Protein 2H5G (pdb70)

GO terms:
  GO:0005739 mitochondrion (C, IDA)
  GO:0042802 identical protein binding (F, IDA)
  GO:0004349 glutamate 5-kinase activity (F, IDA)
  GO:0004350 glutamate-5-semialdehyde dehydrogenase activity (F, IDA)
  GO:0004349 glutamate 5-kinase activity (F, IMP)
  GO:0004350 glutamate-5-semialdehyde dehydrogenase activity (F, IMP)
  GO:0019240 citrulline biosynthetic process (P, IMP)
  GO:0055129 L-proline biosynthetic process (P, IMP)
  GO:0006536 glutamate metabolic process (P, IMP)
  GO:0006592 ornithine biosynthetic process (P, IMP)
  GO:0055129 L-proline biosynthetic process (P, TAS)
  GO:0005759 mitochondrial matrix (C, IDA)
  GO:0005739 mitochondrion (C, HTP)
  GO:0005743 mitochondrial inner membrane (C, TAS)
  GO:0005515 protein binding (F, IPI)
  GO:0003723 RNA binding (F, HDA)

Sequence (830 aa):
PTVEQQGEARSGGRLATLEPEQRAEIIHHLADLLTDQRDEILLANKKDLEEAEGRLAAPLLKRLSLSTSKLNSLAIGLRQIAASSQDSVGRVLRRTRIAKNLELEQVTVPIGVLLVIFESRPDCLPQVAALAIASGNGLLLKGGKEAAHSNRILHLLTQEALSIHGVKEAVQLVNTREEVKIDLIIPRGSSQLVRDIQKAAKGIPVGHSEGICHYVDSEASVDKVTRLVRDSKCEYPAACNALETLLIHRDLLRTPLFDQIIDLRVEQVKIHAGPKFASKSLRTEYGDLELCIEVVDNVQDAIDHIHKYGSSHTDVIVTEDENTAEFFLQHVDSACVFWNASTRFSDGYRFGLGAEVGISTSRIHHARGPVGLEGLLTTKWLLRGKDHVVSDFSEHGSLKYLHENLPIPQRNTVEQQGEARSGGRLATLEPEQRAEIIHHLADLLTDQRDEILLANKKDLEEAEGRLAAPLLKRLSLSTSKLNSLAIGLRQIAASSQDSVGRVLRRTRIAKNLELEQVTVPIGVLLVIFESRPDCLPQVAALAIASGNGLLLKGGKEAAHSNRILHLLTQEALSIHGVKEAVQLVNTREEVELDKIDLIIPRGSSQLVRDIQKAAKGIPVGHSEGICHYVDSEASVDKVTRLVRDSKCEYPAACNALETLLIHRDLLRTPLFDQIIDLRVEQVKIHAGPKFASYLTFVKSLRTEYGDLELCIEVVDNVQDAIDHIHKYGSSHTDVIVTEDENTAEFFLQHVDSACVFWNASTRFSDGYRFGLGAEVGISTSRIHARGPVGLEGLLTTKWLLRGKDHVVSDFSEHGSLKYLHENLPIPQRNT

Foldseek 3Di:
DDVVVLLCLQVLLCLLVDQLLLLLQLLLQLLVCLLVVVVQLQVLLVVLLVVPPPPPDPLLNVLAHDDPVLSNLLSVLSNLLSVALRCPAQAWDFWWQFFVQKIKTKGKHFLGEEEEAEERNLSCLSQVLSLSSSRSYAYEYEYAPSNVSNNVVSLVSSLVSSPVVDSSSNYHYDPNPDDQVRQEYEYHDALVSQVVNVVSDDPHYYFASAQAEEEEAPQFDLVQDQVQLCCLCPVFLQDRLRHAEYEYAPNPPPHVSVVSNVCLVVSVAAEDEDDQRVCPDSQDRPSDRYHYYYYAHHLVRVLVSCVVRGLLAEYEYGHPDPVSQVVNVVRRNHLYYYYSHHSPQQFCSSVSLSHASHADRDPPQDHTGHGSNSRIDMDMDIGHDPDDPVLPDPPHVTHTDGGIDDGDDGD/DVVVLLVLQVLLCLLVDALLLLLQLLLQLLVCLLVCVVQLQVLLVVLLVVCPPPPDVVLNVQAHDDNVLSNLLSVLSNLLSVALRCPAFNWDFWWQFFVQKIKTKGKHFLGEEEEAEERNLSCLSQVLSLSSSRSYAYEYHYAPSNVSNNVVSLVSSLVSSPVVPSSSNYHYDDNPDDLADQVRQEYEYHDALVRQVVNVVRDDNHYYFASAAAEEEEAPQFDLVQDQVQLCCLCQVFLQDRLRYAEYEYEPNPPPHPSVVSNVCLVVSVAAEAEDPQRVVPDPPHPDSQDRPSDRYHYYYYAHHLVRVLVSCVVRGLLAEYEYGHPDPVSRVVNVVRRNHLYYYYSHHSPQQFCSSVSLSHASHADRDPPQDHTGHGSNSSIDMDMDMGGDPDDPVLPDPPHVTHTDGGIDDGDDRDD

Structure (mmCIF, N/CA/C/O backbone):
data_2H5G
#
_entry.id   2H5G
#
_cell.length_a   122.022
_cell.length_b   137.402
_cell.length_c   72.057
_cell.angle_alpha   90.00
_cell.angle_beta   90.00
_cell.angle_gamma   90.00
#
_symmetry.space_group_name_H-M   'P 21 21 2'
#
loop_
_entity.id
_entity.type
_entity.pdbx_description
1 polymer 'Delta 1-pyrroline-5-carboxylate synthetase'
2 non-polymer 'SULFATE ION'
3 water water
#
loop_
_atom_site.group_PDB
_atom_site.id
_atom_site.type_symbol
_atom_site.label_atom_id
_atom_site.label_alt_id
_atom_site.label_comp_id
_atom_site.label_asym_id
_atom_site.label_entity_id
_atom_site.label_seq_id
_atom_site.pdbx_PDB_ins_code
_atom_site.Cartn_x
_atom_site.Cartn_y
_atom_site.Cartn_z
_atom_site.occupancy
_atom_site.B_iso_or_equiv
_atom_site.auth_seq_id
_atom_site.auth_comp_id
_atom_site.auth_asym_id
_atom_site.auth_atom_id
_atom_site.pdbx_PDB_model_num
ATOM 1 N N . PRO A 1 29 ? 78.953 25.665 73.046 1.00 80.14 361 PRO A N 1
ATOM 2 C CA . PRO A 1 29 ? 77.493 25.647 73.153 1.00 77.97 361 PRO A CA 1
ATOM 3 C C . PRO A 1 29 ? 76.999 24.549 74.081 1.00 75.83 361 PRO A C 1
ATOM 4 O O . PRO A 1 29 ? 77.691 23.554 74.310 1.00 74.84 361 PRO A O 1
ATOM 8 N N . THR A 1 30 ? 75.799 24.744 74.612 1.00 72.65 362 THR A N 1
ATOM 9 C CA . THR A 1 30 ? 75.153 23.750 75.452 1.00 73.98 362 THR A CA 1
ATOM 10 C C . THR A 1 30 ? 74.626 22.595 74.578 1.00 74.81 362 THR A C 1
ATOM 11 O O . THR A 1 30 ? 74.451 22.755 73.358 1.00 73.64 362 THR A O 1
ATOM 15 N N . VAL A 1 31 ? 74.388 21.439 75.193 1.00 73.76 363 VAL A N 1
ATOM 16 C CA . VAL A 1 31 ? 73.956 20.256 74.446 1.00 74.82 363 VAL A CA 1
ATOM 17 C C . VAL A 1 31 ? 72.544 20.456 73.850 1.00 73.04 363 VAL A C 1
ATOM 18 O O . VAL A 1 31 ? 72.222 19.910 72.791 1.00 68.01 363 VAL A O 1
ATOM 22 N N . GLU A 1 32 ? 71.735 21.275 74.526 1.00 72.74 364 GLU A N 1
ATOM 23 C CA . GLU A 1 32 ? 70.422 21.672 74.025 1.00 71.21 364 GLU A CA 1
ATOM 24 C C . GLU A 1 32 ? 70.541 22.550 72.778 1.00 69.15 364 GLU A C 1
ATOM 25 O O . GLU A 1 32 ? 69.744 22.419 71.844 1.00 68.97 364 GLU A O 1
ATOM 31 N N . GLN A 1 33 ? 71.524 23.450 72.780 1.00 65.77 365 GLN A N 1
ATOM 32 C CA . GLN A 1 33 ? 71.823 24.289 71.613 1.00 65.13 365 GLN A CA 1
ATOM 33 C C . GLN A 1 33 ? 72.392 23.468 70.451 1.00 64.80 365 GLN A C 1
ATOM 34 O O . GLN A 1 33 ? 72.099 23.739 69.288 1.00 64.68 365 GLN A O 1
ATOM 40 N N . GLN A 1 34 ? 73.197 22.460 70.772 1.00 62.66 366 GLN A N 1
ATOM 41 C CA . GLN A 1 34 ? 73.703 21.544 69.766 1.00 61.84 366 GLN A CA 1
ATOM 42 C C . GLN A 1 34 ? 72.556 20.775 69.120 1.00 59.90 366 GLN A C 1
ATOM 43 O O . GLN A 1 34 ? 72.520 20.617 67.897 1.00 58.11 366 GLN A O 1
ATOM 49 N N . GLY A 1 35 ? 71.608 20.332 69.943 1.00 59.23 367 GLY A N 1
ATOM 50 C CA . GLY A 1 35 ? 70.405 19.674 69.455 1.00 60.59 367 GLY A CA 1
ATOM 51 C C . GLY A 1 35 ? 69.667 20.540 68.454 1.00 61.71 367 GLY A C 1
ATOM 52 O O . GLY A 1 35 ? 69.314 20.076 67.359 1.00 61.36 367 GLY A O 1
ATOM 53 N N . GLU A 1 36 ? 69.456 21.807 68.819 1.00 59.52 368 GLU A N 1
ATOM 54 C CA . GLU A 1 36 ? 68.742 22.757 67.963 1.00 58.93 368 GLU A CA 1
ATOM 55 C C . GLU A 1 36 ? 69.488 23.069 66.650 1.00 56.19 368 GLU A C 1
ATOM 56 O O . GLU A 1 36 ? 68.865 23.244 65.608 1.00 55.10 368 GLU A O 1
ATOM 67 N N . ALA A 1 38 ? 71.757 20.984 65.191 1.00 54.34 370 ALA A N 1
ATOM 68 C CA . ALA A 1 38 ? 71.709 19.762 64.398 1.00 51.75 370 ALA A CA 1
ATOM 69 C C . ALA A 1 38 ? 70.368 19.657 63.712 1.00 51.85 370 ALA A C 1
ATOM 70 O O . ALA A 1 38 ? 70.282 19.196 62.565 1.00 51.97 370 ALA A O 1
ATOM 72 N N . ARG A 1 39 ? 69.313 20.084 64.384 1.00 52.70 371 ARG A N 1
ATOM 73 C CA . ARG A 1 39 ? 67.988 19.986 63.809 1.00 53.18 371 ARG A CA 1
ATOM 74 C C . ARG A 1 39 ? 67.805 20.946 62.674 1.00 52.85 371 ARG A C 1
ATOM 75 O O . ARG A 1 39 ? 67.313 20.588 61.634 1.00 54.22 371 ARG A O 1
ATOM 79 N N . SER A 1 40 ? 68.224 22.175 62.881 1.00 52.87 372 SER A N 1
ATOM 80 C CA . SER A 1 40 ? 68.109 23.176 61.828 1.00 55.01 372 SER A CA 1
ATOM 81 C C . SER A 1 40 ? 69.072 22.878 60.672 1.00 53.30 372 SER A C 1
ATOM 82 O O . SER A 1 40 ? 68.701 23.026 59.505 1.00 54.29 372 SER A O 1
ATOM 85 N N . GLY A 1 41 ? 70.282 22.425 60.987 1.00 53.10 373 GLY A N 1
ATOM 86 C CA . GLY A 1 41 ? 71.238 22.000 59.948 1.00 51.26 373 GLY A CA 1
ATOM 87 C C . GLY A 1 41 ? 70.748 20.793 59.166 1.00 55.37 373 GLY A C 1
ATOM 88 O O . GLY A 1 41 ? 70.968 20.679 57.935 1.00 56.47 373 GLY A O 1
ATOM 89 N N . GLY A 1 42 ? 70.081 19.879 59.872 1.00 53.16 374 GLY A N 1
ATOM 90 C CA . GLY A 1 42 ? 69.475 18.704 59.237 1.00 53.88 374 GLY A CA 1
ATOM 91 C C . GLY A 1 42 ? 68.427 19.133 58.229 1.00 51.45 374 GLY A C 1
ATOM 92 O O . GLY A 1 42 ? 68.424 18.692 57.090 1.00 50.96 374 GLY A O 1
ATOM 93 N N . ARG A 1 43 ? 67.541 20.017 58.656 1.00 51.37 375 ARG A N 1
ATOM 94 C CA . ARG A 1 43 ? 66.467 20.504 57.803 1.00 56.16 375 ARG A CA 1
ATOM 95 C C . ARG A 1 43 ? 66.985 21.240 56.551 1.00 57.31 375 ARG A C 1
ATOM 96 O O . ARG A 1 43 ? 66.458 21.046 55.473 1.00 58.98 375 ARG A O 1
ATOM 108 N N . LEU A 1 45 ? 70.003 20.617 55.188 1.00 59.80 377 LEU A N 1
ATOM 109 C CA . LEU A 1 45 ? 70.523 19.504 54.385 1.00 60.01 377 LEU A CA 1
ATOM 110 C C . LEU A 1 45 ? 69.474 18.857 53.530 1.00 59.11 377 LEU A C 1
ATOM 111 O O . LEU A 1 45 ? 69.691 18.610 52.373 1.00 58.00 377 LEU A O 1
ATOM 116 N N . ALA A 1 46 ? 68.332 18.571 54.133 1.00 59.35 378 ALA A N 1
ATOM 117 C CA . ALA A 1 46 ? 67.219 17.950 53.400 1.00 58.85 378 ALA A CA 1
ATOM 118 C C . ALA A 1 46 ? 66.663 18.842 52.291 1.00 60.61 378 ALA A C 1
ATOM 119 O O . ALA A 1 46 ? 66.092 18.329 51.341 1.00 62.49 378 ALA A O 1
ATOM 121 N N . THR A 1 47 ? 66.824 20.160 52.393 1.00 61.61 379 THR A N 1
ATOM 122 C CA . THR A 1 47 ? 66.290 21.047 51.343 1.00 64.69 379 THR A CA 1
ATOM 123 C C . THR A 1 47 ? 67.279 21.326 50.209 1.00 63.21 379 THR A C 1
ATOM 124 O O . THR A 1 47 ? 66.894 21.869 49.174 1.00 65.99 379 THR A O 1
ATOM 128 N N . LEU A 1 48 ? 68.543 20.973 50.412 1.00 61.25 380 LEU A N 1
ATOM 129 C CA . LEU A 1 48 ? 69.544 20.960 49.335 1.00 60.29 380 LEU A CA 1
ATOM 130 C C . LEU A 1 48 ? 69.133 20.013 48.174 1.00 60.81 380 LEU A C 1
ATOM 131 O O . LEU A 1 48 ? 68.334 19.099 48.349 1.00 59.64 380 LEU A O 1
ATOM 136 N N . GLU A 1 49 ? 69.678 20.247 46.986 1.00 60.55 381 GLU A N 1
ATOM 137 C CA . GLU A 1 49 ? 69.517 19.317 45.874 1.00 59.22 381 GLU A CA 1
ATOM 138 C C . GLU A 1 49 ? 70.311 18.049 46.189 1.00 58.43 381 GLU A C 1
ATOM 139 O O . GLU A 1 49 ? 71.366 18.139 46.817 1.00 57.00 381 GLU A O 1
ATOM 145 N N . PRO A 1 50 ? 69.838 16.867 45.733 1.00 56.98 382 PRO A N 1
ATOM 146 C CA . PRO A 1 50 ? 70.601 15.650 46.026 1.00 58.52 382 PRO A CA 1
ATOM 147 C C . PRO A 1 50 ? 72.076 15.743 45.648 1.00 59.95 382 PRO A C 1
ATOM 148 O O . PRO A 1 50 ? 72.943 15.275 46.403 1.00 60.42 382 PRO A O 1
ATOM 152 N N . GLU A 1 51 ? 72.356 16.368 44.515 1.00 59.92 383 GLU A N 1
ATOM 153 C CA . GLU A 1 51 ? 73.722 16.510 44.009 1.00 61.54 383 GLU A CA 1
ATOM 154 C C . GLU A 1 51 ? 74.628 17.306 44.937 1.00 58.41 383 GLU A C 1
ATOM 155 O O . GLU A 1 51 ? 75.853 17.105 44.933 1.00 56.45 383 GLU A O 1
ATOM 161 N N . GLN A 1 52 ? 74.033 18.216 45.713 1.00 56.89 384 GLN A N 1
ATOM 162 C CA . GLN A 1 52 ? 74.783 19.035 46.669 1.00 55.82 384 GLN A CA 1
ATOM 163 C C . GLN A 1 52 ? 75.140 18.224 47.906 1.00 58.60 384 GLN A C 1
ATOM 164 O O . GLN A 1 52 ? 76.250 18.367 48.437 1.00 59.64 384 GLN A O 1
ATOM 170 N N . ARG A 1 53 ? 74.216 17.366 48.363 1.00 54.48 385 ARG A N 1
ATOM 171 C CA . ARG A 1 53 ? 74.553 16.430 49.450 1.00 56.01 385 ARG A CA 1
ATOM 172 C C . ARG A 1 53 ? 75.640 15.464 49.001 1.00 55.17 385 ARG A C 1
ATOM 173 O O . ARG A 1 53 ? 76.587 15.190 49.745 1.00 57.38 385 ARG A O 1
ATOM 181 N N . ALA A 1 54 ? 75.541 14.978 47.766 1.00 55.15 386 ALA A N 1
ATOM 182 C CA . ALA A 1 54 ? 76.593 14.102 47.213 1.00 55.47 386 ALA A CA 1
ATOM 183 C C . ALA A 1 54 ? 77.939 14.835 47.182 1.00 55.90 386 ALA A C 1
ATOM 184 O O . ALA A 1 54 ? 78.984 14.267 47.517 1.00 54.77 386 ALA A O 1
ATOM 186 N N . GLU A 1 55 ? 77.894 16.123 46.821 1.00 54.18 387 GLU A N 1
ATOM 187 C CA . GLU A 1 55 ? 79.091 16.944 46.730 1.00 54.11 387 GLU A CA 1
ATOM 188 C C . GLU A 1 55 ? 79.795 17.058 48.089 1.00 54.89 387 GLU A C 1
ATOM 189 O O . GLU A 1 55 ? 81.016 16.984 48.192 1.00 58.73 387 GLU A O 1
ATOM 195 N N . ILE A 1 56 ? 79.027 17.258 49.143 1.00 56.29 388 ILE A N 1
ATOM 196 C CA . ILE A 1 56 ? 79.606 17.295 50.481 1.00 54.02 388 ILE A CA 1
ATOM 197 C C . ILE A 1 56 ? 80.315 15.973 50.791 1.00 53.36 388 ILE A C 1
ATOM 198 O O . ILE A 1 56 ? 81.433 15.958 51.328 1.00 53.57 388 ILE A O 1
ATOM 203 N N . ILE A 1 57 ? 79.682 14.866 50.424 1.00 53.78 389 ILE A N 1
ATOM 204 C CA . ILE A 1 57 ? 80.213 13.534 50.779 1.00 55.42 389 ILE A CA 1
ATOM 205 C C . ILE A 1 57 ? 81.473 13.227 49.957 1.00 55.11 389 ILE A C 1
ATOM 206 O O . ILE A 1 57 ? 82.437 12.681 50.496 1.00 59.39 389 ILE A O 1
ATOM 211 N N . HIS A 1 58 ? 81.472 13.594 48.668 1.00 56.25 390 HIS A N 1
ATOM 212 C CA . HIS A 1 58 ? 82.668 13.467 47.815 1.00 59.23 390 HIS A CA 1
ATOM 213 C C . HIS A 1 58 ? 83.828 14.287 48.403 1.00 57.51 390 HIS A C 1
ATOM 214 O O . HIS A 1 58 ? 84.971 13.831 48.465 1.00 59.14 390 HIS A O 1
ATOM 227 N N . HIS A 1 59 ? 83.535 15.504 48.845 1.00 56.19 391 HIS A N 1
ATOM 228 C CA . HIS A 1 59 ? 84.573 16.339 49.426 1.00 54.81 391 HIS A CA 1
ATOM 229 C C . HIS A 1 59 ? 85.137 15.686 50.678 1.00 56.50 391 HIS A C 1
ATOM 230 O O . HIS A 1 59 ? 86.363 15.656 50.872 1.00 59.61 391 HIS A O 1
ATOM 237 N N . LEU A 1 60 ? 84.255 15.149 51.536 1.00 52.74 392 LEU A N 1
ATOM 238 C CA . LEU A 1 60 ? 84.724 14.509 52.764 1.00 52.25 392 LEU A CA 1
ATOM 239 C C . LEU A 1 60 ? 85.637 13.354 52.391 1.00 53.34 392 LEU A C 1
ATOM 240 O O . LEU A 1 60 ? 86.711 13.203 52.973 1.00 55.54 392 LEU A O 1
ATOM 245 N N . ALA A 1 61 ? 85.208 12.531 51.434 1.00 52.15 393 ALA A N 1
ATOM 246 C CA . ALA A 1 61 ? 86.028 11.401 50.983 1.00 54.66 393 ALA A CA 1
ATOM 247 C C . ALA A 1 61 ? 87.419 11.863 50.520 1.00 56.46 393 ALA A C 1
ATOM 248 O O . ALA A 1 61 ? 88.420 11.233 50.862 1.00 56.59 393 ALA A O 1
ATOM 250 N N . ASP A 1 62 ? 87.486 12.966 49.761 1.00 54.47 394 ASP A N 1
ATOM 251 C CA . ASP A 1 62 ? 88.780 13.512 49.310 1.00 56.88 394 ASP A CA 1
ATOM 252 C C . ASP A 1 62 ? 89.644 13.958 50.474 1.00 58.57 394 ASP A C 1
ATOM 253 O O . ASP A 1 62 ? 90.876 13.761 50.468 1.00 59.32 394 ASP A O 1
ATOM 258 N N . LEU A 1 63 ? 88.999 14.566 51.470 1.00 56.79 395 LEU A N 1
ATOM 259 C CA . LEU A 1 63 ? 89.711 15.052 52.648 1.00 56.43 395 LEU A CA 1
ATOM 260 C C . LEU A 1 63 ? 90.306 13.931 53.460 1.00 59.23 395 LEU A C 1
ATOM 261 O O . LEU A 1 63 ? 91.381 14.102 54.017 1.00 61.60 395 LEU A O 1
ATOM 266 N N . LEU A 1 64 ? 89.609 12.791 53.540 1.00 57.61 396 LEU A N 1
ATOM 267 C CA . LEU A 1 64 ? 90.165 11.602 54.202 1.00 59.01 396 LEU A CA 1
ATOM 268 C C . LEU A 1 64 ? 91.486 11.149 53.600 1.00 61.70 396 LEU A C 1
ATOM 269 O O . LEU A 1 64 ? 92.385 10.715 54.318 1.00 62.55 396 LEU A O 1
ATOM 274 N N . THR A 1 65 ? 91.588 11.257 52.279 1.00 64.63 397 THR A N 1
ATOM 275 C CA . THR A 1 65 ? 92.792 10.894 51.545 1.00 65.80 397 THR A CA 1
ATOM 276 C C . THR A 1 65 ? 93.831 12.005 51.651 1.00 65.13 397 THR A C 1
ATOM 277 O O . THR A 1 65 ? 94.949 11.762 52.101 1.00 65.14 397 THR A O 1
ATOM 281 N N . ASP A 1 66 ? 93.447 13.224 51.277 1.00 65.52 398 ASP A N 1
ATOM 282 C CA . ASP A 1 66 ? 94.374 14.351 51.257 1.00 64.72 398 ASP A CA 1
ATOM 283 C C . ASP A 1 66 ? 94.993 14.601 52.628 1.00 65.20 398 ASP A C 1
ATOM 284 O O . ASP A 1 66 ? 96.190 14.896 52.726 1.00 65.25 398 ASP A O 1
ATOM 289 N N . GLN A 1 67 ? 94.189 14.463 53.680 1.00 62.95 399 GLN A N 1
ATOM 290 C CA . GLN A 1 67 ? 94.653 14.747 55.027 1.00 61.88 399 GLN A CA 1
ATOM 291 C C . GLN A 1 67 ? 95.067 13.499 55.774 1.00 61.46 399 GLN A C 1
ATOM 292 O O . GLN A 1 67 ? 95.096 13.526 57.003 1.00 62.97 399 GLN A O 1
ATOM 298 N N . ARG A 1 68 ? 95.400 12.412 55.069 1.00 64.04 400 ARG A N 1
ATOM 299 C CA . ARG A 1 68 ? 95.732 11.155 55.772 1.00 66.67 400 ARG A CA 1
ATOM 300 C C . ARG A 1 68 ? 96.809 11.313 56.830 1.00 68.30 400 ARG A C 1
ATOM 301 O O . ARG A 1 68 ? 96.658 10.800 57.926 1.00 70.40 400 ARG A O 1
ATOM 305 N N . ASP A 1 69 ? 97.865 12.059 56.526 1.00 68.22 401 ASP A N 1
ATOM 306 C CA . ASP A 1 69 ? 98.971 12.186 57.453 1.00 68.91 401 ASP A CA 1
ATOM 307 C C . ASP A 1 69 ? 98.573 12.830 58.775 1.00 68.66 401 ASP A C 1
ATOM 308 O O . ASP A 1 69 ? 99.002 12.383 59.841 1.00 69.39 401 ASP A O 1
ATOM 313 N N . GLU A 1 70 ? 97.753 13.855 58.722 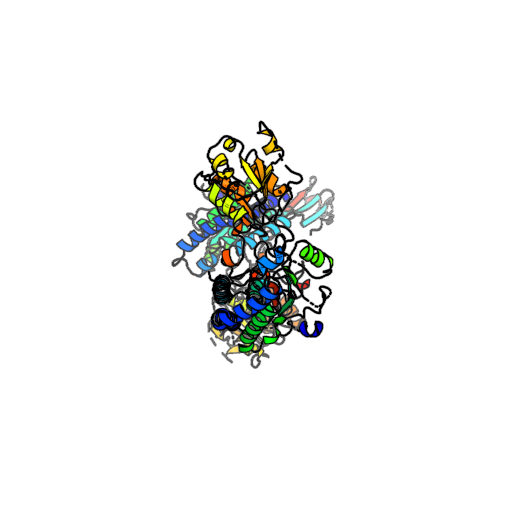1.00 66.23 402 GLU A N 1
ATOM 314 C CA . GLU A 1 70 ? 97.281 14.467 59.933 1.00 66.12 402 GLU A CA 1
ATOM 315 C C . GLU A 1 70 ? 96.309 13.581 60.695 1.00 63.12 402 GLU A C 1
ATOM 316 O O . GLU A 1 70 ? 96.349 13.498 61.899 1.00 61.62 402 GLU A O 1
ATOM 319 N N . ILE A 1 71 ? 95.438 12.908 59.971 1.00 61.57 403 ILE A N 1
ATOM 320 C CA . ILE A 1 71 ? 94.543 11.939 60.591 1.00 60.57 403 ILE A CA 1
ATOM 321 C C . ILE A 1 71 ? 95.354 10.913 61.379 1.00 60.53 403 ILE A C 1
ATOM 322 O O . ILE A 1 71 ? 95.042 10.642 62.549 1.00 62.83 403 ILE A O 1
ATOM 327 N N . LEU A 1 72 ? 96.410 10.379 60.759 1.00 58.21 404 LEU A N 1
ATOM 328 C CA . LEU A 1 72 ? 97.177 9.315 61.357 1.00 59.34 404 LEU A CA 1
ATOM 329 C C . LEU A 1 72 ? 97.990 9.810 62.550 1.00 59.03 404 LEU A C 1
ATOM 330 O O . LEU A 1 72 ? 98.209 9.059 63.508 1.00 58.43 404 LEU A O 1
ATOM 335 N N . LEU A 1 73 ? 98.406 11.077 62.490 1.00 57.91 405 LEU A N 1
ATOM 336 C CA . LEU A 1 73 ? 99.137 11.710 63.561 1.00 59.22 405 LEU A CA 1
ATOM 337 C C . LEU A 1 73 ? 98.260 11.864 64.792 1.00 60.31 405 LEU A C 1
ATOM 338 O O . LEU A 1 73 ? 98.717 11.600 65.903 1.00 63.23 405 LEU A O 1
ATOM 340 N N . ALA A 1 74 ? 97.009 12.276 64.591 1.00 59.98 406 ALA A N 1
ATOM 341 C CA . ALA A 1 74 ? 96.042 12.428 65.682 1.00 58.59 406 ALA A CA 1
ATOM 342 C C . ALA A 1 74 ? 95.659 11.065 66.243 1.00 58.05 406 ALA A C 1
ATOM 343 O O . ALA A 1 74 ? 95.515 10.905 67.449 1.00 58.59 406 ALA A O 1
ATOM 345 N N . ASN A 1 75 ? 95.501 10.077 65.365 1.00 57.65 407 ASN A N 1
ATOM 346 C CA . ASN A 1 75 ? 95.238 8.725 65.816 1.00 60.50 407 ASN A CA 1
ATOM 347 C C . ASN A 1 75 ? 96.434 8.147 66.590 1.00 62.90 407 ASN A C 1
ATOM 348 O O . ASN A 1 75 ? 96.259 7.489 67.615 1.00 64.18 407 ASN A O 1
ATOM 353 N N . LYS A 1 76 ? 97.647 8.452 66.142 1.00 64.30 408 LYS A N 1
ATOM 354 C CA . LYS A 1 76 ? 98.857 8.048 66.870 1.00 62.40 408 LYS A CA 1
ATOM 355 C C . LYS A 1 76 ? 98.857 8.593 68.293 1.00 62.04 408 LYS A C 1
ATOM 356 O O . LYS A 1 76 ? 99.236 7.895 69.225 1.00 62.24 408 LYS A O 1
ATOM 362 N N . LYS A 1 77 ? 98.432 9.838 68.462 1.00 61.04 409 LYS A N 1
ATOM 363 C CA . LYS A 1 77 ? 98.372 10.428 69.795 1.00 59.75 409 LYS A CA 1
ATOM 364 C C . LYS A 1 77 ? 97.412 9.640 70.687 1.00 59.48 409 LYS A C 1
ATOM 365 O O . LYS A 1 77 ? 97.731 9.360 71.842 1.00 56.29 409 LYS A O 1
ATOM 368 N N . ASP A 1 78 ? 96.238 9.295 70.139 1.00 59.72 410 ASP A N 1
ATOM 369 C CA . ASP A 1 78 ? 95.211 8.514 70.855 1.00 58.18 410 ASP A CA 1
ATOM 370 C C . ASP A 1 78 ? 95.763 7.173 71.306 1.00 58.75 410 ASP A C 1
ATOM 371 O O . ASP A 1 78 ? 95.579 6.774 72.458 1.00 59.82 410 ASP A O 1
ATOM 376 N N . LEU A 1 79 ? 96.426 6.486 70.375 1.00 60.27 411 LEU A N 1
ATOM 377 C CA . LEU A 1 79 ? 97.038 5.180 70.609 1.00 62.29 411 LEU A CA 1
ATOM 378 C C . LEU A 1 79 ? 98.123 5.221 71.671 1.00 64.21 411 LEU A C 1
ATOM 379 O O . LEU A 1 79 ? 98.195 4.326 72.512 1.00 64.80 411 LEU A O 1
ATOM 384 N N . GLU A 1 80 ? 98.942 6.269 71.649 1.00 64.19 412 GLU A N 1
ATOM 385 C CA . GLU A 1 80 ? 100.010 6.420 72.624 1.00 66.15 412 GLU A CA 1
ATOM 386 C C . GLU A 1 80 ? 99.455 6.717 74.016 1.00 67.29 412 GLU A C 1
ATOM 387 O O . GLU A 1 80 ? 99.938 6.166 75.009 1.00 65.95 412 GLU A O 1
ATOM 393 N N . GLU A 1 81 ? 98.410 7.538 74.083 1.00 65.74 413 GLU A N 1
ATOM 394 C CA . GLU A 1 81 ? 97.734 7.802 75.347 1.00 67.26 413 GLU A CA 1
ATOM 395 C C . GLU A 1 81 ? 96.952 6.585 75.857 1.00 63.66 413 GLU A C 1
ATOM 396 O O . GLU A 1 81 ? 96.702 6.466 77.051 1.00 60.33 413 GLU A O 1
ATOM 402 N N . ALA A 1 82 ? 96.588 5.681 74.948 1.00 61.43 414 ALA A N 1
ATOM 403 C CA . ALA A 1 82 ? 95.825 4.477 75.293 1.00 60.15 414 ALA A CA 1
ATOM 404 C C . ALA A 1 82 ? 96.711 3.315 75.692 1.00 61.65 414 ALA A C 1
ATOM 405 O O . ALA A 1 82 ? 96.301 2.456 76.470 1.00 58.42 414 ALA A O 1
ATOM 407 N N . GLU A 1 83 ? 97.919 3.291 75.133 1.00 64.85 415 GLU A N 1
ATOM 408 C CA . GLU A 1 83 ? 98.886 2.217 75.344 1.00 65.53 415 GLU A CA 1
ATOM 409 C C . GLU A 1 83 ? 99.104 1.947 76.835 1.00 65.30 415 GLU A C 1
ATOM 410 O O . GLU A 1 83 ? 99.475 2.854 77.604 1.00 60.28 415 GLU A O 1
ATOM 413 N N . GLY A 1 84 ? 98.831 0.692 77.204 1.00 65.31 416 GLY A N 1
ATOM 414 C CA . GLY A 1 84 ? 99.028 0.159 78.538 1.00 67.86 416 GLY A CA 1
ATOM 415 C C . GLY A 1 84 ? 97.839 0.359 79.456 1.00 68.36 416 GLY A C 1
ATOM 416 O O . GLY A 1 84 ? 97.837 -0.135 80.591 1.00 68.29 416 GLY A O 1
ATOM 417 N N . ARG A 1 85 ? 96.825 1.078 78.963 1.00 65.27 417 ARG A N 1
ATOM 418 C CA . ARG A 1 85 ? 95.762 1.591 79.819 1.00 64.86 417 ARG A CA 1
ATOM 419 C C . ARG A 1 85 ? 94.334 1.307 79.333 1.00 63.84 417 ARG A C 1
ATOM 420 O O . ARG A 1 85 ? 93.477 0.960 80.124 1.00 65.91 417 ARG A O 1
ATOM 428 N N . LEU A 1 86 ? 94.074 1.454 78.045 1.00 62.27 418 LEU A N 1
ATOM 429 C CA . LEU A 1 86 ? 92.729 1.238 77.522 1.00 62.66 418 LEU A CA 1
ATOM 430 C C . LEU A 1 86 ? 92.446 -0.274 77.396 1.00 63.01 418 LEU A C 1
ATOM 431 O O . LEU A 1 86 ? 93.335 -1.055 77.036 1.00 64.93 418 LEU A O 1
ATOM 436 N N . ALA A 1 87 ? 91.229 -0.686 77.734 1.00 59.96 419 ALA A N 1
ATOM 437 C CA . ALA A 1 87 ? 90.880 -2.101 77.688 1.00 62.54 419 ALA A CA 1
ATOM 438 C C . ALA A 1 87 ? 91.063 -2.632 76.263 1.00 63.34 419 ALA A C 1
ATOM 439 O O . ALA A 1 87 ? 90.730 -1.955 75.291 1.00 63.35 419 ALA A O 1
ATOM 441 N N . ALA A 1 88 ? 91.611 -3.838 76.154 1.00 66.16 420 ALA A N 1
ATOM 442 C CA . ALA A 1 88 ? 91.926 -4.465 74.862 1.00 67.60 420 ALA A CA 1
ATOM 443 C C . ALA A 1 88 ? 90.786 -4.429 73.819 1.00 67.74 420 ALA A C 1
ATOM 444 O O . ALA A 1 88 ? 91.042 -4.133 72.648 1.00 71.38 420 ALA A O 1
ATOM 446 N N . PRO A 1 89 ? 89.535 -4.767 74.214 1.00 67.26 421 PRO A N 1
ATOM 447 C CA . PRO A 1 89 ? 88.444 -4.580 73.240 1.00 65.90 421 PRO A CA 1
ATOM 448 C C . PRO A 1 89 ? 88.345 -3.171 72.635 1.00 67.89 421 PRO A C 1
ATOM 449 O O . PRO A 1 89 ? 88.154 -3.042 71.418 1.00 67.67 421 PRO A O 1
ATOM 453 N N . LEU A 1 90 ? 88.474 -2.133 73.473 1.00 66.31 422 LEU A N 1
ATOM 454 C CA . LEU A 1 90 ? 88.410 -0.762 72.992 1.00 60.69 422 LEU A CA 1
ATOM 455 C C . LEU A 1 90 ? 89.669 -0.403 72.232 1.00 59.95 422 LEU A C 1
ATOM 456 O O . LEU A 1 90 ? 89.604 0.259 71.202 1.00 59.93 422 LEU A O 1
ATOM 461 N N . LEU A 1 91 ? 90.814 -0.854 72.739 1.00 58.91 423 LEU A N 1
ATOM 462 C CA . LEU A 1 91 ? 92.091 -0.579 72.106 1.00 57.47 423 LEU A CA 1
ATOM 463 C C . LEU A 1 91 ? 92.172 -1.134 70.679 1.00 57.57 423 LEU A C 1
ATOM 464 O O . LEU A 1 91 ? 92.686 -0.478 69.777 1.00 60.01 423 LEU A O 1
ATOM 469 N N . LYS A 1 92 ? 91.701 -2.355 70.483 1.00 60.38 424 LYS A N 1
ATOM 470 C CA . LYS A 1 92 ? 91.771 -2.967 69.151 1.00 64.20 424 LYS A CA 1
ATOM 471 C C . LYS A 1 92 ? 90.988 -2.131 68.138 1.00 63.42 424 LYS A C 1
ATOM 472 O O . LYS A 1 92 ? 91.393 -2.007 66.982 1.00 65.17 424 LYS A O 1
ATOM 475 N N . ARG A 1 93 ? 89.885 -1.529 68.589 1.00 60.99 425 ARG A N 1
ATOM 476 C CA . ARG A 1 93 ? 89.022 -0.723 67.703 1.00 58.31 425 ARG A CA 1
ATOM 477 C C . ARG A 1 93 ? 89.501 0.727 67.562 1.00 57.18 425 ARG A C 1
ATOM 478 O O . ARG A 1 93 ? 88.855 1.518 66.894 1.00 58.01 425 ARG A O 1
ATOM 486 N N . LEU A 1 94 ? 90.634 1.060 68.174 1.00 56.07 426 LEU A N 1
ATOM 487 C CA . LEU A 1 94 ? 91.061 2.459 68.223 1.00 57.17 426 LEU A CA 1
ATOM 488 C C . LEU A 1 94 ? 91.913 2.896 67.041 1.00 58.38 426 LEU A C 1
ATOM 489 O O . LEU A 1 94 ? 91.943 4.085 66.687 1.00 59.51 426 LEU A O 1
ATOM 494 N N . SER A 1 95 ? 92.619 1.951 66.433 1.00 60.22 427 SER A N 1
ATOM 495 C CA . SER A 1 95 ? 93.604 2.324 65.411 1.00 63.66 427 SER A CA 1
ATOM 496 C C . SER A 1 95 ? 92.937 2.647 64.098 1.00 64.16 427 SER A C 1
ATOM 497 O O . SER A 1 95 ? 91.903 2.058 63.740 1.00 63.55 427 SER A O 1
ATOM 500 N N . LEU A 1 96 ? 93.509 3.629 63.417 1.00 66.35 428 LEU A N 1
ATOM 501 C CA . LEU A 1 96 ? 93.131 3.975 62.058 1.00 69.55 428 LEU A CA 1
ATOM 502 C C . LEU A 1 96 ? 94.342 3.723 61.178 1.00 72.48 428 LEU A C 1
ATOM 503 O O . LEU A 1 96 ? 95.439 4.216 61.457 1.00 76.21 428 LEU A O 1
ATOM 508 N N . SER A 1 97 ? 94.158 2.910 60.150 1.00 75.44 429 SER A N 1
ATOM 509 C CA . SER A 1 97 ? 95.243 2.577 59.225 1.00 76.43 429 SER A CA 1
ATOM 510 C C . SER A 1 97 ? 95.047 3.312 57.921 1.00 78.34 429 SER A C 1
ATOM 511 O O . SER A 1 97 ? 93.934 3.762 57.603 1.00 81.18 429 SER A O 1
ATOM 514 N N . THR A 1 98 ? 96.135 3.436 57.170 1.00 78.36 430 THR A N 1
ATOM 515 C CA . THR A 1 98 ? 96.105 4.016 55.836 1.00 78.56 430 THR A CA 1
ATOM 516 C C . THR A 1 98 ? 95.104 3.246 54.957 1.00 75.03 430 THR A C 1
ATOM 517 O O . THR A 1 98 ? 94.411 3.835 54.124 1.00 75.93 430 THR A O 1
ATOM 521 N N . SER A 1 99 ? 95.016 1.941 55.212 1.00 72.67 431 SER A N 1
ATOM 522 C CA . SER A 1 99 ? 94.135 1.005 54.533 1.00 70.54 431 SER A CA 1
ATOM 523 C C . SER A 1 99 ? 92.663 1.298 54.822 1.00 70.22 431 SER A C 1
ATOM 524 O O . SER A 1 99 ? 91.839 1.407 53.896 1.00 70.91 431 SER A O 1
ATOM 527 N N . LYS A 1 100 ? 92.350 1.417 56.113 1.00 69.32 432 LYS A N 1
ATOM 528 C CA . LYS A 1 100 ? 91.003 1.724 56.583 1.00 68.25 432 LYS A CA 1
ATOM 529 C C . LYS A 1 100 ? 90.521 3.050 56.009 1.00 61.49 432 LYS A C 1
ATOM 530 O O . LYS A 1 100 ? 89.399 3.146 55.501 1.00 66.58 432 LYS A O 1
ATOM 533 N N . LEU A 1 101 ? 91.374 4.063 56.078 1.00 59.43 433 LEU A N 1
ATOM 534 C CA . LEU A 1 101 ? 91.042 5.369 55.523 1.00 61.98 433 LEU A CA 1
ATOM 535 C C . LEU A 1 101 ? 90.750 5.241 54.038 1.00 60.61 433 LEU A C 1
ATOM 536 O O . LEU A 1 101 ? 89.906 5.960 53.534 1.00 61.32 433 LEU A O 1
ATOM 541 N N . ASN A 1 102 ? 91.447 4.325 53.351 1.00 60.84 434 ASN A N 1
ATOM 542 C CA . ASN A 1 102 ? 91.267 4.147 51.898 1.00 61.16 434 ASN A CA 1
ATOM 543 C C . ASN A 1 102 ? 89.910 3.535 51.579 1.00 57.07 434 ASN A C 1
ATOM 544 O O . ASN A 1 102 ? 89.236 3.951 50.637 1.00 60.01 434 ASN A O 1
ATOM 549 N N . SER A 1 103 ? 89.492 2.583 52.402 1.00 54.80 435 SER A N 1
ATOM 550 C CA . SER A 1 103 ? 88.163 1.965 52.267 1.00 55.94 435 SER A CA 1
ATOM 551 C C . SER A 1 103 ? 87.027 2.899 52.663 1.00 50.06 435 SER A C 1
ATOM 552 O O . SER A 1 103 ? 85.979 2.891 52.035 1.00 51.90 435 SER A O 1
ATOM 555 N N . LEU A 1 104 ? 87.236 3.707 53.708 1.00 49.80 436 LEU A N 1
ATOM 556 C CA . LEU A 1 104 ? 86.286 4.797 54.020 1.00 49.93 436 LEU A CA 1
ATOM 557 C C . LEU A 1 104 ? 86.054 5.715 52.853 1.00 51.38 436 LEU A C 1
ATOM 558 O O . LEU A 1 104 ? 84.907 5.974 52.463 1.00 55.88 436 LEU A O 1
ATOM 563 N N . ALA A 1 105 ? 87.141 6.194 52.263 1.00 52.22 437 ALA A N 1
ATOM 564 C CA . ALA A 1 105 ? 87.035 7.067 51.117 1.00 50.72 437 ALA A CA 1
ATOM 565 C C . ALA A 1 105 ? 86.297 6.348 49.988 1.00 50.33 437 ALA A C 1
ATOM 566 O O . ALA A 1 105 ? 85.409 6.935 49.370 1.00 51.00 437 ALA A O 1
ATOM 568 N N . ILE A 1 106 ? 86.648 5.093 49.701 1.00 49.71 438 ILE A N 1
ATOM 569 C CA . ILE A 1 106 ? 85.910 4.349 48.666 1.00 53.16 438 ILE A CA 1
ATOM 570 C C . ILE A 1 106 ? 84.422 4.232 49.040 1.00 51.36 438 ILE A C 1
ATOM 571 O O . ILE A 1 106 ? 83.557 4.427 48.177 1.00 52.93 438 ILE A O 1
ATOM 576 N N . GLY A 1 107 ? 84.136 3.913 50.316 1.00 51.27 439 GLY A N 1
ATOM 577 C CA . GLY A 1 107 ? 82.753 3.712 50.757 1.00 49.38 439 GLY A CA 1
ATOM 578 C C . GLY A 1 107 ? 81.969 5.015 50.692 1.00 51.68 439 GLY A C 1
ATOM 579 O O . GLY A 1 107 ? 80.824 5.041 50.219 1.00 57.33 439 GLY A O 1
ATOM 580 N N . LEU A 1 108 ? 82.572 6.113 51.140 1.00 51.27 440 LEU A N 1
ATOM 581 C CA . LEU A 1 108 ? 81.877 7.424 51.023 1.00 52.21 440 LEU A CA 1
ATOM 582 C C . LEU A 1 108 ? 81.578 7.802 49.588 1.00 50.43 440 LEU A C 1
ATOM 583 O O . LEU A 1 108 ? 80.525 8.382 49.307 1.00 57.10 440 LEU A O 1
ATOM 588 N N . ARG A 1 109 ? 82.478 7.494 48.654 1.00 51.18 441 ARG A N 1
ATOM 589 C CA . ARG A 1 109 ? 82.147 7.790 47.248 1.00 53.52 441 ARG A CA 1
ATOM 590 C C . ARG A 1 109 ? 80.982 6.923 46.734 1.00 51.45 441 ARG A C 1
ATOM 591 O O . ARG A 1 109 ? 80.163 7.379 45.950 1.00 54.46 441 ARG A O 1
ATOM 599 N N . GLN A 1 110 ? 80.901 5.673 47.183 1.00 52.89 442 GLN A N 1
ATOM 600 C CA . GLN A 1 110 ? 79.761 4.823 46.813 1.00 52.09 442 GLN A CA 1
ATOM 601 C C . GLN A 1 110 ? 78.438 5.425 47.323 1.00 53.94 442 GLN A C 1
ATOM 602 O O . GLN A 1 110 ? 77.444 5.435 46.612 1.00 57.02 442 GLN A O 1
ATOM 608 N N . ILE A 1 111 ? 78.430 5.925 48.553 1.00 55.03 443 ILE A N 1
ATOM 609 C CA . ILE A 1 111 ? 77.243 6.626 49.102 1.00 57.82 443 ILE A CA 1
ATOM 610 C C . ILE A 1 111 ? 76.925 7.850 48.236 1.00 60.41 443 ILE A C 1
ATOM 611 O O . ILE A 1 111 ? 75.803 8.001 47.739 1.00 61.72 443 ILE A O 1
ATOM 616 N N . ALA A 1 112 ? 77.917 8.710 48.013 1.00 60.18 444 ALA A N 1
ATOM 617 C CA . ALA A 1 112 ? 77.676 9.894 47.195 1.00 61.33 444 ALA A CA 1
ATOM 618 C C . ALA A 1 112 ? 77.058 9.514 45.840 1.00 64.36 444 ALA A C 1
ATOM 619 O O . ALA A 1 112 ? 76.102 10.142 45.387 1.00 70.32 444 ALA A O 1
ATOM 621 N N . ALA A 1 113 ? 77.584 8.471 45.204 1.00 64.88 445 ALA A N 1
ATOM 622 C CA . ALA A 1 113 ? 77.140 8.106 43.843 1.00 65.42 445 ALA A CA 1
ATOM 623 C C . ALA A 1 113 ? 75.776 7.406 43.784 1.00 64.02 445 ALA A C 1
ATOM 624 O O . ALA A 1 113 ? 75.141 7.373 42.736 1.00 66.32 445 ALA A O 1
ATOM 626 N N . SER A 1 114 ? 75.319 6.870 44.909 1.00 65.57 446 SER A N 1
ATOM 627 C CA . SER A 1 114 ? 74.139 6.016 44.925 1.00 68.13 446 SER A CA 1
ATOM 628 C C . SER A 1 114 ? 72.945 6.600 45.686 1.00 67.93 446 SER A C 1
ATOM 629 O O . SER A 1 114 ? 71.906 5.962 45.788 1.00 69.63 446 SER A O 1
ATOM 632 N N . SER A 1 115 ? 73.093 7.798 46.229 1.00 63.97 447 SER A N 1
ATOM 633 C CA . SER A 1 115 ? 72.130 8.301 47.196 1.00 62.81 447 SER A CA 1
ATOM 634 C C . SER A 1 115 ? 71.177 9.373 46.625 1.00 62.71 447 SER A C 1
ATOM 635 O O . SER A 1 115 ? 70.424 9.996 47.367 1.00 66.97 447 SER A O 1
ATOM 638 N N . GLN A 1 116 ? 71.172 9.572 45.319 1.00 63.75 448 GLN A N 1
ATOM 639 C CA . GLN A 1 116 ? 70.489 10.740 44.799 1.00 67.23 448 GLN A CA 1
ATOM 640 C C . GLN A 1 116 ? 68.964 10.716 44.812 1.00 67.36 448 GLN A C 1
ATOM 641 O O . GLN A 1 116 ? 68.331 11.780 44.867 1.00 68.93 448 GLN A O 1
ATOM 647 N N . ASP A 1 117 ? 68.386 9.537 44.775 1.00 64.81 449 ASP A N 1
ATOM 648 C CA . ASP A 1 117 ? 66.956 9.440 44.828 1.00 65.88 449 ASP A CA 1
ATOM 649 C C . ASP A 1 117 ? 66.405 9.089 46.197 1.00 63.85 449 ASP A C 1
ATOM 650 O O . ASP A 1 117 ? 65.265 8.706 46.315 1.00 64.39 449 ASP A O 1
ATOM 655 N N . SER A 1 118 ? 67.232 9.236 47.222 1.00 58.25 450 SER A N 1
ATOM 656 C CA . SER A 1 118 ? 66.959 8.689 48.528 1.00 59.69 450 SER A CA 1
ATOM 657 C C . SER A 1 118 ? 65.886 9.434 49.313 1.00 56.70 450 SER A C 1
ATOM 658 O O . SER A 1 118 ? 64.949 8.819 49.839 1.00 52.86 450 SER A O 1
ATOM 661 N N . VAL A 1 119 ? 66.057 10.746 49.388 1.00 52.16 451 VAL A N 1
ATOM 662 C CA . VAL A 1 119 ? 65.218 11.623 50.163 1.00 54.89 451 VAL A CA 1
ATOM 663 C C . VAL A 1 119 ? 64.126 12.187 49.262 1.00 53.28 451 VAL A C 1
ATOM 664 O O . VAL A 1 119 ? 64.431 12.755 48.216 1.00 55.27 451 VAL A O 1
ATOM 668 N N . GLY A 1 120 ? 62.867 12.085 49.685 1.00 54.94 452 GLY A N 1
ATOM 669 C CA . GLY A 1 120 ? 61.744 12.587 48.869 1.00 51.20 452 GLY A CA 1
ATOM 670 C C . GLY A 1 120 ? 61.364 11.578 47.803 1.00 50.68 452 GLY A C 1
ATOM 671 O O . GLY A 1 120 ? 60.634 11.897 46.891 1.00 49.76 452 GLY A O 1
ATOM 672 N N . ARG A 1 121 ? 61.842 10.343 47.921 1.00 50.07 453 ARG A N 1
ATOM 673 C CA . ARG A 1 121 ? 61.465 9.321 46.938 1.00 51.75 453 ARG A CA 1
ATOM 674 C C . ARG A 1 121 ? 59.975 8.972 47.076 1.00 52.53 453 ARG A C 1
ATOM 675 O O . ARG A 1 121 ? 59.497 8.720 48.189 1.00 52.68 453 ARG A O 1
ATOM 683 N N . VAL A 1 122 ? 59.260 8.891 45.947 1.00 52.42 454 VAL A N 1
ATOM 684 C CA . VAL A 1 122 ? 57.850 8.508 45.974 1.00 50.76 454 VAL A CA 1
ATOM 685 C C . VAL A 1 122 ? 57.663 6.981 46.071 1.00 54.99 454 VAL A C 1
ATOM 686 O O . VAL A 1 122 ? 58.068 6.209 45.173 1.00 54.21 454 VAL A O 1
ATOM 690 N N . LEU A 1 123 ? 57.017 6.551 47.152 1.00 53.64 455 LEU A N 1
ATOM 691 C CA . LEU A 1 123 ? 56.809 5.140 47.411 1.00 52.73 455 LEU A CA 1
ATOM 692 C C . LEU A 1 123 ? 55.478 4.663 46.888 1.00 55.32 455 LEU A C 1
ATOM 693 O O . LEU A 1 123 ? 55.360 3.531 46.399 1.00 56.02 455 LEU A O 1
ATOM 698 N N . ARG A 1 124 ? 54.460 5.505 47.052 1.00 53.88 456 ARG A N 1
ATOM 699 C CA . ARG A 1 124 ? 53.108 5.191 46.619 1.00 53.30 456 ARG A CA 1
ATOM 700 C C . ARG A 1 124 ? 52.521 6.462 46.052 1.00 55.07 456 ARG A C 1
ATOM 701 O O . ARG A 1 124 ? 52.791 7.573 46.537 1.00 54.17 456 ARG A O 1
ATOM 709 N N . ARG A 1 125 ? 51.690 6.291 45.046 1.00 54.08 457 ARG A N 1
ATOM 710 C CA . ARG A 1 125 ? 50.949 7.379 44.434 1.00 56.00 457 ARG A CA 1
ATOM 711 C C . ARG A 1 125 ? 49.587 6.820 44.070 1.00 54.09 457 ARG A C 1
ATOM 712 O O . ARG A 1 125 ? 49.485 5.915 43.237 1.00 54.20 457 ARG A O 1
ATOM 720 N N . THR A 1 126 ? 48.546 7.358 44.696 1.00 54.91 458 THR A N 1
ATOM 721 C CA . THR A 1 126 ? 47.183 6.869 44.481 1.00 53.52 458 THR A CA 1
ATOM 722 C C . THR A 1 126 ? 46.179 8.007 44.280 1.00 53.01 458 THR A C 1
ATOM 723 O O . THR A 1 126 ? 46.121 8.966 45.068 1.00 51.54 458 THR A O 1
ATOM 727 N N . ARG A 1 127 ? 45.387 7.892 43.224 1.00 47.01 459 ARG A N 1
ATOM 728 C CA . ARG A 1 127 ? 44.228 8.750 43.072 1.00 49.16 459 ARG A CA 1
ATOM 729 C C . ARG A 1 127 ? 43.091 8.152 43.915 1.00 48.14 459 ARG A C 1
ATOM 730 O O . ARG A 1 127 ? 42.427 7.193 43.522 1.00 51.54 459 ARG A O 1
ATOM 738 N N . ILE A 1 128 ? 42.898 8.725 45.088 1.00 49.58 460 ILE A N 1
ATOM 739 C CA . ILE A 1 128 ? 41.890 8.253 46.016 1.00 51.74 460 ILE A CA 1
ATOM 740 C C . ILE A 1 128 ? 40.497 8.424 45.402 1.00 51.33 460 ILE A C 1
ATOM 741 O O . ILE A 1 128 ? 39.661 7.547 45.476 1.00 51.83 460 ILE A O 1
ATOM 746 N N . ALA A 1 129 ? 40.268 9.595 44.823 1.00 49.45 461 ALA A N 1
ATOM 747 C CA . ALA A 1 129 ? 39.014 9.931 44.164 1.00 49.18 461 ALA A CA 1
ATOM 748 C C . ALA A 1 129 ? 39.337 11.051 43.177 1.00 47.61 461 ALA A C 1
ATOM 749 O O . ALA A 1 129 ? 40.431 11.606 43.199 1.00 51.18 461 ALA A O 1
ATOM 751 N N . LYS A 1 130 ? 38.415 11.359 42.283 1.00 50.50 462 LYS A N 1
ATOM 752 C CA . LYS A 1 130 ? 38.625 12.512 41.408 1.00 50.34 462 LYS A CA 1
ATOM 753 C C . LYS A 1 130 ? 39.004 13.716 42.257 1.00 50.87 462 LYS A C 1
ATOM 754 O O . LYS A 1 130 ? 38.287 14.050 43.226 1.00 49.68 462 LYS A O 1
ATOM 760 N N . ASN A 1 131 ? 40.120 14.353 41.891 1.00 50.77 463 ASN A N 1
ATOM 761 C CA . ASN A 1 131 ? 40.646 15.531 42.571 1.00 49.32 463 ASN A CA 1
ATOM 762 C C . ASN A 1 131 ? 41.062 15.277 44.008 1.00 51.68 463 ASN A C 1
ATOM 763 O O . ASN A 1 131 ? 41.116 16.230 44.811 1.00 50.64 463 ASN A O 1
ATOM 768 N N . LEU A 1 132 ? 41.349 14.019 44.346 1.00 47.52 464 LEU A N 1
ATOM 769 C CA . LEU A 1 132 ? 41.848 13.697 45.669 1.00 46.39 464 LEU A CA 1
ATOM 770 C C . LEU A 1 132 ? 43.035 12.715 45.550 1.00 50.16 464 LEU A C 1
ATOM 771 O O . LEU A 1 132 ? 42.852 11.503 45.379 1.00 48.76 464 LEU A O 1
ATOM 776 N N . GLU A 1 133 ? 44.243 13.275 45.659 1.00 48.64 465 GLU A N 1
ATOM 777 C CA . GLU A 1 133 ? 45.486 12.612 45.286 1.00 49.20 465 GLU A CA 1
ATOM 778 C C . GLU A 1 133 ? 46.359 12.339 46.485 1.00 49.72 465 GLU A C 1
ATOM 779 O O . GLU A 1 133 ? 46.652 13.245 47.264 1.00 52.81 465 GLU A O 1
ATOM 785 N N . LEU A 1 134 ? 46.833 11.103 46.604 1.00 47.59 466 LEU A N 1
ATOM 786 C CA . LEU A 1 134 ? 47.695 10.748 47.706 1.00 48.77 466 LEU A CA 1
ATOM 787 C C . LEU A 1 134 ? 49.077 10.345 47.204 1.00 48.94 466 LEU A C 1
ATOM 788 O O . LEU A 1 134 ? 49.188 9.670 46.186 1.00 48.93 466 LEU A O 1
ATOM 793 N N . GLU A 1 135 ? 50.118 10.702 47.960 1.00 47.00 467 GLU A N 1
ATOM 794 C CA . GLU A 1 135 ? 51.443 10.124 47.745 1.00 50.76 467 GLU A CA 1
ATOM 795 C C . GLU A 1 135 ? 52.063 9.806 49.094 1.00 50.13 467 GLU A C 1
ATOM 796 O O . GLU A 1 135 ? 51.741 10.454 50.093 1.00 52.23 467 GLU A O 1
ATOM 802 N N . GLN A 1 136 ? 52.899 8.777 49.131 1.00 50.55 468 GLN A N 1
ATOM 803 C CA . GLN A 1 136 ? 53.711 8.466 50.301 1.00 48.59 468 GLN A CA 1
ATOM 804 C C . GLN A 1 136 ? 55.165 8.691 49.900 1.00 51.88 468 GLN A C 1
ATOM 805 O O . GLN A 1 136 ? 55.606 8.179 48.854 1.00 51.49 468 GLN A O 1
ATOM 811 N N . VAL A 1 137 ? 55.899 9.487 50.678 1.00 48.81 469 VAL A N 1
ATOM 812 C CA . VAL A 1 137 ? 57.290 9.814 50.300 1.00 50.38 469 VAL A CA 1
ATOM 813 C C . VAL A 1 137 ? 58.259 9.535 51.441 1.00 51.05 469 VAL A C 1
ATOM 814 O O . VAL A 1 137 ? 57.815 9.434 52.619 1.00 48.63 469 VAL A O 1
ATOM 818 N N . THR A 1 138 ? 59.556 9.394 51.114 1.00 46.85 470 THR A N 1
ATOM 819 C CA . THR A 1 138 ? 60.589 9.269 52.182 1.00 47.86 470 THR A CA 1
ATOM 820 C C . THR A 1 138 ? 60.974 10.638 52.720 1.00 50.32 470 THR A C 1
ATOM 821 O O . THR A 1 138 ? 61.035 11.606 51.965 1.00 46.32 470 THR A O 1
ATOM 825 N N . VAL A 1 139 ? 61.253 10.713 54.020 1.00 50.78 471 VAL A N 1
ATOM 826 C CA . VAL A 1 139 ? 61.704 11.946 54.652 1.00 51.55 471 VAL A CA 1
ATOM 827 C C . VAL A 1 139 ? 62.759 11.520 55.679 1.00 49.23 471 VAL A C 1
ATOM 828 O O . VAL A 1 139 ? 62.804 10.367 56.035 1.00 50.18 471 VAL A O 1
ATOM 832 N N . PRO A 1 140 ? 63.629 12.448 56.130 1.00 46.59 472 PRO A N 1
ATOM 833 C CA . PRO A 1 140 ? 64.601 12.055 57.158 1.00 43.61 472 PRO A CA 1
ATOM 834 C C . PRO A 1 140 ? 63.920 11.722 58.478 1.00 44.82 472 PRO A C 1
ATOM 835 O O . PRO A 1 140 ? 62.829 12.213 58.769 1.00 47.28 472 PRO A O 1
ATOM 839 N N . ILE A 1 141 ? 64.580 10.901 59.292 1.00 47.08 473 ILE A N 1
ATOM 840 C CA . ILE A 1 141 ? 64.080 10.571 60.595 1.00 46.51 473 ILE A CA 1
ATOM 841 C C . ILE A 1 141 ? 64.126 11.830 61.458 1.00 46.08 473 ILE A C 1
ATOM 842 O O . ILE A 1 141 ? 63.227 12.065 62.261 1.00 47.06 473 ILE A O 1
ATOM 847 N N . GLY A 1 142 ? 65.131 12.677 61.258 1.00 47.23 474 GLY A N 1
ATOM 848 C CA . GLY A 1 142 ? 65.186 13.973 61.971 1.00 47.00 474 GLY A CA 1
ATOM 849 C C . GLY A 1 142 ? 66.588 14.212 62.466 1.00 48.03 474 GLY A C 1
ATOM 850 O O . GLY A 1 142 ? 67.486 14.605 61.692 1.00 48.40 474 GLY A O 1
ATOM 851 N N . VAL A 1 143 ? 66.788 13.984 63.766 1.00 47.92 475 VAL A N 1
ATOM 852 C CA . VAL A 1 143 ? 68.120 14.131 64.363 1.00 45.44 475 VAL A CA 1
ATOM 853 C C . VAL A 1 143 ? 68.553 12.831 65.003 1.00 44.62 475 VAL A C 1
ATOM 854 O O . VAL A 1 143 ? 67.819 12.275 65.813 1.00 43.14 475 VAL A O 1
ATOM 858 N N . LEU A 1 144 ? 69.758 12.381 64.646 1.00 47.30 476 LEU A N 1
ATOM 859 C CA . LEU A 1 144 ? 70.341 11.155 65.169 1.00 48.34 476 LEU A CA 1
ATOM 860 C C . LEU A 1 144 ? 71.361 11.456 66.254 1.00 50.71 476 LEU A C 1
ATOM 861 O O . LEU A 1 144 ? 72.088 12.439 66.153 1.00 52.41 476 LEU A O 1
ATOM 866 N N . LEU A 1 145 ? 71.424 10.611 67.279 1.00 47.97 477 LEU A N 1
ATOM 867 C CA . LEU A 1 145 ? 72.520 10.635 68.239 1.00 50.08 477 LEU A CA 1
ATOM 868 C C . LEU A 1 145 ? 73.282 9.325 68.121 1.00 51.73 477 LEU A C 1
ATOM 869 O O . LEU A 1 145 ? 72.713 8.232 68.319 1.00 50.69 477 LEU A O 1
ATOM 874 N N . VAL A 1 146 ? 74.553 9.424 67.755 1.00 51.96 478 VAL A N 1
ATOM 875 C CA . VAL A 1 146 ? 75.405 8.245 67.693 1.00 53.31 478 VAL A CA 1
ATOM 876 C C . VAL A 1 146 ? 76.351 8.310 68.895 1.00 53.01 478 VAL A C 1
ATOM 877 O O . VAL A 1 146 ? 77.074 9.294 69.064 1.00 54.28 478 VAL A O 1
ATOM 881 N N . ILE A 1 147 ? 76.292 7.278 69.742 1.00 52.83 479 ILE A N 1
ATOM 882 C CA . ILE A 1 147 ? 77.111 7.169 70.958 1.00 53.24 479 ILE A CA 1
ATOM 883 C C . ILE A 1 147 ? 78.058 5.997 70.729 1.00 55.55 479 ILE A C 1
ATOM 884 O O . ILE A 1 147 ? 77.637 4.833 70.708 1.00 53.79 479 ILE A O 1
ATOM 889 N N . PHE A 1 148 ? 79.326 6.308 70.491 1.00 54.35 480 PHE A N 1
ATOM 890 C CA . PHE A 1 148 ? 80.304 5.279 70.195 1.00 54.93 480 PHE A CA 1
ATOM 891 C C . PHE A 1 148 ? 81.499 5.339 71.121 1.00 54.44 480 PHE A C 1
ATOM 892 O O . PHE A 1 148 ? 82.008 6.421 71.429 1.00 57.89 480 PHE A O 1
ATOM 900 N N . GLU A 1 149 ? 81.955 4.177 71.549 1.00 53.06 481 GLU A N 1
ATOM 901 C CA . GLU A 1 149 ? 83.220 4.066 72.235 1.00 57.08 481 GLU A CA 1
ATOM 902 C C . GLU A 1 149 ? 84.310 3.617 71.316 1.00 56.99 481 GLU A C 1
ATOM 903 O O . GLU A 1 149 ? 84.087 2.787 70.466 1.00 56.97 481 GLU A O 1
ATOM 909 N N . SER A 1 150 ? 85.495 4.180 71.492 1.00 58.24 482 SER A N 1
ATOM 910 C CA . SER A 1 150 ? 86.591 3.904 70.577 1.00 57.31 482 SER A CA 1
ATOM 911 C C . SER A 1 150 ? 86.095 4.165 69.124 1.00 56.61 482 SER A C 1
ATOM 912 O O . SER A 1 150 ? 85.446 5.192 68.868 1.00 55.46 482 SER A O 1
ATOM 915 N N . ARG A 1 151 ? 86.410 3.280 68.181 1.00 57.04 483 ARG A N 1
ATOM 916 C CA . ARG A 1 151 ? 85.876 3.359 66.781 1.00 55.68 483 ARG A CA 1
ATOM 917 C C . ARG A 1 151 ? 85.920 4.727 66.072 1.00 55.85 483 ARG A C 1
ATOM 918 O O . ARG A 1 151 ? 84.926 5.164 65.515 1.00 56.88 483 ARG A O 1
ATOM 926 N N . PRO A 1 152 ? 87.070 5.400 66.049 1.00 56.57 484 PRO A N 1
ATOM 927 C CA . PRO A 1 152 ? 86.997 6.656 65.270 1.00 56.08 484 PRO A CA 1
ATOM 928 C C . PRO A 1 152 ? 86.584 6.451 63.804 1.00 57.98 484 PRO A C 1
ATOM 929 O O . PRO A 1 152 ? 86.038 7.385 63.153 1.00 58.51 484 PRO A O 1
ATOM 933 N N . ASP A 1 153 ? 86.824 5.252 63.269 1.00 58.73 485 ASP A N 1
ATOM 934 C CA . ASP A 1 153 ? 86.446 4.978 61.858 1.00 59.72 485 ASP A CA 1
ATOM 935 C C . ASP A 1 153 ? 84.926 5.022 61.605 1.00 62.50 485 ASP A C 1
ATOM 936 O O . ASP A 1 153 ? 84.488 5.111 60.454 1.00 63.89 485 ASP A O 1
ATOM 941 N N . CYS A 1 154 ? 84.105 4.958 62.653 1.00 59.21 486 CYS A N 1
ATOM 942 C CA . CYS A 1 154 ? 82.671 5.059 62.388 1.00 59.39 486 CYS A CA 1
ATOM 943 C C . CYS A 1 154 ? 82.218 6.515 62.211 1.00 59.77 486 CYS A C 1
ATOM 944 O O . CYS A 1 154 ? 81.175 6.763 61.603 1.00 60.99 486 CYS A O 1
ATOM 947 N N . LEU A 1 155 ? 83.001 7.481 62.689 1.00 55.81 487 LEU A N 1
ATOM 948 C CA . LEU A 1 155 ? 82.572 8.870 62.573 1.00 55.79 487 LEU A CA 1
ATOM 949 C C . LEU A 1 155 ? 82.276 9.244 61.110 1.00 58.82 487 LEU A C 1
ATOM 950 O O . LEU A 1 155 ? 81.176 9.698 60.819 1.00 60.55 487 LEU A O 1
ATOM 955 N N . PRO A 1 156 ? 83.258 9.084 60.198 1.00 57.59 488 PRO A N 1
ATOM 956 C CA . PRO A 1 156 ? 82.964 9.427 58.794 1.00 57.60 488 PRO A CA 1
ATOM 957 C C . PRO A 1 156 ? 81.838 8.621 58.167 1.00 55.74 488 PRO A C 1
ATOM 958 O O . PRO A 1 156 ? 81.119 9.159 57.330 1.00 58.03 488 PRO A O 1
ATOM 962 N N . GLN A 1 157 ? 81.677 7.359 58.571 1.00 52.70 489 GLN A N 1
ATOM 963 C CA . GLN A 1 157 ? 80.594 6.513 58.060 1.00 55.51 489 GLN A CA 1
ATOM 964 C C . GLN A 1 157 ? 79.227 7.058 58.480 1.00 52.77 489 GLN A C 1
ATOM 965 O O . GLN A 1 157 ? 78.322 7.156 57.678 1.00 53.25 489 GLN A O 1
ATOM 971 N N . VAL A 1 158 ? 79.058 7.379 59.755 1.00 52.28 490 VAL A N 1
ATOM 972 C CA . VAL A 1 158 ? 77.746 7.789 60.183 1.00 53.98 490 VAL A CA 1
ATOM 973 C C . VAL A 1 158 ? 77.465 9.205 59.709 1.00 53.46 490 VAL A C 1
ATOM 974 O O . VAL A 1 158 ? 76.341 9.533 59.398 1.00 56.50 490 VAL A O 1
ATOM 978 N N . ALA A 1 159 ? 78.497 10.037 59.617 1.00 52.76 491 ALA A N 1
ATOM 979 C CA . ALA A 1 159 ? 78.288 11.395 59.135 1.00 52.57 491 ALA A CA 1
ATOM 980 C C . ALA A 1 159 ? 77.870 11.379 57.658 1.00 53.52 491 ALA A C 1
ATOM 981 O O . ALA A 1 159 ? 76.890 12.013 57.296 1.00 53.80 491 ALA A O 1
ATOM 983 N N . ALA A 1 160 ? 78.569 10.620 56.813 1.00 51.74 492 ALA A N 1
ATOM 984 C CA . ALA A 1 160 ? 78.207 10.542 55.402 1.00 51.93 492 ALA A CA 1
ATOM 985 C C . ALA A 1 160 ? 76.817 9.959 55.217 1.00 53.36 492 ALA A C 1
ATOM 986 O O . ALA A 1 160 ? 76.068 10.401 54.339 1.00 52.58 492 ALA A O 1
ATOM 988 N N . LEU A 1 161 ? 76.451 8.977 56.056 1.00 53.78 493 LEU A N 1
ATOM 989 C CA . LEU A 1 161 ? 75.117 8.348 55.909 1.00 51.46 493 LEU A CA 1
ATOM 990 C C . LEU A 1 161 ? 74.016 9.333 56.339 1.00 52.97 493 LEU A C 1
ATOM 991 O O . LEU A 1 161 ? 72.928 9.399 55.716 1.00 50.84 493 LEU A O 1
ATOM 996 N N . ALA A 1 162 ? 74.292 10.108 57.383 1.00 50.24 494 ALA A N 1
ATOM 997 C CA . ALA A 1 162 ? 73.319 11.109 57.859 1.00 50.03 494 ALA A CA 1
ATOM 998 C C . ALA A 1 162 ? 73.151 12.188 56.786 1.00 50.59 494 ALA A C 1
ATOM 999 O O . ALA A 1 162 ? 72.051 12.559 56.427 1.00 52.54 494 ALA A O 1
ATOM 1001 N N . ILE A 1 163 ? 74.265 12.721 56.312 1.00 53.11 495 ILE A N 1
ATOM 1002 C CA . ILE A 1 163 ? 74.267 13.713 55.235 1.00 51.56 495 ILE A CA 1
ATOM 1003 C C . ILE A 1 163 ? 73.446 13.237 54.032 1.00 49.98 495 ILE A C 1
ATOM 1004 O O . ILE A 1 163 ? 72.559 13.946 53.569 1.00 52.67 495 ILE A O 1
ATOM 1009 N N . ALA A 1 164 ? 73.683 12.012 53.584 1.00 51.38 496 ALA A N 1
ATOM 1010 C CA . ALA A 1 164 ? 73.005 11.477 52.422 1.00 53.39 496 ALA A CA 1
ATOM 1011 C C . ALA A 1 164 ? 71.518 11.270 52.654 1.00 53.23 496 ALA A C 1
ATOM 1012 O O . ALA A 1 164 ? 70.740 11.218 51.700 1.00 51.90 496 ALA A O 1
ATOM 1014 N N . SER A 1 165 ? 71.113 11.137 53.911 1.00 51.65 497 SER A N 1
ATOM 1015 C CA . SER A 1 165 ? 69.691 10.892 54.192 1.00 49.38 497 SER A CA 1
ATOM 1016 C C . SER A 1 165 ? 68.978 12.169 54.710 1.00 51.93 497 SER A C 1
ATOM 1017 O O . SER A 1 165 ? 67.789 12.130 55.062 1.00 51.45 497 SER A O 1
ATOM 1020 N N . GLY A 1 166 ? 69.690 13.295 54.729 1.00 49.96 498 GLY A N 1
ATOM 1021 C CA . GLY A 1 166 ? 69.070 14.567 55.137 1.00 47.24 498 GLY A CA 1
ATOM 1022 C C . GLY A 1 166 ? 68.901 14.718 56.634 1.00 49.92 498 GLY A C 1
ATOM 1023 O O . GLY A 1 166 ? 68.049 15.508 57.095 1.00 49.21 498 GLY A O 1
ATOM 1024 N N . ASN A 1 167 ? 69.703 14.000 57.419 1.00 48.47 499 ASN A N 1
ATOM 1025 C CA . ASN A 1 167 ? 69.494 13.973 58.887 1.00 50.49 499 ASN A CA 1
ATOM 1026 C C . ASN A 1 167 ? 70.455 14.919 59.569 1.00 52.86 499 ASN A C 1
ATOM 1027 O O . ASN A 1 167 ? 71.541 15.191 59.033 1.00 53.88 499 ASN A O 1
ATOM 1032 N N . GLY A 1 168 ? 70.056 15.424 60.747 1.00 51.35 500 GLY A N 1
ATOM 1033 C CA . GLY A 1 168 ? 70.972 16.082 61.651 1.00 47.35 500 GLY A CA 1
ATOM 1034 C C . GLY A 1 168 ? 71.651 15.044 62.534 1.00 48.76 500 GLY A C 1
ATOM 1035 O O . GLY A 1 168 ? 71.102 13.950 62.778 1.00 48.13 500 GLY A O 1
ATOM 1036 N N . LEU A 1 169 ? 72.846 15.365 63.039 1.00 49.76 501 LEU A N 1
ATOM 1037 C CA . LEU A 1 169 ? 73.597 14.352 63.773 1.00 49.15 501 LEU A CA 1
ATOM 1038 C C . LEU A 1 169 ? 74.369 14.912 64.945 1.00 48.73 501 LEU A C 1
ATOM 1039 O O . LEU A 1 169 ? 75.038 15.953 64.830 1.00 49.16 501 LEU A O 1
ATOM 1044 N N . LEU A 1 170 ? 74.260 14.233 66.083 1.00 47.77 502 LEU A N 1
ATOM 1045 C CA . LEU A 1 170 ? 75.110 14.534 67.217 1.00 51.33 502 LEU A CA 1
ATOM 1046 C C . LEU A 1 170 ? 75.985 13.319 67.428 1.00 51.23 502 LEU A C 1
ATOM 1047 O O . LEU A 1 170 ? 75.501 12.201 67.383 1.00 51.79 502 LEU A O 1
ATOM 1052 N N . LEU A 1 171 ? 77.281 13.552 67.612 1.00 52.95 503 LEU A N 1
ATOM 1053 C CA . LEU A 1 171 ? 78.264 12.485 67.792 1.00 51.83 503 LEU A CA 1
ATOM 1054 C C . LEU A 1 171 ? 78.756 12.531 69.213 1.00 52.57 503 LEU A C 1
ATOM 1055 O O . LEU A 1 171 ? 79.238 13.564 69.667 1.00 53.29 503 LEU A O 1
ATOM 1060 N N . LYS A 1 172 ? 78.618 11.422 69.935 1.00 52.47 504 LYS A N 1
ATOM 1061 C CA . LYS A 1 172 ? 79.169 11.359 71.300 1.00 50.96 504 LYS A CA 1
ATOM 1062 C C . LYS A 1 172 ? 80.178 10.226 71.350 1.00 52.44 504 LYS A C 1
ATOM 1063 O O . LYS A 1 172 ? 79.793 9.048 71.391 1.00 51.01 504 LYS A O 1
ATOM 1069 N N . GLY A 1 173 ? 81.461 10.597 71.313 1.00 50.71 505 GLY A N 1
ATOM 1070 C CA . GLY A 1 173 ? 82.558 9.648 71.306 1.00 53.04 505 GLY A CA 1
ATOM 1071 C C . GLY A 1 173 ? 83.181 9.553 72.674 1.00 53.02 505 GLY A C 1
ATOM 1072 O O . GLY A 1 173 ? 82.758 10.259 73.586 1.00 55.63 505 GLY A O 1
ATOM 1073 N N . GLY A 1 174 ? 84.190 8.693 72.829 1.00 54.32 506 GLY A N 1
ATOM 1074 C CA . GLY A 1 174 ? 84.873 8.535 74.137 1.00 54.10 506 GLY A CA 1
ATOM 1075 C C . GLY A 1 174 ? 86.166 9.328 74.262 1.00 54.75 506 GLY A C 1
ATOM 1076 O O . GLY A 1 174 ? 86.716 9.795 73.263 1.00 55.52 506 GLY A O 1
ATOM 1077 N N . LYS A 1 175 ? 86.665 9.472 75.485 1.00 55.94 507 LYS A N 1
ATOM 1078 C CA . LYS A 1 175 ? 87.953 10.148 75.720 1.00 57.49 507 LYS A CA 1
ATOM 1079 C C . LYS A 1 175 ? 89.083 9.500 74.921 1.00 56.09 507 LYS A C 1
ATOM 1080 O O . LYS A 1 175 ? 89.971 10.200 74.377 1.00 56.25 507 LYS A O 1
ATOM 1083 N N . GLU A 1 176 ? 89.054 8.169 74.867 1.00 54.87 508 GLU A N 1
ATOM 1084 C CA . GLU A 1 176 ? 90.106 7.373 74.208 1.00 54.19 508 GLU A CA 1
ATOM 1085 C C . GLU A 1 176 ? 90.320 7.728 72.720 1.00 53.75 508 GLU A C 1
ATOM 1086 O O . GLU A 1 176 ? 91.409 7.505 72.181 1.00 52.50 508 GLU A O 1
ATOM 1092 N N . ALA A 1 177 ? 89.286 8.267 72.063 1.00 53.67 509 ALA A N 1
ATOM 1093 C CA . ALA A 1 177 ? 89.362 8.602 70.626 1.00 51.84 509 ALA A CA 1
ATOM 1094 C C . ALA A 1 177 ? 89.298 10.102 70.325 1.00 53.33 509 ALA A C 1
ATOM 1095 O O . ALA A 1 177 ? 89.068 10.496 69.176 1.00 53.36 509 ALA A O 1
ATOM 1097 N N . ALA A 1 178 ? 89.517 10.924 71.352 1.00 53.69 510 ALA A N 1
ATOM 1098 C CA . ALA A 1 178 ? 89.327 12.368 71.272 1.00 55.63 510 ALA A CA 1
ATOM 1099 C C . ALA A 1 178 ? 90.074 13.045 70.126 1.00 56.86 510 ALA A C 1
ATOM 1100 O O . ALA A 1 178 ? 89.508 13.915 69.480 1.00 56.96 510 ALA A O 1
ATOM 1102 N N . HIS A 1 179 ? 91.329 12.670 69.893 1.00 56.36 511 HIS A N 1
ATOM 1103 C CA . HIS A 1 179 ? 92.153 13.341 68.863 1.00 55.73 511 HIS A CA 1
ATOM 1104 C C . HIS A 1 179 ? 91.697 12.951 67.469 1.00 57.44 511 HIS A C 1
ATOM 1105 O O . HIS A 1 179 ? 91.579 13.796 66.577 1.00 58.23 511 HIS A O 1
ATOM 1112 N N . SER A 1 180 ? 91.417 11.658 67.295 1.00 56.86 512 SER A N 1
ATOM 1113 C CA . SER A 1 180 ? 90.920 11.144 66.039 1.00 55.56 512 SER A CA 1
ATOM 1114 C C . SER A 1 180 ? 89.548 11.737 65.716 1.00 55.54 512 SER A C 1
ATOM 1115 O O . SER A 1 180 ? 89.352 12.284 64.635 1.00 55.64 512 SER A O 1
ATOM 1118 N N . ASN A 1 181 ? 88.607 11.618 66.644 1.00 53.62 513 ASN A N 1
ATOM 1119 C CA . ASN A 1 181 ? 87.260 12.163 66.462 1.00 55.03 513 ASN A CA 1
ATOM 1120 C C . ASN A 1 181 ? 87.303 13.662 66.187 1.00 54.75 513 ASN A C 1
ATOM 1121 O O . ASN A 1 181 ? 86.591 14.145 65.304 1.00 55.53 513 ASN A O 1
ATOM 1126 N N . ARG A 1 182 ? 88.150 14.386 66.920 1.00 53.32 514 ARG A N 1
ATOM 1127 C CA . ARG A 1 182 ? 88.278 15.824 66.723 1.00 56.26 514 ARG A CA 1
ATOM 1128 C C . ARG A 1 182 ? 88.630 16.178 65.269 1.00 57.21 514 ARG A C 1
ATOM 1129 O O . ARG A 1 182 ? 87.957 17.023 64.650 1.00 55.95 514 ARG A O 1
ATOM 1132 N N . ILE A 1 183 ? 89.657 15.522 64.719 1.00 56.03 515 ILE A N 1
ATOM 1133 C CA . ILE A 1 183 ? 90.076 15.833 63.351 1.00 59.43 515 ILE A CA 1
ATOM 1134 C C . ILE A 1 183 ? 89.042 15.371 62.322 1.00 57.19 515 ILE A C 1
ATOM 1135 O O . ILE A 1 183 ? 88.772 16.085 61.352 1.00 57.92 515 ILE A O 1
ATOM 1140 N N . LEU A 1 184 ? 88.449 14.195 62.553 1.00 55.68 516 LEU A N 1
ATOM 1141 C CA . LEU A 1 184 ? 87.452 13.650 61.635 1.00 55.18 516 LEU A CA 1
ATOM 1142 C C . LEU A 1 184 ? 86.195 14.535 61.589 1.00 56.01 516 LEU A C 1
ATOM 1143 O O . LEU A 1 184 ? 85.569 14.726 60.520 1.00 57.50 516 LEU A O 1
ATOM 1148 N N . HIS A 1 185 ? 85.829 15.076 62.749 1.00 53.71 517 HIS A N 1
ATOM 1149 C CA . HIS A 1 185 ? 84.712 16.003 62.831 1.00 54.14 517 HIS A CA 1
ATOM 1150 C C . HIS A 1 185 ? 85.042 17.320 62.105 1.00 54.97 517 HIS A C 1
ATOM 1151 O O . HIS A 1 185 ? 84.215 17.851 61.342 1.00 54.21 517 HIS A O 1
ATOM 1158 N N . LEU A 1 186 ? 86.243 17.840 62.356 1.00 55.21 518 LEU A N 1
ATOM 1159 C CA . LEU A 1 186 ? 86.731 19.051 61.686 1.00 55.58 518 LEU A CA 1
ATOM 1160 C C . LEU A 1 186 ? 86.587 18.912 60.175 1.00 56.07 518 LEU A C 1
ATOM 1161 O O . LEU A 1 186 ? 86.044 19.798 59.502 1.00 57.84 518 LEU A O 1
ATOM 1164 N N . LEU A 1 187 ? 87.086 17.803 59.641 1.00 55.14 519 LEU A N 1
ATOM 1165 C CA . LEU A 1 187 ? 87.036 17.578 58.212 1.00 56.13 519 LEU A CA 1
ATOM 1166 C C . LEU A 1 187 ? 85.596 17.476 57.701 1.00 56.26 519 LEU A C 1
ATOM 1167 O O . LEU A 1 187 ? 85.281 17.943 56.589 1.00 56.72 519 LEU A O 1
ATOM 1172 N N . THR A 1 188 ? 84.725 16.859 58.497 1.00 53.50 520 THR A N 1
ATOM 1173 C CA . THR A 1 188 ? 83.316 16.716 58.120 1.00 54.32 520 THR A CA 1
ATOM 1174 C C . THR A 1 188 ? 82.688 18.101 57.985 1.00 53.26 520 THR A C 1
ATOM 1175 O O . THR A 1 188 ? 81.919 18.363 57.056 1.00 54.19 520 THR A O 1
ATOM 1179 N N . GLN A 1 189 ? 83.039 18.978 58.918 1.00 53.47 521 GLN A N 1
ATOM 1180 C CA . GLN A 1 189 ? 82.517 20.334 58.968 1.00 57.64 521 GLN A CA 1
ATOM 1181 C C . GLN A 1 189 ? 83.056 21.190 57.827 1.00 58.51 521 GLN A C 1
ATOM 1182 O O . GLN A 1 189 ? 82.328 22.011 57.260 1.00 59.15 521 GLN A O 1
ATOM 1188 N N . GLU A 1 190 ? 84.322 20.972 57.474 1.00 57.15 522 GLU A N 1
ATOM 1189 C CA . GLU A 1 190 ? 84.913 21.566 56.272 1.00 56.91 522 GLU A CA 1
ATOM 1190 C C . GLU A 1 190 ? 84.144 21.154 55.007 1.00 57.61 522 GLU A C 1
ATOM 1191 O O . GLU A 1 190 ? 83.874 21.990 54.149 1.00 57.22 522 GLU A O 1
ATOM 1197 N N . ALA A 1 191 ? 83.760 19.872 54.914 1.00 55.86 523 ALA A N 1
ATOM 1198 C CA . ALA A 1 191 ? 82.985 19.359 53.776 1.00 53.75 523 ALA A CA 1
ATOM 1199 C C . ALA A 1 191 ? 81.575 19.989 53.729 1.00 55.74 523 ALA A C 1
ATOM 1200 O O . ALA A 1 191 ? 81.092 20.402 52.675 1.00 55.70 523 ALA A O 1
ATOM 1202 N N . LEU A 1 192 ? 80.931 20.064 54.891 1.00 57.79 524 LEU A N 1
ATOM 1203 C CA . LEU A 1 192 ? 79.597 20.663 55.031 1.00 55.95 524 LEU A CA 1
ATOM 1204 C C . LEU A 1 192 ? 79.596 22.163 54.705 1.00 57.39 524 LEU A C 1
ATOM 1205 O O . LEU A 1 192 ? 78.617 22.689 54.149 1.00 56.31 524 LEU A O 1
ATOM 1210 N N . SER A 1 193 ? 80.697 22.836 55.006 1.00 55.01 525 SER A N 1
ATOM 1211 C CA . SER A 1 193 ? 80.761 24.277 54.813 1.00 57.25 525 SER A CA 1
ATOM 1212 C C . SER A 1 193 ? 80.514 24.708 53.362 1.00 57.86 525 SER A C 1
ATOM 1213 O O . SER A 1 193 ? 79.997 25.803 53.131 1.00 54.00 525 SER A O 1
ATOM 1216 N N . ILE A 1 194 ? 80.816 23.832 52.397 1.00 57.54 526 ILE A N 1
ATOM 1217 C CA . ILE A 1 194 ? 80.648 24.197 50.984 1.00 59.90 526 ILE A CA 1
ATOM 1218 C C . ILE A 1 194 ? 79.198 24.539 50.649 1.00 59.19 526 ILE A C 1
ATOM 1219 O O . ILE A 1 194 ? 78.947 25.284 49.716 1.00 58.81 526 ILE A O 1
ATOM 1224 N N . HIS A 1 195 ? 78.251 23.990 51.412 1.00 57.66 527 HIS A N 1
ATOM 1225 C CA . HIS A 1 195 ? 76.845 24.381 51.277 1.00 56.76 527 HIS A CA 1
ATOM 1226 C C . HIS A 1 195 ? 76.263 24.980 52.557 1.00 54.52 527 HIS A C 1
ATOM 1227 O O . HIS A 1 195 ? 75.047 25.043 52.724 1.00 54.07 527 HIS A O 1
ATOM 1234 N N . GLY A 1 196 ? 77.148 25.438 53.438 1.00 53.93 528 GLY A N 1
ATOM 1235 C CA . GLY A 1 196 ? 76.741 26.253 54.590 1.00 56.92 528 GLY A CA 1
ATOM 1236 C C . GLY A 1 196 ? 75.967 25.487 55.639 1.00 57.95 528 GLY A C 1
ATOM 1237 O O . GLY A 1 196 ? 75.131 26.054 56.345 1.00 59.68 528 GLY A O 1
ATOM 1238 N N . VAL A 1 197 ? 76.262 24.195 55.758 1.00 54.61 529 VAL A N 1
ATOM 1239 C CA . VAL A 1 197 ? 75.519 23.332 56.663 1.00 53.93 529 VAL A CA 1
ATOM 1240 C C . VAL A 1 197 ? 76.417 22.673 57.702 1.00 53.37 529 VAL A C 1
ATOM 1241 O O . VAL A 1 197 ? 76.184 21.550 58.124 1.00 55.41 529 VAL A O 1
ATOM 1245 N N . LYS A 1 198 ? 77.442 23.381 58.129 1.00 53.90 530 LYS A N 1
ATOM 1246 C CA . LYS A 1 198 ? 78.303 22.877 59.198 1.00 57.04 530 LYS A CA 1
ATOM 1247 C C . LYS A 1 198 ? 77.511 22.429 60.417 1.00 55.52 530 LYS A C 1
ATOM 1248 O O . LYS A 1 198 ? 77.848 21.419 61.016 1.00 54.64 530 LYS A O 1
ATOM 1254 N N . GLU A 1 199 ? 76.457 23.181 60.764 1.00 55.19 531 GLU A N 1
ATOM 1255 C CA . GLU A 1 199 ? 75.663 22.924 61.981 1.00 55.76 531 GLU A CA 1
ATOM 1256 C C . GLU A 1 199 ? 75.004 21.556 62.047 1.00 54.08 531 GLU A C 1
ATOM 1257 O O . GLU A 1 199 ? 74.622 21.113 63.136 1.00 55.14 531 GLU A O 1
ATOM 1263 N N . ALA A 1 200 ? 74.897 20.890 60.895 1.00 49.99 532 ALA A N 1
ATOM 1264 C CA . ALA A 1 200 ? 74.201 19.613 60.771 1.00 50.41 532 ALA A CA 1
ATOM 1265 C C . ALA A 1 200 ? 74.895 18.499 61.538 1.00 52.01 532 ALA A C 1
ATOM 1266 O O . ALA A 1 200 ? 74.253 17.535 61.914 1.00 51.59 532 ALA A O 1
ATOM 1268 N N . VAL A 1 201 ? 76.206 18.616 61.757 1.00 52.23 533 VAL A N 1
ATOM 1269 C CA . VAL A 1 201 ? 76.919 17.545 62.456 1.00 49.70 533 VAL A CA 1
ATOM 1270 C C . VAL A 1 201 ? 77.594 18.132 63.673 1.00 51.03 533 VAL A C 1
ATOM 1271 O O . VAL A 1 201 ? 78.552 18.887 63.564 1.00 51.36 533 VAL A O 1
ATOM 1275 N N . GLN A 1 202 ? 77.077 17.787 64.839 1.00 52.71 534 GLN A N 1
ATOM 1276 C CA . GLN A 1 202 ? 77.601 18.334 66.079 1.00 52.65 534 GLN A CA 1
ATOM 1277 C C . GLN A 1 202 ? 78.441 17.287 66.807 1.00 55.67 534 GLN A C 1
ATOM 1278 O O . GLN A 1 202 ? 78.114 16.090 66.781 1.00 56.40 534 GLN A O 1
ATOM 1284 N N . LEU A 1 203 ? 79.533 17.728 67.423 1.00 56.83 535 LEU A N 1
ATOM 1285 C CA . LEU A 1 203 ? 80.347 16.864 68.277 1.00 55.42 535 LEU A CA 1
ATOM 1286 C C . LEU A 1 203 ? 80.028 17.202 69.718 1.00 57.50 535 LEU A C 1
ATOM 1287 O O . LEU A 1 203 ? 80.179 18.353 70.147 1.00 59.44 535 LEU A O 1
ATOM 1292 N N . VAL A 1 204 ? 79.563 16.210 70.464 1.00 55.68 536 VAL A N 1
ATOM 1293 C CA . VAL A 1 204 ? 79.131 16.443 71.835 1.00 57.01 536 VAL A CA 1
ATOM 1294 C C . VAL A 1 204 ? 80.370 16.293 72.727 1.00 57.94 536 VAL A C 1
ATOM 1295 O O . VAL A 1 204 ? 81.173 15.362 72.560 1.00 55.90 536 VAL A O 1
ATOM 1299 N N . ASN A 1 205 ? 80.544 17.244 73.634 1.00 63.24 537 ASN A N 1
ATOM 1300 C CA . ASN A 1 205 ? 81.685 17.247 74.553 1.00 68.00 537 ASN A CA 1
ATOM 1301 C C . ASN A 1 205 ? 81.656 16.008 75.430 1.00 69.66 537 ASN A C 1
ATOM 1302 O O . ASN A 1 205 ? 80.601 15.627 75.944 1.00 69.92 537 ASN A O 1
ATOM 1307 N N . THR A 1 206 ? 82.806 15.365 75.595 1.00 74.58 538 THR A N 1
ATOM 1308 C CA . THR A 1 206 ? 82.868 14.150 76.404 1.00 79.11 538 THR A CA 1
ATOM 1309 C C . THR A 1 206 ? 82.464 14.446 77.861 1.00 81.09 538 THR A C 1
ATOM 1310 O O . THR A 1 206 ? 82.311 13.538 78.681 1.00 81.50 538 THR A O 1
ATOM 1314 N N . ARG A 1 207 ? 82.239 15.730 78.144 1.00 82.56 539 ARG A N 1
ATOM 1315 C CA . ARG A 1 207 ? 81.709 16.182 79.422 1.00 83.53 539 ARG A CA 1
ATOM 1316 C C . ARG A 1 207 ? 80.326 15.594 79.692 1.00 83.94 539 ARG A C 1
ATOM 1317 O O . ARG A 1 207 ? 80.023 15.206 80.826 1.00 82.87 539 ARG A O 1
ATOM 1319 N N . GLU A 1 208 ? 79.503 15.480 78.666 1.00 83.83 540 GLU A N 1
ATOM 1320 C CA . GLU A 1 208 ? 78.122 15.140 78.914 1.00 84.16 540 GLU A CA 1
ATOM 1321 C C . GLU A 1 208 ? 77.900 13.671 79.194 1.00 83.64 540 GLU A C 1
ATOM 1322 O O . GLU A 1 208 ? 78.633 12.828 78.734 1.00 84.64 540 GLU A O 1
ATOM 1328 N N . GLU A 1 209 ? 76.907 13.387 80.007 1.00 84.81 541 GLU A N 1
ATOM 1329 C CA . GLU A 1 209 ? 76.608 12.026 80.438 1.00 86.35 541 GLU A CA 1
ATOM 1330 C C . GLU A 1 209 ? 75.452 11.422 79.632 1.00 86.91 541 GLU A C 1
ATOM 1331 O O . GLU A 1 209 ? 74.689 12.140 78.973 1.00 84.19 541 GLU A O 1
ATOM 1333 N N . VAL A 1 210 ? 75.332 10.097 79.703 1.00 88.27 542 VAL A N 1
ATOM 1334 C CA . VAL A 1 210 ? 74.242 9.367 79.061 1.00 89.60 542 VAL A CA 1
ATOM 1335 C C . VAL A 1 210 ? 73.137 9.048 80.085 1.00 89.76 542 VAL A C 1
ATOM 1336 O O . VAL A 1 210 ? 72.069 10.079 80.222 1.00 87.13 542 VAL A O 1
ATOM 1340 N N . LYS A 1 218 ? 62.698 14.838 72.861 1.00 61.07 550 LYS A N 1
ATOM 1341 C CA . LYS A 1 218 ? 62.149 16.042 72.218 1.00 66.81 550 LYS A CA 1
ATOM 1342 C C . LYS A 1 218 ? 63.127 16.621 71.198 1.00 68.03 550 LYS A C 1
ATOM 1343 O O . LYS A 1 218 ? 62.754 17.369 70.282 1.00 66.70 550 LYS A O 1
ATOM 1353 N N . ILE A 1 220 ? 66.122 14.450 70.090 1.00 60.54 552 ILE A N 1
ATOM 1354 C CA . ILE A 1 220 ? 66.693 13.346 69.341 1.00 56.42 552 ILE A CA 1
ATOM 1355 C C . ILE A 1 220 ? 65.597 12.378 68.913 1.00 56.27 552 ILE A C 1
ATOM 1356 O O . ILE A 1 220 ? 64.724 12.005 69.716 1.00 56.03 552 ILE A O 1
ATOM 1361 N N . ASP A 1 221 ? 65.644 11.967 67.652 1.00 55.08 553 ASP A N 1
ATOM 1362 C CA . ASP A 1 221 ? 64.654 11.020 67.150 1.00 53.08 553 ASP A CA 1
ATOM 1363 C C . ASP A 1 221 ? 65.139 9.570 67.188 1.00 51.59 553 ASP A C 1
ATOM 1364 O O . ASP A 1 221 ? 64.327 8.661 67.121 1.00 52.57 553 ASP A O 1
ATOM 1369 N N . LEU A 1 222 ? 66.456 9.357 67.272 1.00 51.05 554 LEU A N 1
ATOM 1370 C CA . LEU A 1 222 ? 67.015 8.004 67.232 1.00 50.95 554 LEU A CA 1
ATOM 1371 C C . LEU A 1 222 ? 68.379 7.969 67.875 1.00 50.17 554 LEU A C 1
ATOM 1372 O O . LEU A 1 222 ? 69.234 8.807 67.567 1.00 51.85 554 LEU A O 1
ATOM 1377 N N . ILE A 1 223 ? 68.599 6.972 68.727 1.00 50.06 555 ILE A N 1
ATOM 1378 C CA . ILE A 1 223 ? 69.927 6.721 69.303 1.00 50.98 555 ILE A CA 1
ATOM 1379 C C . ILE A 1 223 ? 70.550 5.480 68.675 1.00 52.45 555 ILE A C 1
ATOM 1380 O O . ILE A 1 223 ? 69.884 4.447 68.493 1.00 53.95 555 ILE A O 1
ATOM 1385 N N . ILE A 1 224 ? 71.803 5.617 68.265 1.00 49.52 556 ILE A N 1
ATOM 1386 C CA . ILE A 1 224 ? 72.532 4.502 67.682 1.00 51.82 556 ILE A CA 1
ATOM 1387 C C . ILE A 1 224 ? 73.790 4.282 68.530 1.00 51.56 556 ILE A C 1
ATOM 1388 O O . ILE A 1 224 ? 74.746 5.025 68.401 1.00 49.20 556 ILE A O 1
ATOM 1393 N N . PRO A 1 225 ? 73.774 3.259 69.409 1.00 50.64 557 PRO A N 1
ATOM 1394 C CA . PRO A 1 225 ? 74.913 2.942 70.273 1.00 50.87 557 PRO A CA 1
ATOM 1395 C C . PRO A 1 225 ? 75.902 2.066 69.537 1.00 55.17 557 PRO A C 1
ATOM 1396 O O . PRO A 1 225 ? 75.493 1.175 68.785 1.00 57.45 557 PRO A O 1
ATOM 1400 N N . ARG A 1 226 ? 77.189 2.327 69.715 1.00 55.52 558 ARG A N 1
ATOM 1401 C CA . ARG A 1 226 ? 78.205 1.499 69.106 1.00 55.74 558 ARG A CA 1
ATOM 1402 C C . ARG A 1 226 ? 79.227 1.228 70.184 1.00 59.40 558 ARG A C 1
ATOM 1403 O O . ARG A 1 226 ? 80.036 2.099 70.508 1.00 60.27 558 ARG A O 1
ATOM 1411 N N . GLY A 1 227 ? 79.151 0.030 70.762 1.00 60.75 559 GLY A N 1
ATOM 1412 C CA . GLY A 1 227 ? 80.038 -0.388 71.827 1.00 61.90 559 GLY A CA 1
ATOM 1413 C C . GLY A 1 227 ? 79.634 -1.712 72.460 1.00 66.15 559 GLY A C 1
ATOM 1414 O O . GLY A 1 227 ? 79.009 -2.558 71.816 1.00 66.69 559 GLY A O 1
ATOM 1415 N N . SER A 1 228 ? 79.996 -1.879 73.731 1.00 63.73 560 SER A N 1
ATOM 1416 C CA . SER A 1 228 ? 79.821 -3.124 74.454 1.00 64.66 560 SER A CA 1
ATOM 1417 C C . SER A 1 228 ? 78.351 -3.439 74.705 1.00 67.48 560 SER A C 1
ATOM 1418 O O . SER A 1 228 ? 77.502 -2.542 74.697 1.00 67.40 560 SER A O 1
ATOM 1421 N N . SER A 1 229 ? 78.069 -4.714 74.965 1.00 69.39 561 SER A N 1
ATOM 1422 C CA . SER A 1 229 ? 76.736 -5.153 75.364 1.00 71.48 561 SER A CA 1
ATOM 1423 C C . SER A 1 229 ? 76.233 -4.373 76.578 1.00 70.63 561 SER A C 1
ATOM 1424 O O . SER A 1 229 ? 75.050 -4.042 76.649 1.00 69.68 561 SER A O 1
ATOM 1427 N N . GLN A 1 230 ? 77.132 -4.092 77.529 1.00 69.47 562 GLN A N 1
ATOM 1428 C CA . GLN A 1 230 ? 76.792 -3.269 78.694 1.00 67.54 562 GLN A CA 1
ATOM 1429 C C . GLN A 1 230 ? 76.403 -1.842 78.320 1.00 66.12 562 GLN A C 1
ATOM 1430 O O . GLN A 1 230 ? 75.351 -1.380 78.744 1.00 66.48 562 GLN A O 1
ATOM 1432 N N . LEU A 1 231 ? 77.231 -1.148 77.530 1.00 63.30 563 LEU A N 1
ATOM 1433 C CA . LEU A 1 231 ? 76.851 0.182 77.031 1.00 62.10 563 LEU A CA 1
ATOM 1434 C C . LEU A 1 231 ? 75.517 0.107 76.259 1.00 60.24 563 LEU A C 1
ATOM 1435 O O . LEU A 1 231 ? 74.592 0.885 76.518 1.00 61.43 563 LEU A O 1
ATOM 1440 N N . VAL A 1 232 ? 75.399 -0.868 75.358 1.00 59.52 564 VAL A N 1
ATOM 1441 C CA . VAL A 1 232 ? 74.218 -0.975 74.494 1.00 57.84 564 VAL A CA 1
ATOM 1442 C C . VAL A 1 232 ? 72.953 -1.230 75.314 1.00 58.50 564 VAL A C 1
ATOM 1443 O O . VAL A 1 232 ? 71.874 -0.743 74.961 1.00 60.03 564 VAL A O 1
ATOM 1447 N N . ARG A 1 233 ? 73.082 -1.997 76.397 1.00 60.44 565 ARG A N 1
ATOM 1448 C CA . ARG A 1 233 ? 71.945 -2.284 77.259 1.00 58.45 565 ARG A CA 1
ATOM 1449 C C . ARG A 1 233 ? 71.707 -1.160 78.272 1.00 60.14 565 ARG A C 1
ATOM 1450 O O . ARG A 1 233 ? 70.570 -0.961 78.725 1.00 62.51 565 ARG A O 1
ATOM 1452 N N . ASP A 1 234 ? 72.775 -0.447 78.653 1.00 59.02 566 ASP A N 1
ATOM 1453 C CA . ASP A 1 234 ? 72.649 0.732 79.530 1.00 59.85 566 ASP A CA 1
ATOM 1454 C C . ASP A 1 234 ? 71.878 1.803 78.788 1.00 61.87 566 ASP A C 1
ATOM 1455 O O . ASP A 1 234 ? 71.036 2.492 79.372 1.00 63.98 566 ASP A O 1
ATOM 1457 N N . ILE A 1 235 ? 72.161 1.922 77.490 1.00 58.90 567 ILE A N 1
ATOM 1458 C CA . ILE A 1 235 ? 71.543 2.952 76.682 1.00 61.32 567 ILE A CA 1
ATOM 1459 C C . ILE A 1 235 ? 70.083 2.565 76.470 1.00 62.32 567 ILE A C 1
ATOM 1460 O O . ILE A 1 235 ? 69.179 3.387 76.704 1.00 62.62 567 ILE A O 1
ATOM 1465 N N . GLN A 1 236 ? 69.859 1.308 76.077 1.00 63.52 568 GLN A N 1
ATOM 1466 C CA . GLN A 1 236 ? 68.501 0.768 75.924 1.00 64.97 568 GLN A CA 1
ATOM 1467 C C . GLN A 1 236 ? 67.660 1.129 77.139 1.00 63.66 568 GLN A C 1
ATOM 1468 O O . GLN A 1 236 ? 66.487 1.465 77.003 1.00 66.00 568 GLN A O 1
ATOM 1474 N N . LYS A 1 237 ? 68.275 1.074 78.320 1.00 64.60 569 LYS A N 1
ATOM 1475 C CA . LYS A 1 237 ? 67.581 1.296 79.582 1.00 67.77 569 LYS A CA 1
ATOM 1476 C C . LYS A 1 237 ? 67.285 2.770 79.853 1.00 67.81 569 LYS A C 1
ATOM 1477 O O . LYS A 1 237 ? 66.161 3.116 80.232 1.00 68.46 569 LYS A O 1
ATOM 1480 N N . ALA A 1 238 ? 68.294 3.621 79.678 1.00 68.08 570 ALA A N 1
ATOM 1481 C CA . ALA A 1 238 ? 68.169 5.047 79.973 1.00 71.03 570 ALA A CA 1
ATOM 1482 C C . ALA A 1 238 ? 67.330 5.781 78.923 1.00 73.49 570 ALA A C 1
ATOM 1483 O O . ALA A 1 238 ? 66.863 6.899 79.161 1.00 76.02 570 ALA A O 1
ATOM 1485 N N . ALA A 1 239 ? 67.147 5.158 77.760 1.00 73.43 571 ALA A N 1
ATOM 1486 C CA . ALA A 1 239 ? 66.353 5.762 76.694 1.00 72.45 571 ALA A CA 1
ATOM 1487 C C . ALA A 1 239 ? 64.891 5.354 76.822 1.00 74.57 571 ALA A C 1
ATOM 1488 O O . ALA A 1 239 ? 64.439 4.409 76.162 1.00 76.72 571 ALA A O 1
ATOM 1490 N N . LYS A 1 240 ? 64.159 6.051 77.683 1.00 75.51 572 LYS A N 1
ATOM 1491 C CA . LYS A 1 240 ? 62.703 5.976 77.652 1.00 79.56 572 LYS A CA 1
ATOM 1492 C C . LYS A 1 240 ? 62.200 7.030 76.652 1.00 81.49 572 LYS A C 1
ATOM 1493 O O . LYS A 1 240 ? 62.586 8.206 76.723 1.00 83.05 572 LYS A O 1
ATOM 1496 N N . GLY A 1 241 ? 61.374 6.593 75.703 1.00 81.54 573 GLY A N 1
ATOM 1497 C CA . GLY A 1 241 ? 60.873 7.477 74.651 1.00 81.19 573 GLY A CA 1
ATOM 1498 C C . GLY A 1 241 ? 61.554 7.213 73.323 1.00 79.51 573 GLY A C 1
ATOM 1499 O O . GLY A 1 241 ? 60.927 6.695 72.386 1.00 80.58 573 GLY A O 1
ATOM 1500 N N . ILE A 1 242 ? 62.846 7.541 73.265 1.00 75.62 574 ILE A N 1
ATOM 1501 C CA . ILE A 1 242 ? 63.648 7.464 72.046 1.00 69.48 574 ILE A CA 1
ATOM 1502 C C . ILE A 1 242 ? 63.961 6.031 71.636 1.00 66.86 574 ILE A C 1
ATOM 1503 O O . ILE A 1 242 ? 64.465 5.251 72.431 1.00 67.61 574 ILE A O 1
ATOM 1508 N N . PRO A 1 243 ? 63.671 5.676 70.380 1.00 63.66 575 PRO A N 1
ATOM 1509 C CA . PRO A 1 243 ? 64.133 4.382 69.879 1.00 63.42 575 PRO A CA 1
ATOM 1510 C C . PRO A 1 243 ? 65.673 4.263 69.833 1.00 63.87 575 PRO A C 1
ATOM 1511 O O . PRO A 1 243 ? 66.377 5.260 69.601 1.00 61.42 575 PRO A O 1
ATOM 1515 N N . VAL A 1 244 ? 66.160 3.042 70.075 1.00 63.64 576 VAL A N 1
ATOM 1516 C CA . VAL A 1 244 ? 67.574 2.699 70.056 1.00 62.62 576 VAL A CA 1
ATOM 1517 C C . VAL A 1 244 ? 67.808 1.624 68.983 1.00 65.62 576 VAL A C 1
ATOM 1518 O O . VAL A 1 244 ? 67.104 0.613 68.961 1.00 65.07 576 VAL A O 1
ATOM 1530 N N . GLY A 1 246 ? 70.362 -1.115 66.999 1.00 69.80 578 GLY A N 1
ATOM 1531 C CA . GLY A 1 246 ? 71.621 -1.883 67.039 1.00 69.18 578 GLY A CA 1
ATOM 1532 C C . GLY A 1 246 ? 71.447 -3.328 67.469 1.00 69.08 578 GLY A C 1
ATOM 1533 O O . GLY A 1 246 ? 70.399 -3.949 67.232 1.00 69.28 578 GLY A O 1
ATOM 1534 N N . HIS A 1 247 ? 72.484 -3.866 68.099 1.00 68.18 579 HIS A N 1
ATOM 1535 C CA . HIS A 1 247 ? 72.477 -5.240 68.588 1.00 69.38 579 HIS A CA 1
ATOM 1536 C C . HIS A 1 247 ? 73.266 -5.247 69.884 1.00 70.16 579 HIS A C 1
ATOM 1537 O O . HIS A 1 247 ? 74.265 -4.523 70.012 1.00 70.97 579 HIS A O 1
ATOM 1544 N N . SER A 1 248 ? 72.818 -6.058 70.831 1.00 69.59 580 SER A N 1
ATOM 1545 C CA . SER A 1 248 ? 73.541 -6.257 72.088 1.00 72.37 580 SER A CA 1
ATOM 1546 C C . SER A 1 248 ? 74.372 -7.548 72.074 1.00 70.89 580 SER A C 1
ATOM 1547 O O . SER A 1 248 ? 75.140 -7.804 73.018 1.00 71.34 580 SER A O 1
ATOM 1550 N N . GLU A 1 249 ? 74.213 -8.365 71.026 1.00 67.33 581 GLU A N 1
ATOM 1551 C CA . GLU A 1 249 ? 74.897 -9.666 70.998 1.00 66.67 581 GLU A CA 1
ATOM 1552 C C . GLU A 1 249 ? 75.100 -10.285 69.622 1.00 63.04 581 GLU A C 1
ATOM 1553 O O . GLU A 1 249 ? 74.295 -10.078 68.702 1.00 62.88 581 GLU A O 1
ATOM 1559 N N . GLY A 1 250 ? 76.178 -11.062 69.515 1.00 59.50 582 GLY A N 1
ATOM 1560 C CA . GLY A 1 250 ? 76.553 -11.723 68.275 1.00 58.86 582 GLY A CA 1
ATOM 1561 C C . GLY A 1 250 ? 76.930 -13.179 68.482 1.00 59.45 582 GLY A C 1
ATOM 1562 O O . GLY A 1 250 ? 78.096 -13.559 68.326 1.00 59.53 582 GLY A O 1
ATOM 1563 N N . ILE A 1 251 ? 75.939 -13.985 68.848 1.00 54.59 583 ILE A N 1
ATOM 1564 C CA . ILE A 1 251 ? 76.106 -15.424 68.918 1.00 54.34 583 ILE A CA 1
ATOM 1565 C C . ILE A 1 251 ? 75.813 -15.951 67.517 1.00 53.75 583 ILE A C 1
ATOM 1566 O O . ILE A 1 251 ? 74.660 -16.144 67.137 1.00 51.44 583 ILE A O 1
ATOM 1571 N N . CYS A 1 252 ? 76.886 -16.159 66.760 1.00 52.04 584 CYS A N 1
ATOM 1572 C CA . CYS A 1 252 ? 76.829 -16.518 65.358 1.00 54.17 584 CYS A CA 1
ATOM 1573 C C . CYS A 1 252 ? 77.251 -17.968 65.143 1.00 55.01 584 CYS A C 1
ATOM 1574 O O . CYS A 1 252 ? 78.216 -18.452 65.765 1.00 55.45 584 CYS A O 1
ATOM 1577 N N . HIS A 1 253 ? 76.537 -18.656 64.256 1.00 53.77 585 HIS A N 1
ATOM 1578 C CA . HIS A 1 253 ? 76.780 -20.075 64.007 1.00 54.24 585 HIS A CA 1
ATOM 1579 C C . HIS A 1 253 ? 77.272 -20.333 62.595 1.00 57.39 585 HIS A C 1
ATOM 1580 O O . HIS A 1 253 ? 76.960 -19.592 61.670 1.00 56.97 585 HIS A O 1
ATOM 1595 N N . TYR A 1 255 ? 77.216 -23.886 60.242 1.00 59.40 587 TYR A N 1
ATOM 1596 C CA . TYR A 1 255 ? 76.820 -25.285 60.177 1.00 58.11 587 TYR A CA 1
ATOM 1597 C C . TYR A 1 255 ? 77.598 -25.942 59.052 1.00 58.74 587 TYR A C 1
ATOM 1598 O O . TYR A 1 255 ? 77.486 -25.550 57.890 1.00 60.93 587 TYR A O 1
ATOM 1607 N N . VAL A 1 256 ? 78.403 -26.931 59.418 1.00 60.51 588 VAL A N 1
ATOM 1608 C CA . VAL A 1 256 ? 79.159 -27.708 58.455 1.00 61.06 588 VAL A CA 1
ATOM 1609 C C . VAL A 1 256 ? 78.286 -28.898 58.052 1.00 61.41 588 VAL A C 1
ATOM 1610 O O . VAL A 1 256 ? 78.091 -29.829 58.836 1.00 57.95 588 VAL A O 1
ATOM 1614 N N . ASP A 1 257 ? 77.721 -28.828 56.848 1.00 58.78 589 ASP A N 1
ATOM 1615 C CA . ASP A 1 257 ? 76.837 -29.889 56.383 1.00 60.68 589 ASP A CA 1
ATOM 1616 C C . ASP A 1 257 ? 77.609 -31.163 56.001 1.00 60.85 589 ASP A C 1
ATOM 1617 O O . ASP A 1 257 ? 78.813 -31.112 55.731 1.00 57.67 589 ASP A O 1
ATOM 1622 N N . SER A 1 258 ? 76.908 -32.305 55.984 1.00 64.62 590 SER A N 1
ATOM 1623 C CA . SER A 1 258 ? 77.487 -33.585 55.551 1.00 65.56 590 SER A CA 1
ATOM 1624 C C . SER A 1 258 ? 78.079 -33.508 54.145 1.00 66.80 590 SER A C 1
ATOM 1625 O O . SER A 1 258 ? 79.025 -34.235 53.825 1.00 67.81 590 SER A O 1
ATOM 1628 N N . GLU A 1 259 ? 77.513 -32.637 53.311 1.00 66.36 591 GLU A N 1
ATOM 1629 C CA . GLU A 1 259 ? 77.981 -32.455 51.941 1.00 67.52 591 GLU A CA 1
ATOM 1630 C C . GLU A 1 259 ? 78.961 -31.293 51.775 1.00 67.50 591 GLU A C 1
ATOM 1631 O O . GLU A 1 259 ? 79.129 -30.761 50.669 1.00 65.62 591 GLU A O 1
ATOM 1637 N N . ALA A 1 260 ? 79.617 -30.918 52.875 1.00 65.78 592 ALA A N 1
ATOM 1638 C CA . ALA A 1 260 ? 80.594 -29.824 52.875 1.00 65.25 592 ALA A CA 1
ATOM 1639 C C . ALA A 1 260 ? 81.851 -30.194 52.104 1.00 66.50 592 ALA A C 1
ATOM 1640 O O . ALA A 1 260 ? 82.347 -31.308 52.216 1.00 63.30 592 ALA A O 1
ATOM 1642 N N . SER A 1 261 ? 82.371 -29.248 51.325 1.00 67.26 593 SER A N 1
ATOM 1643 C CA . SER A 1 261 ? 83.620 -29.464 50.610 1.00 66.12 593 SER A CA 1
ATOM 1644 C C . SER A 1 261 ? 84.784 -29.457 51.573 1.00 66.82 593 SER A C 1
ATOM 1645 O O . SER A 1 261 ? 85.019 -28.472 52.272 1.00 63.43 593 SER A O 1
ATOM 1648 N N . VAL A 1 262 ? 85.527 -30.557 51.576 1.00 67.78 594 VAL A N 1
ATOM 1649 C CA . VAL A 1 262 ? 86.766 -30.676 52.340 1.00 67.08 594 VAL A CA 1
ATOM 1650 C C . VAL A 1 262 ? 87.779 -29.572 51.967 1.00 67.79 594 VAL A C 1
ATOM 1651 O O . VAL A 1 262 ? 88.607 -29.168 52.783 1.00 68.55 594 VAL A O 1
ATOM 1655 N N . ASP A 1 263 ? 87.697 -29.067 50.744 1.00 66.61 595 ASP A N 1
ATOM 1656 C CA . ASP A 1 263 ? 88.610 -28.023 50.323 1.00 68.17 595 ASP A CA 1
ATOM 1657 C C . ASP A 1 263 ? 88.233 -26.622 50.856 1.00 68.17 595 ASP A C 1
ATOM 1658 O O . ASP A 1 263 ? 89.059 -25.704 50.821 1.00 66.73 595 ASP A O 1
ATOM 1663 N N . LYS A 1 264 ? 87.012 -26.484 51.382 1.00 63.59 596 LYS A N 1
ATOM 1664 C CA . LYS A 1 264 ? 86.465 -25.185 51.777 1.00 62.80 596 LYS A CA 1
ATOM 1665 C C . LYS A 1 264 ? 86.325 -24.970 53.294 1.00 62.93 596 LYS A C 1
ATOM 1666 O O . LYS A 1 264 ? 86.391 -23.840 53.771 1.00 63.23 596 LYS A O 1
ATOM 1672 N N . VAL A 1 265 ? 86.108 -26.044 54.048 1.00 61.55 597 VAL A N 1
ATOM 1673 C CA . VAL A 1 265 ? 85.660 -25.900 55.431 1.00 62.39 597 VAL A CA 1
ATOM 1674 C C . VAL A 1 265 ? 86.655 -25.169 56.310 1.00 59.24 597 VAL A C 1
ATOM 1675 O O . VAL A 1 265 ? 86.309 -24.226 57.012 1.00 60.62 597 VAL A O 1
ATOM 1679 N N . THR A 1 266 ? 87.898 -25.611 56.261 1.00 58.07 598 THR A N 1
ATOM 1680 C CA . THR A 1 266 ? 88.921 -25.147 57.185 1.00 57.89 598 THR A CA 1
ATOM 1681 C C . THR A 1 266 ? 89.140 -23.636 57.093 1.00 57.54 598 THR A C 1
ATOM 1682 O O . THR A 1 266 ? 89.169 -22.950 58.116 1.00 56.67 598 THR A O 1
ATOM 1686 N N . ARG A 1 267 ? 89.271 -23.107 55.882 1.00 55.63 599 ARG A N 1
ATOM 1687 C CA . ARG A 1 267 ? 89.539 -21.702 55.736 1.00 54.79 599 ARG A CA 1
ATOM 1688 C C . ARG A 1 267 ? 88.298 -20.888 56.146 1.00 56.85 599 ARG A C 1
ATOM 1689 O O . ARG A 1 267 ? 88.427 -19.770 56.653 1.00 60.33 599 ARG A O 1
ATOM 1697 N N . LEU A 1 268 ? 87.110 -21.457 55.964 1.00 57.17 600 LEU A N 1
ATOM 1698 C CA . LEU A 1 268 ? 85.878 -20.765 56.360 1.00 57.89 600 LEU A CA 1
ATOM 1699 C C . LEU A 1 268 ? 85.773 -20.645 57.879 1.00 56.69 600 LEU A C 1
ATOM 1700 O O . LEU A 1 268 ? 85.461 -19.584 58.414 1.00 56.75 600 LEU A O 1
ATOM 1705 N N . VAL A 1 269 ? 86.036 -21.742 58.559 1.00 54.97 601 VAL A N 1
ATOM 1706 C CA . VAL A 1 269 ? 86.024 -21.768 60.013 1.00 56.75 601 VAL A CA 1
ATOM 1707 C C . VAL A 1 269 ? 87.159 -20.904 60.553 1.00 57.94 601 VAL A C 1
ATOM 1708 O O . VAL A 1 269 ? 86.942 -20.074 61.438 1.00 58.52 601 VAL A O 1
ATOM 1712 N N . ARG A 1 270 ? 88.369 -21.080 60.025 1.00 57.45 602 ARG A N 1
ATOM 1713 C CA . ARG A 1 270 ? 89.468 -20.244 60.464 1.00 56.95 602 ARG A CA 1
ATOM 1714 C C . ARG A 1 270 ? 89.100 -18.732 60.338 1.00 57.77 602 ARG A C 1
ATOM 1715 O O . ARG A 1 270 ? 89.278 -17.969 61.292 1.00 59.00 602 ARG A O 1
ATOM 1723 N N . ASP A 1 271 ? 88.582 -18.283 59.193 1.00 56.57 603 ASP A N 1
ATOM 1724 C CA . ASP A 1 271 ? 88.314 -16.834 59.022 1.00 55.04 603 ASP A CA 1
ATOM 1725 C C . ASP A 1 271 ? 87.206 -16.323 59.967 1.00 55.88 603 ASP A C 1
ATOM 1726 O O . ASP A 1 271 ? 87.333 -15.259 60.584 1.00 56.59 603 ASP A O 1
ATOM 1731 N N . SER A 1 272 ? 86.114 -17.075 60.041 1.00 55.28 604 SER A N 1
ATOM 1732 C CA . SER A 1 272 ? 84.962 -16.743 60.869 1.00 55.90 604 SER A CA 1
ATOM 1733 C C . SER A 1 272 ? 85.324 -16.610 62.339 1.00 57.02 604 SER A C 1
ATOM 1734 O O . SER A 1 272 ? 84.797 -15.732 63.030 1.00 56.50 604 SER A O 1
ATOM 1737 N N . LYS A 1 273 ? 86.263 -17.420 62.805 1.00 54.55 605 LYS A N 1
ATOM 1738 C CA . LYS A 1 273 ? 86.658 -17.433 64.202 1.00 53.75 605 LYS A CA 1
ATOM 1739 C C . LYS A 1 273 ? 87.855 -16.572 64.477 1.00 55.52 605 LYS A C 1
ATOM 1740 O O . LYS A 1 273 ? 87.868 -15.807 65.411 1.00 55.66 605 LYS A O 1
ATOM 1746 N N . CYS A 1 274 ? 88.874 -16.713 63.653 1.00 56.26 606 CYS A N 1
ATOM 1747 C CA . CYS A 1 274 ? 90.186 -16.143 63.994 1.00 57.63 606 CYS A CA 1
ATOM 1748 C C . CYS A 1 274 ? 90.524 -14.819 63.346 1.00 57.09 606 CYS A C 1
ATOM 1749 O O . CYS A 1 274 ? 91.403 -14.123 63.858 1.00 53.80 606 CYS A O 1
ATOM 1752 N N . GLU A 1 275 ? 89.872 -14.457 62.242 1.00 58.12 607 GLU A N 1
ATOM 1753 C CA . GLU A 1 275 ? 90.293 -13.241 61.550 1.00 58.29 607 GLU A CA 1
ATOM 1754 C C . GLU A 1 275 ? 90.177 -12.057 62.503 1.00 59.67 607 GLU A C 1
ATOM 1755 O O . GLU A 1 275 ? 91.060 -11.192 62.537 1.00 59.69 607 GLU A O 1
ATOM 1761 N N . TYR A 1 276 ? 89.087 -12.040 63.276 1.00 61.07 608 TYR A N 1
ATOM 1762 C CA . TYR A 1 276 ? 88.813 -10.987 64.257 1.00 58.75 608 TYR A CA 1
ATOM 1763 C C . TYR A 1 276 ? 87.877 -11.502 65.366 1.00 56.62 608 TYR A C 1
ATOM 1764 O O . TYR A 1 276 ? 86.670 -11.253 65.318 1.00 55.49 608 TYR A O 1
ATOM 1773 N N . PRO A 1 277 ? 88.433 -12.222 66.368 1.00 55.55 609 PRO A N 1
ATOM 1774 C CA . PRO A 1 277 ? 87.595 -12.880 67.394 1.00 54.44 609 PRO A CA 1
ATOM 1775 C C . PRO A 1 277 ? 86.639 -11.944 68.142 1.00 55.52 609 PRO A C 1
ATOM 1776 O O . PRO A 1 277 ? 85.564 -12.380 68.570 1.00 54.57 609 PRO A O 1
ATOM 1780 N N . ALA A 1 278 ? 87.032 -10.687 68.317 1.00 53.35 610 ALA A N 1
ATOM 1781 C CA . ALA A 1 278 ? 86.227 -9.754 69.098 1.00 55.23 610 ALA A CA 1
ATOM 1782 C C . ALA A 1 278 ? 85.001 -9.229 68.344 1.00 54.78 610 ALA A C 1
ATOM 1783 O O . ALA A 1 278 ? 84.127 -8.612 68.946 1.00 58.10 610 ALA A O 1
ATOM 1785 N N . ALA A 1 279 ? 84.957 -9.457 67.032 1.00 53.98 611 ALA A N 1
ATOM 1786 C CA . ALA A 1 279 ? 83.883 -8.954 66.177 1.00 52.46 611 ALA A CA 1
ATOM 1787 C C . ALA A 1 279 ? 82.517 -9.484 66.605 1.00 55.17 611 ALA A C 1
ATOM 1788 O O . ALA A 1 279 ? 82.398 -10.648 67.000 1.00 53.31 611 ALA A O 1
ATOM 1790 N N . CYS A 1 280 ? 81.485 -8.651 66.469 1.00 55.38 612 CYS A N 1
ATOM 1791 C CA . CYS A 1 280 ? 80.086 -9.082 66.700 1.00 54.92 612 CYS A CA 1
ATOM 1792 C C . CYS A 1 280 ? 79.683 -10.258 65.803 1.00 54.61 612 CYS A C 1
ATOM 1793 O O . CYS A 1 280 ? 78.831 -11.060 66.171 1.00 52.88 612 CYS A O 1
ATOM 1796 N N . ASN A 1 281 ? 80.314 -10.361 64.632 1.00 54.35 613 ASN A N 1
ATOM 1797 C CA . ASN A 1 281 ? 80.006 -11.425 63.686 1.00 52.40 613 ASN A CA 1
ATOM 1798 C C . ASN A 1 281 ? 81.027 -12.567 63.673 1.00 54.64 613 ASN A C 1
ATOM 1799 O O . ASN A 1 281 ? 81.012 -13.405 62.761 1.00 53.92 613 ASN A O 1
ATOM 1804 N N . ALA A 1 282 ? 81.914 -12.594 64.672 1.00 54.65 614 ALA A N 1
ATOM 1805 C CA . ALA A 1 282 ? 82.786 -13.737 64.850 1.00 55.13 614 ALA A CA 1
ATOM 1806 C C . ALA A 1 282 ? 81.954 -14.991 65.159 1.00 55.34 614 ALA A C 1
ATOM 1807 O O . ALA A 1 282 ? 80.897 -14.931 65.835 1.00 50.81 614 ALA A O 1
ATOM 1809 N N . LEU A 1 283 ? 82.443 -16.113 64.639 1.00 55.64 615 LEU A N 1
ATOM 1810 C CA . LEU A 1 283 ? 81.922 -17.438 64.945 1.00 55.41 615 LEU A CA 1
ATOM 1811 C C . LEU A 1 283 ? 82.008 -17.742 66.427 1.00 56.78 615 LEU A C 1
ATOM 1812 O O . LEU A 1 283 ? 83.068 -17.613 67.032 1.00 57.91 615 LEU A O 1
ATOM 1817 N N . GLU A 1 284 ? 80.881 -18.147 67.003 1.00 56.70 616 GLU A N 1
ATOM 1818 C CA . GLU A 1 284 ? 80.841 -18.585 68.399 1.00 55.56 616 GLU A CA 1
ATOM 1819 C C . GLU A 1 284 ? 80.516 -20.068 68.557 1.00 58.19 616 GLU A C 1
ATOM 1820 O O . GLU A 1 284 ? 81.049 -20.716 69.445 1.00 57.08 616 GLU A O 1
ATOM 1826 N N . THR A 1 285 ? 79.649 -20.605 67.699 1.00 57.28 617 THR A N 1
ATOM 1827 C CA . THR A 1 285 ? 79.287 -22.024 67.775 1.00 58.63 617 THR A CA 1
ATOM 1828 C C . THR A 1 285 ? 79.417 -22.684 66.402 1.00 58.30 617 THR A C 1
ATOM 1829 O O . THR A 1 285 ? 78.794 -22.254 65.416 1.00 57.82 617 THR A O 1
ATOM 1833 N N . LEU A 1 286 ? 80.269 -23.703 66.350 1.00 57.49 618 LEU A N 1
ATOM 1834 C CA . LEU A 1 286 ? 80.452 -24.512 65.155 1.00 59.44 618 LEU A CA 1
ATOM 1835 C C . LEU A 1 286 ? 79.552 -25.734 65.261 1.00 59.06 618 LEU A C 1
ATOM 1836 O O . LEU A 1 286 ? 79.690 -26.547 66.182 1.00 58.86 618 LEU A O 1
ATOM 1841 N N . LEU A 1 287 ? 78.606 -25.845 64.337 1.00 60.01 619 LEU A N 1
ATOM 1842 C CA . LEU A 1 287 ? 77.709 -26.997 64.317 1.00 61.25 619 LEU A CA 1
ATOM 1843 C C . LEU A 1 287 ? 78.149 -27.971 63.242 1.00 62.76 619 LEU A C 1
ATOM 1844 O O . LEU A 1 287 ? 78.255 -27.629 62.048 1.00 63.81 619 LEU A O 1
ATOM 1849 N N . ILE A 1 288 ? 78.434 -29.189 63.673 1.00 62.27 620 ILE A N 1
ATOM 1850 C CA . ILE A 1 288 ? 78.964 -30.172 62.754 1.00 63.85 620 ILE A CA 1
ATOM 1851 C C . ILE A 1 288 ? 77.970 -31.294 62.499 1.00 64.79 620 ILE A C 1
ATOM 1852 O O . ILE A 1 288 ? 77.527 -31.968 63.492 1.00 61.59 620 ILE A O 1
ATOM 1857 N N . HIS A 1 289 ? 77.606 -31.577 61.159 1.00 65.69 621 HIS A N 1
ATOM 1858 C CA . HIS A 1 289 ? 76.821 -32.725 60.787 1.00 69.73 621 HIS A CA 1
ATOM 1859 C C . HIS A 1 289 ? 77.498 -34.015 61.309 1.00 65.65 621 HIS A C 1
ATOM 1860 O O . HIS A 1 289 ? 78.722 -34.144 61.241 1.00 63.91 621 HIS A O 1
ATOM 1867 N N . ARG A 1 290 ? 76.688 -34.892 61.825 1.00 69.17 622 ARG A N 1
ATOM 1868 C CA . ARG A 1 290 ? 77.149 -36.183 62.438 1.00 68.16 622 ARG A CA 1
ATOM 1869 C C . ARG A 1 290 ? 77.929 -37.045 61.484 1.00 69.68 622 ARG A C 1
ATOM 1870 O O . ARG A 1 290 ? 78.848 -37.705 61.922 1.00 72.86 622 ARG A O 1
ATOM 1872 N N . ASP A 1 291 ? 77.550 -37.107 60.203 1.00 71.23 623 ASP A N 1
ATOM 1873 C CA . ASP A 1 291 ? 78.167 -37.946 59.183 1.00 76.60 623 ASP A CA 1
ATOM 1874 C C . ASP A 1 291 ? 79.690 -37.571 59.057 1.00 76.89 623 ASP A C 1
ATOM 1875 O O . ASP A 1 291 ? 80.389 -38.264 58.300 1.00 77.16 623 ASP A O 1
ATOM 1880 N N . LEU A 1 292 ? 80.225 -36.590 59.837 1.00 77.25 624 LEU A N 1
ATOM 1881 C CA . LEU A 1 292 ? 81.604 -36.129 59.651 1.00 79.05 624 LEU A CA 1
ATOM 1882 C C . LEU A 1 292 ? 82.551 -36.427 60.823 1.00 79.79 624 LEU A C 1
ATOM 1883 O O . LEU A 1 292 ? 83.778 -36.207 60.732 1.00 77.56 624 LEU A O 1
ATOM 1888 N N . LEU A 1 293 ? 81.995 -36.944 61.917 1.00 82.59 625 LEU A N 1
ATOM 1889 C CA . LEU A 1 293 ? 82.800 -37.223 63.115 1.00 86.53 625 LEU A CA 1
ATOM 1890 C C . LEU A 1 293 ? 84.043 -38.135 62.898 1.00 87.87 625 LEU A C 1
ATOM 1891 O O . LEU A 1 293 ? 85.146 -37.888 63.559 1.00 86.30 625 LEU A O 1
ATOM 1896 N N . ARG A 1 294 ? 83.878 -39.140 61.989 1.00 89.81 626 ARG A N 1
ATOM 1897 C CA . ARG A 1 294 ? 85.002 -40.034 61.699 1.00 93.66 626 ARG A CA 1
ATOM 1898 C C . ARG A 1 294 ? 85.594 -39.772 60.312 1.00 93.54 626 ARG A C 1
ATOM 1899 O O . ARG A 1 294 ? 85.783 -40.698 59.514 1.00 93.70 626 ARG A O 1
ATOM 1901 N N . THR A 1 295 ? 85.899 -38.504 60.042 1.00 92.66 627 THR A N 1
ATOM 1902 C CA . THR A 1 295 ? 86.313 -38.077 58.703 1.00 91.24 627 THR A CA 1
ATOM 1903 C C . THR A 1 295 ? 87.598 -37.224 58.720 1.00 90.25 627 THR A C 1
ATOM 1904 O O . THR A 1 295 ? 87.870 -36.528 59.706 1.00 89.32 627 THR A O 1
ATOM 1908 N N . PRO A 1 296 ? 88.415 -37.307 57.644 1.00 89.85 628 PRO A N 1
ATOM 1909 C CA . PRO A 1 296 ? 89.569 -36.411 57.520 1.00 89.15 628 PRO A CA 1
ATOM 1910 C C . PRO A 1 296 ? 89.193 -34.925 57.476 1.00 87.78 628 PRO A C 1
ATOM 1911 O O . PRO A 1 296 ? 89.966 -34.091 57.948 1.00 85.95 628 PRO A O 1
ATOM 1915 N N . LEU A 1 297 ? 88.019 -34.604 56.930 1.00 86.11 629 LEU A N 1
ATOM 1916 C CA . LEU A 1 297 ? 87.515 -33.229 56.949 1.00 86.17 629 LEU A CA 1
ATOM 1917 C C . LEU A 1 297 ? 87.435 -32.691 58.386 1.00 86.81 629 LEU A C 1
ATOM 1918 O O . LEU A 1 297 ? 87.867 -31.565 58.656 1.00 86.71 629 LEU A O 1
ATOM 1923 N N . PHE A 1 298 ? 86.899 -33.503 59.298 1.00 87.49 630 PHE A N 1
ATOM 1924 C CA . PHE A 1 298 ? 86.802 -33.132 60.712 1.00 87.89 630 PHE A CA 1
ATOM 1925 C C . PHE A 1 298 ? 88.171 -32.977 61.355 1.00 87.99 630 PHE A C 1
ATOM 1926 O O . PHE A 1 298 ? 88.377 -32.079 62.169 1.00 87.41 630 PHE A O 1
ATOM 1934 N N . ASP A 1 299 ? 89.088 -33.879 61.007 1.00 87.67 631 ASP A N 1
ATOM 1935 C CA . ASP A 1 299 ? 90.459 -33.824 61.504 1.00 87.35 631 ASP A CA 1
ATOM 1936 C C . ASP A 1 299 ? 91.152 -32.521 61.126 1.00 85.26 631 ASP A C 1
ATOM 1937 O O . ASP A 1 299 ? 91.790 -31.880 61.961 1.00 84.18 631 ASP A O 1
ATOM 1942 N N . GLN A 1 300 ? 91.030 -32.129 59.863 1.00 83.59 632 GLN A N 1
ATOM 1943 C CA . GLN A 1 300 ? 91.666 -30.901 59.401 1.00 82.80 632 GLN A CA 1
ATOM 1944 C C . GLN A 1 300 ? 91.120 -29.658 60.139 1.00 81.15 632 GLN A C 1
ATOM 1945 O O . GLN A 1 300 ? 91.861 -28.663 60.324 1.00 79.15 632 GLN A O 1
ATOM 1951 N N . ILE A 1 301 ? 89.844 -29.721 60.572 1.00 78.51 633 ILE A N 1
ATOM 1952 C CA . ILE A 1 301 ? 89.266 -28.630 61.369 1.00 75.99 633 ILE A CA 1
ATOM 1953 C C . ILE A 1 301 ? 89.973 -28.539 62.714 1.00 74.25 633 ILE A C 1
ATOM 1954 O O . ILE A 1 301 ? 90.587 -27.513 63.011 1.00 71.65 633 ILE A O 1
ATOM 1959 N N . ILE A 1 302 ? 89.887 -29.603 63.522 1.00 73.49 634 ILE A N 1
ATOM 1960 C CA . ILE A 1 302 ? 90.585 -29.609 64.823 1.00 72.86 634 ILE A CA 1
ATOM 1961 C C . ILE A 1 302 ? 92.067 -29.217 64.648 1.00 69.16 634 ILE A C 1
ATOM 1962 O O . ILE A 1 302 ? 92.569 -28.451 65.486 1.00 68.96 634 ILE A O 1
ATOM 1967 N N . ASP A 1 303 ? 92.741 -29.670 63.527 1.00 66.95 635 ASP A N 1
ATOM 1968 C CA . ASP A 1 303 ? 94.130 -29.349 63.272 1.00 68.99 635 ASP A CA 1
ATOM 1969 C C . ASP A 1 303 ? 94.252 -27.816 63.166 1.00 68.09 635 ASP A C 1
ATOM 1970 O O . ASP A 1 303 ? 95.064 -27.218 63.843 1.00 69.24 635 ASP A O 1
ATOM 1980 N N . LEU A 1 305 ? 92.124 -25.395 64.114 1.00 69.07 637 LEU A N 1
ATOM 1981 C CA . LEU A 1 305 ? 91.788 -24.833 65.488 1.00 70.41 637 LEU A CA 1
ATOM 1982 C C . LEU A 1 305 ? 92.961 -24.946 66.508 1.00 72.28 637 LEU A C 1
ATOM 1983 O O . LEU A 1 305 ? 93.120 -23.985 67.384 1.00 70.65 637 LEU A O 1
ATOM 1988 N N . ARG A 1 306 ? 93.780 -26.086 66.399 1.00 72.84 638 ARG A N 1
ATOM 1989 C CA . ARG A 1 306 ? 94.877 -26.136 67.399 1.00 76.85 638 ARG A CA 1
ATOM 1990 C C . ARG A 1 306 ? 96.034 -25.251 66.941 1.00 75.83 638 ARG A C 1
ATOM 1991 O O . ARG A 1 306 ? 96.800 -24.654 67.842 1.00 75.43 638 ARG A O 1
ATOM 1993 N N . VAL A 1 307 ? 96.141 -25.132 65.541 1.00 75.68 639 VAL A N 1
ATOM 1994 C CA . VAL A 1 307 ? 97.275 -24.298 65.078 1.00 77.08 639 VAL A CA 1
ATOM 1995 C C . VAL A 1 307 ? 96.986 -22.852 65.442 1.00 77.47 639 VAL A C 1
ATOM 1996 O O . VAL A 1 307 ? 97.899 -22.074 65.745 1.00 77.13 639 VAL A O 1
ATOM 2000 N N . GLU A 1 308 ? 95.692 -22.513 65.436 1.00 77.70 640 GLU A N 1
ATOM 2001 C CA . GLU A 1 308 ? 95.243 -21.167 65.744 1.00 77.41 640 GLU A CA 1
ATOM 2002 C C . GLU A 1 308 ? 95.083 -20.954 67.287 1.00 76.51 640 GLU A C 1
ATOM 2003 O O . GLU A 1 308 ? 94.641 -19.886 67.656 1.00 74.80 640 GLU A O 1
ATOM 2009 N N . GLN A 1 309 ? 95.486 -21.980 68.069 1.00 78.78 641 GLN A N 1
ATOM 2010 C CA . GLN A 1 309 ? 95.490 -21.962 69.578 1.00 78.76 641 GLN A CA 1
ATOM 2011 C C . GLN A 1 309 ? 94.117 -21.563 70.238 1.00 77.81 641 GLN A C 1
ATOM 2012 O O . GLN A 1 309 ? 94.019 -20.680 71.078 1.00 78.49 641 GLN A O 1
ATOM 2018 N N . VAL A 1 310 ? 93.043 -22.223 69.581 1.00 76.14 642 VAL A N 1
ATOM 2019 C CA . VAL A 1 310 ? 91.645 -21.942 69.947 1.00 75.35 642 VAL A CA 1
ATOM 2020 C C . VAL A 1 310 ? 91.070 -23.013 70.881 1.00 75.78 642 VAL A C 1
ATOM 2021 O O . VAL A 1 310 ? 91.090 -24.209 70.576 1.00 74.22 642 VAL A O 1
ATOM 2025 N N . LYS A 1 311 ? 90.552 -22.549 72.017 1.00 77.29 643 LYS A N 1
ATOM 2026 C CA . LYS A 1 311 ? 89.903 -23.411 73.011 1.00 79.05 643 LYS A CA 1
ATOM 2027 C C . LYS A 1 311 ? 88.510 -23.871 72.553 1.00 78.85 643 LYS A C 1
ATOM 2028 O O . LYS A 1 311 ? 87.565 -23.051 72.547 1.00 79.24 643 LYS A O 1
ATOM 2031 N N . ILE A 1 312 ? 88.387 -25.190 72.180 1.00 78.84 644 ILE A N 1
ATOM 2032 C CA . ILE A 1 312 ? 87.082 -25.806 71.820 1.00 77.87 644 ILE A CA 1
ATOM 2033 C C . ILE A 1 312 ? 86.374 -26.212 73.183 1.00 78.29 644 ILE A C 1
ATOM 2034 O O . ILE A 1 312 ? 87.038 -26.827 74.102 1.00 77.90 644 ILE A O 1
ATOM 2039 N N . HIS A 1 313 ? 85.042 -25.882 73.334 1.00 77.80 645 HIS A N 1
ATOM 2040 C CA . HIS A 1 313 ? 84.205 -26.497 74.471 1.00 77.46 645 HIS A CA 1
ATOM 2041 C C . HIS A 1 313 ? 83.161 -27.386 73.803 1.00 79.53 645 HIS A C 1
ATOM 2042 O O . HIS A 1 313 ? 82.419 -26.933 72.920 1.00 79.31 645 HIS A O 1
ATOM 2049 N N . ALA A 1 314 ? 83.114 -28.645 74.220 1.00 79.18 646 ALA A N 1
ATOM 2050 C CA . ALA A 1 314 ? 82.216 -29.632 73.637 1.00 81.27 646 ALA A CA 1
ATOM 2051 C C . ALA A 1 314 ? 80.767 -29.406 74.069 1.00 82.89 646 ALA A C 1
ATOM 2052 O O . ALA A 1 314 ? 80.494 -29.242 75.353 1.00 82.43 646 ALA A O 1
ATOM 2054 N N . GLY A 1 315 ? 79.839 -29.230 72.969 1.00 83.93 647 GLY A N 1
ATOM 2055 C CA . GLY A 1 315 ? 78.408 -29.384 73.276 1.00 85.34 647 GLY A CA 1
ATOM 2056 C C . GLY A 1 315 ? 78.090 -30.813 73.741 1.00 85.70 647 GLY A C 1
ATOM 2057 O O . GLY A 1 315 ? 78.886 -31.740 73.507 1.00 83.54 647 GLY A O 1
ATOM 2058 N N . PRO A 1 316 ? 76.918 -30.998 74.395 1.00 86.47 648 PRO A N 1
ATOM 2059 C CA . PRO A 1 316 ? 76.424 -32.259 74.962 1.00 86.74 648 PRO A CA 1
ATOM 2060 C C . PRO A 1 316 ? 76.534 -33.474 74.014 1.00 86.55 648 PRO A C 1
ATOM 2061 O O . PRO A 1 316 ? 77.288 -34.414 74.321 1.00 88.17 648 PRO A O 1
ATOM 2065 N N . LYS A 1 317 ? 75.693 -33.436 72.856 1.00 86.14 649 LYS A N 1
ATOM 2066 C CA . LYS A 1 317 ? 75.717 -34.493 71.855 1.00 85.07 649 LYS A CA 1
ATOM 2067 C C . LYS A 1 317 ? 77.149 -34.910 71.454 1.00 85.45 649 LYS A C 1
ATOM 2068 O O . LYS A 1 317 ? 77.487 -36.109 71.395 1.00 83.80 649 LYS A O 1
ATOM 2074 N N . PHE A 1 318 ? 77.976 -33.877 71.361 1.00 84.85 650 PHE A N 1
ATOM 2075 C CA . PHE A 1 318 ? 79.336 -33.962 70.890 1.00 81.83 650 PHE A CA 1
ATOM 2076 C C . PHE A 1 318 ? 80.143 -34.829 71.825 1.00 84.25 650 PHE A C 1
ATOM 2077 O O . PHE A 1 318 ? 80.851 -35.729 71.407 1.00 82.40 650 PHE A O 1
ATOM 2085 N N . ALA A 1 319 ? 80.012 -34.531 73.104 1.00 85.43 651 ALA A N 1
ATOM 2086 C CA . ALA A 1 319 ? 80.683 -35.233 74.187 1.00 87.52 651 ALA A CA 1
ATOM 2087 C C . ALA A 1 319 ? 80.377 -36.754 74.162 1.00 87.59 651 ALA A C 1
ATOM 2088 O O . ALA A 1 319 ? 81.266 -37.588 74.395 1.00 86.38 651 ALA A O 1
ATOM 2090 N N . SER A 1 320 ? 79.125 -37.078 73.832 1.00 86.12 652 SER A N 1
ATOM 2091 C CA . SER A 1 320 ? 78.625 -38.442 73.695 1.00 84.93 652 SER A CA 1
ATOM 2092 C C . SER A 1 320 ? 79.389 -39.237 72.633 1.00 83.92 652 SER A C 1
ATOM 2093 O O . SER A 1 320 ? 79.243 -40.490 72.567 1.00 85.22 652 SER A O 1
ATOM 2096 N N . LYS A 1 330 ? 79.051 -25.406 79.463 1.00 91.99 662 LYS A N 1
ATOM 2097 C CA . LYS A 1 330 ? 78.692 -24.240 80.260 1.00 91.41 662 LYS A CA 1
ATOM 2098 C C . LYS A 1 330 ? 77.362 -23.652 79.798 1.00 90.29 662 LYS A C 1
ATOM 2099 O O . LYS A 1 330 ? 76.365 -23.680 80.526 1.00 90.22 662 LYS A O 1
ATOM 2101 N N . SER A 1 331 ? 77.363 -23.120 78.578 1.00 88.32 663 SER A N 1
ATOM 2102 C CA . SER A 1 331 ? 76.173 -22.521 77.976 1.00 85.82 663 SER A CA 1
ATOM 2103 C C . SER A 1 331 ? 76.318 -22.486 76.461 1.00 83.78 663 SER A C 1
ATOM 2104 O O . SER A 1 331 ? 77.397 -22.211 75.941 1.00 82.38 663 SER A O 1
ATOM 2107 N N . LEU A 1 332 ? 75.225 -22.772 75.762 1.00 81.58 664 LEU A N 1
ATOM 2108 C CA . LEU A 1 332 ? 75.204 -22.720 74.300 1.00 77.69 664 LEU A CA 1
ATOM 2109 C C . LEU A 1 332 ? 74.836 -21.311 73.779 1.00 76.37 664 LEU A C 1
ATOM 2110 O O . LEU A 1 332 ? 74.747 -21.090 72.567 1.00 73.81 664 LEU A O 1
ATOM 2115 N N . ARG A 1 333 ? 74.630 -20.373 74.706 1.00 74.14 665 ARG A N 1
ATOM 2116 C CA . ARG A 1 333 ? 74.318 -18.979 74.376 1.00 72.39 665 ARG A CA 1
ATOM 2117 C C . ARG A 1 333 ? 75.446 -18.058 74.826 1.00 71.21 665 ARG A C 1
ATOM 2118 O O . ARG A 1 333 ? 75.212 -17.038 75.473 1.00 71.98 665 ARG A O 1
ATOM 2126 N N . THR A 1 334 ? 76.655 -18.362 74.418 1.00 70.05 666 THR A N 1
ATOM 2127 C CA . THR A 1 334 ? 77.805 -17.608 74.861 1.00 68.94 666 THR A CA 1
ATOM 2128 C C . THR A 1 334 ? 78.492 -16.885 73.720 1.00 68.07 666 THR A C 1
ATOM 2129 O O . THR A 1 334 ? 78.724 -17.448 72.683 1.00 69.09 666 THR A O 1
ATOM 2133 N N . GLU A 1 335 ? 78.838 -15.632 73.925 1.00 66.53 667 GLU A N 1
ATOM 2134 C CA . GLU A 1 335 ? 79.734 -14.971 73.010 1.00 64.78 667 GLU A CA 1
ATOM 2135 C C . GLU A 1 335 ? 81.124 -14.877 73.595 1.00 65.32 667 GLU A C 1
ATOM 2136 O O . GLU A 1 335 ? 81.340 -14.158 74.535 1.00 62.65 667 GLU A O 1
ATOM 2142 N N . TYR A 1 336 ? 82.074 -15.601 73.029 1.00 66.81 668 TYR A N 1
ATOM 2143 C CA . TYR A 1 336 ? 83.419 -15.634 73.592 1.00 66.70 668 TYR A CA 1
ATOM 2144 C C . TYR A 1 336 ? 84.202 -14.369 73.342 1.00 67.88 668 TYR A C 1
ATOM 2145 O O . TYR A 1 336 ? 84.873 -13.875 74.237 1.00 66.46 668 TYR A O 1
ATOM 2154 N N . GLY A 1 337 ? 84.100 -13.839 72.124 1.00 68.81 669 GLY A N 1
ATOM 2155 C CA . GLY A 1 337 ? 84.831 -12.634 71.751 1.00 67.61 669 GLY A CA 1
ATOM 2156 C C . GLY A 1 337 ? 86.331 -12.822 71.903 1.00 67.42 669 GLY A C 1
ATOM 2157 O O . GLY A 1 337 ? 87.059 -11.858 72.141 1.00 65.19 669 GLY A O 1
ATOM 2158 N N . ASP A 1 338 ? 86.778 -14.075 71.776 1.00 66.53 670 ASP A N 1
ATOM 2159 C CA . ASP A 1 338 ? 88.188 -14.447 71.897 1.00 66.84 670 ASP A CA 1
ATOM 2160 C C . ASP A 1 338 ? 88.433 -15.812 71.251 1.00 65.17 670 ASP A C 1
ATOM 2161 O O . ASP A 1 338 ? 87.540 -16.356 70.619 1.00 64.16 670 ASP A O 1
ATOM 2166 N N . LEU A 1 339 ? 89.640 -16.348 71.405 1.00 65.95 671 LEU A N 1
ATOM 2167 C CA . LEU A 1 339 ? 90.027 -17.610 70.781 1.00 67.89 671 LEU A CA 1
ATOM 2168 C C . LEU A 1 339 ? 89.435 -18.838 71.497 1.00 70.02 671 LEU A C 1
ATOM 2169 O O . LEU A 1 339 ? 90.162 -19.731 71.964 1.00 69.47 671 LEU A O 1
ATOM 2174 N N . GLU A 1 340 ? 88.105 -18.851 71.581 1.00 70.34 672 GLU A N 1
ATOM 2175 C CA . GLU A 1 340 ? 87.332 -19.922 72.186 1.00 70.71 672 GLU A CA 1
ATOM 2176 C C . GLU A 1 340 ? 86.155 -20.213 71.267 1.00 70.25 672 GLU A C 1
ATOM 2177 O O . GLU A 1 340 ? 85.652 -19.303 70.597 1.00 69.58 672 GLU A O 1
ATOM 2183 N N . LEU A 1 341 ? 85.706 -21.467 71.242 1.00 68.02 673 LEU A N 1
ATOM 2184 C CA . LEU A 1 341 ? 84.669 -21.885 70.299 1.00 64.94 673 LEU A CA 1
ATOM 2185 C C . LEU A 1 341 ? 83.883 -23.088 70.792 1.00 65.61 673 LEU A C 1
ATOM 2186 O O . LEU A 1 341 ? 84.464 -24.075 71.252 1.00 63.63 673 LEU A O 1
ATOM 2191 N N . CYS A 1 342 ? 82.562 -23.004 70.682 1.00 62.19 674 CYS A N 1
ATOM 2192 C CA . CYS A 1 342 ? 81.726 -24.152 70.956 1.00 62.27 674 CYS A CA 1
ATOM 2193 C C . CYS A 1 342 ? 81.599 -25.007 69.712 1.00 62.85 674 CYS A C 1
ATOM 2194 O O . CYS A 1 342 ? 81.281 -24.494 68.635 1.00 60.28 674 CYS A O 1
ATOM 2197 N N . ILE A 1 343 ? 81.834 -26.319 69.892 1.00 62.35 675 ILE A N 1
ATOM 2198 C CA . ILE A 1 343 ? 81.567 -27.322 68.862 1.00 63.03 675 ILE A CA 1
ATOM 2199 C C . ILE A 1 343 ? 80.503 -28.286 69.390 1.00 63.03 675 ILE A C 1
ATOM 2200 O O . ILE A 1 343 ? 80.714 -28.943 70.420 1.00 61.85 675 ILE A O 1
ATOM 2205 N N . GLU A 1 344 ? 79.399 -28.381 68.655 1.00 63.70 676 GLU A N 1
ATOM 2206 C CA . GLU A 1 344 ? 78.307 -29.284 68.954 1.00 63.32 676 GLU A CA 1
ATOM 2207 C C . GLU A 1 344 ? 77.971 -30.167 67.762 1.00 65.20 676 GLU A C 1
ATOM 2208 O O . GLU A 1 344 ? 78.086 -29.698 66.644 1.00 65.05 676 GLU A O 1
ATOM 2214 N N . VAL A 1 345 ? 77.559 -31.424 68.000 1.00 64.88 677 VAL A N 1
ATOM 2215 C CA . VAL A 1 345 ? 77.193 -32.348 66.936 1.00 64.19 677 VAL A CA 1
ATOM 2216 C C . VAL A 1 345 ? 75.698 -32.224 66.714 1.00 66.07 677 VAL A C 1
ATOM 2217 O O . VAL A 1 345 ? 74.913 -32.155 67.670 1.00 66.28 677 VAL A O 1
ATOM 2221 N N . VAL A 1 346 ? 75.314 -32.222 65.439 1.00 68.70 678 VAL A N 1
ATOM 2222 C CA . VAL A 1 346 ? 73.893 -32.213 65.068 1.00 70.30 678 VAL A CA 1
ATOM 2223 C C . VAL A 1 346 ? 73.555 -33.384 64.157 1.00 69.99 678 VAL A C 1
ATOM 2224 O O . VAL A 1 346 ? 74.475 -33.958 63.655 1.00 69.27 678 VAL A O 1
ATOM 2228 N N . ASP A 1 347 ? 72.217 -33.667 63.965 1.00 70.93 679 ASP A N 1
ATOM 2229 C CA . ASP A 1 347 ? 71.787 -34.813 63.185 1.00 73.41 679 ASP A CA 1
ATOM 2230 C C . ASP A 1 347 ? 71.559 -34.487 61.704 1.00 73.88 679 ASP A C 1
ATOM 2231 O O . ASP A 1 347 ? 71.815 -35.326 60.833 1.00 74.36 679 ASP A O 1
ATOM 2236 N N . ASN A 1 348 ? 71.104 -33.266 61.425 1.00 72.82 680 ASN A N 1
ATOM 2237 C CA . ASN A 1 348 ? 70.725 -32.862 60.071 1.00 71.87 680 ASN A CA 1
ATOM 2238 C C . ASN A 1 348 ? 70.538 -31.348 60.004 1.00 70.20 680 ASN A C 1
ATOM 2239 O O . ASN A 1 348 ? 70.686 -30.664 61.020 1.00 66.93 680 ASN A O 1
ATOM 2244 N N . VAL A 1 349 ? 70.209 -30.832 58.817 1.00 69.16 681 VAL A N 1
ATOM 2245 C CA . VAL A 1 349 ? 69.997 -29.399 58.618 1.00 68.75 681 VAL A CA 1
ATOM 2246 C C . VAL A 1 349 ? 68.957 -28.850 59.579 1.00 69.07 681 VAL A C 1
ATOM 2247 O O . VAL A 1 349 ? 69.136 -27.775 60.142 1.00 67.74 681 VAL A O 1
ATOM 2251 N N . GLN A 1 350 ? 67.872 -29.602 59.750 1.00 69.69 682 GLN A N 1
ATOM 2252 C CA . GLN A 1 350 ? 66.749 -29.211 60.596 1.00 68.90 682 GLN A CA 1
ATOM 2253 C C . GLN A 1 350 ? 67.217 -28.987 62.027 1.00 67.16 682 GLN A C 1
ATOM 2254 O O . GLN A 1 350 ? 66.831 -28.011 62.675 1.00 67.76 682 GLN A O 1
ATOM 2260 N N . ASP A 1 351 ? 68.125 -29.841 62.447 1.00 66.70 683 ASP A N 1
ATOM 2261 C CA . ASP A 1 351 ? 68.712 -29.804 63.766 1.00 68.21 683 ASP A CA 1
ATOM 2262 C C . ASP A 1 351 ? 69.541 -28.553 63.935 1.00 66.63 683 ASP A C 1
ATOM 2263 O O . ASP A 1 351 ? 69.455 -27.863 64.927 1.00 64.92 683 ASP A O 1
ATOM 2268 N N . ALA A 1 352 ? 70.377 -28.300 62.949 1.00 63.56 684 ALA A N 1
ATOM 2269 C CA . ALA A 1 352 ? 71.180 -27.085 62.887 1.00 62.62 684 ALA A CA 1
ATOM 2270 C C . ALA A 1 352 ? 70.299 -25.834 62.955 1.00 61.92 684 ALA A C 1
ATOM 2271 O O . ALA A 1 352 ? 70.566 -24.931 63.747 1.00 61.92 684 ALA A O 1
ATOM 2273 N N . ILE A 1 353 ? 69.242 -25.800 62.140 1.00 60.88 685 ILE A N 1
ATOM 2274 C CA . ILE A 1 353 ? 68.310 -24.673 62.104 1.00 61.43 685 ILE A CA 1
ATOM 2275 C C . ILE A 1 353 ? 67.640 -24.473 63.466 1.00 61.84 685 ILE A C 1
ATOM 2276 O O . ILE A 1 353 ? 67.564 -23.350 63.965 1.00 63.06 685 ILE A O 1
ATOM 2281 N N . ASP A 1 354 ? 67.178 -25.573 64.057 1.00 61.75 686 ASP A N 1
ATOM 2282 C CA . ASP A 1 354 ? 66.561 -25.551 65.382 1.00 61.53 686 ASP A CA 1
ATOM 2283 C C . ASP A 1 354 ? 67.494 -24.990 66.446 1.00 58.86 686 ASP A C 1
ATOM 2284 O O . ASP A 1 354 ? 67.079 -24.178 67.275 1.00 62.53 686 ASP A O 1
ATOM 2289 N N . HIS A 1 355 ? 68.750 -25.416 66.397 1.00 55.54 687 HIS A N 1
ATOM 2290 C CA . HIS A 1 355 ? 69.780 -24.971 67.325 1.00 54.63 687 HIS A CA 1
ATOM 2291 C C . HIS A 1 355 ? 70.025 -23.464 67.180 1.00 55.78 687 HIS A C 1
ATOM 2292 O O . HIS A 1 355 ? 70.091 -22.742 68.177 1.00 57.54 687 HIS A O 1
ATOM 2299 N N . ILE A 1 356 ? 70.148 -23.004 65.936 1.00 52.66 688 ILE A N 1
ATOM 2300 C CA . ILE A 1 356 ? 70.411 -21.599 65.627 1.00 53.09 688 ILE A CA 1
ATOM 2301 C C . ILE A 1 356 ? 69.269 -20.709 66.156 1.00 53.38 688 ILE A C 1
ATOM 2302 O O . ILE A 1 356 ? 69.507 -19.676 66.775 1.00 53.71 688 ILE A O 1
ATOM 2307 N N . HIS A 1 357 ? 68.040 -21.171 65.976 1.00 51.19 689 HIS A N 1
ATOM 2308 C CA . HIS A 1 357 ? 66.862 -20.473 66.441 1.00 55.14 689 HIS A CA 1
ATOM 2309 C C . HIS A 1 357 ? 66.806 -20.410 67.978 1.00 55.84 689 HIS A C 1
ATOM 2310 O O . HIS A 1 357 ? 66.465 -19.379 68.570 1.00 55.07 689 HIS A O 1
ATOM 2323 N N . LYS A 1 358 ? 67.170 -21.516 68.608 1.00 58.01 690 LYS A N 1
ATOM 2324 C CA . LYS A 1 358 ? 67.099 -21.651 70.051 1.00 59.62 690 LYS A CA 1
ATOM 2325 C C . LYS A 1 358 ? 68.180 -20.824 70.733 1.00 59.73 690 LYS A C 1
ATOM 2326 O O . LYS A 1 358 ? 67.899 -20.070 71.660 1.00 60.17 690 LYS A O 1
ATOM 2332 N N . TYR A 1 359 ? 69.410 -20.941 70.260 1.00 58.79 691 TYR A N 1
ATOM 2333 C CA . TYR A 1 359 ? 70.535 -20.385 71.003 1.00 58.87 691 TYR A CA 1
ATOM 2334 C C . TYR A 1 359 ? 71.120 -19.085 70.430 1.00 59.32 691 TYR A C 1
ATOM 2335 O O . TYR A 1 359 ? 71.742 -18.305 71.165 1.00 58.64 691 TYR A O 1
ATOM 2344 N N . GLY A 1 360 ? 70.884 -18.835 69.142 1.00 56.76 692 GLY A N 1
ATOM 2345 C CA . GLY A 1 360 ? 71.507 -17.708 68.436 1.00 56.06 692 GLY A CA 1
ATOM 2346 C C . GLY A 1 360 ? 70.926 -16.332 68.689 1.00 55.04 692 GLY A C 1
ATOM 2347 O O . GLY A 1 360 ? 69.841 -16.190 69.234 1.00 54.07 692 GLY A O 1
ATOM 2348 N N . SER A 1 361 ? 71.654 -15.304 68.269 1.00 56.42 693 SER A N 1
ATOM 2349 C CA . SER A 1 361 ? 71.195 -13.922 68.421 1.00 54.32 693 SER A CA 1
ATOM 2350 C C . SER A 1 361 ? 70.561 -13.345 67.145 1.00 53.92 693 SER A C 1
ATOM 2351 O O . SER A 1 361 ? 70.284 -12.143 67.072 1.00 54.31 693 SER A O 1
ATOM 2354 N N . SER A 1 362 ? 70.327 -14.200 66.147 1.00 52.58 694 SER A N 1
ATOM 2355 C CA . SER A 1 362 ? 69.669 -13.799 64.900 1.00 55.06 694 SER A CA 1
ATOM 2356 C C . SER A 1 362 ? 70.488 -12.721 64.121 1.00 53.61 694 SER A C 1
ATOM 2357 O O . SER A 1 362 ? 69.946 -11.833 63.452 1.00 50.75 694 SER A O 1
ATOM 2360 N N . HIS A 1 363 ? 71.802 -12.806 64.264 1.00 51.03 695 HIS A N 1
ATOM 2361 C CA . HIS A 1 363 ? 72.705 -11.844 63.705 1.00 52.61 695 HIS A CA 1
ATOM 2362 C C . HIS A 1 363 ? 73.218 -12.381 62.366 1.00 53.05 695 HIS A C 1
ATOM 2363 O O . HIS A 1 363 ? 72.709 -12.003 61.320 1.00 52.09 695 HIS A O 1
ATOM 2370 N N . THR A 1 364 ? 74.199 -13.273 62.414 1.00 53.38 696 THR A N 1
ATOM 2371 C CA . THR A 1 364 ? 74.797 -13.863 61.219 1.00 52.13 696 THR A CA 1
ATOM 2372 C C . THR A 1 364 ? 74.973 -15.364 61.406 1.00 53.36 696 THR A C 1
ATOM 2373 O O . THR A 1 364 ? 75.599 -15.815 62.378 1.00 54.62 696 THR A O 1
ATOM 2377 N N . ASP A 1 365 ? 74.404 -16.153 60.498 1.00 51.55 697 ASP A N 1
ATOM 2378 C CA . ASP A 1 365 ? 74.558 -17.602 60.588 1.00 52.03 697 ASP A CA 1
ATOM 2379 C C . ASP A 1 365 ? 74.804 -18.200 59.216 1.00 53.51 697 ASP A C 1
ATOM 2380 O O . ASP A 1 365 ? 74.242 -17.739 58.219 1.00 54.14 697 ASP A O 1
ATOM 2385 N N . VAL A 1 366 ? 75.641 -19.226 59.171 1.00 54.92 698 VAL A N 1
ATOM 2386 C CA . VAL A 1 366 ? 76.205 -19.684 57.911 1.00 55.76 698 VAL A CA 1
ATOM 2387 C C . VAL A 1 366 ? 76.100 -21.189 57.718 1.00 58.60 698 VAL A C 1
ATOM 2388 O O . VAL A 1 366 ? 76.273 -21.966 58.679 1.00 56.67 698 VAL A O 1
ATOM 2392 N N . ILE A 1 367 ? 75.800 -21.612 56.481 1.00 58.00 699 ILE A N 1
ATOM 2393 C CA . ILE A 1 367 ? 75.919 -23.064 56.147 1.00 57.08 699 ILE A CA 1
ATOM 2394 C C . ILE A 1 367 ? 77.103 -23.312 55.209 1.00 58.54 699 ILE A C 1
ATOM 2395 O O . ILE A 1 367 ? 77.321 -22.555 54.271 1.00 60.98 699 ILE A O 1
ATOM 2400 N N . VAL A 1 368 ? 77.881 -24.359 55.488 1.00 57.48 700 VAL A N 1
ATOM 2401 C CA . VAL A 1 368 ? 78.915 -24.820 54.549 1.00 58.55 700 VAL A CA 1
ATOM 2402 C C . VAL A 1 368 ? 78.480 -26.173 53.952 1.00 58.90 700 VAL A C 1
ATOM 2403 O O . VAL A 1 368 ? 78.356 -27.158 54.667 1.00 57.75 700 VAL A O 1
ATOM 2407 N N . THR A 1 369 ? 78.221 -26.193 52.644 1.00 59.67 701 THR A N 1
ATOM 2408 C CA . THR A 1 369 ? 77.773 -27.397 51.944 1.00 60.42 701 THR A CA 1
ATOM 2409 C C . THR A 1 369 ? 77.942 -27.228 50.446 1.00 61.74 701 THR A C 1
ATOM 2410 O O . THR A 1 369 ? 78.004 -26.091 49.940 1.00 62.27 701 THR A O 1
ATOM 2414 N N . GLU A 1 370 ? 77.991 -28.363 49.747 1.00 61.08 702 GLU A N 1
ATOM 2415 C CA . GLU A 1 370 ? 78.015 -28.388 48.287 1.00 60.01 702 GLU A CA 1
ATOM 2416 C C . GLU A 1 370 ? 76.641 -28.693 47.713 1.00 60.29 702 GLU A C 1
ATOM 2417 O O . GLU A 1 370 ? 76.398 -28.433 46.544 1.00 61.56 702 GLU A O 1
ATOM 2423 N N . ASP A 1 371 ? 75.761 -29.226 48.535 1.00 61.80 703 ASP A N 1
ATOM 2424 C CA . ASP A 1 371 ? 74.404 -29.479 48.121 1.00 62.56 703 ASP A CA 1
ATOM 2425 C C . ASP A 1 371 ? 73.535 -28.222 48.091 1.00 63.66 703 ASP A C 1
ATOM 2426 O O . ASP A 1 371 ? 73.205 -27.700 49.121 1.00 63.73 703 ASP A O 1
ATOM 2431 N N . GLU A 1 372 ? 73.165 -27.776 46.895 1.00 65.34 704 GLU A N 1
ATOM 2432 C CA . GLU A 1 372 ? 72.363 -26.575 46.653 1.00 66.88 704 GLU A CA 1
ATOM 2433 C C . GLU A 1 372 ? 70.993 -26.614 47.328 1.00 66.12 704 GLU A C 1
ATOM 2434 O O . GLU A 1 372 ? 70.584 -25.620 47.923 1.00 65.47 704 GLU A O 1
ATOM 2440 N N . ASN A 1 373 ? 70.298 -27.750 47.233 1.00 62.92 705 ASN A N 1
ATOM 2441 C CA . ASN A 1 373 ? 68.993 -27.937 47.876 1.00 62.67 705 ASN A CA 1
ATOM 2442 C C . ASN A 1 373 ? 69.044 -27.673 49.380 1.00 60.98 705 ASN A C 1
ATOM 2443 O O . ASN A 1 373 ? 68.187 -26.999 49.929 1.00 61.33 705 ASN A O 1
ATOM 2448 N N . THR A 1 374 ? 70.037 -28.272 50.033 1.00 59.47 706 THR A N 1
ATOM 2449 C CA . THR A 1 374 ? 70.233 -28.175 51.468 1.00 60.01 706 THR A CA 1
ATOM 2450 C C . THR A 1 374 ? 70.530 -26.706 51.842 1.00 60.36 706 THR A C 1
ATOM 2451 O O . THR A 1 374 ? 69.872 -26.146 52.724 1.00 60.96 706 THR A O 1
ATOM 2455 N N . ALA A 1 375 ? 71.492 -26.104 51.134 1.00 58.63 707 ALA A N 1
ATOM 2456 C CA . ALA A 1 375 ? 71.858 -24.686 51.287 1.00 58.77 707 ALA A CA 1
ATOM 2457 C C . ALA A 1 375 ? 70.662 -23.745 51.182 1.00 59.38 707 ALA A C 1
ATOM 2458 O O . ALA A 1 375 ? 70.502 -22.863 52.029 1.00 62.55 707 ALA A O 1
ATOM 2460 N N . GLU A 1 376 ? 69.820 -23.947 50.166 1.00 59.16 708 GLU A N 1
ATOM 2461 C CA . GLU A 1 376 ? 68.675 -23.075 49.928 1.00 60.36 708 GLU A CA 1
ATOM 2462 C C . GLU A 1 376 ? 67.609 -23.256 51.007 1.00 61.74 708 GLU A C 1
ATOM 2463 O O . GLU A 1 376 ? 66.934 -22.303 51.400 1.00 63.04 708 GLU A O 1
ATOM 2469 N N . PHE A 1 377 ? 67.494 -24.486 51.490 1.00 58.42 709 PHE A N 1
ATOM 2470 C CA . PHE A 1 377 ? 66.619 -24.824 52.604 1.00 60.15 709 PHE A CA 1
ATOM 2471 C C . PHE A 1 377 ? 67.001 -24.041 53.894 1.00 59.89 709 PHE A C 1
ATOM 2472 O O . PHE A 1 377 ? 66.149 -23.397 54.511 1.00 61.57 709 PHE A O 1
ATOM 2480 N N . PHE A 1 378 ? 68.279 -24.126 54.263 1.00 57.88 710 PHE A N 1
ATOM 2481 C CA . PHE A 1 378 ? 68.916 -23.374 55.345 1.00 58.49 710 PHE A CA 1
ATOM 2482 C C . PHE A 1 378 ? 68.740 -21.862 55.198 1.00 58.63 710 PHE A C 1
ATOM 2483 O O . PHE A 1 378 ? 68.383 -21.184 56.154 1.00 59.59 710 PHE A O 1
ATOM 2491 N N . LEU A 1 379 ? 68.978 -21.343 53.996 1.00 58.49 711 LEU A N 1
ATOM 2492 C CA . LEU A 1 379 ? 68.897 -19.907 53.737 1.00 58.38 711 LEU A CA 1
ATOM 2493 C C . LEU A 1 379 ? 67.465 -19.418 53.925 1.00 59.74 711 LEU A C 1
ATOM 2494 O O . LEU A 1 379 ? 67.235 -18.301 54.433 1.00 60.63 711 LEU A O 1
ATOM 2499 N N . GLN A 1 380 ? 66.511 -20.265 53.525 1.00 57.04 712 GLN A N 1
ATOM 2500 C CA . GLN A 1 380 ? 65.088 -19.964 53.606 1.00 59.09 712 GLN A CA 1
ATOM 2501 C C . GLN A 1 380 ? 64.575 -20.004 55.056 1.00 57.41 712 GLN A C 1
ATOM 2502 O O . GLN A 1 380 ? 63.768 -19.160 55.458 1.00 55.29 712 GLN A O 1
ATOM 2505 N N . HIS A 1 381 ? 65.068 -20.961 55.833 1.00 57.74 713 HIS A N 1
ATOM 2506 C CA . HIS A 1 381 ? 64.465 -21.273 57.138 1.00 58.98 713 HIS A CA 1
ATOM 2507 C C . HIS A 1 381 ? 65.160 -20.671 58.354 1.00 58.66 713 HIS A C 1
ATOM 2508 O O . HIS A 1 381 ? 64.558 -20.592 59.427 1.00 58.80 713 HIS A O 1
ATOM 2515 N N . VAL A 1 382 ? 66.429 -20.279 58.192 1.00 57.73 714 VAL A N 1
ATOM 2516 C CA . VAL A 1 382 ? 67.145 -19.531 59.228 1.00 56.76 714 VAL A CA 1
ATOM 2517 C C . VAL A 1 382 ? 66.651 -18.077 59.242 1.00 58.13 714 VAL A C 1
ATOM 2518 O O . VAL A 1 382 ? 66.692 -17.382 58.213 1.00 56.66 714 VAL A O 1
ATOM 2522 N N . ASP A 1 383 ? 66.157 -17.636 60.399 1.00 55.56 715 ASP A N 1
ATOM 2523 C CA . ASP A 1 383 ? 65.485 -16.337 60.523 1.00 55.31 715 ASP A CA 1
ATOM 2524 C C . ASP A 1 383 ? 66.446 -15.203 60.929 1.00 55.58 715 ASP A C 1
ATOM 2525 O O . ASP A 1 383 ? 65.998 -14.166 61.389 1.00 54.37 715 ASP A O 1
ATOM 2530 N N . SER A 1 384 ? 67.751 -15.389 60.750 1.00 52.48 716 SER A N 1
ATOM 2531 C CA . SER A 1 384 ? 68.727 -14.365 61.136 1.00 52.17 716 SER A CA 1
ATOM 2532 C C . SER A 1 384 ? 68.692 -13.169 60.179 1.00 51.93 716 SER A C 1
ATOM 2533 O O . SER A 1 384 ? 68.212 -13.292 59.036 1.00 49.88 716 SER A O 1
ATOM 2536 N N . ALA A 1 385 ? 69.200 -12.018 60.621 1.00 49.82 717 ALA A N 1
ATOM 2537 C CA . ALA A 1 385 ? 69.255 -10.865 59.736 1.00 49.15 717 ALA A CA 1
ATOM 2538 C C . ALA A 1 385 ? 70.110 -11.197 58.501 1.00 48.67 717 ALA A C 1
ATOM 2539 O O . ALA A 1 385 ? 69.798 -10.777 57.385 1.00 50.45 717 ALA A O 1
ATOM 2541 N N . CYS A 1 386 ? 71.168 -11.968 58.697 1.00 49.09 718 CYS A N 1
ATOM 2542 C CA . CYS A 1 386 ? 72.096 -12.300 57.638 1.00 47.47 718 CYS A CA 1
ATOM 2543 C C . CYS A 1 386 ? 72.337 -13.791 57.621 1.00 52.78 718 CYS A C 1
ATOM 2544 O O . CYS A 1 386 ? 72.841 -14.350 58.593 1.00 52.88 718 CYS A O 1
ATOM 2547 N N . VAL A 1 387 ? 72.015 -14.439 56.499 1.00 56.27 719 VAL A N 1
ATOM 2548 C CA . VAL A 1 387 ? 72.268 -15.887 56.346 1.00 54.16 719 VAL A CA 1
ATOM 2549 C C . VAL A 1 387 ? 73.147 -16.138 55.113 1.00 56.81 719 VAL A C 1
ATOM 2550 O O . VAL A 1 387 ? 72.814 -15.682 54.015 1.00 51.54 719 VAL A O 1
ATOM 2554 N N . PHE A 1 388 ? 74.277 -16.836 55.312 1.00 53.91 720 PHE A N 1
ATOM 2555 C CA . PHE A 1 388 ? 75.288 -17.006 54.257 1.00 55.55 720 PHE A CA 1
ATOM 2556 C C . PHE A 1 388 ? 75.437 -18.479 53.841 1.00 57.44 720 PHE A C 1
ATOM 2557 O O . PHE A 1 388 ? 75.169 -19.400 54.619 1.00 54.08 720 PHE A O 1
ATOM 2565 N N . TRP A 1 389 ? 75.868 -18.677 52.596 1.00 55.35 721 TRP A N 1
ATOM 2566 C CA . TRP A 1 389 ? 76.220 -20.013 52.126 1.00 57.27 721 TRP A CA 1
ATOM 2567 C C . TRP A 1 389 ? 77.673 -19.994 51.613 1.00 56.85 721 TRP A C 1
ATOM 2568 O O . TRP A 1 389 ? 78.007 -19.270 50.679 1.00 56.13 721 TRP A O 1
ATOM 2579 N N . ASN A 1 390 ? 78.552 -20.768 52.240 1.00 54.30 722 ASN A N 1
ATOM 2580 C CA . ASN A 1 390 ? 79.947 -20.856 51.746 1.00 55.08 722 ASN A CA 1
ATOM 2581 C C . ASN A 1 390 ? 80.648 -19.500 51.697 1.00 55.21 722 ASN A C 1
ATOM 2582 O O . ASN A 1 390 ? 81.409 -19.205 50.772 1.00 55.68 722 ASN A O 1
ATOM 2587 N N . ALA A 1 391 ? 80.386 -18.669 52.698 1.00 54.64 723 ALA A N 1
ATOM 2588 C CA . ALA A 1 391 ? 81.136 -17.434 52.900 1.00 51.72 723 ALA A CA 1
ATOM 2589 C C . ALA A 1 391 ? 81.252 -17.221 54.408 1.00 53.98 723 ALA A C 1
ATOM 2590 O O . ALA A 1 391 ? 80.350 -17.577 55.182 1.00 53.13 723 ALA A O 1
ATOM 2592 N N . SER A 1 392 ? 82.375 -16.659 54.827 1.00 54.30 724 SER A N 1
ATOM 2593 C CA . SER A 1 392 ? 82.650 -16.402 56.249 1.00 54.87 724 SER A CA 1
ATOM 2594 C C . SER A 1 392 ? 81.585 -15.523 56.942 1.00 54.85 724 SER A C 1
ATOM 2595 O O . SER A 1 392 ? 81.015 -14.618 56.309 1.00 54.01 724 SER A O 1
ATOM 2598 N N . THR A 1 393 ? 81.375 -15.765 58.242 1.00 52.90 725 THR A N 1
ATOM 2599 C CA . THR A 1 393 ? 80.472 -14.944 59.068 1.00 53.14 725 THR A CA 1
ATOM 2600 C C . THR A 1 393 ? 80.866 -13.482 59.053 1.00 53.80 725 THR A C 1
ATOM 2601 O O . THR A 1 393 ? 80.023 -12.597 59.251 1.00 52.82 725 THR A O 1
ATOM 2605 N N . ARG A 1 394 ? 82.151 -13.229 58.808 1.00 54.60 726 ARG A N 1
ATOM 2606 C CA . ARG A 1 394 ? 82.711 -11.875 58.901 1.00 53.71 726 ARG A CA 1
ATOM 2607 C C . ARG A 1 394 ? 82.259 -10.914 57.811 1.00 54.02 726 ARG A C 1
ATOM 2608 O O . ARG A 1 394 ? 82.555 -9.705 57.879 1.00 52.57 726 ARG A O 1
ATOM 2616 N N . PHE A 1 395 ? 81.557 -11.428 56.805 1.00 51.27 727 PHE A N 1
ATOM 2617 C CA . PHE A 1 395 ? 81.088 -10.547 55.732 1.00 50.26 727 PHE A CA 1
ATOM 2618 C C . PHE A 1 395 ? 79.984 -9.564 56.081 1.00 52.16 727 PHE A C 1
ATOM 2619 O O . PHE A 1 395 ? 79.788 -8.614 55.321 1.00 51.04 727 PHE A O 1
ATOM 2627 N N . SER A 1 396 ? 79.260 -9.774 57.191 1.00 48.16 728 SER A N 1
ATOM 2628 C CA . SER A 1 396 ? 78.168 -8.853 57.587 1.00 49.62 728 SER A CA 1
ATOM 2629 C C . SER A 1 396 ? 78.733 -7.525 58.051 1.00 51.05 728 SER A C 1
ATOM 2630 O O . SER A 1 396 ? 79.284 -7.408 59.155 1.00 54.21 728 SER A O 1
ATOM 2633 N N . ASP A 1 397 ? 78.647 -6.540 57.155 1.00 48.31 729 ASP A N 1
ATOM 2634 C CA . ASP A 1 397 ? 79.288 -5.232 57.348 1.00 50.19 729 ASP A CA 1
ATOM 2635 C C . ASP A 1 397 ? 78.741 -4.432 56.206 1.00 52.01 729 ASP A C 1
ATOM 2636 O O . ASP A 1 397 ? 78.493 -4.987 55.126 1.00 51.39 729 ASP A O 1
ATOM 2641 N N . GLY A 1 398 ? 78.482 -3.160 56.460 1.00 46.39 730 GLY A N 1
ATOM 2642 C CA . GLY A 1 398 ? 77.861 -2.295 55.474 1.00 49.84 730 GLY A CA 1
ATOM 2643 C C . GLY A 1 398 ? 78.758 -2.111 54.250 1.00 51.72 730 GLY A C 1
ATOM 2644 O O . GLY A 1 398 ? 78.318 -2.329 53.119 1.00 50.73 730 GLY A O 1
ATOM 2645 N N . TYR A 1 399 ? 80.011 -1.727 54.479 1.00 51.58 731 TYR A N 1
ATOM 2646 C CA . TYR A 1 399 ? 80.971 -1.604 53.387 1.00 53.16 731 TYR A CA 1
ATOM 2647 C C . TYR A 1 399 ? 81.079 -2.927 52.579 1.00 47.12 731 TYR A C 1
ATOM 2648 O O . TYR A 1 399 ? 80.923 -2.894 51.356 1.00 50.22 731 TYR A O 1
ATOM 2657 N N . ARG A 1 400 ? 81.267 -4.059 53.238 1.00 32.69 732 ARG A N 1
ATOM 2658 C CA . ARG A 1 400 ? 81.387 -5.326 52.512 1.00 31.85 732 ARG A CA 1
ATOM 2659 C C . ARG A 1 400 ? 80.176 -5.650 51.642 1.00 33.90 732 ARG A C 1
ATOM 2660 O O . ARG A 1 400 ? 80.333 -6.240 50.566 1.00 29.87 732 ARG A O 1
ATOM 2668 N N . PHE A 1 401 ? 78.987 -5.258 52.113 1.00 30.45 733 PHE A N 1
ATOM 2669 C CA . PHE A 1 401 ? 77.732 -5.553 51.465 1.00 29.00 733 PHE A CA 1
ATOM 2670 C C . PHE A 1 401 ? 77.432 -4.600 50.306 1.00 30.48 733 PHE A C 1
ATOM 2671 O O . PHE A 1 401 ? 76.361 -4.658 49.746 1.00 32.82 733 PHE A O 1
ATOM 2679 N N . GLY A 1 402 ? 78.327 -3.658 50.011 1.00 30.78 734 GLY A N 1
ATOM 2680 C CA . GLY A 1 402 ? 78.084 -2.681 48.962 1.00 32.20 734 GLY A CA 1
ATOM 2681 C C . GLY A 1 402 ? 77.217 -1.505 49.360 1.00 36.57 734 GLY A C 1
ATOM 2682 O O . GLY A 1 402 ? 76.673 -0.818 48.480 1.00 36.15 734 GLY A O 1
ATOM 2683 N N . LEU A 1 403 ? 77.064 -1.272 50.674 1.00 34.59 735 LEU A N 1
ATOM 2684 C CA . LEU A 1 403 ? 76.291 -0.124 51.178 1.00 36.25 735 LEU A CA 1
ATOM 2685 C C . LEU A 1 403 ? 77.145 1.145 51.326 1.00 35.88 735 LEU A C 1
ATOM 2686 O O . LEU A 1 403 ? 76.625 2.214 51.648 1.00 36.75 735 LEU A O 1
ATOM 2691 N N . GLY A 1 404 ? 78.452 1.015 51.122 1.00 36.12 736 GLY A N 1
ATOM 2692 C CA . GLY A 1 404 ? 79.374 2.117 51.320 1.00 35.21 736 GLY A CA 1
ATOM 2693 C C . GLY A 1 404 ? 79.805 2.228 52.764 1.00 36.74 736 GLY A C 1
ATOM 2694 O O . GLY A 1 404 ? 80.970 2.432 53.036 1.00 39.30 736 GLY A O 1
ATOM 2695 N N . ALA A 1 405 ? 78.867 2.050 53.690 1.00 35.45 737 ALA A N 1
ATOM 2696 C CA . ALA A 1 405 ? 79.117 2.172 55.124 1.00 37.80 737 ALA A CA 1
ATOM 2697 C C . ALA A 1 405 ? 77.888 1.660 55.864 1.00 40.22 737 ALA A C 1
ATOM 2698 O O . ALA A 1 405 ? 76.884 1.347 55.244 1.00 40.85 737 ALA A O 1
ATOM 2700 N N . GLU A 1 406 ? 77.963 1.608 57.189 1.00 36.76 738 GLU A N 1
ATOM 2701 C CA . GLU A 1 406 ? 76.815 1.278 58.034 1.00 37.15 738 GLU A CA 1
ATOM 2702 C C . GLU A 1 406 ? 76.799 2.265 59.204 1.00 38.91 738 GLU A C 1
ATOM 2703 O O . GLU A 1 406 ? 77.842 2.857 59.553 1.00 36.23 738 GLU A O 1
ATOM 2709 N N . VAL A 1 407 ? 75.630 2.434 59.825 1.00 39.45 739 VAL A N 1
ATOM 2710 C CA . VAL A 1 407 ? 75.566 3.146 61.123 1.00 41.23 739 VAL A CA 1
ATOM 2711 C C . VAL A 1 407 ? 75.708 2.114 62.246 1.00 44.25 739 VAL A C 1
ATOM 2712 O O . VAL A 1 407 ? 75.926 2.470 63.399 1.00 43.90 739 VAL A O 1
ATOM 2716 N N . GLY A 1 408 ? 75.596 0.838 61.870 1.00 44.85 740 GLY A N 1
ATOM 2717 C CA . GLY A 1 408 ? 75.646 -0.297 62.791 1.00 42.23 740 GLY A CA 1
ATOM 2718 C C . GLY A 1 408 ? 74.957 -1.500 62.183 1.00 44.06 740 GLY A C 1
ATOM 2719 O O . GLY A 1 408 ? 74.491 -1.457 61.033 1.00 41.71 740 GLY A O 1
ATOM 2720 N N . ILE A 1 409 ? 74.885 -2.587 62.947 1.00 43.01 741 ILE A N 1
ATOM 2721 C CA . ILE A 1 409 ? 74.149 -3.774 62.540 1.00 43.09 741 ILE A CA 1
ATOM 2722 C C . ILE A 1 409 ? 72.983 -3.997 63.500 1.00 45.63 741 ILE A C 1
ATOM 2723 O O . ILE A 1 409 ? 73.163 -4.039 64.732 1.00 44.90 741 ILE A O 1
ATOM 2728 N N . SER A 1 410 ? 71.790 -4.124 62.922 1.00 39.13 742 SER A N 1
ATOM 2729 C CA . SER A 1 410 ? 70.584 -4.290 63.696 1.00 40.09 742 SER A CA 1
ATOM 2730 C C . SER A 1 410 ? 70.060 -5.731 63.668 1.00 40.84 742 SER A C 1
ATOM 2731 O O . SER A 1 410 ? 69.964 -6.355 62.598 1.00 40.92 742 SER A O 1
ATOM 2734 N N . THR A 1 411 ? 69.706 -6.250 64.835 1.00 42.43 743 THR A N 1
ATOM 2735 C CA . THR A 1 411 ? 69.072 -7.581 64.910 1.00 48.35 743 THR A CA 1
ATOM 2736 C C . THR A 1 411 ? 67.585 -7.488 65.208 1.00 51.69 743 THR A C 1
ATOM 2737 O O . THR A 1 411 ? 66.929 -8.509 65.404 1.00 55.63 743 THR A O 1
ATOM 2741 N N . SER A 1 412 ? 67.062 -6.262 65.232 1.00 49.74 744 SER A N 1
ATOM 2742 C CA . SER A 1 412 ? 65.625 -6.017 65.318 1.00 48.38 744 SER A CA 1
ATOM 2743 C C . SER A 1 412 ? 64.907 -6.607 64.111 1.00 47.87 744 SER A C 1
ATOM 2744 O O . SER A 1 412 ? 65.503 -6.741 63.048 1.00 44.63 744 SER A O 1
ATOM 2747 N N . ARG A 1 413 ? 63.635 -6.967 64.290 1.00 45.68 745 ARG A N 1
ATOM 2748 C CA . ARG A 1 413 ? 62.754 -7.334 63.189 1.00 47.41 745 ARG A CA 1
ATOM 2749 C C . ARG A 1 413 ? 61.817 -6.182 62.818 1.00 52.65 745 ARG A C 1
ATOM 2750 O O . ARG A 1 413 ? 60.967 -6.316 61.940 1.00 56.10 745 ARG A O 1
ATOM 2758 N N . ILE A 1 414 ? 61.931 -5.062 63.517 1.00 55.29 746 ILE A N 1
ATOM 2759 C CA . ILE A 1 414 ? 61.220 -3.864 63.093 1.00 58.60 746 ILE A CA 1
ATOM 2760 C C . ILE A 1 414 ? 62.223 -2.819 62.572 1.00 62.22 746 ILE A C 1
ATOM 2761 O O . ILE A 1 414 ? 63.397 -2.781 62.958 1.00 62.28 746 ILE A O 1
ATOM 2766 N N A HIS A 1 415 ? 61.747 -2.013 61.641 0.50 63.60 747 HIS A N 1
ATOM 2767 N N B HIS A 1 415 ? 61.780 -1.965 61.686 0.50 63.60 747 HIS A N 1
ATOM 2768 C CA A HIS A 1 415 ? 62.532 -0.929 61.023 0.50 64.85 747 HIS A CA 1
ATOM 2769 C CA B HIS A 1 415 ? 62.651 -0.896 61.211 0.50 64.85 747 HIS A CA 1
ATOM 2770 C C A HIS A 1 415 ? 63.675 -1.275 60.064 0.50 62.82 747 HIS A C 1
ATOM 2771 C C B HIS A 1 415 ? 63.712 -1.185 60.163 0.50 62.82 747 HIS A C 1
ATOM 2772 O O A HIS A 1 415 ? 63.602 -0.925 58.878 0.50 65.10 747 HIS A O 1
ATOM 2773 O O B HIS A 1 415 ? 63.601 -0.772 59.015 0.50 65.10 747 HIS A O 1
ATOM 2786 N N . ALA A 1 416 ? 64.743 -1.877 60.583 1.00 56.31 748 ALA A N 1
ATOM 2787 C CA . ALA A 1 416 ? 65.947 -2.091 59.780 1.00 52.89 748 ALA A CA 1
ATOM 2788 C C . ALA A 1 416 ? 66.718 -3.244 60.344 1.00 49.74 748 ALA A C 1
ATOM 2789 O O . ALA A 1 416 ? 66.959 -3.322 61.551 1.00 48.62 748 ALA A O 1
ATOM 2791 N N . ARG A 1 417 ? 67.073 -4.156 59.455 1.00 45.00 749 ARG A N 1
ATOM 2792 C CA . ARG A 1 417 ? 67.612 -5.438 59.852 1.00 43.93 749 ARG A CA 1
ATOM 2793 C C . ARG A 1 417 ? 68.957 -5.657 59.162 1.00 43.28 749 ARG A C 1
ATOM 2794 O O . ARG A 1 417 ? 69.093 -5.348 57.983 1.00 40.88 749 ARG A O 1
ATOM 2802 N N . GLY A 1 418 ? 69.953 -6.161 59.892 1.00 40.10 750 GLY A N 1
ATOM 2803 C CA . GLY A 1 418 ? 71.298 -6.320 59.353 1.00 38.27 750 GLY A CA 1
ATOM 2804 C C . GLY A 1 418 ? 72.076 -5.001 59.369 1.00 39.28 750 GLY A C 1
ATOM 2805 O O . GLY A 1 418 ? 71.715 -4.096 60.114 1.00 36.50 750 GLY A O 1
ATOM 2806 N N . PRO A 1 419 ? 73.134 -4.874 58.524 1.00 36.42 751 PRO A N 1
ATOM 2807 C CA . PRO A 1 419 ? 73.837 -3.597 58.431 1.00 36.17 751 PRO A CA 1
ATOM 2808 C C . PRO A 1 419 ? 72.856 -2.539 57.944 1.00 36.49 751 PRO A C 1
ATOM 2809 O O . PRO A 1 419 ? 72.059 -2.796 57.032 1.00 35.06 751 PRO A O 1
ATOM 2813 N N . VAL A 1 420 ? 72.853 -1.397 58.607 1.00 36.61 752 VAL A N 1
ATOM 2814 C CA . VAL A 1 420 ? 71.887 -0.355 58.323 1.00 38.77 752 VAL A CA 1
ATOM 2815 C C . VAL A 1 420 ? 72.633 0.739 57.536 1.00 39.03 752 VAL A C 1
ATOM 2816 O O . VAL A 1 420 ? 73.584 1.334 58.028 1.00 39.87 752 VAL A O 1
ATOM 2820 N N . GLY A 1 421 ? 72.211 0.958 56.303 1.00 33.92 753 GLY A N 1
ATOM 2821 C CA . GLY A 1 421 ? 72.781 2.004 55.453 1.00 37.43 753 GLY A CA 1
ATOM 2822 C C . GLY A 1 421 ? 71.842 3.193 55.500 1.00 36.48 753 GLY A C 1
ATOM 2823 O O . GLY A 1 421 ? 71.026 3.305 56.418 1.00 32.76 753 GLY A O 1
ATOM 2824 N N . LEU A 1 422 ? 71.912 4.040 54.486 1.00 37.92 754 LEU A N 1
ATOM 2825 C CA . LEU A 1 422 ? 71.210 5.316 54.516 1.00 44.60 754 LEU A CA 1
ATOM 2826 C C . LEU A 1 422 ? 69.727 5.101 54.557 1.00 44.29 754 LEU A C 1
ATOM 2827 O O . LEU A 1 422 ? 69.023 5.826 55.253 1.00 40.17 754 LEU A O 1
ATOM 2832 N N . GLU A 1 423 ? 69.251 4.059 53.910 1.00 47.16 755 GLU A N 1
ATOM 2833 C CA . GLU A 1 423 ? 67.833 3.774 53.895 1.00 50.07 755 GLU A CA 1
ATOM 2834 C C . GLU A 1 423 ? 67.220 3.498 55.255 1.00 48.55 755 GLU A C 1
ATOM 2835 O O . GLU A 1 423 ? 66.076 3.794 55.473 1.00 50.28 755 GLU A O 1
ATOM 2841 N N . GLY A 1 424 ? 67.982 2.946 56.177 1.00 44.16 756 GLY A N 1
ATOM 2842 C CA . GLY A 1 424 ? 67.473 2.807 57.560 1.00 38.72 756 GLY A CA 1
ATOM 2843 C C . GLY A 1 424 ? 67.438 4.118 58.355 1.00 39.68 756 GLY A C 1
ATOM 2844 O O . GLY A 1 424 ? 67.077 4.149 59.531 1.00 44.32 756 GLY A O 1
ATOM 2845 N N . LEU A 1 425 ? 67.840 5.212 57.723 1.00 37.40 757 LEU A N 1
ATOM 2846 C CA . LEU A 1 425 ? 67.814 6.530 58.364 1.00 36.07 757 LEU A CA 1
ATOM 2847 C C . LEU A 1 425 ? 66.683 7.397 57.825 1.00 36.48 757 LEU A C 1
ATOM 2848 O O . LEU A 1 425 ? 66.625 8.602 58.084 1.00 33.90 757 LEU A O 1
ATOM 2853 N N . LEU A 1 426 ? 65.781 6.759 57.082 1.00 37.44 758 LEU A N 1
ATOM 2854 C CA . LEU A 1 426 ? 64.620 7.430 56.522 1.00 40.11 758 LEU A CA 1
ATOM 2855 C C . LEU A 1 426 ? 63.344 6.897 57.100 1.00 42.81 758 LEU A C 1
ATOM 2856 O O . LEU A 1 426 ? 63.244 5.728 57.487 1.00 36.17 758 LEU A O 1
ATOM 2861 N N . THR A 1 427 ? 62.344 7.761 57.155 1.00 51.72 759 THR A N 1
ATOM 2862 C CA . THR A 1 427 ? 61.000 7.263 57.463 1.00 51.76 759 THR A CA 1
ATOM 2863 C C . THR A 1 427 ? 60.115 7.755 56.325 1.00 53.94 759 THR A C 1
ATOM 2864 O O . THR A 1 427 ? 60.649 8.047 55.248 1.00 53.56 759 THR A O 1
ATOM 2868 N N . THR A 1 428 ? 58.796 7.848 56.533 1.00 53.11 760 THR A N 1
ATOM 2869 C CA . THR A 1 428 ? 57.904 8.285 55.468 1.00 52.94 760 THR A CA 1
ATOM 2870 C C . THR A 1 428 ? 56.853 9.305 55.936 1.00 53.46 760 THR A C 1
ATOM 2871 O O . THR A 1 428 ? 56.647 9.521 57.146 1.00 50.01 760 THR A O 1
ATOM 2875 N N . LYS A 1 429 ? 56.192 9.914 54.952 1.00 53.87 761 LYS A N 1
ATOM 2876 C CA . LYS A 1 429 ? 55.099 10.859 55.191 1.00 52.78 761 LYS A CA 1
ATOM 2877 C C . LYS A 1 429 ? 54.050 10.680 54.101 1.00 52.10 761 LYS A C 1
ATOM 2878 O O . LYS A 1 429 ? 54.388 10.543 52.929 1.00 51.84 761 LYS A O 1
ATOM 2884 N N . TRP A 1 430 ? 52.779 10.691 54.506 1.00 50.97 762 TRP A N 1
ATOM 2885 C CA . TRP A 1 430 ? 51.666 10.582 53.595 1.00 53.36 762 TRP A CA 1
ATOM 2886 C C . TRP A 1 430 ? 51.138 11.982 53.308 1.00 52.71 762 TRP A C 1
ATOM 2887 O O . TRP A 1 430 ? 50.740 12.698 54.222 1.00 50.33 762 TRP A O 1
ATOM 2898 N N . LEU A 1 431 ? 51.108 12.347 52.041 1.00 49.06 763 LEU A N 1
ATOM 2899 C CA . LEU A 1 431 ? 50.574 13.650 51.645 1.00 51.48 763 LEU A CA 1
ATOM 2900 C C . LEU A 1 431 ? 49.285 13.460 50.867 1.00 52.43 763 LEU A C 1
ATOM 2901 O O . LEU A 1 431 ? 49.226 12.638 49.954 1.00 53.03 763 LEU A O 1
ATOM 2906 N N . LEU A 1 432 ? 48.253 14.197 51.270 1.00 49.95 764 LEU A N 1
ATOM 2907 C CA . LEU A 1 432 ? 46.956 14.142 50.630 1.00 47.34 764 LEU A CA 1
ATOM 2908 C C . LEU A 1 432 ? 46.536 15.535 50.178 1.00 50.12 764 LEU A C 1
ATOM 2909 O O . LEU A 1 432 ? 46.422 16.458 50.992 1.00 51.22 764 LEU A O 1
ATOM 2914 N N . ARG A 1 433 ? 46.302 15.683 48.879 1.00 49.39 765 ARG A N 1
ATOM 2915 C CA . ARG A 1 433 ? 45.917 16.973 48.319 1.00 49.43 765 ARG A CA 1
ATOM 2916 C C . ARG A 1 433 ? 44.525 16.833 47.759 1.00 50.57 765 ARG A C 1
ATOM 2917 O O . ARG A 1 433 ? 44.290 16.063 46.823 1.00 52.59 765 ARG A O 1
ATOM 2925 N N . GLY A 1 434 ? 43.591 17.564 48.361 1.00 50.62 766 GLY A N 1
ATOM 2926 C CA . GLY A 1 434 ? 42.199 17.500 47.944 1.00 50.80 766 GLY A CA 1
ATOM 2927 C C . GLY A 1 434 ? 41.655 18.828 47.440 1.00 53.06 766 GLY A C 1
ATOM 2928 O O . GLY A 1 434 ? 42.387 19.810 47.283 1.00 53.11 766 GLY A O 1
ATOM 2929 N N . LYS A 1 435 ? 40.357 18.850 47.208 1.00 52.13 767 LYS A N 1
ATOM 2930 C CA . LYS A 1 435 ? 39.676 20.059 46.774 1.00 54.45 767 LYS A CA 1
ATOM 2931 C C . LYS A 1 435 ? 39.014 20.670 48.012 1.00 51.15 767 LYS A C 1
ATOM 2932 O O . LYS A 1 435 ? 39.400 21.736 48.489 1.00 51.88 767 LYS A O 1
ATOM 2938 N N . ASP A 1 436 ? 38.026 19.970 48.541 1.00 50.67 768 ASP A N 1
ATOM 2939 C CA . ASP A 1 436 ? 37.312 20.411 49.732 1.00 52.29 768 ASP A CA 1
ATOM 2940 C C . ASP A 1 436 ? 36.795 19.150 50.439 1.00 54.37 768 ASP A C 1
ATOM 2941 O O . ASP A 1 436 ? 35.706 19.153 51.025 1.00 55.61 768 ASP A O 1
ATOM 2946 N N . HIS A 1 437 ? 37.572 18.074 50.383 1.00 51.92 769 HIS A N 1
ATOM 2947 C CA . HIS A 1 437 ? 37.024 16.738 50.606 1.00 51.70 769 HIS A CA 1
ATOM 2948 C C . HIS A 1 437 ? 36.709 16.385 52.049 1.00 50.03 769 HIS A C 1
ATOM 2949 O O . HIS A 1 437 ? 37.489 16.659 52.949 1.00 51.32 769 HIS A O 1
ATOM 2956 N N . VAL A 1 438 ? 35.525 15.803 52.243 1.00 48.93 770 VAL A N 1
ATOM 2957 C CA . VAL A 1 438 ? 35.049 15.296 53.541 1.00 49.78 770 VAL A CA 1
ATOM 2958 C C . VAL A 1 438 ? 34.619 13.836 53.453 1.00 51.62 770 VAL A C 1
ATOM 2959 O O . VAL A 1 438 ? 34.101 13.374 52.426 1.00 52.86 770 VAL A O 1
ATOM 2963 N N . VAL A 1 439 ? 34.880 13.103 54.528 1.00 50.11 771 VAL A N 1
ATOM 2964 C CA . VAL A 1 439 ? 34.583 11.668 54.599 1.00 49.73 771 VAL A CA 1
ATOM 2965 C C . VAL A 1 439 ? 33.064 11.354 54.545 1.00 51.70 771 VAL A C 1
ATOM 2966 O O . VAL A 1 439 ? 32.655 10.323 53.969 1.00 50.74 771 VAL A O 1
ATOM 2970 N N . SER A 1 440 ? 32.230 12.219 55.135 1.00 50.16 772 SER A N 1
ATOM 2971 C CA . SER A 1 440 ? 30.772 12.051 55.004 1.00 52.36 772 SER A CA 1
ATOM 2972 C C . SER A 1 440 ? 30.285 11.909 53.545 1.00 54.53 772 SER A C 1
ATOM 2973 O O . SER A 1 440 ? 29.355 11.149 53.295 1.00 59.58 772 SER A O 1
ATOM 2976 N N . ASP A 1 441 ? 30.917 12.611 52.600 1.00 54.72 773 ASP A N 1
ATOM 2977 C CA . ASP A 1 441 ? 30.511 12.577 51.190 1.00 52.48 773 ASP A CA 1
ATOM 2978 C C . ASP A 1 441 ? 30.656 11.176 50.584 1.00 55.12 773 ASP A C 1
ATOM 2979 O O . ASP A 1 441 ? 29.998 10.848 49.591 1.00 54.72 773 ASP A O 1
ATOM 2984 N N . PHE A 1 442 ? 31.506 10.353 51.207 1.00 51.77 774 PHE A N 1
ATOM 2985 C CA . PHE A 1 442 ? 31.845 9.011 50.716 1.00 49.71 774 PHE A CA 1
ATOM 2986 C C . PHE A 1 442 ? 31.062 7.929 51.459 1.00 50.49 774 PHE A C 1
ATOM 2987 O O . PHE A 1 442 ? 31.229 6.738 51.194 1.00 49.88 774 PHE A O 1
ATOM 2995 N N . SER A 1 443 ? 30.193 8.346 52.371 1.00 50.19 775 SER A N 1
ATOM 2996 C CA . SER A 1 443 ? 29.421 7.394 53.159 1.00 53.32 775 SER A CA 1
ATOM 2997 C C . SER A 1 443 ? 28.376 6.716 52.274 1.00 52.95 775 SER A C 1
ATOM 2998 O O . SER A 1 443 ? 28.218 7.068 51.092 1.00 51.66 775 SER A O 1
ATOM 3001 N N . GLU A 1 444 ? 27.650 5.761 52.855 1.00 52.19 776 GLU A N 1
ATOM 3002 C CA . GLU A 1 444 ? 26.689 4.958 52.091 1.00 54.32 776 GLU A CA 1
ATOM 30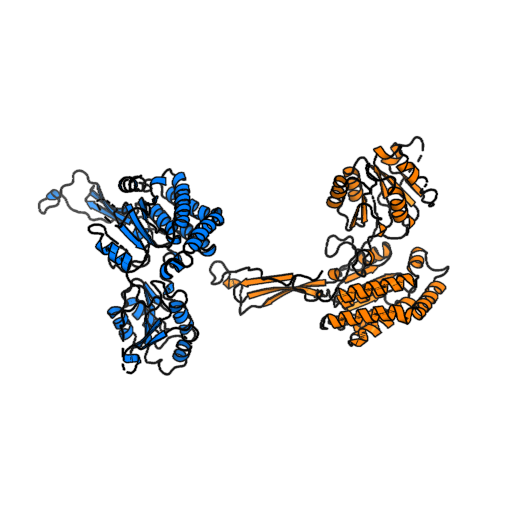03 C C . GLU A 1 444 ? 25.709 5.754 51.219 1.00 51.72 776 GLU A C 1
ATOM 3004 O O . GLU A 1 444 ? 25.388 5.371 50.073 1.00 56.00 776 GLU A O 1
ATOM 3010 N N . HIS A 1 445 ? 25.192 6.828 51.798 1.00 51.83 777 HIS A N 1
ATOM 3011 C CA . HIS A 1 445 ? 24.185 7.653 51.143 1.00 52.55 777 HIS A CA 1
ATOM 3012 C C . HIS A 1 445 ? 24.803 8.944 50.618 1.00 52.55 777 HIS A C 1
ATOM 3013 O O . HIS A 1 445 ? 24.082 9.896 50.306 1.00 54.25 777 HIS A O 1
ATOM 3020 N N . GLY A 1 446 ? 26.134 8.979 50.525 1.00 51.41 778 GLY A N 1
ATOM 3021 C CA . GLY A 1 446 ? 26.835 10.196 50.074 1.00 48.62 778 GLY A CA 1
ATOM 3022 C C . GLY A 1 446 ? 26.861 10.356 48.579 1.00 48.12 778 GLY A C 1
ATOM 3023 O O . GLY A 1 446 ? 26.323 9.523 47.854 1.00 49.60 778 GLY A O 1
ATOM 3024 N N . SER A 1 447 ? 27.512 11.417 48.101 1.00 46.61 779 SER A N 1
ATOM 3025 C CA . SER A 1 447 ? 27.514 11.740 46.676 1.00 47.52 779 SER A CA 1
ATOM 3026 C C . SER A 1 447 ? 28.718 11.135 45.961 1.00 48.00 779 SER A C 1
ATOM 3027 O O . SER A 1 447 ? 28.700 10.976 44.741 1.00 48.73 779 SER A O 1
ATOM 3030 N N . LEU A 1 448 ? 29.747 10.752 46.718 1.00 45.87 780 LEU A N 1
ATOM 3031 C CA . LEU A 1 448 ? 31.052 10.519 46.099 1.00 50.38 780 LEU A CA 1
ATOM 3032 C C . LEU A 1 448 ? 31.498 9.087 46.168 1.00 47.96 780 LEU A C 1
ATOM 3033 O O . LEU A 1 448 ? 31.206 8.387 47.134 1.00 51.17 780 LEU A O 1
ATOM 3038 N N . LYS A 1 449 ? 32.234 8.657 45.148 1.00 47.38 781 LYS A N 1
ATOM 3039 C CA . LYS A 1 449 ? 32.864 7.337 45.172 1.00 46.99 781 LYS A CA 1
ATOM 3040 C C . LYS A 1 449 ? 34.378 7.440 45.162 1.00 49.01 781 LYS A C 1
ATOM 3041 O O . LYS A 1 449 ? 34.958 8.373 44.562 1.00 50.42 781 LYS A O 1
ATOM 3047 N N . TYR A 1 450 ? 35.005 6.465 45.813 1.00 50.33 782 TYR A N 1
ATOM 3048 C CA . TYR A 1 450 ? 36.445 6.284 45.740 1.00 51.36 782 TYR A CA 1
ATOM 3049 C C . TYR A 1 450 ? 36.794 5.728 44.378 1.00 50.36 782 TYR A C 1
ATOM 3050 O O . TYR A 1 450 ? 35.991 5.012 43.765 1.00 49.42 782 TYR A O 1
ATOM 3059 N N . LEU A 1 451 ? 37.989 6.057 43.913 1.00 48.15 783 LEU A N 1
ATOM 3060 C CA . LEU A 1 451 ? 38.526 5.443 42.717 1.00 49.06 783 LEU A CA 1
ATOM 3061 C C . LEU A 1 451 ? 39.609 4.447 43.093 1.00 49.91 783 LEU A C 1
ATOM 3062 O O . LEU A 1 451 ? 39.705 3.401 42.465 1.00 51.72 783 LEU A O 1
ATOM 3067 N N . HIS A 1 452 ? 40.444 4.814 44.072 1.00 46.95 784 HIS A N 1
ATOM 3068 C CA . HIS A 1 452 ? 41.666 4.044 44.439 1.00 50.02 784 HIS A CA 1
ATOM 3069 C C . HIS A 1 452 ? 42.457 3.536 43.249 1.00 52.54 784 HIS A C 1
ATOM 3070 O O . HIS A 1 452 ? 42.640 2.316 43.062 1.00 53.37 784 HIS A O 1
ATOM 3077 N N . GLU A 1 453 ? 42.898 4.479 42.416 1.00 52.17 785 GLU A N 1
ATOM 3078 C CA . GLU A 1 453 ? 43.708 4.159 41.223 1.00 50.78 785 GLU A CA 1
ATOM 3079 C C . GLU A 1 453 ? 45.176 4.458 41.503 1.00 51.36 785 GLU A C 1
ATOM 3080 O O . GLU A 1 453 ? 45.555 5.623 41.666 1.00 51.21 785 GLU A O 1
ATOM 3086 N N . ASN A 1 454 ? 45.995 3.411 41.569 1.00 54.37 786 ASN A N 1
ATOM 3087 C CA . ASN A 1 454 ? 47.434 3.573 41.735 1.00 55.83 786 ASN A CA 1
ATOM 3088 C C . ASN A 1 454 ? 47.994 4.152 40.467 1.00 57.46 786 ASN A C 1
ATOM 3089 O O . ASN A 1 454 ? 47.601 3.748 39.387 1.00 56.51 786 ASN A O 1
ATOM 3094 N N . LEU A 1 455 ? 48.850 5.157 40.609 1.00 57.37 787 LEU A N 1
ATOM 3095 C CA . LEU A 1 455 ? 49.408 5.853 39.446 1.00 55.21 787 LEU A CA 1
ATOM 3096 C C . LEU A 1 455 ? 50.872 5.443 39.303 1.00 58.05 787 LEU A C 1
ATOM 3097 O O . LEU A 1 455 ? 51.493 5.034 40.284 1.00 54.78 787 LEU A O 1
ATOM 3102 N N . PRO A 1 456 ? 51.407 5.487 38.068 1.00 62.21 788 PRO A N 1
ATOM 3103 C CA . PRO A 1 456 ? 52.812 5.097 37.848 1.00 63.41 788 PRO A CA 1
ATOM 3104 C C . PRO A 1 456 ? 53.834 5.956 38.600 1.00 63.67 788 PRO A C 1
ATOM 3105 O O . PRO A 1 456 ? 53.674 7.166 38.736 1.00 60.85 788 PRO A O 1
ATOM 3109 N N . ILE A 1 457 ? 54.862 5.284 39.098 1.00 67.65 789 ILE A N 1
ATOM 3110 C CA . ILE A 1 457 ? 55.981 5.896 39.802 1.00 70.30 789 ILE A CA 1
ATOM 3111 C C . ILE A 1 457 ? 57.268 5.518 39.060 1.00 73.57 789 ILE A C 1
ATOM 3112 O O . ILE A 1 457 ? 57.461 4.342 38.709 1.00 69.19 789 ILE A O 1
ATOM 3117 N N . PRO A 1 458 ? 58.140 6.515 38.810 1.00 78.25 790 PRO A N 1
ATOM 3118 C CA . PRO A 1 458 ? 59.529 6.365 38.367 1.00 79.64 790 PRO A CA 1
ATOM 3119 C C . PRO A 1 458 ? 60.216 5.141 38.964 1.00 79.32 790 PRO A C 1
ATOM 3120 O O . PRO A 1 458 ? 60.156 4.927 40.190 1.00 76.83 790 PRO A O 1
ATOM 3124 N N . GLN A 1 459 ? 60.861 4.349 38.111 1.00 84.27 791 GLN A N 1
ATOM 3125 C CA . GLN A 1 459 ? 61.675 3.232 38.586 1.00 88.21 791 GLN A CA 1
ATOM 3126 C C . GLN A 1 459 ? 62.993 3.764 39.164 1.00 88.98 791 GLN A C 1
ATOM 3127 O O . GLN A 1 459 ? 63.405 4.896 38.878 1.00 86.81 791 GLN A O 1
ATOM 3129 N N . ARG A 1 460 ? 63.627 2.950 40.000 1.00 91.85 792 ARG A N 1
ATOM 3130 C CA . ARG A 1 460 ? 64.939 3.271 40.559 1.00 94.95 792 ARG A CA 1
ATOM 3131 C C . ARG A 1 460 ? 66.015 2.559 39.741 1.00 96.81 792 ARG A C 1
ATOM 3132 O O . ARG A 1 460 ? 65.694 1.749 38.862 1.00 96.34 792 ARG A O 1
ATOM 3140 N N . ASN A 1 461 ? 67.285 2.848 40.030 1.00 99.44 793 ASN A N 1
ATOM 3141 C CA . ASN A 1 461 ? 68.384 2.044 39.490 1.00 100.11 793 ASN A CA 1
ATOM 3142 C C . ASN A 1 461 ? 69.544 1.891 40.465 1.00 99.85 793 ASN A C 1
ATOM 3143 O O . ASN A 1 461 ? 70.319 0.930 40.371 1.00 100.77 793 ASN A O 1
ATOM 3145 N N . THR B 1 30 ? 136.993 -24.322 12.682 1.00 72.07 362 THR B N 1
ATOM 3146 C CA . THR B 1 30 ? 136.310 -23.268 11.877 1.00 73.53 362 THR B CA 1
ATOM 3147 C C . THR B 1 30 ? 135.759 -22.145 12.768 1.00 74.53 362 THR B C 1
ATOM 3148 O O . THR B 1 30 ? 135.609 -22.318 13.982 1.00 73.34 362 THR B O 1
ATOM 3152 N N . VAL B 1 31 ? 135.463 -20.998 12.159 1.00 73.59 363 VAL B N 1
ATOM 3153 C CA . VAL B 1 31 ? 134.993 -19.823 12.905 1.00 74.87 363 VAL B CA 1
ATOM 3154 C C . VAL B 1 31 ? 133.590 -20.035 13.521 1.00 72.97 363 VAL B C 1
ATOM 3155 O O . VAL B 1 31 ? 133.302 -19.527 14.600 1.00 68.07 363 VAL B O 1
ATOM 3159 N N . GLU B 1 32 ? 132.744 -20.790 12.843 1.00 72.75 364 GLU B N 1
ATOM 3160 C CA . GLU B 1 32 ? 131.468 -21.174 13.393 1.00 71.17 364 GLU B CA 1
ATOM 3161 C C . GLU B 1 32 ? 131.584 -22.147 14.546 1.00 69.07 364 GLU B C 1
ATOM 3162 O O . GLU B 1 32 ? 130.808 -22.080 15.464 1.00 69.06 364 GLU B O 1
ATOM 3168 N N . GLN B 1 33 ? 132.553 -23.045 14.498 1.00 65.85 365 GLN B N 1
ATOM 3169 C CA . GLN B 1 33 ? 132.883 -23.924 15.623 1.00 65.28 365 GLN B CA 1
ATOM 3170 C C . GLN B 1 33 ? 133.471 -23.146 16.802 1.00 64.33 365 GLN B C 1
ATOM 3171 O O . GLN B 1 33 ? 133.220 -23.476 17.961 1.00 64.14 365 GLN B O 1
ATOM 3177 N N . GLN B 1 34 ? 134.251 -22.114 16.491 1.00 62.52 366 GLN B N 1
ATOM 3178 C CA . GLN B 1 34 ? 134.783 -21.213 17.505 1.00 61.75 366 GLN B CA 1
ATOM 3179 C C . GLN B 1 34 ? 133.648 -20.444 18.188 1.00 59.47 366 GLN B C 1
ATOM 3180 O O . GLN B 1 34 ? 133.627 -20.328 19.404 1.00 57.83 366 GLN B O 1
ATOM 3186 N N . GLY B 1 35 ? 132.699 -19.960 17.395 1.00 58.97 367 GLY B N 1
ATOM 3187 C CA . GLY B 1 35 ? 131.500 -19.321 17.919 1.00 60.74 367 GLY B CA 1
ATOM 3188 C C . GLY B 1 35 ? 130.730 -20.182 18.902 1.00 61.57 367 GLY B C 1
ATOM 3189 O O . GLY B 1 35 ? 130.357 -19.708 19.974 1.00 60.82 367 GLY B O 1
ATOM 3190 N N . GLU B 1 36 ? 130.501 -21.448 18.538 1.00 59.83 368 GLU B N 1
ATOM 3191 C CA . GLU B 1 36 ? 129.781 -22.394 19.394 1.00 58.70 368 GLU B CA 1
ATOM 3192 C C . GLU B 1 36 ? 130.553 -22.736 20.672 1.00 55.70 368 GLU B C 1
ATOM 3193 O O . GLU B 1 36 ? 129.952 -22.909 21.728 1.00 54.51 368 GLU B O 1
ATOM 3203 N N . ALA B 1 38 ? 132.831 -20.692 22.167 1.00 53.73 370 ALA B N 1
ATOM 3204 C CA . ALA B 1 38 ? 132.759 -19.465 22.962 1.00 51.68 370 ALA B CA 1
ATOM 3205 C C . ALA B 1 38 ? 131.404 -19.366 23.644 1.00 51.22 370 ALA B C 1
ATOM 3206 O O . ALA B 1 38 ? 131.328 -19.009 24.819 1.00 51.55 370 ALA B O 1
ATOM 3208 N N . ARG B 1 39 ? 130.339 -19.700 22.918 1.00 51.40 371 ARG B N 1
ATOM 3209 C CA . ARG B 1 39 ? 129.007 -19.706 23.510 1.00 52.49 371 ARG B CA 1
ATOM 3210 C C . ARG B 1 39 ? 128.881 -20.703 24.669 1.00 52.41 371 ARG B C 1
ATOM 3211 O O . ARG B 1 39 ? 128.400 -20.338 25.739 1.00 53.39 371 ARG B O 1
ATOM 3215 N N . SER B 1 40 ? 129.324 -21.940 24.460 1.00 52.29 372 SER B N 1
ATOM 3216 C CA . SER B 1 40 ? 129.219 -22.965 25.498 1.00 54.43 372 SER B CA 1
ATOM 3217 C C . SER B 1 40 ? 130.160 -22.681 26.663 1.00 52.91 372 SER B C 1
ATOM 3218 O O . SER B 1 40 ? 129.779 -22.842 27.818 1.00 53.25 372 SER B O 1
ATOM 3221 N N . GLY B 1 41 ? 131.371 -22.218 26.355 1.00 52.68 373 GLY B N 1
ATOM 3222 C CA . GLY B 1 41 ? 132.314 -21.778 27.379 1.00 51.03 373 GLY B CA 1
ATOM 3223 C C . GLY B 1 41 ? 131.790 -20.590 28.176 1.00 54.36 373 GLY B C 1
ATOM 3224 O O . GLY B 1 41 ? 132.012 -20.491 29.380 1.00 55.46 373 GLY B O 1
ATOM 3225 N N . GLY B 1 42 ? 131.091 -19.685 27.499 1.00 52.34 374 GLY B N 1
ATOM 3226 C CA . GLY B 1 42 ? 130.506 -18.519 28.152 1.00 53.79 374 GLY B CA 1
ATOM 3227 C C . GLY B 1 42 ? 129.449 -18.931 29.154 1.00 50.94 374 GLY B C 1
ATOM 3228 O O . GLY B 1 42 ? 129.473 -18.509 30.293 1.00 49.24 374 GLY B O 1
ATOM 3229 N N . ARG B 1 43 ? 128.542 -19.790 28.710 1.00 50.87 375 ARG B N 1
ATOM 3230 C CA . ARG B 1 43 ? 127.492 -20.332 29.559 1.00 55.54 375 ARG B CA 1
ATOM 3231 C C . ARG B 1 43 ? 128.015 -21.115 30.785 1.00 57.08 375 ARG B C 1
ATOM 3232 O O . ARG B 1 43 ? 127.487 -20.970 31.876 1.00 58.21 375 ARG B O 1
ATOM 3244 N N . LEU B 1 45 ? 131.037 -20.536 32.106 1.00 59.10 377 LEU B N 1
ATOM 3245 C CA . LEU B 1 45 ? 131.613 -19.434 32.896 1.00 59.49 377 LEU B CA 1
ATOM 3246 C C . LEU B 1 45 ? 130.568 -18.774 33.798 1.00 58.61 377 LEU B C 1
ATOM 3247 O O . LEU B 1 45 ? 130.796 -18.556 34.983 1.00 57.99 377 LEU B O 1
ATOM 3252 N N . ALA B 1 46 ? 129.406 -18.483 33.226 1.00 59.16 378 ALA B N 1
ATOM 3253 C CA . ALA B 1 46 ? 128.313 -17.866 33.958 1.00 59.01 378 ALA B CA 1
ATOM 3254 C C . ALA B 1 46 ? 127.737 -18.761 35.061 1.00 60.29 378 ALA B C 1
ATOM 3255 O O . ALA B 1 46 ? 127.194 -18.254 36.032 1.00 62.31 378 ALA B O 1
ATOM 3257 N N . THR B 1 47 ? 127.874 -20.078 34.936 1.00 61.65 379 THR B N 1
ATOM 3258 C CA . THR B 1 47 ? 127.341 -20.976 35.962 1.00 64.50 379 THR B CA 1
ATOM 3259 C C . THR B 1 47 ? 128.317 -21.260 37.117 1.00 63.16 379 THR B C 1
ATOM 3260 O O . THR B 1 47 ? 127.907 -21.781 38.154 1.00 65.59 379 THR B O 1
ATOM 3264 N N . LEU B 1 48 ? 129.588 -20.915 36.932 1.00 61.29 380 LEU B N 1
ATOM 3265 C CA . LEU B 1 48 ? 130.575 -20.939 38.018 1.00 60.73 380 LEU B CA 1
ATOM 3266 C C . LEU B 1 48 ? 130.162 -19.998 39.171 1.00 60.61 380 LEU B C 1
ATOM 3267 O O . LEU B 1 48 ? 129.405 -19.060 38.971 1.00 59.30 380 LEU B O 1
ATOM 3272 N N . GLU B 1 49 ? 130.669 -20.226 40.362 1.00 60.17 381 GLU B N 1
ATOM 3273 C CA . GLU B 1 49 ? 130.523 -19.269 41.429 1.00 59.20 381 GLU B CA 1
ATOM 3274 C C . GLU B 1 49 ? 131.335 -18.026 41.132 1.00 58.80 381 GLU B C 1
ATOM 3275 O O . GLU B 1 49 ? 132.316 -18.089 40.440 1.00 57.27 381 GLU B O 1
ATOM 3281 N N . PRO B 1 50 ? 130.924 -16.888 41.653 1.00 57.53 382 PRO B N 1
ATOM 3282 C CA . PRO B 1 50 ? 131.678 -15.677 41.357 1.00 58.98 382 PRO B CA 1
ATOM 3283 C C . PRO B 1 50 ? 133.161 -15.768 41.747 1.00 60.29 382 PRO B C 1
ATOM 3284 O O . PRO B 1 50 ? 134.019 -15.296 41.005 1.00 59.99 382 PRO B O 1
ATOM 3288 N N . GLU B 1 51 ? 133.448 -16.408 42.878 1.00 60.18 383 GLU B N 1
ATOM 3289 C CA . GLU B 1 51 ? 134.811 -16.523 43.416 1.00 61.60 383 GLU B CA 1
ATOM 3290 C C . GLU B 1 51 ? 135.738 -17.293 42.480 1.00 58.59 383 GLU B C 1
ATOM 3291 O O . GLU B 1 51 ? 136.969 -17.090 42.498 1.00 56.17 383 GLU B O 1
ATOM 3297 N N . GLN B 1 52 ? 135.134 -18.198 41.704 1.00 56.75 384 GLN B N 1
ATOM 3298 C CA . GLN B 1 52 ? 135.831 -19.025 40.715 1.00 55.42 384 GLN B CA 1
ATOM 3299 C C . GLN B 1 52 ? 136.202 -18.188 39.488 1.00 58.08 384 GLN B C 1
ATOM 3300 O O . GLN B 1 52 ? 137.313 -18.319 38.946 1.00 59.87 384 GLN B O 1
ATOM 3306 N N . ARG B 1 53 ? 135.279 -17.321 39.053 1.00 54.54 385 ARG B N 1
ATOM 3307 C CA . ARG B 1 53 ? 135.597 -16.358 37.989 1.00 55.78 385 ARG B CA 1
ATOM 3308 C C . ARG B 1 53 ? 136.704 -15.397 38.430 1.00 55.53 385 ARG B C 1
ATOM 3309 O O . ARG B 1 53 ? 137.624 -15.116 37.665 1.00 58.05 385 ARG B O 1
ATOM 3317 N N . ALA B 1 54 ? 136.616 -14.894 39.657 1.00 56.10 386 ALA B N 1
ATOM 3318 C CA . ALA B 1 54 ? 137.640 -13.999 40.212 1.00 56.01 386 ALA B CA 1
ATOM 3319 C C . ALA B 1 54 ? 138.996 -14.721 40.217 1.00 56.16 386 ALA B C 1
ATOM 3320 O O . ALA B 1 54 ? 140.051 -14.184 39.839 1.00 55.81 386 ALA B O 1
ATOM 3322 N N . GLU B 1 55 ? 138.942 -15.980 40.591 1.00 54.03 387 GLU B N 1
ATOM 3323 C CA . GLU B 1 55 ? 140.123 -16.811 40.642 1.00 55.80 387 GLU B CA 1
ATOM 3324 C C . GLU B 1 55 ? 140.828 -16.917 39.289 1.00 55.57 387 GLU B C 1
ATOM 3325 O O . GLU B 1 55 ? 142.052 -16.814 39.196 1.00 59.50 387 GLU B O 1
ATOM 3331 N N . ILE B 1 56 ? 140.054 -17.101 38.229 1.00 55.87 388 ILE B N 1
ATOM 3332 C CA . ILE B 1 56 ? 140.611 -17.148 36.874 1.00 53.86 388 ILE B CA 1
ATOM 3333 C C . ILE B 1 56 ? 141.342 -15.835 36.581 1.00 53.90 388 ILE B C 1
ATOM 3334 O O . ILE B 1 56 ? 142.479 -15.814 36.075 1.00 53.87 388 ILE B O 1
ATOM 3339 N N . ILE B 1 57 ? 140.698 -14.737 36.940 1.00 53.75 389 ILE B N 1
ATOM 3340 C CA . ILE B 1 57 ? 141.235 -13.421 36.612 1.00 55.86 389 ILE B CA 1
ATOM 3341 C C . ILE B 1 57 ? 142.494 -13.139 37.430 1.00 55.48 389 ILE B C 1
ATOM 3342 O O . ILE B 1 57 ? 143.449 -12.565 36.920 1.00 59.90 389 ILE B O 1
ATOM 3347 N N . HIS B 1 58 ? 142.493 -13.556 38.694 1.00 56.06 390 HIS B N 1
ATOM 3348 C CA . HIS B 1 58 ? 143.654 -13.392 39.567 1.00 59.65 390 HIS B CA 1
ATOM 3349 C C . HIS B 1 58 ? 144.872 -14.184 39.024 1.00 57.61 390 HIS B C 1
ATOM 3350 O O . HIS B 1 58 ? 146.010 -13.714 39.044 1.00 59.73 390 HIS B O 1
ATOM 3357 N N . HIS B 1 59 ? 144.622 -15.396 38.541 1.00 56.21 391 HIS B N 1
ATOM 3358 C CA . HIS B 1 59 ? 145.677 -16.224 37.998 1.00 54.49 391 HIS B CA 1
ATOM 3359 C C . HIS B 1 59 ? 146.236 -15.606 36.725 1.00 56.55 391 HIS B C 1
ATOM 3360 O O . HIS B 1 59 ? 147.459 -15.598 36.514 1.00 59.59 391 HIS B O 1
ATOM 3367 N N . LEU B 1 60 ? 145.348 -15.066 35.886 1.00 52.60 392 LEU B N 1
ATOM 3368 C CA . LEU B 1 60 ? 145.783 -14.396 34.684 1.00 52.04 392 LEU B CA 1
ATOM 3369 C C . LEU B 1 60 ? 146.688 -13.203 35.044 1.00 53.39 392 LEU B C 1
ATOM 3370 O O . LEU B 1 60 ? 147.747 -12.995 34.432 1.00 54.57 392 LEU B O 1
ATOM 3375 N N . ALA B 1 61 ? 146.246 -12.415 36.030 1.00 53.00 393 ALA B N 1
ATOM 3376 C CA . ALA B 1 61 ? 147.034 -11.258 36.512 1.00 54.96 393 ALA B CA 1
ATOM 3377 C C . ALA B 1 61 ? 148.443 -11.688 36.973 1.00 56.57 393 ALA B C 1
ATOM 3378 O O . ALA B 1 61 ? 149.433 -11.034 36.628 1.00 56.85 393 ALA B O 1
ATOM 3380 N N . ASP B 1 62 ? 148.523 -12.795 37.727 1.00 54.64 394 ASP B N 1
ATOM 3381 C CA . ASP B 1 62 ? 149.808 -13.372 38.160 1.00 56.95 394 ASP B CA 1
ATOM 3382 C C . ASP B 1 62 ? 150.699 -13.805 37.005 1.00 59.05 394 ASP B C 1
ATOM 3383 O O . ASP B 1 62 ? 151.914 -13.521 36.997 1.00 59.80 394 ASP B O 1
ATOM 3388 N N . LEU B 1 63 ? 150.097 -14.497 36.035 1.00 57.34 395 LEU B N 1
ATOM 3389 C CA . LEU B 1 63 ? 150.815 -14.936 34.842 1.00 56.72 395 LEU B CA 1
ATOM 3390 C C . LEU B 1 63 ? 151.347 -13.768 34.024 1.00 59.27 395 LEU B C 1
ATOM 3391 O O . LEU B 1 63 ? 152.382 -13.917 33.365 1.00 61.61 395 LEU B O 1
ATOM 3396 N N . LEU B 1 64 ? 150.647 -12.622 34.031 1.00 57.84 396 LEU B N 1
ATOM 3397 C CA . LEU B 1 64 ? 151.174 -11.442 33.319 1.00 59.43 396 LEU B CA 1
ATOM 3398 C C . LEU B 1 64 ? 152.510 -10.984 33.912 1.00 62.02 396 LEU B C 1
ATOM 3399 O O . LEU B 1 64 ? 153.411 -10.579 33.173 1.00 63.09 396 LEU B O 1
ATOM 3404 N N . THR B 1 65 ? 152.618 -11.064 35.240 1.00 64.29 397 THR B N 1
ATOM 3405 C CA . THR B 1 65 ? 153.830 -10.723 35.971 1.00 65.43 397 THR B CA 1
ATOM 3406 C C . THR B 1 65 ? 154.868 -11.820 35.784 1.00 64.82 397 THR B C 1
ATOM 3407 O O . THR B 1 65 ? 155.966 -11.563 35.293 1.00 65.00 397 THR B O 1
ATOM 3411 N N . ASP B 1 66 ? 154.507 -13.046 36.168 1.00 65.50 398 ASP B N 1
ATOM 3412 C CA . ASP B 1 66 ? 155.415 -14.193 36.121 1.00 64.59 398 ASP B CA 1
ATOM 3413 C C . ASP B 1 66 ? 156.049 -14.391 34.759 1.00 64.83 398 ASP B C 1
ATOM 3414 O O . ASP B 1 66 ? 157.253 -14.537 34.667 1.00 65.16 398 ASP B O 1
ATOM 3419 N N . GLN B 1 67 ? 155.236 -14.361 33.708 1.00 62.75 399 GLN B N 1
ATOM 3420 C CA . GLN B 1 67 ? 155.708 -14.563 32.340 1.00 61.83 399 GLN B CA 1
ATOM 3421 C C .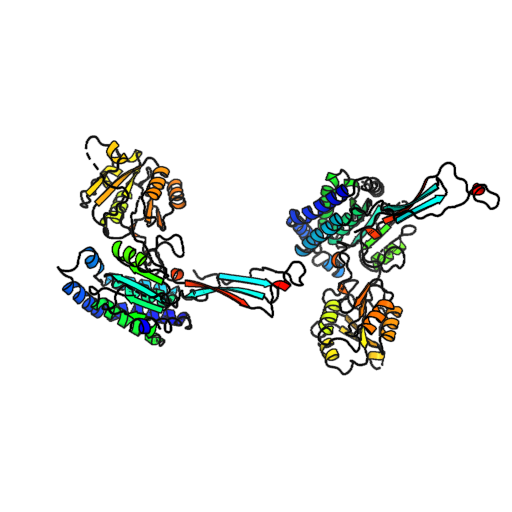 GLN B 1 67 ? 156.079 -13.286 31.605 1.00 61.04 399 GLN B C 1
ATOM 3422 O O . GLN B 1 67 ? 156.140 -13.276 30.386 1.00 62.42 399 GLN B O 1
ATOM 3428 N N . ARG B 1 68 ? 156.349 -12.218 32.346 1.00 64.04 400 ARG B N 1
ATOM 3429 C CA . ARG B 1 68 ? 156.746 -10.937 31.764 1.00 66.43 400 ARG B CA 1
ATOM 3430 C C . ARG B 1 68 ? 157.796 -11.078 30.660 1.00 68.44 400 ARG B C 1
ATOM 3431 O O . ARG B 1 68 ? 157.610 -10.544 29.572 1.00 70.62 400 ARG B O 1
ATOM 3435 N N . ASP B 1 69 ? 158.882 -11.809 30.941 1.00 68.40 401 ASP B N 1
ATOM 3436 C CA . ASP B 1 69 ? 160.018 -11.921 30.024 1.00 68.83 401 ASP B CA 1
ATOM 3437 C C . ASP B 1 69 ? 159.637 -12.531 28.675 1.00 68.75 401 ASP B C 1
ATOM 3438 O O . ASP B 1 69 ? 160.064 -12.051 27.618 1.00 68.89 401 ASP B O 1
ATOM 3443 N N . GLU B 1 70 ? 158.840 -13.595 28.722 1.00 66.50 402 GLU B N 1
ATOM 3444 C CA . GLU B 1 70 ? 158.378 -14.248 27.505 1.00 66.22 402 GLU B CA 1
ATOM 3445 C C . GLU B 1 70 ? 157.349 -13.384 26.741 1.00 63.22 402 GLU B C 1
ATOM 3446 O O . GLU B 1 70 ? 157.368 -13.337 25.510 1.00 62.15 402 GLU B O 1
ATOM 3452 N N . ILE B 1 71 ? 156.507 -12.661 27.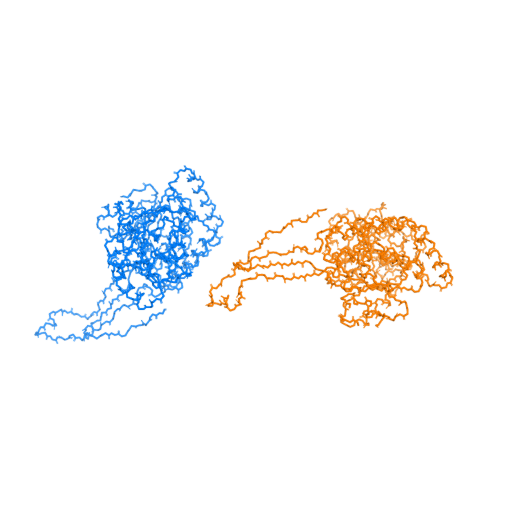474 1.00 61.29 403 ILE B N 1
ATOM 3453 C CA . ILE B 1 71 ? 155.588 -11.679 26.872 1.00 60.74 403 ILE B CA 1
ATOM 3454 C C . ILE B 1 71 ? 156.382 -10.606 26.106 1.00 60.17 403 ILE B C 1
ATOM 3455 O O . ILE B 1 71 ? 156.114 -10.335 24.923 1.00 62.40 403 ILE B O 1
ATOM 3460 N N . LEU B 1 72 ? 157.394 -10.048 26.772 1.00 58.20 404 LEU B N 1
ATOM 3461 C CA . LEU B 1 72 ? 158.256 -9.005 26.186 1.00 59.39 404 LEU B CA 1
ATOM 3462 C C . LEU B 1 72 ? 159.023 -9.465 24.966 1.00 58.55 404 LEU B C 1
ATOM 3463 O O . LEU B 1 72 ? 159.204 -8.701 24.008 1.00 58.28 404 LEU B O 1
ATOM 3468 N N . LEU B 1 73 ? 159.437 -10.726 25.007 1.00 57.54 405 LEU B N 1
ATOM 3469 C CA . LEU B 1 73 ? 160.170 -11.383 23.921 1.00 59.43 405 LEU B CA 1
ATOM 3470 C C . LEU B 1 73 ? 159.295 -11.543 22.681 1.00 60.32 405 LEU B C 1
ATOM 3471 O O . LEU B 1 73 ? 159.738 -11.280 21.560 1.00 63.13 405 LEU B O 1
ATOM 3476 N N . ALA B 1 74 ? 158.058 -11.995 22.904 1.00 60.44 406 ALA B N 1
ATOM 3477 C CA . ALA B 1 74 ? 157.052 -12.154 21.864 1.00 58.89 406 ALA B CA 1
ATOM 3478 C C . ALA B 1 74 ? 156.695 -10.810 21.244 1.00 58.15 406 ALA B C 1
ATOM 3479 O O . ALA B 1 74 ? 156.564 -10.712 20.025 1.00 59.05 406 ALA B O 1
ATOM 3481 N N . ASN B 1 75 ? 156.541 -9.790 22.093 1.00 58.12 407 ASN B N 1
ATOM 3482 C CA . ASN B 1 75 ? 156.274 -8.420 21.651 1.00 60.77 407 ASN B CA 1
ATOM 3483 C C . ASN B 1 75 ? 157.458 -7.834 20.864 1.00 62.60 407 ASN B C 1
ATOM 3484 O O . ASN B 1 75 ? 157.284 -7.176 19.831 1.00 64.01 407 ASN B O 1
ATOM 3489 N N . LYS B 1 76 ? 158.667 -8.128 21.338 1.00 63.74 408 LYS B N 1
ATOM 3490 C CA . LYS B 1 76 ? 159.899 -7.712 20.670 1.00 62.29 408 LYS B CA 1
ATOM 3491 C C . LYS B 1 76 ? 159.955 -8.228 19.221 1.00 62.26 408 LYS B C 1
ATOM 3492 O O . LYS B 1 76 ? 160.384 -7.496 18.316 1.00 62.69 408 LYS B O 1
ATOM 3495 N N . LYS B 1 77 ? 159.532 -9.480 19.006 1.00 61.05 409 LYS B N 1
ATOM 3496 C CA . LYS B 1 77 ? 159.439 -10.049 17.655 1.00 59.46 409 LYS B CA 1
ATOM 3497 C C . LYS B 1 77 ? 158.464 -9.279 16.749 1.00 59.36 409 LYS B C 1
ATOM 3498 O O . LYS B 1 77 ? 158.780 -9.027 15.583 1.00 56.11 409 LYS B O 1
ATOM 3504 N N . ASP B 1 78 ? 157.284 -8.934 17.290 1.00 59.45 410 ASP B N 1
ATOM 3505 C CA . ASP B 1 78 ? 156.282 -8.138 16.567 1.00 58.46 410 ASP B CA 1
ATOM 3506 C C . ASP B 1 78 ? 156.829 -6.776 16.188 1.00 59.10 410 ASP B C 1
ATOM 3507 O O . ASP B 1 78 ? 156.624 -6.335 15.059 1.00 60.51 410 ASP B O 1
ATOM 3512 N N . LEU B 1 79 ? 157.483 -6.107 17.147 1.00 60.31 411 LEU B N 1
ATOM 3513 C CA . LEU B 1 79 ? 158.077 -4.775 16.940 1.00 62.45 411 LEU B CA 1
ATOM 3514 C C . LEU B 1 79 ? 159.166 -4.814 15.870 1.00 63.76 411 LEU B C 1
ATOM 3515 O O . LEU B 1 79 ? 159.250 -3.935 15.009 1.00 64.29 411 LEU B O 1
ATOM 3520 N N . GLU B 1 80 ? 159.977 -5.863 15.910 1.00 63.82 412 GLU B N 1
ATOM 3521 C CA . GLU B 1 80 ? 161.048 -6.035 14.945 1.00 66.50 412 GLU B CA 1
ATOM 3522 C C . GLU B 1 80 ? 160.505 -6.247 13.530 1.00 67.16 412 GLU B C 1
ATOM 3523 O O . GLU B 1 80 ? 161.035 -5.700 12.561 1.00 65.78 412 GLU B O 1
ATOM 3529 N N . GLU B 1 81 ? 159.444 -7.043 13.416 1.00 66.60 413 GLU B N 1
ATOM 3530 C CA . GLU B 1 81 ? 158.861 -7.332 12.113 1.00 68.14 413 GLU B CA 1
ATOM 3531 C C . GLU B 1 81 ? 158.052 -6.148 11.575 1.00 64.17 413 GLU B C 1
ATOM 3532 O O . GLU B 1 81 ? 157.883 -6.016 10.352 1.00 61.12 413 GLU B O 1
ATOM 3538 N N . ALA B 1 82 ? 157.612 -5.279 12.494 1.00 61.71 414 ALA B N 1
ATOM 3539 C CA . ALA B 1 82 ? 156.846 -4.066 12.170 1.00 59.82 414 ALA B CA 1
ATOM 3540 C C . ALA B 1 82 ? 157.732 -2.877 11.750 1.00 61.68 414 ALA B C 1
ATOM 3541 O O . ALA B 1 82 ? 157.323 -2.035 10.931 1.00 57.86 414 ALA B O 1
ATOM 3543 N N . GLU B 1 83 ? 158.929 -2.831 12.336 1.00 64.21 415 GLU B N 1
ATOM 3544 C CA . GLU B 1 83 ? 159.933 -1.793 12.136 1.00 65.41 415 GLU B CA 1
ATOM 3545 C C . GLU B 1 83 ? 160.117 -1.438 10.661 1.00 65.25 415 GLU B C 1
ATOM 3546 O O . GLU B 1 83 ? 160.492 -2.292 9.863 1.00 60.28 415 GLU B O 1
ATOM 3552 N N . GLY B 1 84 ? 159.831 -0.181 10.322 1.00 65.72 416 GLY B N 1
ATOM 3553 C CA . GLY B 1 84 ? 160.095 0.360 8.986 1.00 67.81 416 GLY B CA 1
ATOM 3554 C C . GLY B 1 84 ? 158.992 0.068 7.987 1.00 68.06 416 GLY B C 1
ATOM 3555 O O . GLY B 1 84 ? 159.007 0.588 6.865 1.00 67.22 416 GLY B O 1
ATOM 3556 N N . ARG B 1 85 ? 158.018 -0.737 8.420 1.00 66.19 417 ARG B N 1
ATOM 3557 C CA . ARG B 1 85 ? 157.083 -1.390 7.510 1.00 65.00 417 ARG B CA 1
ATOM 3558 C C . ARG B 1 85 ? 155.635 -1.033 7.819 1.00 64.01 417 ARG B C 1
ATOM 3559 O O . ARG B 1 85 ? 154.866 -0.722 6.948 1.00 64.31 417 ARG B O 1
ATOM 3567 N N . LEU B 1 86 ? 155.288 -1.075 9.116 1.00 62.31 418 LEU B N 1
ATOM 3568 C CA . LEU B 1 86 ? 153.953 -0.746 9.628 1.00 61.48 418 LEU B CA 1
ATOM 3569 C C . LEU B 1 86 ? 153.766 0.762 9.728 1.00 64.41 418 LEU B C 1
ATOM 3570 O O . LEU B 1 86 ? 154.736 1.507 10.099 1.00 64.84 418 LEU B O 1
ATOM 3575 N N . ALA B 1 87 ? 152.514 1.216 9.495 1.00 66.65 419 ALA B N 1
ATOM 3576 C CA . ALA B 1 87 ? 152.201 2.644 9.599 1.00 64.44 419 ALA B CA 1
ATOM 3577 C C . ALA B 1 87 ? 152.253 3.072 11.103 1.00 64.46 419 ALA B C 1
ATOM 3578 O O . ALA B 1 87 ? 151.804 2.345 11.990 1.00 64.01 419 ALA B O 1
ATOM 3580 N N . ALA B 1 88 ? 152.821 4.263 11.344 1.00 67.14 420 ALA B N 1
ATOM 3581 C CA . ALA B 1 88 ? 153.006 4.835 12.701 1.00 68.41 420 ALA B CA 1
ATOM 3582 C C . ALA B 1 88 ? 151.829 4.787 13.682 1.00 67.55 420 ALA B C 1
ATOM 3583 O O . ALA B 1 88 ? 152.039 4.453 14.850 1.00 71.68 420 ALA B O 1
ATOM 3585 N N . PRO B 1 89 ? 150.594 5.123 13.241 1.00 68.10 421 PRO B N 1
ATOM 3586 C CA . PRO B 1 89 ? 149.468 4.993 14.209 1.00 65.20 421 PRO B CA 1
ATOM 3587 C C . PRO B 1 89 ? 149.378 3.582 14.831 1.00 66.96 421 PRO B C 1
ATOM 3588 O O . PRO B 1 89 ? 149.200 3.446 16.045 1.00 67.82 421 PRO B O 1
ATOM 3592 N N . LEU B 1 90 ? 149.525 2.550 14.003 1.00 65.63 422 LEU B N 1
ATOM 3593 C CA . LEU B 1 90 ? 149.477 1.154 14.463 1.00 62.45 422 LEU B CA 1
ATOM 3594 C C . LEU B 1 90 ? 150.713 0.790 15.272 1.00 61.25 422 LEU B C 1
ATOM 3595 O O . LEU B 1 90 ? 150.621 0.115 16.303 1.00 58.88 422 LEU B O 1
ATOM 3600 N N . LEU B 1 91 ? 151.873 1.235 14.799 1.00 57.33 423 LEU B N 1
ATOM 3601 C CA . LEU B 1 91 ? 153.115 0.936 15.502 1.00 57.51 423 LEU B CA 1
ATOM 3602 C C . LEU B 1 91 ? 153.203 1.514 16.913 1.00 57.47 423 LEU B C 1
ATOM 3603 O O . LEU B 1 91 ? 153.722 0.852 17.796 1.00 59.62 423 LEU B O 1
ATOM 3608 N N . LYS B 1 92 ? 152.733 2.743 17.132 1.00 60.29 424 LYS B N 1
ATOM 3609 C CA . LYS B 1 92 ? 152.815 3.322 18.475 1.00 63.92 424 LYS B CA 1
ATOM 3610 C C . LYS B 1 92 ? 152.030 2.491 19.469 1.00 63.45 424 LYS B C 1
ATOM 3611 O O . LYS B 1 92 ? 152.419 2.395 20.621 1.00 65.78 424 LYS B O 1
ATOM 3617 N N . ARG B 1 93 ? 150.952 1.862 19.009 1.00 60.96 425 ARG B N 1
ATOM 3618 C CA . ARG B 1 93 ? 150.081 1.051 19.870 1.00 58.05 425 ARG B CA 1
ATOM 3619 C C . ARG B 1 93 ? 150.531 -0.396 20.002 1.00 57.27 425 ARG B C 1
ATOM 3620 O O . ARG B 1 93 ? 149.861 -1.196 20.627 1.00 57.85 425 ARG B O 1
ATOM 3628 N N . LEU B 1 94 ? 151.658 -0.753 19.390 1.00 56.68 426 LEU B N 1
ATOM 3629 C CA . LEU B 1 94 ? 152.054 -2.154 19.339 1.00 56.88 426 LEU B CA 1
ATOM 3630 C C . LEU B 1 94 ? 152.936 -2.615 20.494 1.00 58.39 426 LEU B C 1
ATOM 3631 O O . LEU B 1 94 ? 152.958 -3.808 20.844 1.00 58.64 426 LEU B O 1
ATOM 3636 N N . SER B 1 95 ? 153.679 -1.692 21.086 1.00 59.99 427 SER B N 1
ATOM 3637 C CA . SER B 1 95 ? 154.638 -2.096 22.099 1.00 63.12 427 SER B CA 1
ATOM 3638 C C . SER B 1 95 ? 153.963 -2.367 23.436 1.00 63.78 427 SER B C 1
ATOM 3639 O O . SER B 1 95 ? 152.949 -1.751 23.787 1.00 63.87 427 SER B O 1
ATOM 3642 N N . LEU B 1 96 ? 154.509 -3.346 24.136 1.00 65.94 428 LEU B N 1
ATOM 3643 C CA . LEU B 1 96 ? 154.126 -3.656 25.500 1.00 69.23 428 LEU B CA 1
ATOM 3644 C C . LEU B 1 96 ? 155.331 -3.383 26.378 1.00 72.14 428 LEU B C 1
ATOM 3645 O O . LEU B 1 96 ? 156.413 -3.907 26.129 1.00 75.95 428 LEU B O 1
ATOM 3650 N N . SER B 1 97 ? 155.153 -2.565 27.405 1.00 75.16 429 SER B N 1
ATOM 3651 C CA . SER B 1 97 ? 156.255 -2.270 28.315 1.00 76.45 429 SER B CA 1
ATOM 3652 C C . SER B 1 97 ? 156.040 -3.005 29.622 1.00 78.22 429 SER B C 1
ATOM 3653 O O . SER B 1 97 ? 154.926 -3.460 29.915 1.00 81.07 429 SER B O 1
ATOM 3656 N N . THR B 1 98 ? 157.110 -3.124 30.402 1.00 78.28 430 THR B N 1
ATOM 3657 C CA . THR B 1 98 ? 157.064 -3.752 31.720 1.00 78.31 430 THR B CA 1
ATOM 3658 C C . THR B 1 98 ? 156.068 -2.996 32.610 1.00 75.21 430 THR B C 1
ATOM 3659 O O . THR B 1 98 ? 155.374 -3.590 33.433 1.00 75.80 430 THR B O 1
ATOM 3663 N N . SER B 1 99 ? 155.998 -1.685 32.386 1.00 73.12 431 SER B N 1
ATOM 3664 C CA . SER B 1 99 ? 155.091 -0.769 33.063 1.00 70.61 431 SER B CA 1
ATOM 3665 C C . SER B 1 99 ? 153.624 -1.059 32.753 1.00 69.79 431 SER B C 1
ATOM 3666 O O . SER B 1 99 ? 152.808 -1.152 33.659 1.00 71.30 431 SER B O 1
ATOM 3669 N N . LYS B 1 100 ? 153.294 -1.171 31.468 1.00 69.39 432 LYS B N 1
ATOM 3670 C CA . LYS B 1 100 ? 151.930 -1.453 31.022 1.00 68.12 432 LYS B CA 1
ATOM 3671 C C . LYS B 1 100 ? 151.468 -2.805 31.570 1.00 61.67 432 LYS B C 1
ATOM 3672 O O . LYS B 1 100 ? 150.385 -2.911 32.128 1.00 66.01 432 LYS B O 1
ATOM 3675 N N . LEU B 1 101 ? 152.313 -3.821 31.444 1.00 59.69 433 LEU B N 1
ATOM 3676 C CA . LEU B 1 101 ? 152.037 -5.143 32.029 1.00 61.71 433 LEU B CA 1
ATOM 3677 C C . LEU B 1 101 ? 151.754 -5.069 33.524 1.00 60.81 433 LEU B C 1
ATOM 3678 O O . LEU B 1 101 ? 150.922 -5.829 34.034 1.00 61.26 433 LEU B O 1
ATOM 3683 N N . ASN B 1 102 ? 152.453 -4.166 34.226 1.00 61.21 434 ASN B N 1
ATOM 3684 C CA . ASN B 1 102 ? 152.246 -3.968 35.674 1.00 60.60 434 ASN B CA 1
ATOM 3685 C C . ASN B 1 102 ? 150.883 -3.384 35.927 1.00 56.84 434 ASN B C 1
ATOM 3686 O O . ASN B 1 102 ? 150.179 -3.828 36.830 1.00 59.59 434 ASN B O 1
ATOM 3695 N N . SER B 1 103 ? 150.496 -2.405 35.108 1.00 54.60 435 SER B N 1
ATOM 3696 C CA . SER B 1 103 ? 149.165 -1.783 35.226 1.00 55.69 435 SER B CA 1
ATOM 3697 C C . SER B 1 103 ? 148.027 -2.745 34.909 1.00 49.45 435 SER B C 1
ATOM 3698 O O . SER B 1 103 ? 146.987 -2.728 35.583 1.00 52.21 435 SER B O 1
ATOM 3701 N N . LEU B 1 104 ? 148.235 -3.585 33.894 1.00 49.18 436 LEU B N 1
ATOM 3702 C CA . LEU B 1 104 ? 147.275 -4.638 33.522 1.00 50.12 436 LEU B CA 1
ATOM 3703 C C . LEU B 1 104 ? 147.021 -5.590 34.697 1.00 51.68 436 LEU B C 1
ATOM 3704 O O . LEU B 1 104 ? 145.876 -5.845 35.074 1.00 55.34 436 LEU B O 1
ATOM 3709 N N . ALA B 1 105 ? 148.103 -6.084 35.287 1.00 51.97 437 ALA B N 1
ATOM 3710 C CA . ALA B 1 105 ? 148.007 -6.964 36.429 1.00 50.52 437 ALA B CA 1
ATOM 3711 C C . ALA B 1 105 ? 147.326 -6.252 37.563 1.00 50.13 437 ALA B C 1
ATOM 3712 O O . ALA B 1 105 ? 146.498 -6.833 38.187 1.00 50.57 437 ALA B O 1
ATOM 3714 N N . ILE B 1 106 ? 147.641 -4.980 37.828 1.00 50.70 438 ILE B N 1
ATOM 3715 C CA . ILE B 1 106 ? 146.929 -4.276 38.919 1.00 53.00 438 ILE B CA 1
ATOM 3716 C C . ILE B 1 106 ? 145.453 -4.144 38.535 1.00 50.25 438 ILE B C 1
ATOM 3717 O O . ILE B 1 106 ? 144.592 -4.323 39.375 1.00 52.32 438 ILE B O 1
ATOM 3722 N N . GLY B 1 107 ? 145.183 -3.826 37.261 1.00 50.97 439 GLY B N 1
ATOM 3723 C CA . GLY B 1 107 ? 143.810 -3.636 36.776 1.00 49.46 439 GLY B CA 1
ATOM 3724 C C . GLY B 1 107 ? 142.994 -4.911 36.830 1.00 52.01 439 GLY B C 1
ATOM 3725 O O . GLY B 1 107 ? 141.875 -4.915 37.343 1.00 57.65 439 GLY B O 1
ATOM 3726 N N . LEU B 1 108 ? 143.576 -6.015 36.359 1.00 51.93 440 LEU B N 1
ATOM 3727 C CA . LEU B 1 108 ? 142.928 -7.344 36.508 1.00 52.68 440 LEU B CA 1
ATOM 3728 C C . LEU B 1 108 ? 142.625 -7.715 37.944 1.00 50.57 440 LEU B C 1
ATOM 3729 O O . LEU B 1 108 ? 141.556 -8.273 38.236 1.00 56.71 440 LEU B O 1
ATOM 3734 N N . ARG B 1 109 ? 143.530 -7.421 38.873 1.00 51.55 441 ARG B N 1
ATOM 3735 C CA . ARG B 1 109 ? 143.182 -7.714 40.284 1.00 53.04 441 ARG B CA 1
ATOM 3736 C C . ARG B 1 109 ? 142.030 -6.871 40.797 1.00 50.87 441 ARG B C 1
ATOM 3737 O O . ARG B 1 109 ? 141.247 -7.322 41.618 1.00 54.19 441 ARG B O 1
ATOM 3745 N N . GLN B 1 110 ? 141.916 -5.633 40.326 1.00 52.72 442 GLN B N 1
ATOM 3746 C CA . GLN B 1 110 ? 140.777 -4.787 40.713 1.00 51.55 442 GLN B CA 1
ATOM 3747 C C . GLN B 1 110 ? 139.468 -5.385 40.198 1.00 53.47 442 GLN B C 1
ATOM 3748 O O . GLN B 1 110 ? 138.468 -5.385 40.902 1.00 57.36 442 GLN B O 1
ATOM 3754 N N . ILE B 1 111 ? 139.474 -5.880 38.963 1.00 54.69 443 ILE B N 1
ATOM 3755 C CA . ILE B 1 111 ? 138.303 -6.570 38.392 1.00 57.46 443 ILE B CA 1
ATOM 3756 C C . ILE B 1 111 ? 137.972 -7.798 39.213 1.00 60.06 443 ILE B C 1
ATOM 3757 O O . ILE B 1 111 ? 136.834 -7.973 39.638 1.00 62.17 443 ILE B O 1
ATOM 3762 N N . ALA B 1 112 ? 138.970 -8.645 39.458 1.00 59.91 444 ALA B N 1
ATOM 3763 C CA . ALA B 1 112 ? 138.748 -9.841 40.256 1.00 61.16 444 ALA B CA 1
ATOM 3764 C C . ALA B 1 112 ? 138.123 -9.481 41.614 1.00 64.14 444 ALA B C 1
ATOM 3765 O O . ALA B 1 112 ? 137.175 -10.131 42.055 1.00 70.43 444 ALA B O 1
ATOM 3767 N N . ALA B 1 113 ? 138.634 -8.444 42.268 1.00 64.80 445 ALA B N 1
ATOM 3768 C CA . ALA B 1 113 ? 138.193 -8.123 43.640 1.00 65.78 445 ALA B CA 1
ATOM 3769 C C . ALA B 1 113 ? 136.824 -7.419 43.726 1.00 64.36 445 ALA B C 1
ATOM 3770 O O . ALA B 1 113 ? 136.210 -7.392 44.778 1.00 66.28 445 ALA B O 1
ATOM 3772 N N . SER B 1 114 ? 136.349 -6.848 42.625 1.00 65.52 446 SER B N 1
ATOM 3773 C CA . SER B 1 114 ? 135.141 -6.035 42.683 1.00 67.76 446 SER B CA 1
ATOM 3774 C C . SER B 1 114 ? 133.958 -6.615 41.905 1.00 68.23 446 SER B C 1
ATOM 3775 O O . SER B 1 114 ? 132.910 -5.961 41.806 1.00 69.62 446 SER B O 1
ATOM 3778 N N . SER B 1 115 ? 134.112 -7.832 41.377 1.00 63.79 447 SER B N 1
ATOM 3779 C CA . SER B 1 115 ? 133.187 -8.357 40.378 1.00 62.62 447 SER B CA 1
ATOM 3780 C C . SER B 1 115 ? 132.247 -9.421 40.901 1.00 63.11 447 SER B C 1
ATOM 3781 O O . SER B 1 115 ? 131.512 -10.024 40.129 1.00 67.39 447 SER B O 1
ATOM 3784 N N . GLN B 1 116 ? 132.229 -9.658 42.202 1.00 63.89 448 GLN B N 1
ATOM 3785 C CA . GLN B 1 116 ? 131.525 -10.835 42.688 1.00 67.28 448 GLN B CA 1
ATOM 3786 C C . GLN B 1 116 ? 130.000 -10.786 42.670 1.00 67.27 448 GLN B C 1
ATOM 3787 O O . GLN B 1 116 ? 129.355 -11.834 42.553 1.00 68.83 448 GLN B O 1
ATOM 3793 N N . ASP B 1 117 ? 129.425 -9.596 42.761 1.00 65.32 449 ASP B N 1
ATOM 3794 C CA . ASP B 1 117 ? 127.969 -9.469 42.694 1.00 65.86 449 ASP B CA 1
ATOM 3795 C C . ASP B 1 117 ? 127.450 -9.096 41.284 1.00 63.67 449 ASP B C 1
ATOM 3796 O O . ASP B 1 117 ? 126.275 -8.767 41.111 1.00 64.53 449 ASP B O 1
ATOM 3801 N N . SER B 1 118 ? 128.329 -9.163 40.290 1.00 57.62 450 SER B N 1
ATOM 3802 C CA . SER B 1 118 ? 128.034 -8.615 38.967 1.00 59.38 450 SER B CA 1
ATOM 3803 C C . SER B 1 118 ? 126.960 -9.362 38.173 1.00 56.09 450 SER B C 1
ATOM 3804 O O . SER B 1 118 ? 126.019 -8.760 37.673 1.00 52.48 450 SER B O 1
ATOM 3807 N N . VAL B 1 119 ? 127.106 -10.680 38.126 1.00 52.99 451 VAL B N 1
ATOM 3808 C CA . VAL B 1 119 ? 126.269 -11.580 37.353 1.00 54.57 451 VAL B CA 1
ATOM 3809 C C . VAL B 1 119 ? 125.188 -12.143 38.237 1.00 53.04 451 VAL B C 1
ATOM 3810 O O . VAL B 1 119 ? 125.468 -12.727 39.284 1.00 54.69 451 VAL B O 1
ATOM 3814 N N . GLY B 1 120 ? 123.937 -11.991 37.821 1.00 55.02 452 GLY B N 1
ATOM 3815 C CA . GLY B 1 120 ? 122.836 -12.528 38.615 1.00 51.25 452 GLY B CA 1
ATOM 3816 C C . GLY B 1 120 ? 122.380 -11.545 39.689 1.00 50.91 452 GLY B C 1
ATOM 3817 O O . GLY B 1 120 ? 121.605 -11.906 40.554 1.00 49.44 452 GLY B O 1
ATOM 3818 N N . ARG B 1 121 ? 122.867 -10.310 39.633 1.00 49.35 453 ARG B N 1
ATOM 3819 C CA . ARG B 1 121 ? 122.504 -9.294 40.618 1.00 51.35 453 ARG B CA 1
ATOM 3820 C C . ARG B 1 121 ? 121.029 -8.929 40.483 1.00 51.86 453 ARG B C 1
ATOM 3821 O O . ARG B 1 121 ? 120.564 -8.680 39.367 1.00 52.62 453 ARG B O 1
ATOM 3829 N N . VAL B 1 122 ? 120.317 -8.842 41.606 1.00 51.93 454 VAL B N 1
ATOM 3830 C CA . VAL B 1 122 ? 118.909 -8.469 41.604 1.00 51.06 454 VAL B CA 1
ATOM 3831 C C . VAL B 1 122 ? 118.745 -6.953 41.494 1.00 54.81 454 VAL B C 1
ATOM 3832 O O . VAL B 1 122 ? 119.184 -6.184 42.383 1.00 54.19 454 VAL B O 1
ATOM 3836 N N . LEU B 1 123 ? 118.096 -6.521 40.418 1.00 54.01 455 LEU B N 1
ATOM 3837 C CA . LEU B 1 123 ? 117.897 -5.106 40.148 1.00 52.72 455 LEU B CA 1
ATOM 3838 C C . LEU B 1 123 ? 116.568 -4.605 40.634 1.00 55.22 455 LEU B C 1
ATOM 3839 O O . LEU B 1 123 ? 116.467 -3.455 41.092 1.00 55.84 455 LEU B O 1
ATOM 3844 N N . ARG B 1 124 ? 115.539 -5.443 40.492 1.00 54.07 456 ARG B N 1
ATOM 3845 C CA . ARG B 1 124 ? 114.200 -5.137 41.009 1.00 52.70 456 ARG B CA 1
ATOM 3846 C C . ARG B 1 124 ? 113.623 -6.418 41.560 1.00 54.73 456 ARG B C 1
ATOM 3847 O O . ARG B 1 124 ? 113.910 -7.516 41.066 1.00 53.97 456 ARG B O 1
ATOM 3855 N N . ARG B 1 125 ? 112.781 -6.256 42.560 1.00 53.64 457 ARG B N 1
ATOM 3856 C CA . ARG B 1 125 ? 112.084 -7.353 43.173 1.00 55.98 457 ARG B CA 1
ATOM 3857 C C . ARG B 1 125 ? 110.721 -6.813 43.515 1.00 53.55 457 ARG B C 1
ATOM 3858 O O . ARG B 1 125 ? 110.623 -5.896 44.328 1.00 53.66 457 ARG B O 1
ATOM 3866 N N . THR B 1 126 ? 109.680 -7.360 42.894 1.00 55.02 458 THR B N 1
ATOM 3867 C CA . THR B 1 126 ? 108.315 -6.884 43.134 1.00 53.67 458 THR B CA 1
ATOM 3868 C C . THR B 1 126 ? 107.296 -7.990 43.357 1.00 53.32 458 THR B C 1
ATOM 3869 O O . THR B 1 126 ? 107.189 -8.941 42.549 1.00 52.06 458 THR B O 1
ATOM 3873 N N . ARG B 1 127 ? 106.500 -7.821 44.419 1.00 46.81 459 ARG B N 1
ATOM 3874 C CA . ARG B 1 127 ? 105.377 -8.704 44.655 1.00 49.14 459 ARG B CA 1
ATOM 3875 C C . ARG B 1 127 ? 104.234 -8.166 43.783 1.00 48.43 459 ARG B C 1
ATOM 3876 O O . ARG B 1 127 ? 103.605 -7.174 44.121 1.00 51.79 459 ARG B O 1
ATOM 3884 N N . ILE B 1 128 ? 104.024 -8.785 42.631 1.00 50.03 460 ILE B N 1
ATOM 3885 C CA . ILE B 1 128 ? 103.034 -8.309 41.672 1.00 51.26 460 ILE B CA 1
ATOM 3886 C C . ILE B 1 128 ? 101.644 -8.477 42.279 1.00 51.31 460 ILE B C 1
ATOM 3887 O O . ILE B 1 128 ? 100.809 -7.563 42.231 1.00 52.41 460 ILE B O 1
ATOM 3892 N N . ALA B 1 129 ? 101.407 -9.652 42.856 1.00 49.49 461 ALA B N 1
ATOM 3893 C CA . ALA B 1 129 ? 100.141 -9.964 43.505 1.00 49.06 461 ALA B CA 1
ATOM 3894 C C . ALA B 1 129 ? 100.488 -11.067 44.464 1.00 48.00 461 ALA B C 1
ATOM 3895 O O . ALA B 1 129 ? 101.624 -11.570 44.439 1.00 51.34 461 ALA B O 1
ATOM 3897 N N . LYS B 1 130 ? 99.555 -11.446 45.331 1.00 50.89 462 LYS B N 1
ATOM 3898 C CA . LYS B 1 130 ? 99.840 -12.569 46.222 1.00 50.02 462 LYS B CA 1
ATOM 3899 C C . LYS B 1 130 ? 100.203 -13.781 45.371 1.00 50.65 462 LYS B C 1
ATOM 3900 O O . LYS B 1 130 ? 99.483 -14.113 44.428 1.00 49.19 462 LYS B O 1
ATOM 3906 N N . ASN B 1 131 ? 101.316 -14.420 45.720 1.00 50.60 463 ASN B N 1
ATOM 3907 C CA . ASN B 1 131 ? 101.812 -15.621 45.054 1.00 50.16 463 ASN B CA 1
ATOM 3908 C C . ASN B 1 131 ? 102.298 -15.383 43.625 1.00 51.51 463 ASN B C 1
ATOM 3909 O O . ASN B 1 131 ? 102.407 -16.329 42.857 1.00 50.25 463 ASN B O 1
ATOM 3914 N N . LEU B 1 132 ? 102.591 -14.116 43.293 1.00 47.56 464 LEU B N 1
ATOM 3915 C CA . LEU B 1 132 ? 103.054 -13.753 41.965 1.00 46.65 464 LEU B CA 1
ATOM 3916 C C . LEU B 1 132 ? 104.190 -12.770 42.150 1.00 50.28 464 LEU B C 1
ATOM 3917 O O . LEU B 1 132 ? 103.970 -11.581 42.428 1.00 48.76 464 LEU B O 1
ATOM 3922 N N . GLU B 1 133 ? 105.409 -13.282 42.010 1.00 48.96 465 GLU B N 1
ATOM 3923 C CA . GLU B 1 133 ? 106.610 -12.551 42.372 1.00 49.44 465 GLU B CA 1
ATOM 3924 C C . GLU B 1 133 ? 107.511 -12.313 41.185 1.00 50.02 465 GLU B C 1
ATOM 3925 O O . GLU B 1 133 ? 107.855 -13.251 40.457 1.00 52.95 465 GLU B O 1
ATOM 3931 N N . LEU B 1 134 ? 107.951 -11.070 41.024 1.00 46.86 466 LEU B N 1
ATOM 3932 C CA . LEU B 1 134 ? 108.809 -10.722 39.890 1.00 48.98 466 LEU B CA 1
ATOM 3933 C C . LEU B 1 134 ? 110.184 -10.305 40.384 1.00 49.42 466 LEU B C 1
ATOM 3934 O O . LEU B 1 134 ? 110.309 -9.658 41.443 1.00 49.05 466 LEU B O 1
ATOM 3939 N N . GLU B 1 135 ? 111.212 -10.642 39.611 1.00 46.41 467 GLU B N 1
ATOM 3940 C CA . GLU B 1 135 ? 112.518 -10.064 39.832 1.00 50.23 467 GLU B CA 1
ATOM 3941 C C . GLU B 1 135 ? 113.154 -9.758 38.482 1.00 50.18 467 GLU B C 1
ATOM 3942 O O . GLU B 1 135 ? 112.855 -10.418 37.486 1.00 51.61 467 GLU B O 1
ATOM 3948 N N . GLN B 1 136 ? 113.968 -8.704 38.443 1.00 50.34 468 GLN B N 1
ATOM 3949 C CA . GLN B 1 136 ? 114.785 -8.407 37.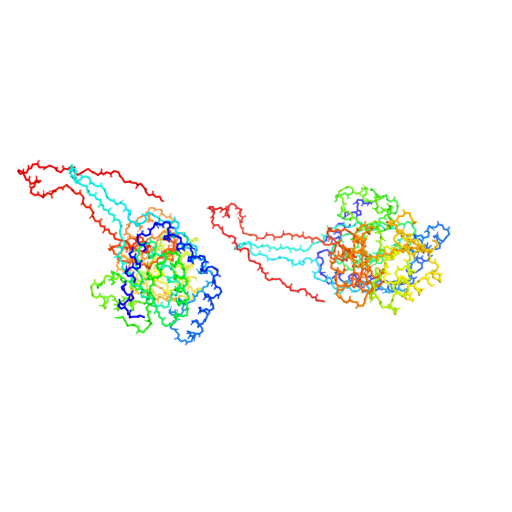275 1.00 48.29 468 GLN B CA 1
ATOM 3950 C C . GLN B 1 136 ? 116.254 -8.627 37.651 1.00 51.85 468 GLN B C 1
ATOM 3951 O O . GLN B 1 136 ? 116.739 -8.095 38.672 1.00 50.93 468 GLN B O 1
ATOM 3957 N N . VAL B 1 137 ? 116.954 -9.447 36.872 1.00 48.66 469 VAL B N 1
ATOM 3958 C CA . VAL B 1 137 ? 118.356 -9.739 37.211 1.00 50.33 469 VAL B CA 1
ATOM 3959 C C . VAL B 1 137 ? 119.313 -9.472 36.047 1.00 50.36 469 VAL B C 1
ATOM 3960 O O . VAL B 1 137 ? 118.867 -9.415 34.890 1.00 47.77 469 VAL B O 1
ATOM 3964 N N . THR B 1 138 ? 120.614 -9.330 36.353 1.00 46.79 470 THR B N 1
ATOM 3965 C CA . THR B 1 138 ? 121.638 -9.176 35.294 1.00 47.55 470 THR B CA 1
ATOM 3966 C C . THR B 1 138 ? 122.045 -10.543 34.763 1.00 50.64 470 THR B C 1
ATOM 3967 O O . THR B 1 138 ? 122.073 -11.521 35.513 1.00 46.62 470 THR B O 1
ATOM 3971 N N . VAL B 1 139 ? 122.322 -10.613 33.457 1.00 50.84 471 VAL B N 1
ATOM 3972 C CA . VAL B 1 139 ? 122.783 -11.850 32.816 1.00 51.08 471 VAL B CA 1
ATOM 3973 C C . VAL B 1 139 ? 123.850 -11.432 31.796 1.00 48.97 471 VAL B C 1
ATOM 3974 O O . VAL B 1 139 ? 123.900 -10.265 31.432 1.00 49.39 471 VAL B O 1
ATOM 3978 N N . PRO B 1 140 ? 124.721 -12.367 31.350 1.00 45.49 472 PRO B N 1
ATOM 3979 C CA . PRO B 1 140 ? 125.647 -11.934 30.305 1.00 42.99 472 PRO B CA 1
ATOM 3980 C C . PRO B 1 140 ? 124.942 -11.574 28.996 1.00 44.20 472 PRO B C 1
ATOM 3981 O O . PRO B 1 140 ? 123.877 -12.089 28.687 1.00 46.14 472 PRO B O 1
ATOM 3985 N N . ILE B 1 141 ? 125.559 -10.693 28.232 1.00 45.61 473 ILE B N 1
ATOM 3986 C CA . ILE B 1 141 ? 125.111 -10.389 26.888 1.00 46.06 473 ILE B CA 1
ATOM 3987 C C . ILE B 1 141 ? 125.131 -11.655 26.014 1.00 45.84 473 ILE B C 1
ATOM 3988 O O . ILE B 1 141 ? 124.243 -11.845 25.187 1.00 44.85 473 ILE B O 1
ATOM 3993 N N . GLY B 1 142 ? 126.125 -12.515 26.239 1.00 45.92 474 GLY B N 1
ATOM 3994 C CA . GLY B 1 142 ? 126.261 -13.797 25.534 1.00 46.72 474 GLY B CA 1
ATOM 3995 C C . GLY B 1 142 ? 127.673 -14.027 25.017 1.00 47.03 474 GLY B C 1
ATOM 3996 O O . GLY B 1 142 ? 128.545 -14.514 25.744 1.00 46.42 474 GLY B O 1
ATOM 3997 N N . VAL B 1 143 ? 127.888 -13.674 23.751 1.00 47.08 475 VAL B N 1
ATOM 3998 C CA . VAL B 1 143 ? 129.193 -13.814 23.102 1.00 44.16 475 VAL B CA 1
ATOM 3999 C C . VAL B 1 143 ? 129.606 -12.512 22.442 1.00 43.36 475 VAL B C 1
ATOM 4000 O O . VAL B 1 143 ? 128.877 -11.937 21.643 1.00 41.48 475 VAL B O 1
ATOM 4004 N N . LEU B 1 144 ? 130.808 -12.084 22.763 1.00 45.94 476 LEU B N 1
ATOM 4005 C CA . LEU B 1 144 ? 131.376 -10.862 22.252 1.00 47.90 476 LEU B CA 1
ATOM 4006 C C . LEU B 1 144 ? 132.407 -11.139 21.168 1.00 50.38 476 LEU B C 1
ATOM 4007 O O . LEU B 1 144 ? 133.171 -12.102 21.248 1.00 50.88 476 LEU B O 1
ATOM 4012 N N . LEU B 1 145 ? 132.443 -10.267 20.173 1.00 47.44 477 LEU B N 1
ATOM 4013 C CA . LEU B 1 145 ? 133.541 -10.263 19.222 1.00 49.29 477 LEU B CA 1
ATOM 4014 C C . LEU B 1 145 ? 134.320 -8.958 19.348 1.00 51.76 477 LEU B C 1
ATOM 4015 O O . LEU B 1 145 ? 133.779 -7.858 19.080 1.00 50.10 477 LEU B O 1
ATOM 4020 N N . VAL B 1 146 ? 135.575 -9.083 19.779 1.00 51.11 478 VAL B N 1
ATOM 4021 C CA . VAL B 1 146 ? 136.471 -7.935 19.819 1.00 52.78 478 VAL B CA 1
ATOM 4022 C C . VAL B 1 146 ? 137.400 -7.955 18.580 1.00 52.82 478 VAL B C 1
ATOM 4023 O O . VAL B 1 146 ? 138.192 -8.878 18.410 1.00 53.65 478 VAL B O 1
ATOM 4027 N N . ILE B 1 147 ? 137.258 -6.955 17.704 1.00 51.91 479 ILE B N 1
ATOM 4028 C CA . ILE B 1 147 ? 138.112 -6.813 16.521 1.00 52.84 479 ILE B CA 1
ATOM 4029 C C . ILE B 1 147 ? 139.050 -5.631 16.794 1.00 55.48 479 ILE B C 1
ATOM 4030 O O . ILE B 1 147 ? 138.621 -4.467 16.886 1.00 53.32 479 ILE B O 1
ATOM 4035 N N . PHE B 1 148 ? 140.326 -5.947 16.970 1.00 54.36 480 PHE B N 1
ATOM 4036 C CA . PHE B 1 148 ? 141.313 -4.936 17.340 1.00 54.75 480 PHE B CA 1
ATOM 4037 C C . PHE B 1 148 ? 142.522 -4.961 16.406 1.00 54.56 480 PHE B C 1
ATOM 4038 O O . PHE B 1 148 ? 143.022 -6.027 16.065 1.00 57.03 480 PHE B O 1
ATOM 4046 N N . GLU B 1 149 ? 142.945 -3.786 15.940 1.00 53.51 481 GLU B N 1
ATOM 4047 C CA . GLU B 1 149 ? 144.245 -3.675 15.257 1.00 56.78 481 GLU B CA 1
ATOM 4048 C C . GLU B 1 149 ? 145.305 -3.272 16.258 1.00 56.69 481 GLU B C 1
ATOM 4049 O O . GLU B 1 149 ? 145.040 -2.536 17.222 1.00 57.13 481 GLU B O 1
ATOM 4055 N N . SER B 1 150 ? 146.503 -3.787 16.050 1.00 57.90 482 SER B N 1
ATOM 4056 C CA . SER B 1 150 ? 147.600 -3.545 16.969 1.00 57.05 482 SER B CA 1
ATOM 4057 C C . SER B 1 150 ? 147.118 -3.856 18.400 1.00 56.52 482 SER B C 1
ATOM 4058 O O . SER B 1 150 ? 146.474 -4.889 18.620 1.00 55.36 482 SER B O 1
ATOM 4061 N N . ARG B 1 151 ? 147.418 -2.975 19.359 1.00 56.63 483 ARG B N 1
ATOM 4062 C CA . ARG B 1 151 ? 146.886 -3.077 20.734 1.00 55.15 483 ARG B CA 1
ATOM 4063 C C . ARG B 1 151 ? 146.947 -4.444 21.451 1.00 55.36 483 ARG B C 1
ATOM 4064 O O . ARG B 1 151 ? 145.952 -4.883 22.025 1.00 57.21 483 ARG B O 1
ATOM 4072 N N . PRO B 1 152 ? 148.112 -5.105 21.498 1.00 56.36 484 PRO B N 1
ATOM 4073 C CA . PRO B 1 152 ? 148.025 -6.361 22.276 1.00 55.83 484 PRO B CA 1
ATOM 4074 C C . PRO B 1 152 ? 147.618 -6.146 23.725 1.00 57.97 484 PRO B C 1
ATOM 4075 O O . PRO B 1 152 ? 147.068 -7.058 24.365 1.00 58.62 484 PRO B O 1
ATOM 4079 N N . ASP B 1 153 ? 147.851 -4.943 24.246 1.00 58.67 485 ASP B N 1
ATOM 4080 C CA . ASP B 1 153 ? 147.511 -4.669 25.646 1.00 59.66 485 ASP B CA 1
ATOM 4081 C C . ASP B 1 153 ? 146.002 -4.749 25.935 1.00 62.28 485 ASP B C 1
ATOM 4082 O O . ASP B 1 153 ? 145.600 -4.912 27.093 1.00 63.85 485 ASP B O 1
ATOM 4087 N N . CYS B 1 154 ? 145.160 -4.675 24.903 1.00 59.01 486 CYS B N 1
ATOM 4088 C CA . CYS B 1 154 ? 143.725 -4.787 25.160 1.00 59.07 486 CYS B CA 1
ATOM 4089 C C . CYS B 1 154 ? 143.275 -6.244 25.332 1.00 59.56 486 CYS B C 1
ATOM 4090 O O . CYS B 1 154 ? 142.240 -6.501 25.919 1.00 60.47 486 CYS B O 1
ATOM 4093 N N . LEU B 1 155 ? 144.051 -7.198 24.831 1.00 56.01 487 LEU B N 1
ATOM 4094 C CA . LEU B 1 155 ? 143.610 -8.575 24.890 1.00 55.94 487 LEU B CA 1
ATOM 4095 C C . LEU B 1 155 ? 143.312 -9.039 26.341 1.00 58.91 487 LEU B C 1
ATOM 4096 O O . LEU B 1 155 ? 142.198 -9.499 26.600 1.00 59.95 487 LEU B O 1
ATOM 4101 N N . PRO B 1 156 ? 144.285 -8.885 27.285 1.00 57.99 488 PRO B N 1
ATOM 4102 C CA . PRO B 1 156 ? 143.963 -9.246 28.684 1.00 57.23 488 PRO B CA 1
ATOM 4103 C C . PRO B 1 156 ? 142.869 -8.395 29.309 1.00 55.80 488 PRO B C 1
ATOM 4104 O O . PRO B 1 156 ? 142.141 -8.887 30.175 1.00 57.64 488 PRO B O 1
ATOM 4108 N N . GLN B 1 157 ? 142.754 -7.127 28.909 1.00 52.87 489 GLN B N 1
ATOM 4109 C CA . GLN B 1 157 ? 141.671 -6.296 29.424 1.00 55.24 489 GLN B CA 1
ATOM 4110 C C . GLN B 1 157 ? 140.280 -6.863 29.034 1.00 52.56 489 GLN B C 1
ATOM 4111 O O . GLN B 1 157 ? 139.412 -7.036 29.868 1.00 52.61 489 GLN B O 1
ATOM 4117 N N . VAL B 1 158 ? 140.084 -7.172 27.754 1.00 52.69 490 VAL B N 1
ATOM 4118 C CA . VAL B 1 158 ? 138.762 -7.602 27.301 1.00 53.78 490 VAL B CA 1
ATOM 4119 C C . VAL B 1 158 ? 138.488 -9.023 27.736 1.00 53.27 490 VAL B C 1
ATOM 4120 O O . VAL B 1 158 ? 137.364 -9.371 28.005 1.00 56.69 490 VAL B O 1
ATOM 4124 N N . ALA B 1 159 ? 139.530 -9.834 27.854 1.00 52.50 491 ALA B N 1
ATOM 4125 C CA . ALA B 1 159 ? 139.345 -11.188 28.301 1.00 53.22 491 ALA B CA 1
ATOM 4126 C C . ALA B 1 159 ? 138.888 -11.203 29.777 1.00 53.64 491 ALA B C 1
ATOM 4127 O O . ALA B 1 159 ? 137.908 -11.886 30.132 1.00 52.81 491 ALA B O 1
ATOM 4129 N N . ALA B 1 160 ? 139.565 -10.414 30.614 1.00 52.06 492 ALA B N 1
ATOM 4130 C CA . ALA B 1 160 ? 139.234 -10.369 32.050 1.00 52.19 492 ALA B CA 1
ATOM 4131 C C . ALA B 1 160 ? 137.835 -9.809 32.265 1.00 52.79 492 ALA B C 1
ATOM 4132 O O . ALA B 1 160 ? 137.088 -10.302 33.099 1.00 52.98 492 ALA B O 1
ATOM 4134 N N . LEU B 1 161 ? 137.466 -8.789 31.498 1.00 53.30 493 LEU B N 1
ATOM 4135 C CA . LEU B 1 161 ? 136.138 -8.204 31.634 1.00 50.72 493 LEU B CA 1
ATOM 4136 C C . LEU B 1 161 ? 135.051 -9.173 31.147 1.00 52.63 493 LEU B C 1
ATOM 4137 O O . LEU B 1 161 ? 133.966 -9.231 31.732 1.00 50.05 493 LEU B O 1
ATOM 4142 N N . ALA B 1 162 ? 135.346 -9.934 30.081 1.00 50.30 494 ALA B N 1
ATOM 4143 C CA . ALA B 1 162 ? 134.407 -10.952 29.586 1.00 49.85 494 ALA B CA 1
ATOM 4144 C C . ALA B 1 162 ? 134.201 -12.042 30.635 1.00 50.54 494 ALA B C 1
ATOM 4145 O O . ALA B 1 162 ? 133.083 -12.434 30.922 1.00 52.26 494 ALA B O 1
ATOM 4147 N N . ILE B 1 163 ? 135.305 -12.528 31.185 1.00 53.22 495 ILE B N 1
ATOM 4148 C CA . ILE B 1 163 ? 135.322 -13.571 32.210 1.00 50.94 495 ILE B CA 1
ATOM 4149 C C . ILE B 1 163 ? 134.517 -13.119 33.422 1.00 49.63 495 ILE B C 1
ATOM 4150 O O . ILE B 1 163 ? 133.651 -13.852 33.898 1.00 51.97 495 ILE B O 1
ATOM 4155 N N . ALA B 1 164 ? 134.765 -11.892 33.883 1.00 51.53 496 ALA B N 1
ATOM 4156 C CA . ALA B 1 164 ? 134.051 -11.329 35.044 1.00 52.91 496 ALA B CA 1
ATOM 4157 C C . ALA B 1 164 ? 132.556 -11.158 34.809 1.00 52.61 496 ALA B C 1
ATOM 4158 O O . ALA B 1 164 ? 131.770 -11.165 35.743 1.00 52.26 496 ALA B O 1
ATOM 4160 N N . SER B 1 165 ? 132.165 -10.955 33.558 1.00 52.36 497 SER B N 1
ATOM 4161 C CA . SER B 1 165 ? 130.757 -10.741 33.231 1.00 48.97 497 SER B CA 1
ATOM 4162 C C . SER B 1 165 ? 130.062 -12.026 32.703 1.00 51.71 497 SER B C 1
ATOM 4163 O O . SER B 1 165 ? 128.870 -11.994 32.358 1.00 50.54 497 SER B O 1
ATOM 4166 N N . GLY B 1 166 ? 130.784 -13.160 32.700 1.00 49.19 498 GLY B N 1
ATOM 4167 C CA . GLY B 1 166 ? 130.196 -14.427 32.273 1.00 46.98 498 GLY B CA 1
ATOM 4168 C C . GLY B 1 166 ? 129.958 -14.557 30.769 1.00 49.44 498 GLY B C 1
ATOM 4169 O O . GLY B 1 166 ? 129.096 -15.336 30.327 1.00 47.46 498 GLY B O 1
ATOM 4170 N N . ASN B 1 167 ? 130.720 -13.800 29.979 1.00 48.01 499 ASN B N 1
ATOM 4171 C CA . ASN B 1 167 ? 130.551 -13.792 28.521 1.00 50.01 499 ASN B CA 1
ATOM 4172 C C . ASN B 1 167 ? 131.508 -14.749 27.822 1.00 52.04 499 ASN B C 1
ATOM 4173 O O . ASN B 1 167 ? 132.614 -14.978 28.294 1.00 52.97 499 ASN B O 1
ATOM 4178 N N . GLY B 1 168 ? 131.070 -15.301 26.690 1.00 50.36 500 GLY B N 1
ATOM 4179 C CA . GLY B 1 168 ? 132.001 -15.892 25.734 1.00 46.97 500 GLY B CA 1
ATOM 4180 C C . GLY B 1 168 ? 132.678 -14.804 24.901 1.00 47.84 500 GLY B C 1
ATOM 4181 O O . GLY B 1 168 ? 132.129 -13.699 24.703 1.00 46.53 500 GLY B O 1
ATOM 4182 N N . LEU B 1 169 ? 133.868 -15.110 24.395 1.00 48.65 501 LEU B N 1
ATOM 4183 C CA . LEU B 1 169 ? 134.649 -14.114 23.661 1.00 49.29 501 LEU B CA 1
ATOM 4184 C C . LEU B 1 169 ? 135.406 -14.667 22.458 1.00 48.24 501 LEU B C 1
ATOM 4185 O O . LEU B 1 169 ? 136.100 -15.686 22.539 1.00 48.02 501 LEU B O 1
ATOM 4190 N N . LEU B 1 170 ? 135.266 -13.964 21.344 1.00 47.45 502 LEU B N 1
ATOM 4191 C CA . LEU B 1 170 ? 136.115 -14.179 20.174 1.00 51.11 502 LEU B CA 1
ATOM 4192 C C . LEU B 1 170 ? 137.003 -12.962 19.987 1.00 51.03 502 LEU B C 1
ATOM 4193 O O . LEU B 1 170 ? 136.531 -11.836 20.007 1.00 51.15 502 LEU B O 1
ATOM 4198 N N . LEU B 1 171 ? 138.289 -13.206 19.802 1.00 52.77 503 LEU B N 1
ATOM 4199 C CA . LEU B 1 171 ? 139.290 -12.159 19.609 1.00 51.21 503 LEU B CA 1
ATOM 4200 C C . LEU B 1 171 ? 139.787 -12.174 18.175 1.00 52.27 503 LEU B C 1
ATOM 4201 O O . LEU B 1 171 ? 140.316 -13.185 17.703 1.00 52.98 503 LEU B O 1
ATOM 4206 N N . LYS B 1 172 ? 139.625 -11.056 17.479 1.00 51.79 504 LYS B N 1
ATOM 4207 C CA . LYS B 1 172 ? 140.180 -10.923 16.134 1.00 50.84 504 LYS B CA 1
ATOM 4208 C C . LYS B 1 172 ? 141.206 -9.800 16.084 1.00 52.01 504 LYS B C 1
ATOM 4209 O O . LYS B 1 172 ? 140.849 -8.622 16.027 1.00 50.58 504 LYS B O 1
ATOM 4215 N N . GLY B 1 173 ? 142.478 -10.193 16.107 1.00 50.21 505 GLY B N 1
ATOM 4216 C CA . GLY B 1 173 ? 143.590 -9.269 16.157 1.00 52.78 505 GLY B CA 1
ATOM 4217 C C . GLY B 1 173 ? 144.228 -9.162 14.790 1.00 53.15 505 GLY B C 1
ATOM 4218 O O . GLY B 1 173 ? 143.861 -9.904 13.874 1.00 55.31 505 GLY B O 1
ATOM 4219 N N . GLY B 1 174 ? 145.194 -8.255 14.649 1.00 54.47 506 GLY B N 1
ATOM 4220 C CA . GLY B 1 174 ? 145.902 -8.070 13.371 1.00 53.81 506 GLY B CA 1
ATOM 4221 C C . GLY B 1 174 ? 147.181 -8.882 13.254 1.00 54.86 506 GLY B C 1
ATOM 4222 O O . GLY B 1 174 ? 147.731 -9.343 14.256 1.00 55.11 506 GLY B O 1
ATOM 4223 N N . LYS B 1 175 ? 147.665 -9.045 12.027 1.00 55.73 507 LYS B N 1
ATOM 4224 C CA . LYS B 1 175 ? 148.935 -9.743 11.788 1.00 57.27 507 LYS B CA 1
ATOM 4225 C C . LYS B 1 175 ? 150.086 -9.089 12.545 1.00 55.43 507 LYS B C 1
ATOM 4226 O O . LYS B 1 175 ? 150.951 -9.770 13.062 1.00 55.49 507 LYS B O 1
ATOM 4229 N N . GLU B 1 176 ? 150.066 -7.762 12.614 1.00 55.01 508 GLU B N 1
ATOM 4230 C CA . GLU B 1 176 ? 151.111 -6.994 13.287 1.00 54.80 508 GLU B CA 1
ATOM 4231 C C . GLU B 1 176 ? 151.352 -7.418 14.749 1.00 54.17 508 GLU B C 1
ATOM 4232 O O . GLU B 1 176 ? 152.472 -7.292 15.240 1.00 53.06 508 GLU B O 1
ATOM 4238 N N . ALA B 1 177 ? 150.307 -7.899 15.436 1.00 53.48 509 ALA B N 1
ATOM 4239 C CA . ALA B 1 177 ? 150.402 -8.262 16.856 1.00 51.64 509 ALA B CA 1
ATOM 4240 C C . ALA B 1 177 ? 150.364 -9.775 17.136 1.00 53.11 509 ALA B C 1
ATOM 4241 O O . ALA B 1 177 ? 150.175 -10.191 18.289 1.00 52.89 509 ALA B O 1
ATOM 4243 N N . ALA B 1 178 ? 150.565 -10.579 16.088 1.00 53.41 510 ALA B N 1
ATOM 4244 C CA . ALA B 1 178 ? 150.379 -12.029 16.137 1.00 54.99 510 ALA B CA 1
ATOM 4245 C C . ALA B 1 178 ? 151.100 -12.740 17.279 1.00 56.75 510 ALA B C 1
ATOM 4246 O O . ALA B 1 178 ? 150.482 -13.573 17.951 1.00 56.46 510 ALA B O 1
ATOM 4248 N N . HIS B 1 179 ? 152.393 -12.436 17.480 1.00 56.28 511 HIS B N 1
ATOM 4249 C CA . HIS B 1 179 ? 153.184 -13.067 18.556 1.00 55.21 511 HIS B CA 1
ATOM 4250 C C . HIS B 1 179 ? 152.709 -12.646 19.933 1.00 57.42 511 HIS B C 1
ATOM 4251 O O . HIS B 1 179 ? 152.593 -13.475 20.836 1.00 58.09 511 HIS B O 1
ATOM 4258 N N . SER B 1 180 ? 152.439 -11.355 20.093 1.00 56.42 512 SER B N 1
ATOM 4259 C CA . SER B 1 180 ? 151.976 -10.840 21.350 1.00 55.27 512 SER B CA 1
ATOM 4260 C C . SER B 1 180 ? 150.608 -11.440 21.694 1.00 55.54 512 SER B C 1
ATOM 4261 O O . SER B 1 180 ? 150.404 -11.920 22.809 1.00 55.24 512 SER B O 1
ATOM 4264 N N . ASN B 1 181 ? 149.670 -11.390 20.747 1.00 53.75 513 ASN B N 1
ATOM 4265 C CA . ASN B 1 181 ? 148.315 -11.902 20.992 1.00 54.62 513 ASN B CA 1
ATOM 4266 C C . ASN B 1 181 ? 148.339 -13.399 21.261 1.00 54.52 513 ASN B C 1
ATOM 4267 O O . ASN B 1 181 ? 147.610 -13.885 22.106 1.00 54.56 513 ASN B O 1
ATOM 4272 N N . ARG B 1 182 ? 149.208 -14.115 20.554 1.00 53.23 514 ARG B N 1
ATOM 4273 C CA . ARG B 1 182 ? 149.307 -15.553 20.711 1.00 55.99 514 ARG B CA 1
ATOM 4274 C C . ARG B 1 182 ? 149.661 -15.925 22.152 1.00 57.02 514 ARG B C 1
ATOM 4275 O O . ARG B 1 182 ? 148.985 -16.769 22.772 1.00 54.81 514 ARG B O 1
ATOM 4278 N N . ILE B 1 183 ? 150.694 -15.284 22.694 1.00 56.21 515 ILE B N 1
ATOM 4279 C CA . ILE B 1 183 ? 151.099 -15.595 24.066 1.00 59.07 515 ILE B CA 1
ATOM 4280 C C . ILE B 1 183 ? 150.055 -15.123 25.080 1.00 57.18 515 ILE B C 1
ATOM 4281 O O . ILE B 1 183 ? 149.745 -15.843 26.025 1.00 58.04 515 ILE B O 1
ATOM 4286 N N . LEU B 1 184 ? 149.495 -13.932 24.878 1.00 55.76 516 LEU B N 1
ATOM 4287 C CA . LEU B 1 184 ? 148.504 -13.420 25.812 1.00 55.08 516 LEU B CA 1
ATOM 4288 C C . LEU B 1 184 ? 147.220 -14.278 25.808 1.00 56.20 516 LEU B C 1
ATOM 4289 O O . LEU B 1 184 ? 146.583 -14.473 26.852 1.00 57.66 516 LEU B O 1
ATOM 4294 N N . HIS B 1 185 ? 146.848 -14.797 24.636 1.00 54.07 517 HIS B N 1
ATOM 4295 C CA . HIS B 1 185 ? 145.748 -15.751 24.550 1.00 54.13 517 HIS B CA 1
ATOM 4296 C C . HIS B 1 185 ? 146.088 -17.078 25.243 1.00 54.81 517 HIS B C 1
ATOM 4297 O O . HIS B 1 185 ? 145.255 -17.649 25.945 1.00 53.92 517 HIS B O 1
ATOM 4304 N N . LEU B 1 186 ? 147.313 -17.560 25.040 1.00 55.49 518 LEU B N 1
ATOM 4305 C CA . LEU B 1 186 ? 147.783 -18.783 25.687 1.00 55.20 518 LEU B CA 1
ATOM 4306 C C . LEU B 1 186 ? 147.653 -18.666 27.198 1.00 55.72 518 LEU B C 1
ATOM 4307 O O . LEU B 1 186 ? 147.115 -19.556 27.842 1.00 57.27 518 LEU B O 1
ATOM 4312 N N . LEU B 1 187 ? 148.138 -17.561 27.758 1.00 55.43 519 LEU B N 1
ATOM 4313 C CA . LEU B 1 187 ? 148.060 -17.335 29.200 1.00 56.12 519 LEU B CA 1
ATOM 4314 C C . LEU B 1 187 ? 146.615 -17.201 29.683 1.00 55.80 519 LEU B C 1
ATOM 4315 O O . LEU B 1 187 ? 146.271 -17.668 30.776 1.00 56.43 519 LEU B O 1
ATOM 4320 N N . THR B 1 188 ? 145.767 -16.583 28.869 1.00 53.77 520 THR B N 1
ATOM 4321 C CA . THR B 1 188 ? 144.352 -16.457 29.221 1.00 54.15 520 THR B CA 1
ATOM 4322 C C . THR B 1 188 ? 143.742 -17.847 29.341 1.00 53.22 520 THR B C 1
ATOM 4323 O O . THR B 1 188 ? 143.020 -18.144 30.290 1.00 53.46 520 THR B O 1
ATOM 4327 N N . GLN B 1 189 ? 144.051 -18.689 28.363 1.00 53.50 521 GLN B N 1
ATOM 4328 C CA . GLN B 1 189 ? 143.556 -20.054 28.324 1.00 57.38 521 GLN B CA 1
ATOM 4329 C C . GLN B 1 189 ? 144.079 -20.922 29.453 1.00 57.32 521 GLN B C 1
ATOM 4330 O O . GLN B 1 189 ? 143.334 -21.751 29.984 1.00 58.00 521 GLN B O 1
ATOM 4336 N N . GLU B 1 190 ? 145.322 -20.708 29.863 1.00 56.27 522 GLU B N 1
ATOM 4337 C CA . GLU B 1 190 ? 145.803 -21.447 31.016 1.00 56.68 522 GLU B CA 1
ATOM 4338 C C . GLU B 1 190 ? 145.174 -21.016 32.354 1.00 58.08 522 GLU B C 1
ATOM 4339 O O . GLU B 1 190 ? 145.009 -21.859 33.247 1.00 58.32 522 GLU B O 1
ATOM 4345 N N . ALA B 1 191 ? 144.760 -19.741 32.464 1.00 55.43 523 ALA B N 1
ATOM 4346 C CA . ALA B 1 191 ? 144.011 -19.269 33.631 1.00 53.74 523 ALA B CA 1
ATOM 4347 C C . ALA B 1 191 ? 142.615 -19.900 33.630 1.00 56.90 523 ALA B C 1
ATOM 4348 O O . ALA B 1 191 ? 142.129 -20.404 34.662 1.00 56.96 523 ALA B O 1
ATOM 4350 N N . LEU B 1 192 ? 141.968 -19.859 32.462 1.00 58.30 524 LEU B N 1
ATOM 4351 C CA . LEU B 1 192 ? 140.631 -20.432 32.283 1.00 56.82 524 LEU B CA 1
ATOM 4352 C C . LEU B 1 192 ? 140.608 -21.933 32.579 1.00 56.64 524 LEU B C 1
ATOM 4353 O O . LEU B 1 192 ? 139.613 -22.455 33.065 1.00 56.94 524 LEU B O 1
ATOM 4358 N N . SER B 1 193 ? 141.714 -22.611 32.310 1.00 55.38 525 SER B N 1
ATOM 4359 C CA . SER B 1 193 ? 141.779 -24.052 32.493 1.00 56.88 525 SER B CA 1
ATOM 4360 C C . SER B 1 193 ? 141.567 -24.507 33.939 1.00 57.07 525 SER B C 1
ATOM 4361 O O . SER B 1 193 ? 141.108 -25.639 34.162 1.00 55.45 525 SER B O 1
ATOM 4366 N N . ILE B 1 194 ? 141.869 -23.641 34.911 1.00 56.46 526 ILE B N 1
ATOM 4367 C CA . ILE B 1 194 ? 141.710 -24.017 36.319 1.00 59.67 526 ILE B CA 1
ATOM 4368 C C . ILE B 1 194 ? 140.264 -24.372 36.623 1.00 59.21 526 ILE B C 1
ATOM 4369 O O . ILE B 1 194 ? 139.996 -25.183 37.511 1.00 59.83 526 ILE B O 1
ATOM 4374 N N . HIS B 1 195 ? 139.331 -23.822 35.850 1.00 58.35 527 HIS B N 1
ATOM 4375 C CA . HIS B 1 195 ? 137.929 -24.253 35.976 1.00 58.97 527 HIS B CA 1
ATOM 4376 C C . HIS B 1 195 ? 137.337 -24.972 34.745 1.00 57.44 527 HIS B C 1
ATOM 4377 O O . HIS B 1 195 ? 136.117 -25.116 34.609 1.00 56.75 527 HIS B O 1
ATOM 4384 N N . GLY B 1 196 ? 138.214 -25.453 33.872 1.00 56.51 528 GLY B N 1
ATOM 4385 C CA . GLY B 1 196 ? 137.782 -26.199 32.693 1.00 57.64 528 GLY B CA 1
ATOM 4386 C C . GLY B 1 196 ? 137.014 -25.368 31.670 1.00 58.20 528 GLY B C 1
ATOM 4387 O O . GLY B 1 196 ? 136.158 -25.904 30.960 1.00 59.37 528 GLY B O 1
ATOM 4388 N N . VAL B 1 197 ? 137.320 -24.075 31.573 1.00 53.95 529 VAL B N 1
ATOM 4389 C CA . VAL B 1 197 ? 136.600 -23.197 30.635 1.00 54.11 529 VAL B CA 1
ATOM 4390 C C . VAL B 1 197 ? 137.498 -22.503 29.598 1.00 53.75 529 VAL B C 1
ATOM 4391 O O . VAL B 1 197 ? 137.247 -21.364 29.211 1.00 54.50 529 VAL B O 1
ATOM 4395 N N . LYS B 1 198 ? 138.530 -23.209 29.141 1.00 53.90 530 LYS B N 1
ATOM 4396 C CA . LYS B 1 198 ? 139.412 -22.737 28.061 1.00 57.06 530 LYS B CA 1
ATOM 4397 C C . LYS B 1 198 ? 138.630 -22.184 26.880 1.00 54.79 530 LYS B C 1
ATOM 4398 O O . LYS B 1 198 ? 138.977 -21.143 26.340 1.00 54.48 530 LYS B O 1
ATOM 4404 N N . GLU B 1 199 ? 137.573 -22.899 26.499 1.00 54.34 531 GLU B N 1
ATOM 4405 C CA . GLU B 1 199 ? 136.797 -22.628 25.294 1.00 55.44 531 GLU B CA 1
ATOM 4406 C C . GLU B 1 199 ? 136.104 -21.269 25.268 1.00 53.68 531 GLU B C 1
ATOM 4407 O O . GLU B 1 199 ? 135.724 -20.799 24.186 1.00 54.20 531 GLU B O 1
ATOM 4413 N N . ALA B 1 200 ? 135.929 -20.661 26.447 1.00 49.43 532 ALA B N 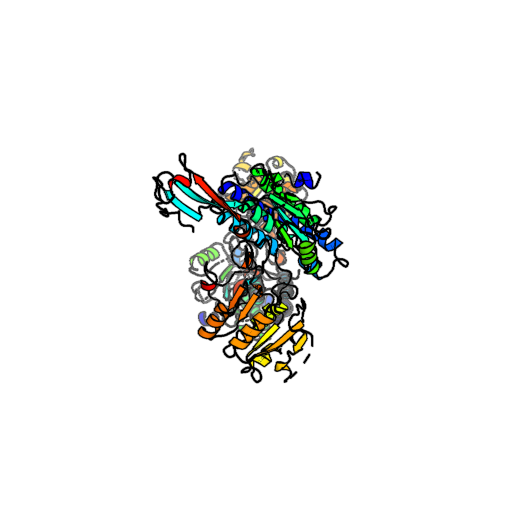1
ATOM 4414 C CA . ALA B 1 200 ? 135.222 -19.390 26.575 1.00 50.49 532 ALA B CA 1
ATOM 4415 C C . ALA B 1 200 ? 135.925 -18.269 25.789 1.00 51.92 532 ALA B C 1
ATOM 4416 O O . ALA B 1 200 ? 135.284 -17.320 25.347 1.00 50.38 532 ALA B O 1
ATOM 4418 N N . VAL B 1 201 ? 137.235 -18.409 25.583 1.00 51.85 533 VAL B N 1
ATOM 4419 C CA . VAL B 1 201 ? 137.989 -17.367 24.901 1.00 49.42 533 VAL B CA 1
ATOM 4420 C C . VAL B 1 201 ? 138.682 -17.922 23.660 1.00 50.72 533 VAL B C 1
ATOM 4421 O O . VAL B 1 201 ? 139.661 -18.642 23.748 1.00 50.03 533 VAL B O 1
ATOM 4425 N N . GLN B 1 202 ? 138.149 -17.539 22.505 1.00 48.85 534 GLN B N 1
ATOM 4426 C CA . GLN B 1 202 ? 138.631 -17.989 21.213 1.00 48.41 534 GLN B CA 1
ATOM 4427 C C . GLN B 1 202 ? 139.493 -16.937 20.518 1.00 53.70 534 GLN B C 1
ATOM 4428 O O . GLN B 1 202 ? 139.208 -15.731 20.576 1.00 52.45 534 GLN B O 1
ATOM 4434 N N . LEU B 1 203 ? 140.559 -17.393 19.862 1.00 54.79 535 LEU B N 1
ATOM 4435 C CA . LEU B 1 203 ? 141.393 -16.504 19.069 1.00 53.28 535 LEU B CA 1
ATOM 4436 C C . LEU B 1 203 ? 141.142 -16.789 17.597 1.00 53.62 535 LEU B C 1
ATOM 4437 O O . LEU B 1 203 ? 141.391 -17.885 17.115 1.00 51.89 535 LEU B O 1
ATOM 4442 N N . VAL B 1 204 ? 140.600 -15.798 16.898 1.00 53.90 536 VAL B N 1
ATOM 4443 C CA . VAL B 1 204 ? 140.174 -15.974 15.523 1.00 53.73 536 VAL B CA 1
ATOM 4444 C C . VAL B 1 204 ? 141.410 -15.799 14.621 1.00 56.94 536 VAL B C 1
ATOM 4445 O O . VAL B 1 204 ? 142.188 -14.859 14.799 1.00 55.25 536 VAL B O 1
ATOM 4449 N N . ASN B 1 205 ? 141.603 -16.738 13.701 1.00 59.43 537 ASN B N 1
ATOM 4450 C CA . ASN B 1 205 ? 142.753 -16.718 12.795 1.00 66.94 537 ASN B CA 1
ATOM 4451 C C . ASN B 1 205 ? 142.704 -15.478 11.914 1.00 68.72 537 ASN B C 1
ATOM 4452 O O . ASN B 1 205 ? 141.638 -15.117 11.418 1.00 67.98 537 ASN B O 1
ATOM 4457 N N . THR B 1 206 ? 143.845 -14.814 11.734 1.00 73.78 538 THR B N 1
ATOM 4458 C CA . THR B 1 206 ? 143.905 -13.616 10.886 1.00 78.34 538 THR B CA 1
ATOM 4459 C C . THR B 1 206 ? 143.576 -13.936 9.412 1.00 79.41 538 THR B C 1
ATOM 4460 O O . THR B 1 206 ? 143.340 -13.036 8.604 1.00 79.27 538 THR B O 1
ATOM 4464 N N . ARG B 1 207 ? 143.527 -15.226 9.090 1.00 80.75 539 ARG B N 1
ATOM 4465 C CA . ARG B 1 207 ? 142.964 -15.700 7.833 1.00 82.54 539 ARG B CA 1
ATOM 4466 C C . ARG B 1 207 ? 141.520 -15.228 7.633 1.00 82.63 539 ARG B C 1
ATOM 4467 O O . ARG B 1 207 ? 141.157 -14.782 6.542 1.00 81.45 539 ARG B O 1
ATOM 4469 N N . GLU B 1 208 ? 140.704 -15.322 8.684 1.00 83.01 540 GLU B N 1
ATOM 4470 C CA . GLU B 1 208 ? 139.284 -14.985 8.569 1.00 82.74 540 GLU B CA 1
ATOM 4471 C C . GLU B 1 208 ? 139.074 -13.492 8.307 1.00 82.75 540 GLU B C 1
ATOM 4472 O O . GLU B 1 208 ? 139.825 -12.652 8.808 1.00 82.94 540 GLU B O 1
ATOM 4478 N N . GLU B 1 209 ? 138.064 -13.188 7.490 1.00 83.14 541 GLU B N 1
ATOM 4479 C CA . GLU B 1 209 ? 137.761 -11.819 7.068 1.00 83.43 541 GLU B CA 1
ATOM 4480 C C . GLU B 1 209 ? 136.730 -11.169 7.984 1.00 83.46 541 GLU B C 1
ATOM 4481 O O . GLU B 1 209 ? 135.888 -11.853 8.568 1.00 83.55 541 GLU B O 1
ATOM 4484 N N . VAL B 1 210 ? 136.785 -9.843 8.087 1.00 84.46 542 VAL B N 1
ATOM 4485 C CA . VAL B 1 210 ? 135.888 -9.073 8.976 1.00 85.51 542 VAL B CA 1
ATOM 4486 C C . VAL B 1 210 ? 134.460 -9.015 8.396 1.00 87.55 542 VAL B C 1
ATOM 4487 O O . VAL B 1 210 ? 133.935 -7.936 8.091 1.00 88.88 542 VAL B O 1
ATOM 4491 N N . GLU B 1 211 ? 133.866 -10.197 8.269 1.00 88.73 543 GLU B N 1
ATOM 4492 C CA . GLU B 1 211 ? 132.625 -10.385 7.537 1.00 86.60 543 GLU B CA 1
ATOM 4493 C C . GLU B 1 211 ? 131.984 -11.683 7.949 1.00 86.45 543 GLU B C 1
ATOM 4494 O O . GLU B 1 211 ? 132.305 -12.718 7.403 1.00 86.06 543 GLU B O 1
ATOM 4500 N N . LEU B 1 216 ? 126.996 -12.683 10.714 1.00 66.45 548 LEU B N 1
ATOM 4501 C CA . LEU B 1 216 ? 127.264 -13.615 11.814 1.00 68.62 548 LEU B CA 1
ATOM 4502 C C . LEU B 1 216 ? 126.338 -13.413 13.038 1.00 67.56 548 LEU B C 1
ATOM 4503 O O . LEU B 1 216 ? 126.749 -13.590 14.193 1.00 64.81 548 LEU B O 1
ATOM 4508 N N . ASP B 1 217 ? 125.078 -13.079 12.763 1.00 68.07 549 ASP B N 1
ATOM 4509 C CA . ASP B 1 217 ? 124.128 -12.609 13.785 1.00 67.94 549 ASP B CA 1
ATOM 4510 C C . ASP B 1 217 ? 123.592 -13.646 14.777 1.00 66.44 549 ASP B C 1
ATOM 4511 O O . ASP B 1 217 ? 123.176 -13.291 15.878 1.00 67.60 549 ASP B O 1
ATOM 4516 N N . LYS B 1 218 ? 123.601 -14.915 14.386 1.00 64.40 550 LYS B N 1
ATOM 4517 C CA . LYS B 1 218 ? 123.116 -16.008 15.233 1.00 65.19 550 LYS B CA 1
ATOM 4518 C C . LYS B 1 218 ? 124.139 -16.424 16.294 1.00 64.89 550 LYS B C 1
ATOM 4519 O O . LYS B 1 218 ? 123.820 -17.161 17.232 1.00 62.06 550 LYS B O 1
ATOM 4530 N N . ILE B 1 220 ? 127.148 -14.123 17.382 1.00 60.22 552 ILE B N 1
ATOM 4531 C CA . ILE B 1 220 ? 127.722 -13.020 18.138 1.00 55.98 552 ILE B CA 1
ATOM 4532 C C . ILE B 1 220 ? 126.641 -12.030 18.570 1.00 56.00 552 ILE B C 1
ATOM 4533 O O . ILE B 1 220 ? 125.795 -11.610 17.766 1.00 55.60 552 ILE B O 1
ATOM 4538 N N . ASP B 1 221 ? 126.671 -11.668 19.849 1.00 55.03 553 ASP B N 1
ATOM 4539 C CA . ASP B 1 221 ? 125.690 -10.717 20.389 1.00 52.40 553 ASP B CA 1
ATOM 4540 C C . ASP B 1 221 ? 126.167 -9.268 20.380 1.00 51.24 553 ASP B C 1
ATOM 4541 O O . ASP B 1 221 ? 125.358 -8.352 20.380 1.00 51.92 553 ASP B O 1
ATOM 4546 N N . LEU B 1 222 ? 127.475 -9.061 20.349 1.00 50.69 554 LEU B N 1
ATOM 4547 C CA . LEU B 1 222 ? 128.025 -7.709 20.373 1.00 50.75 554 LEU B CA 1
ATOM 4548 C C . LEU B 1 222 ? 129.384 -7.660 19.703 1.00 49.56 554 LEU B C 1
ATOM 4549 O O . LEU B 1 222 ? 130.235 -8.484 19.996 1.00 51.04 554 LEU B O 1
ATOM 4554 N N . ILE B 1 223 ? 129.580 -6.660 18.850 1.00 49.26 555 ILE B N 1
ATOM 4555 C CA . ILE B 1 223 ? 130.873 -6.372 18.256 1.00 50.29 555 ILE B CA 1
ATOM 4556 C C . ILE B 1 223 ? 131.537 -5.139 18.886 1.00 52.08 555 ILE B C 1
ATOM 4557 O O . ILE B 1 223 ? 130.922 -4.075 19.013 1.00 53.16 555 ILE B O 1
ATOM 4562 N N . ILE B 1 224 ? 132.791 -5.306 19.291 1.00 49.01 556 ILE B N 1
ATOM 4563 C CA . ILE B 1 224 ? 133.562 -4.216 19.864 1.00 51.15 556 ILE B CA 1
ATOM 4564 C C . ILE B 1 224 ? 134.816 -3.976 19.011 1.00 51.08 556 ILE B C 1
ATOM 4565 O O . ILE B 1 224 ? 135.773 -4.739 19.093 1.00 48.56 556 ILE B O 1
ATOM 4570 N N . PRO B 1 225 ? 134.800 -2.913 18.184 1.00 49.95 557 PRO B N 1
ATOM 4571 C CA . PRO B 1 225 ? 135.935 -2.590 17.338 1.00 50.74 557 PRO B CA 1
ATOM 4572 C C . PRO B 1 225 ? 136.923 -1.702 18.078 1.00 54.84 557 PRO B C 1
ATOM 4573 O O . PRO B 1 225 ? 136.517 -0.829 18.843 1.00 56.53 557 PRO B O 1
ATOM 4577 N N . ARG B 1 226 ? 138.210 -1.930 17.852 1.00 55.32 558 ARG B N 1
ATOM 4578 C CA . ARG B 1 226 ? 139.251 -1.113 18.456 1.00 55.23 558 ARG B CA 1
ATOM 4579 C C . ARG B 1 226 ? 140.266 -0.819 17.379 1.00 58.92 558 ARG B C 1
ATOM 4580 O O . ARG B 1 226 ? 141.055 -1.674 17.004 1.00 59.42 558 ARG B O 1
ATOM 4588 N N . GLY B 1 227 ? 140.200 0.401 16.856 1.00 60.68 559 GLY B N 1
ATOM 4589 C CA . GLY B 1 227 ? 141.048 0.811 15.776 1.00 61.67 559 GLY B CA 1
ATOM 4590 C C . GLY B 1 227 ? 140.613 2.134 15.162 1.00 65.99 559 GLY B C 1
ATOM 4591 O O . GLY B 1 227 ? 139.971 2.971 15.831 1.00 66.38 559 GLY B O 1
ATOM 4592 N N . SER B 1 228 ? 140.951 2.314 13.882 1.00 63.25 560 SER B N 1
ATOM 4593 C CA . SER B 1 228 ? 140.816 3.600 13.228 1.00 64.44 560 SER B CA 1
ATOM 4594 C C . SER B 1 228 ? 139.366 3.896 12.922 1.00 67.35 560 SER B C 1
ATOM 4595 O O . SER B 1 228 ? 138.534 2.984 12.941 1.00 67.43 560 SER B O 1
ATOM 4598 N N . SER B 1 229 ? 139.068 5.174 12.656 1.00 69.62 561 SER B N 1
ATOM 4599 C CA . SER B 1 229 ? 137.718 5.618 12.320 1.00 71.74 561 SER B CA 1
ATOM 4600 C C . SER B 1 229 ? 137.170 4.804 11.159 1.00 70.84 561 SER B C 1
ATOM 4601 O O . SER B 1 229 ? 135.987 4.464 11.132 1.00 69.38 561 SER B O 1
ATOM 4604 N N . GLN B 1 230 ? 138.063 4.508 10.208 1.00 69.69 562 GLN B N 1
ATOM 4605 C CA . GLN B 1 230 ? 137.774 3.711 9.016 1.00 67.55 562 GLN B CA 1
ATOM 4606 C C . GLN B 1 230 ? 137.346 2.294 9.392 1.00 65.93 562 GLN B C 1
ATOM 4607 O O . GLN B 1 230 ? 136.273 1.842 8.999 1.00 66.51 562 GLN B O 1
ATOM 4613 N N . LEU B 1 231 ? 138.181 1.602 10.162 1.00 63.07 563 LEU B N 1
ATOM 4614 C CA . LEU B 1 231 ? 137.829 0.275 10.667 1.00 61.62 563 LEU B CA 1
ATOM 4615 C C . LEU B 1 231 ? 136.484 0.302 11.404 1.00 59.48 563 LEU B C 1
ATOM 4616 O O . LEU B 1 231 ? 135.605 -0.518 11.143 1.00 60.48 563 LEU B O 1
ATOM 4621 N N . VAL B 1 232 ? 136.327 1.274 12.299 1.00 58.50 564 VAL B N 1
ATOM 4622 C CA . VAL B 1 232 ? 135.137 1.396 13.135 1.00 56.82 564 VAL B CA 1
ATOM 4623 C C . VAL B 1 232 ? 133.892 1.628 12.273 1.00 58.31 564 VAL B C 1
ATOM 4624 O O . VAL B 1 232 ? 132.823 1.073 12.539 1.00 59.46 564 VAL B O 1
ATOM 4628 N N . ARG B 1 233 ? 134.033 2.462 11.244 1.00 59.73 565 ARG B N 1
ATOM 4629 C CA . ARG B 1 233 ? 132.929 2.758 10.331 1.00 58.78 565 ARG B CA 1
ATOM 4630 C C . ARG B 1 233 ? 132.691 1.613 9.338 1.00 60.01 565 ARG B C 1
ATOM 4631 O O . ARG B 1 233 ? 131.548 1.344 8.976 1.00 62.11 565 ARG B O 1
ATOM 4633 N N . ASP B 1 234 ? 133.754 0.942 8.899 1.00 58.88 566 ASP B N 1
ATOM 4634 C CA . ASP B 1 234 ? 133.600 -0.231 8.026 1.00 60.11 566 ASP B CA 1
ATOM 4635 C C . ASP B 1 234 ? 132.884 -1.361 8.758 1.00 61.84 566 ASP B C 1
ATOM 4636 O O . ASP B 1 234 ? 132.070 -2.086 8.165 1.00 63.52 566 ASP B O 1
ATOM 4638 N N . ILE B 1 235 ? 133.175 -1.489 10.050 1.00 58.36 567 ILE B N 1
ATOM 4639 C CA . ILE B 1 235 ? 132.535 -2.500 10.866 1.00 60.61 567 ILE B CA 1
ATOM 4640 C C . ILE B 1 235 ? 131.060 -2.149 11.060 1.00 61.46 567 ILE B C 1
ATOM 4641 O O . ILE B 1 235 ? 130.183 -2.982 10.816 1.00 61.50 567 ILE B O 1
ATOM 4646 N N . GLN B 1 236 ? 130.801 -0.901 11.451 1.00 63.05 568 GLN B N 1
ATOM 4647 C CA . GLN B 1 236 ? 129.436 -0.384 11.615 1.00 64.50 568 GLN B CA 1
ATOM 4648 C C . GLN B 1 236 ? 128.570 -0.664 10.391 1.00 63.76 568 GLN B C 1
ATOM 4649 O O . GLN B 1 236 ? 127.369 -0.924 10.511 1.00 65.81 568 GLN B O 1
ATOM 4655 N N . LYS B 1 237 ? 129.201 -0.622 9.221 1.00 64.62 569 LYS B N 1
ATOM 4656 C CA . LYS B 1 237 ? 128.534 -0.845 7.936 1.00 67.80 569 LYS B CA 1
ATOM 4657 C C . LYS B 1 237 ? 128.266 -2.320 7.648 1.00 68.00 569 LYS B C 1
ATOM 4658 O O . LYS B 1 237 ? 127.183 -2.675 7.170 1.00 68.36 569 LYS B O 1
ATOM 4661 N N . ALA B 1 238 ? 129.265 -3.160 7.930 1.00 68.21 570 ALA B N 1
ATOM 4662 C CA . ALA B 1 238 ? 129.198 -4.595 7.656 1.00 70.98 570 ALA B CA 1
ATOM 4663 C C . ALA B 1 238 ? 128.342 -5.357 8.668 1.00 73.20 570 ALA B C 1
ATOM 4664 O O . ALA B 1 238 ? 127.933 -6.491 8.411 1.00 75.77 570 ALA B O 1
ATOM 4666 N N . ALA B 1 239 ? 128.089 -4.741 9.819 1.00 73.38 571 ALA B N 1
ATOM 4667 C CA . ALA B 1 239 ? 127.297 -5.374 10.862 1.00 72.52 571 ALA B CA 1
ATOM 4668 C C . ALA B 1 239 ? 125.835 -4.966 10.750 1.00 74.68 571 ALA B C 1
ATOM 4669 O O . ALA B 1 239 ? 125.384 -4.027 11.415 1.00 76.80 571 ALA B O 1
ATOM 4671 N N . LYS B 1 240 ? 125.102 -5.660 9.887 1.00 75.59 572 LYS B N 1
ATOM 4672 C CA . LYS B 1 240 ? 123.651 -5.583 9.903 1.00 79.46 572 LYS B CA 1
ATOM 4673 C C . LYS B 1 240 ? 123.160 -6.661 10.869 1.00 81.35 572 LYS B C 1
ATOM 4674 O O . LYS B 1 240 ? 123.536 -7.833 10.752 1.00 82.86 572 LYS B O 1
ATOM 4677 N N . GLY B 1 241 ? 122.342 -6.250 11.835 1.00 81.49 573 GLY B N 1
ATOM 4678 C CA . GLY B 1 241 ? 121.870 -7.149 12.883 1.00 81.16 573 GLY B CA 1
ATOM 4679 C C . GLY B 1 241 ? 122.559 -6.865 14.203 1.00 79.44 573 GLY B C 1
ATOM 4680 O O . GLY B 1 241 ? 121.931 -6.348 15.134 1.00 80.74 573 GLY B O 1
ATOM 4681 N N . ILE B 1 242 ? 123.871 -7.071 14.239 1.00 75.47 574 ILE B N 1
ATOM 4682 C CA . ILE B 1 242 ? 124.651 -7.044 15.459 1.00 69.46 574 ILE B CA 1
ATOM 4683 C C . ILE B 1 242 ? 125.018 -5.655 15.923 1.00 66.80 574 ILE B C 1
ATOM 4684 O O . ILE B 1 242 ? 125.594 -4.894 15.186 1.00 67.25 574 ILE B O 1
ATOM 4689 N N . PRO B 1 243 ? 124.703 -5.332 17.164 1.00 63.55 575 PRO B N 1
ATOM 4690 C CA . PRO B 1 243 ? 125.158 -4.069 17.745 1.00 63.65 575 PRO B CA 1
ATOM 4691 C C . PRO B 1 243 ? 126.682 -3.932 17.754 1.00 63.90 575 PRO B C 1
ATOM 4692 O O . PRO B 1 243 ? 127.394 -4.911 18.023 1.00 60.95 575 PRO B O 1
ATOM 4696 N N . VAL B 1 244 ? 127.151 -2.715 17.472 1.00 63.55 576 VAL B N 1
ATOM 4697 C CA . VAL B 1 244 ? 128.572 -2.347 17.488 1.00 62.43 576 VAL B CA 1
ATOM 4698 C C . VAL B 1 244 ? 128.835 -1.297 18.578 1.00 65.51 576 VAL B C 1
ATOM 4699 O O . VAL B 1 244 ? 128.158 -0.283 18.623 1.00 64.69 576 VAL B O 1
ATOM 4711 N N . GLY B 1 246 ? 131.348 1.385 20.553 1.00 69.88 578 GLY B N 1
ATOM 4712 C CA . GLY B 1 246 ? 132.570 2.190 20.528 1.00 69.08 578 GLY B CA 1
ATOM 4713 C C . GLY B 1 246 ? 132.397 3.653 20.170 1.00 68.93 578 GLY B C 1
ATOM 4714 O O . GLY B 1 246 ? 131.364 4.276 20.477 1.00 68.83 578 GLY B O 1
ATOM 4715 N N . HIS B 1 247 ? 133.442 4.198 19.552 1.00 68.01 579 HIS B N 1
ATOM 4716 C CA . HIS B 1 247 ? 133.476 5.586 19.076 1.00 68.72 579 HIS B CA 1
ATOM 4717 C C . HIS B 1 247 ? 134.208 5.593 17.745 1.00 70.07 579 HIS B C 1
ATOM 4718 O O . HIS B 1 247 ? 135.200 4.858 17.562 1.00 70.43 579 HIS B O 1
ATOM 4725 N N . SER B 1 248 ? 133.735 6.406 16.817 1.00 69.13 580 SER B N 1
ATOM 4726 C CA . SER B 1 248 ? 134.500 6.616 15.591 1.00 71.96 580 SER B CA 1
ATOM 4727 C C . SER B 1 248 ? 135.313 7.909 15.634 1.00 70.88 580 SER B C 1
ATOM 4728 O O . SER B 1 248 ? 136.079 8.165 14.709 1.00 72.18 580 SER B O 1
ATOM 4731 N N . GLU B 1 249 ? 135.173 8.704 16.689 1.00 67.60 581 GLU B N 1
ATOM 4732 C CA . GLU B 1 249 ? 135.849 9.992 16.722 1.00 67.22 581 GLU B CA 1
ATOM 4733 C C . GLU B 1 249 ? 136.078 10.671 18.074 1.00 63.35 581 GLU B C 1
ATOM 4734 O O . GLU B 1 249 ? 135.302 10.512 18.986 1.00 63.64 581 GLU B O 1
ATOM 4740 N N . GLY B 1 250 ? 137.150 11.442 18.187 1.00 59.66 582 GLY B N 1
ATOM 4741 C CA . GLY B 1 250 ? 137.508 12.086 19.449 1.00 58.79 582 GLY B CA 1
ATOM 4742 C C . GLY B 1 250 ? 137.877 13.551 19.252 1.00 59.60 582 GLY B C 1
ATOM 4743 O O . GLY B 1 250 ? 139.040 13.946 19.392 1.00 59.85 582 GLY B O 1
ATOM 4744 N N . ILE B 1 251 ? 136.888 14.357 18.908 1.00 54.80 583 ILE B N 1
ATOM 4745 C CA . ILE B 1 251 ? 137.074 15.780 18.870 1.00 54.68 583 ILE B CA 1
ATOM 4746 C C . ILE B 1 251 ? 136.734 16.304 20.257 1.00 54.21 583 ILE B C 1
ATOM 4747 O O . ILE B 1 251 ? 135.560 16.468 20.592 1.00 52.06 583 ILE B O 1
ATOM 4752 N N . CYS B 1 252 ? 137.791 16.583 21.016 1.00 51.32 584 CYS B N 1
ATOM 4753 C CA . CYS B 1 252 ? 137.733 16.911 22.427 1.00 54.25 584 CYS B CA 1
ATOM 4754 C C . CYS B 1 252 ? 138.168 18.352 22.673 1.00 55.08 584 CYS B C 1
ATOM 4755 O O . CYS B 1 252 ? 139.103 18.862 22.025 1.00 54.68 584 CYS B O 1
ATOM 4758 N N . HIS B 1 253 ? 137.482 19.000 23.608 1.00 53.53 585 HIS B N 1
ATOM 4759 C CA . HIS B 1 253 ? 137.690 20.410 23.876 1.00 54.01 585 HIS B CA 1
ATOM 4760 C C . HIS B 1 253 ? 138.152 20.631 25.295 1.00 56.82 585 HIS B C 1
ATOM 4761 O O . HIS B 1 253 ? 137.824 19.878 26.200 1.00 57.23 585 HIS B O 1
ATOM 4776 N N . TYR B 1 255 ? 138.027 24.104 27.716 1.00 58.88 587 TYR B N 1
ATOM 4777 C CA . TYR B 1 255 ? 137.598 25.491 27.822 1.00 58.09 587 TYR B CA 1
ATOM 4778 C C . TYR B 1 255 ? 138.337 26.184 28.941 1.00 58.69 587 TYR B C 1
ATOM 4779 O O . TYR B 1 255 ? 138.234 25.794 30.100 1.00 60.55 587 TYR B O 1
ATOM 4788 N N . VAL B 1 256 ? 139.122 27.189 28.578 1.00 60.50 588 VAL B N 1
ATOM 4789 C CA . VAL B 1 256 ? 139.861 27.966 29.553 1.00 60.42 588 VAL B CA 1
ATOM 4790 C C . VAL B 1 256 ? 138.987 29.160 29.941 1.00 60.50 588 VAL B C 1
ATOM 4791 O O . VAL B 1 256 ? 138.811 30.128 29.166 1.00 58.35 588 VAL B O 1
ATOM 4795 N N . ASP B 1 257 ? 138.398 29.054 31.126 1.00 56.92 589 ASP B N 1
ATOM 4796 C CA . ASP B 1 257 ? 137.495 30.073 31.640 1.00 60.03 589 ASP B CA 1
ATOM 4797 C C . ASP B 1 257 ? 138.260 31.326 32.074 1.00 60.60 589 ASP B C 1
ATOM 4798 O O . ASP B 1 257 ? 139.448 31.253 32.367 1.00 58.22 589 ASP B O 1
ATOM 4803 N N . SER B 1 258 ? 137.569 32.468 32.085 1.00 63.78 590 SER B N 1
ATOM 4804 C CA . SER B 1 258 ? 138.120 33.751 32.556 1.00 65.81 590 SER B CA 1
ATOM 4805 C C . SER B 1 258 ? 138.715 33.686 33.968 1.00 66.56 590 SER B C 1
ATOM 4806 O O . SER B 1 258 ? 139.645 34.435 34.288 1.00 67.57 590 SER B O 1
ATOM 4809 N N . GLU B 1 259 ? 138.168 32.786 34.791 1.00 65.96 591 GLU B N 1
ATOM 4810 C CA . GLU B 1 259 ? 138.637 32.535 36.162 1.00 67.27 591 GLU B CA 1
ATOM 4811 C C . GLU B 1 259 ? 139.636 31.370 36.291 1.00 67.47 591 GLU B C 1
ATOM 4812 O O . GLU B 1 259 ? 139.833 30.845 37.392 1.00 65.28 591 GLU B O 1
ATOM 4818 N N . ALA B 1 260 ? 140.268 30.994 35.179 1.00 65.24 592 ALA B N 1
ATOM 4819 C CA . ALA B 1 260 ? 141.285 29.957 35.175 1.00 64.82 592 ALA B CA 1
ATOM 4820 C C . ALA B 1 260 ? 142.517 30.389 35.948 1.00 66.68 592 ALA B C 1
ATOM 4821 O O . ALA B 1 260 ? 142.922 31.546 35.882 1.00 63.41 592 ALA B O 1
ATOM 4823 N N . SER B 1 261 ? 143.114 29.443 36.676 1.00 67.36 593 SER B N 1
ATOM 4824 C CA . SER B 1 261 ? 144.343 29.706 37.404 1.00 65.99 593 SER B CA 1
ATOM 4825 C C . SER B 1 261 ? 145.542 29.712 36.462 1.00 66.22 593 SER B C 1
ATOM 4826 O O . SER B 1 261 ? 145.763 28.741 35.741 1.00 63.11 593 SER B O 1
ATOM 4829 N N . VAL B 1 262 ? 146.309 30.808 36.484 1.00 67.92 594 VAL B N 1
ATOM 4830 C CA . VAL B 1 262 ? 147.547 30.944 35.706 1.00 66.78 594 VAL B CA 1
ATOM 4831 C C . VAL B 1 262 ? 148.550 29.832 36.062 1.00 67.76 594 VAL B C 1
ATOM 4832 O O . VAL B 1 262 ? 149.379 29.439 35.244 1.00 68.27 594 VAL B O 1
ATOM 4836 N N . ASP B 1 263 ? 148.429 29.292 37.268 1.00 67.26 595 ASP B N 1
ATOM 4837 C CA . ASP B 1 263 ? 149.322 28.219 37.723 1.00 68.66 595 ASP B CA 1
ATOM 4838 C C . ASP B 1 263 ? 148.991 26.833 37.126 1.00 68.12 595 ASP B C 1
ATOM 4839 O O . ASP B 1 263 ? 149.842 25.950 37.095 1.00 66.81 595 ASP B O 1
ATOM 4844 N N . LYS B 1 264 ? 147.773 26.680 36.613 1.00 63.45 596 LYS B N 1
ATOM 4845 C CA . LYS B 1 264 ? 147.257 25.381 36.189 1.00 62.46 596 LYS B CA 1
ATOM 4846 C C . LYS B 1 264 ? 147.099 25.190 34.682 1.00 62.59 596 LYS B C 1
ATOM 4847 O O . LYS B 1 264 ? 147.143 24.063 34.183 1.00 63.11 596 LYS B O 1
ATOM 4853 N N . VAL B 1 265 ? 146.868 26.276 33.962 1.00 61.00 597 VAL B N 1
ATOM 4854 C CA . VAL B 1 265 ? 146.416 26.172 32.581 1.00 62.24 597 VAL B CA 1
ATOM 4855 C C . VAL B 1 265 ? 147.413 25.478 31.679 1.00 59.21 597 VAL B C 1
ATOM 4856 O O . VAL B 1 265 ? 147.044 24.559 30.956 1.00 60.30 597 VAL B O 1
ATOM 4860 N N . THR B 1 266 ? 148.667 25.913 31.752 1.00 57.43 598 THR B N 1
ATOM 4861 C CA . THR B 1 266 ? 149.708 25.437 30.853 1.00 57.23 598 THR B CA 1
ATOM 4862 C C . THR B 1 266 ? 149.909 23.913 30.951 1.00 56.40 598 THR B C 1
ATOM 4863 O O . THR B 1 266 ? 149.898 23.218 29.944 1.00 55.18 598 THR B O 1
ATOM 4867 N N . ARG B 1 267 ? 150.058 23.399 32.167 1.00 56.06 599 ARG B N 1
ATOM 4868 C CA . ARG B 1 267 ? 150.291 21.949 32.357 1.00 55.09 599 ARG B CA 1
ATOM 4869 C C . ARG B 1 267 ? 149.102 21.144 31.858 1.00 56.17 599 ARG B C 1
ATOM 4870 O O . ARG B 1 267 ? 149.256 20.095 31.236 1.00 59.54 599 ARG B O 1
ATOM 4878 N N . LEU B 1 268 ? 147.908 21.683 32.059 1.00 56.78 600 LEU B N 1
ATOM 4879 C CA . LEU B 1 268 ? 146.697 21.016 31.609 1.00 56.93 600 LEU B CA 1
ATOM 4880 C C . LEU B 1 268 ? 146.575 20.936 30.070 1.00 56.74 600 LEU B C 1
ATOM 4881 O O . LEU B 1 268 ? 146.165 19.904 29.514 1.00 55.74 600 LEU B O 1
ATOM 4886 N N . VAL B 1 269 ? 146.930 22.023 29.392 1.00 54.24 601 VAL B N 1
ATOM 4887 C CA . VAL B 1 269 ? 146.845 22.076 27.951 1.00 55.47 601 VAL B CA 1
ATOM 4888 C C . VAL B 1 269 ? 147.965 21.221 27.402 1.00 56.27 601 VAL B C 1
ATOM 4889 O O . VAL B 1 269 ? 147.755 20.450 26.474 1.00 56.00 601 VAL B O 1
ATOM 4893 N N . ARG B 1 270 ? 149.152 21.349 27.995 1.00 56.63 602 ARG B N 1
ATOM 4894 C CA . ARG B 1 270 ? 150.311 20.559 27.577 1.00 57.77 602 ARG B CA 1
ATOM 4895 C C . ARG B 1 270 ? 149.963 19.060 27.591 1.00 58.51 602 ARG B C 1
ATOM 4896 O O . ARG B 1 270 ? 150.172 18.355 26.598 1.00 59.24 602 ARG B O 1
ATOM 4909 N N . ASP B 1 271 ? 149.390 18.590 28.702 1.00 56.36 603 ASP B N 1
ATOM 4910 C CA . ASP B 1 271 ? 149.141 17.142 28.877 1.00 55.49 603 ASP B CA 1
ATOM 4911 C C . ASP B 1 271 ? 148.060 16.663 27.926 1.00 55.47 603 ASP B C 1
ATOM 4912 O O . ASP B 1 271 ? 148.233 15.666 27.233 1.00 55.55 603 ASP B O 1
ATOM 4917 N N . SER B 1 272 ? 146.968 17.423 27.864 1.00 55.20 604 SER B N 1
ATOM 4918 C CA . SER B 1 272 ? 145.832 17.103 26.994 1.00 55.36 604 SER B CA 1
ATOM 4919 C C . SER B 1 272 ? 146.223 16.974 25.506 1.00 56.68 604 SER B C 1
ATOM 4920 O O . SER B 1 272 ? 145.703 16.108 24.786 1.00 56.76 604 SER B O 1
ATOM 4923 N N . LYS B 1 273 ? 147.132 17.836 25.047 1.00 55.27 605 LYS B N 1
ATOM 4924 C CA . LYS B 1 273 ? 147.508 17.872 23.631 1.00 54.03 605 LYS B CA 1
ATOM 4925 C C . LYS B 1 273 ? 148.731 17.008 23.341 1.00 55.28 605 LYS B C 1
ATOM 4926 O O . LYS B 1 273 ? 148.739 16.236 22.380 1.00 55.32 605 LYS B O 1
ATOM 4932 N N . CYS B 1 274 ? 149.748 17.137 24.185 1.00 55.18 606 CYS B N 1
ATOM 4933 C CA . CYS B 1 274 ? 151.084 16.612 23.897 1.00 57.31 606 CYS B CA 1
ATOM 4934 C C . CYS B 1 274 ? 151.434 15.256 24.533 1.00 57.23 606 CYS B C 1
ATOM 4935 O O . CYS B 1 274 ? 152.329 14.580 24.051 1.00 53.47 606 CYS B O 1
ATOM 4938 N N . GLU B 1 275 ? 150.761 14.877 25.623 1.00 58.85 607 GLU B N 1
ATOM 4939 C CA . GLU B 1 275 ? 151.131 13.634 26.316 1.00 58.82 607 GLU B CA 1
ATOM 4940 C C . GLU B 1 275 ? 151.011 12.442 25.340 1.00 58.95 607 GLU B C 1
ATOM 4941 O O . GLU B 1 275 ? 151.883 11.582 25.304 1.00 59.30 607 GLU B O 1
ATOM 4947 N N . TYR B 1 276 ? 149.935 12.422 24.555 1.00 60.71 608 TYR B N 1
ATOM 4948 C CA . TYR B 1 276 ? 149.714 11.397 23.527 1.00 59.07 608 TYR B CA 1
ATOM 4949 C C . TYR B 1 276 ? 148.778 11.905 22.437 1.00 56.50 608 TYR B C 1
ATOM 4950 O O . TYR B 1 276 ? 147.588 11.617 22.433 1.00 55.93 608 TYR B O 1
ATOM 4959 N N . PRO B 1 277 ? 149.335 12.646 21.470 1.00 55.72 609 PRO B N 1
ATOM 4960 C CA . PRO B 1 277 ? 148.544 13.318 20.435 1.00 53.96 609 PRO B CA 1
ATOM 4961 C C . PRO B 1 277 ? 147.617 12.404 19.623 1.00 55.83 609 PRO B C 1
ATOM 4962 O O . PRO B 1 277 ? 146.561 12.850 19.163 1.00 55.51 609 PRO B O 1
ATOM 4966 N N . ALA B 1 278 ? 148.002 11.141 19.434 1.00 54.44 610 ALA B N 1
ATOM 4967 C CA . ALA B 1 278 ? 147.191 10.252 18.637 1.00 55.49 610 ALA B CA 1
ATOM 4968 C C . ALA B 1 278 ? 145.992 9.680 19.396 1.00 55.13 610 ALA B C 1
ATOM 4969 O O . ALA B 1 278 ? 145.073 9.149 18.771 1.00 59.32 610 ALA B O 1
ATOM 4971 N N . ALA B 1 279 ? 145.979 9.823 20.723 1.00 54.09 611 ALA B N 1
ATOM 4972 C CA . ALA B 1 279 ? 144.887 9.316 21.572 1.00 51.86 611 ALA B CA 1
ATOM 4973 C C . ALA B 1 279 ? 143.535 9.871 21.144 1.00 55.34 611 ALA B C 1
ATOM 4974 O O . ALA B 1 279 ? 143.458 11.029 20.696 1.00 54.52 611 ALA B O 1
ATOM 4976 N N . CYS B 1 280 ? 142.473 9.067 21.293 1.00 56.43 612 CYS B N 1
ATOM 4977 C CA . CYS B 1 280 ? 141.112 9.526 21.003 1.00 54.96 612 CYS B CA 1
ATOM 4978 C C . CYS B 1 280 ? 140.676 10.679 21.923 1.00 55.35 612 CYS B C 1
ATOM 4979 O O . CYS B 1 280 ? 139.810 11.488 21.561 1.00 53.62 612 CYS B O 1
ATOM 4984 N N . ASN B 1 281 ? 141.290 10.766 23.105 1.00 54.78 613 ASN B N 1
ATOM 4985 C CA . ASN B 1 281 ? 140.947 11.827 24.055 1.00 53.12 613 ASN B CA 1
ATOM 4986 C C . ASN B 1 281 ? 142.005 12.944 24.121 1.00 55.24 613 ASN B C 1
ATOM 4987 O O . ASN B 1 281 ? 141.984 13.768 25.029 1.00 53.90 613 ASN B O 1
ATOM 4992 N N . ALA B 1 282 ? 142.934 12.964 23.165 1.00 55.49 614 ALA B N 1
ATOM 4993 C CA . ALA B 1 282 ? 143.789 14.140 23.000 1.00 55.59 614 ALA B CA 1
ATOM 4994 C C . ALA B 1 282 ? 142.920 15.357 22.678 1.00 55.01 614 ALA B C 1
ATOM 4995 O O . ALA B 1 282 ? 141.878 15.257 21.989 1.00 51.72 614 ALA B O 1
ATOM 4997 N N . LEU B 1 283 ? 143.357 16.485 23.226 1.00 54.87 615 LEU B N 1
ATOM 4998 C CA . LEU B 1 283 ? 142.799 17.811 22.967 1.00 55.25 615 LEU B CA 1
ATOM 4999 C C . LEU B 1 283 ? 142.901 18.178 21.493 1.00 56.57 615 LEU B C 1
ATOM 5000 O O . LEU B 1 283 ? 143.988 18.090 20.896 1.00 58.02 615 LEU B O 1
ATOM 5005 N N . GLU B 1 284 ? 141.785 18.639 20.927 1.00 56.60 616 GLU B N 1
ATOM 5006 C CA . GLU B 1 284 ? 141.748 19.035 19.530 1.00 54.37 616 GLU B CA 1
ATOM 5007 C C . GLU B 1 284 ? 141.402 20.510 19.361 1.00 57.80 616 GLU B C 1
ATOM 5008 O O . GLU B 1 284 ? 141.970 21.190 18.489 1.00 57.02 616 GLU B O 1
ATOM 5014 N N . THR B 1 285 ? 140.488 21.015 20.188 1.00 56.30 617 THR B N 1
ATOM 5015 C CA . THR B 1 285 ? 140.155 22.437 20.147 1.00 59.14 617 THR B CA 1
ATOM 5016 C C . THR B 1 285 ? 140.269 23.058 21.543 1.00 58.25 617 THR B C 1
ATOM 5017 O O . THR B 1 285 ? 139.625 22.613 22.491 1.00 57.76 617 THR B O 1
ATOM 5021 N N . LEU B 1 286 ? 141.141 24.051 21.654 1.00 57.65 618 LEU B N 1
ATOM 5022 C CA . LEU B 1 286 ? 141.255 24.883 22.851 1.00 59.45 618 LEU B CA 1
ATOM 5023 C C . LEU B 1 286 ? 140.348 26.110 22.726 1.00 59.10 618 LEU B C 1
ATOM 5024 O O . LEU B 1 286 ? 140.512 26.935 21.821 1.00 58.43 618 LEU B O 1
ATOM 5029 N N . LEU B 1 287 ? 139.384 26.206 23.634 1.00 59.79 619 LEU B N 1
ATOM 5030 C CA . LEU B 1 287 ? 138.473 27.339 23.693 1.00 60.87 619 LEU B CA 1
ATOM 5031 C C . LEU B 1 287 ? 138.903 28.322 24.783 1.00 62.72 619 LEU B C 1
ATOM 5032 O O . LEU B 1 287 ? 139.104 27.939 25.943 1.00 64.03 619 LEU B O 1
ATOM 5037 N N . ILE B 1 288 ? 139.053 29.586 24.397 1.00 62.66 620 ILE B N 1
ATOM 5038 C CA . ILE B 1 288 ? 139.592 30.598 25.297 1.00 64.00 620 ILE B CA 1
ATOM 5039 C C . ILE B 1 288 ? 138.663 31.805 25.474 1.00 64.15 620 ILE B C 1
ATOM 5040 O O . ILE B 1 288 ? 138.139 32.344 24.483 1.00 59.01 620 ILE B O 1
ATOM 5045 N N . HIS B 1 289 ? 138.467 32.211 26.749 1.00 64.60 621 HIS B N 1
ATOM 5046 C CA . HIS B 1 289 ? 137.656 33.377 27.087 1.00 64.83 621 HIS B CA 1
ATOM 5047 C C . HIS B 1 289 ? 138.273 34.729 26.625 1.00 67.56 621 HIS B C 1
ATOM 5048 O O . HIS B 1 289 ? 139.482 34.947 26.739 1.00 64.71 621 HIS B O 1
ATOM 5055 N N . ARG B 1 290 ? 137.415 35.602 26.085 1.00 66.49 622 ARG B N 1
ATOM 5056 C CA . ARG B 1 290 ? 137.762 36.958 25.602 1.00 70.51 622 ARG B CA 1
ATOM 5057 C C . ARG B 1 290 ? 138.689 37.782 26.499 1.00 70.47 622 ARG B C 1
ATOM 5058 O O . ARG B 1 290 ? 139.676 38.355 26.034 1.00 66.65 622 ARG B O 1
ATOM 5066 N N . ASP B 1 291 ? 138.326 37.841 27.781 1.00 74.16 623 ASP B N 1
ATOM 5067 C CA . ASP B 1 291 ? 139.035 38.620 28.810 1.00 75.32 623 ASP B CA 1
ATOM 5068 C C . ASP B 1 291 ? 140.483 38.125 29.033 1.00 77.02 623 ASP B C 1
ATOM 5069 O O . ASP B 1 291 ? 141.253 38.779 29.753 1.00 75.74 623 ASP B O 1
ATOM 5074 N N . LEU B 1 292 ? 140.840 36.964 28.423 1.00 78.00 624 LEU B N 1
ATOM 5075 C CA . LEU B 1 292 ? 142.161 36.345 28.609 1.00 78.81 624 LEU B CA 1
ATOM 5076 C C . LEU B 1 292 ? 143.108 36.534 27.424 1.00 79.48 624 LEU B C 1
ATOM 5077 O O . LEU B 1 292 ? 144.265 36.090 27.475 1.00 77.56 624 LEU B O 1
ATOM 5082 N N . LEU B 1 293 ? 142.623 37.179 26.366 1.00 82.50 625 LEU B N 1
ATOM 5083 C CA . LEU B 1 293 ? 143.427 37.419 25.172 1.00 86.44 625 LEU B CA 1
ATOM 5084 C C . LEU B 1 293 ? 144.739 38.188 25.419 1.00 87.45 625 LEU B C 1
ATOM 5085 O O . LEU B 1 293 ? 145.866 37.733 25.002 1.00 85.92 625 LEU B O 1
ATOM 5090 N N . ARG B 1 294 ? 144.595 39.341 26.120 1.00 90.19 626 ARG B N 1
ATOM 5091 C CA . ARG B 1 294 ? 145.733 40.238 26.351 1.00 93.96 626 ARG B CA 1
ATOM 5092 C C . ARG B 1 294 ? 146.332 39.999 27.728 1.00 93.57 626 ARG B C 1
ATOM 5093 O O . ARG B 1 294 ? 146.479 40.923 28.528 1.00 93.66 626 ARG B O 1
ATOM 5095 N N . THR B 1 295 ? 146.690 38.749 27.992 1.00 92.84 627 THR B N 1
ATOM 5096 C CA . THR B 1 295 ? 146.999 38.316 29.346 1.00 91.08 627 THR B CA 1
ATOM 5097 C C . THR B 1 295 ? 148.294 37.481 29.373 1.00 90.02 627 THR B C 1
ATOM 5098 O O . THR B 1 295 ? 148.626 36.830 28.379 1.00 89.24 627 THR B O 1
ATOM 5102 N N . PRO B 1 296 ? 149.058 37.542 30.488 1.00 89.68 628 PRO B N 1
ATOM 5103 C CA . PRO B 1 296 ? 150.245 36.684 30.660 1.00 89.07 628 PRO B CA 1
ATOM 5104 C C . PRO B 1 296 ? 149.904 35.181 30.637 1.00 87.48 628 PRO B C 1
ATOM 5105 O O . PRO B 1 296 ? 150.678 34.382 30.107 1.00 85.47 628 PRO B O 1
ATOM 5109 N N . LEU B 1 297 ? 148.751 34.818 31.202 1.00 85.36 629 LEU B N 1
ATOM 5110 C CA . LEU B 1 297 ? 148.236 33.439 31.146 1.00 85.68 629 LEU B CA 1
ATOM 5111 C C . LEU B 1 297 ? 148.207 32.932 29.706 1.00 86.36 629 LEU B C 1
ATOM 5112 O O . LEU B 1 297 ? 148.683 31.834 29.422 1.00 86.43 629 LEU B O 1
ATOM 5117 N N . PHE B 1 298 ? 147.682 33.759 28.806 1.00 87.55 630 PHE B N 1
ATOM 5118 C CA . PHE B 1 298 ? 147.579 33.425 27.393 1.00 87.89 630 PHE B CA 1
ATOM 5119 C C . PHE B 1 298 ? 148.942 33.300 26.706 1.00 88.01 630 PHE B C 1
ATOM 5120 O O . PHE B 1 298 ? 149.162 32.371 25.925 1.00 87.30 630 PHE B O 1
ATOM 5128 N N . ASP B 1 299 ? 149.839 34.245 27.001 1.00 87.68 631 ASP B N 1
ATOM 5129 C CA . ASP B 1 299 ? 151.198 34.240 26.465 1.00 86.92 631 ASP B CA 1
ATOM 5130 C C . ASP B 1 299 ? 151.950 32.964 26.862 1.00 84.82 631 ASP B C 1
ATOM 5131 O O . ASP B 1 299 ? 152.613 32.338 26.040 1.00 83.27 631 ASP B O 1
ATOM 5136 N N . GLN B 1 300 ? 151.826 32.589 28.130 1.00 83.36 632 GLN B N 1
ATOM 5137 C CA . GLN B 1 300 ? 152.416 31.358 28.648 1.00 82.55 632 GLN B CA 1
ATOM 5138 C C . GLN B 1 300 ? 151.964 30.105 27.882 1.00 80.71 632 GLN B C 1
ATOM 5139 O O . GLN B 1 300 ? 152.798 29.251 27.558 1.00 79.43 632 GLN B O 1
ATOM 5145 N N . ILE B 1 301 ? 150.660 30.033 27.568 1.00 78.01 633 ILE B N 1
ATOM 5146 C CA . ILE B 1 301 ? 150.101 28.974 26.718 1.00 75.29 633 ILE B CA 1
ATOM 5147 C C . ILE B 1 301 ? 150.768 28.926 25.338 1.00 74.16 633 ILE B C 1
ATOM 5148 O O . ILE B 1 301 ? 151.249 27.866 24.928 1.00 71.35 633 ILE B O 1
ATOM 5153 N N . ILE B 1 302 ? 150.790 30.066 24.634 1.00 73.26 634 ILE B N 1
ATOM 5154 C CA . ILE B 1 302 ? 151.364 30.136 23.276 1.00 73.03 634 ILE B CA 1
ATOM 5155 C C . ILE B 1 302 ? 152.868 29.827 23.279 1.00 69.68 634 ILE B C 1
ATOM 5156 O O . ILE B 1 302 ? 153.301 28.985 22.471 1.00 69.46 634 ILE B O 1
ATOM 5161 N N . ASP B 1 303 ? 153.635 30.519 24.198 1.00 68.36 635 ASP B N 1
ATOM 5162 C CA . ASP B 1 303 ? 155.052 30.206 24.471 1.00 69.00 635 ASP B CA 1
ATOM 5163 C C . ASP B 1 303 ? 155.292 28.683 24.566 1.00 68.41 635 ASP B C 1
ATOM 5164 O O . ASP B 1 303 ? 156.182 28.125 23.892 1.00 67.99 635 ASP B O 1
ATOM 5177 N N . LEU B 1 305 ? 153.252 26.188 23.613 1.00 65.20 637 LEU B N 1
ATOM 5178 C CA . LEU B 1 305 ? 152.880 25.488 22.388 1.00 68.69 637 LEU B CA 1
ATOM 5179 C C . LEU B 1 305 ? 153.993 25.482 21.331 1.00 71.97 637 LEU B C 1
ATOM 5180 O O . LEU B 1 305 ? 154.217 24.429 20.685 1.00 70.49 637 LEU B O 1
ATOM 5185 N N . ARG B 1 306 ? 154.685 26.642 21.177 1.00 73.55 638 ARG B N 1
ATOM 5186 C CA . ARG B 1 306 ? 155.882 26.722 20.318 1.00 75.78 638 ARG B CA 1
ATOM 5187 C C . ARG B 1 306 ? 157.015 25.787 20.788 1.00 74.57 638 ARG B C 1
ATOM 5188 O O . ARG B 1 306 ? 157.510 24.916 19.977 1.00 74.96 638 ARG B O 1
ATOM 5196 N N . VAL B 1 307 ? 157.389 25.946 22.101 1.00 75.30 639 VAL B N 1
ATOM 5197 C CA . VAL B 1 307 ? 158.266 24.941 22.731 1.00 76.44 639 VAL B CA 1
ATOM 5198 C C . VAL B 1 307 ? 157.868 23.473 22.422 1.00 77.47 639 VAL B C 1
ATOM 5199 O O . VAL B 1 307 ? 158.728 22.665 22.040 1.00 76.85 639 VAL B O 1
ATOM 5203 N N . GLU B 1 308 ? 156.568 23.146 22.576 1.00 77.22 640 GLU B N 1
ATOM 5204 C CA . GLU B 1 308 ? 156.045 21.772 22.395 1.00 76.17 640 GLU B CA 1
ATOM 5205 C C . GLU B 1 308 ? 155.810 21.346 20.938 1.00 76.86 640 GLU B C 1
ATOM 5206 O O . GLU B 1 308 ? 155.337 20.220 20.669 1.00 74.22 640 GLU B O 1
ATOM 5212 N N . GLN B 1 309 ? 156.137 22.254 20.005 1.00 77.98 641 GLN B N 1
ATOM 5213 C CA . GLN B 1 309 ? 156.080 21.995 18.548 1.00 78.27 641 GLN B CA 1
ATOM 5214 C C . GLN B 1 309 ? 154.665 21.608 18.050 1.00 77.14 641 GLN B C 1
ATOM 5215 O O . GLN B 1 309 ? 154.460 20.745 17.226 1.00 77.39 641 GLN B O 1
ATOM 5221 N N . VAL B 1 310 ? 153.691 22.453 18.519 1.00 74.92 642 VAL B N 1
ATOM 5222 C CA . VAL B 1 310 ? 152.282 22.330 18.161 1.00 74.22 642 VAL B CA 1
ATOM 5223 C C . VAL B 1 310 ? 151.870 23.440 17.173 1.00 75.22 642 VAL B C 1
ATOM 5224 O O . VAL B 1 310 ? 151.966 24.617 17.501 1.00 74.11 642 VAL B O 1
ATOM 5228 N N . LYS B 1 311 ? 151.403 23.066 15.982 1.00 77.06 643 LYS B N 1
ATOM 5229 C CA . LYS B 1 311 ? 150.946 24.050 14.983 1.00 79.11 643 LYS B CA 1
ATOM 5230 C C . LYS B 1 311 ? 149.577 24.635 15.346 1.00 79.38 643 LYS B C 1
ATOM 5231 O O . LYS B 1 311 ? 148.625 23.866 15.606 1.00 79.88 643 LYS B O 1
ATOM 5234 N N . ILE B 1 312 ? 149.427 25.943 15.439 1.00 78.21 644 ILE B N 1
ATOM 5235 C CA . ILE B 1 312 ? 148.141 26.503 15.828 1.00 79.70 644 ILE B CA 1
ATOM 5236 C C . ILE B 1 312 ? 147.237 26.917 14.674 1.00 77.93 644 ILE B C 1
ATOM 5237 O O . ILE B 1 312 ? 147.665 27.580 13.779 1.00 78.26 644 ILE B O 1
ATOM 5242 N N . HIS B 1 313 ? 145.986 26.490 14.715 1.00 77.69 645 HIS B N 1
ATOM 5243 C CA . HIS B 1 313 ? 144.935 26.802 13.708 1.00 77.00 645 HIS B CA 1
ATOM 5244 C C . HIS B 1 313 ? 143.911 27.676 14.405 1.00 79.25 645 HIS B C 1
ATOM 5245 O O . HIS B 1 313 ? 143.198 27.218 15.308 1.00 78.49 645 HIS B O 1
ATOM 5252 N N . ALA B 1 314 ? 143.857 28.942 14.008 1.00 78.81 646 ALA B N 1
ATOM 5253 C CA . ALA B 1 314 ? 142.968 29.899 14.648 1.00 80.28 646 ALA B CA 1
ATOM 5254 C C . ALA B 1 314 ? 141.529 29.723 14.196 1.00 81.23 646 ALA B C 1
ATOM 5255 O O . ALA B 1 314 ? 141.293 29.341 13.014 1.00 82.13 646 ALA B O 1
ATOM 5257 N N . GLY B 1 315 ? 140.549 30.078 15.180 1.00 81.95 647 GLY B N 1
ATOM 5258 C CA . GLY B 1 315 ? 139.154 30.071 14.750 1.00 84.38 647 GLY B CA 1
ATOM 5259 C C . GLY B 1 315 ? 138.752 31.441 14.202 1.00 85.26 647 GLY B C 1
ATOM 5260 O O . GLY B 1 315 ? 139.484 32.427 14.382 1.00 82.41 647 GLY B O 1
ATOM 5261 N N . PRO B 1 316 ? 137.580 31.516 13.537 1.00 85.82 648 PRO B N 1
ATOM 5262 C CA . PRO B 1 316 ? 137.096 32.781 12.993 1.00 87.23 648 PRO B CA 1
ATOM 5263 C C . PRO B 1 316 ? 137.087 33.870 14.069 1.00 87.40 648 PRO B C 1
ATOM 5264 O O . PRO B 1 316 ? 137.559 35.026 13.771 1.00 86.77 648 PRO B O 1
ATOM 5268 N N . LYS B 1 317 ? 136.606 33.459 15.343 1.00 86.35 649 LYS B N 1
ATOM 5269 C CA . LYS B 1 317 ? 136.513 34.433 16.434 1.00 85.56 649 LYS B CA 1
ATOM 5270 C C . LYS B 1 317 ? 137.903 34.808 16.941 1.00 85.22 649 LYS B C 1
ATOM 5271 O O . LYS B 1 317 ? 138.169 36.001 17.243 1.00 85.52 649 LYS B O 1
ATOM 5277 N N . PHE B 1 318 ? 138.791 33.791 17.001 1.00 84.52 650 PHE B N 1
ATOM 5278 C CA . PHE B 1 318 ? 140.143 34.026 17.518 1.00 83.67 650 PHE B CA 1
ATOM 5279 C C . PHE B 1 318 ? 141.003 34.846 16.542 1.00 84.14 650 PHE B C 1
ATOM 5280 O O . PHE B 1 318 ? 141.865 35.742 16.976 1.00 84.00 650 PHE B O 1
ATOM 5288 N N . ALA B 1 319 ? 140.730 34.635 15.222 1.00 85.92 651 ALA B N 1
ATOM 5289 C CA . ALA B 1 319 ? 141.389 35.411 14.169 1.00 87.79 651 ALA B CA 1
ATOM 5290 C C . ALA B 1 319 ? 141.076 36.912 14.274 1.00 87.24 651 ALA B C 1
ATOM 5291 O O . ALA B 1 319 ? 141.965 37.746 14.116 1.00 87.34 651 ALA B O 1
ATOM 5293 N N . SER B 1 320 ? 139.819 37.225 14.584 1.00 86.05 652 SER B N 1
ATOM 5294 C CA . SER B 1 320 ? 139.302 38.598 14.636 1.00 86.85 652 SER B CA 1
ATOM 5295 C C . SER B 1 320 ? 140.008 39.515 15.663 1.00 86.49 652 SER B C 1
ATOM 5296 O O . SER B 1 320 ? 140.021 40.744 15.496 1.00 86.78 652 SER B O 1
ATOM 5299 N N . TYR B 1 321 ? 140.575 38.917 16.718 1.00 79.20 653 TYR B N 1
ATOM 5300 C CA . TYR B 1 321 ? 141.310 39.669 17.755 1.00 77.21 653 TYR B CA 1
ATOM 5301 C C . TYR B 1 321 ? 142.805 39.866 17.473 1.00 78.21 653 TYR B C 1
ATOM 5302 O O . TYR B 1 321 ? 143.659 39.905 18.656 1.00 77.49 653 TYR B O 1
ATOM 5311 N N . LEU B 1 322 ? 143.162 39.693 15.926 1.00 79.00 654 LEU B N 1
ATOM 5312 C CA . LEU B 1 322 ? 144.605 39.787 15.663 1.00 78.31 654 LEU B CA 1
ATOM 5313 C C . LEU B 1 322 ? 145.073 40.809 14.612 1.00 81.15 654 LEU B C 1
ATOM 5314 O O . LEU B 1 322 ? 144.496 40.931 13.559 1.00 81.02 654 LEU B O 1
ATOM 5319 N N . THR B 1 323 ? 146.166 41.525 14.965 1.00 80.33 655 THR B N 1
ATOM 5320 C CA . THR B 1 323 ? 146.701 42.571 14.035 1.00 79.47 655 THR B CA 1
ATOM 5321 C C . THR B 1 323 ? 147.179 42.030 12.709 1.00 80.65 655 THR B C 1
ATOM 5322 O O . THR B 1 323 ? 147.155 42.703 11.651 1.00 79.57 655 THR B O 1
ATOM 5326 N N . PHE B 1 324 ? 147.582 40.717 12.741 1.00 81.38 656 PHE B N 1
ATOM 5327 C CA . PHE B 1 324 ? 148.128 40.029 11.518 1.00 82.22 656 PHE B CA 1
ATOM 5328 C C . PHE B 1 324 ? 147.097 39.138 10.780 1.00 82.34 656 PHE B C 1
ATOM 5329 O O . PHE B 1 324 ? 146.485 38.232 11.376 1.00 79.63 656 PHE B O 1
ATOM 5337 N N . VAL B 1 329 ? 141.643 28.274 8.903 1.00 93.88 661 VAL B N 1
ATOM 5338 C CA . VAL B 1 329 ? 141.358 27.144 9.796 1.00 94.66 661 VAL B CA 1
ATOM 5339 C C . VAL B 1 329 ? 141.009 25.859 9.023 1.00 94.82 661 VAL B C 1
ATOM 5340 O O . VAL B 1 329 ? 141.775 24.889 9.062 1.00 97.57 661 VAL B O 1
ATOM 5344 N N . LYS B 1 330 ? 139.857 25.872 8.342 1.00 92.21 662 LYS B N 1
ATOM 5345 C CA . LYS B 1 330 ? 139.349 24.777 7.486 1.00 91.27 662 LYS B CA 1
ATOM 5346 C C . LYS B 1 330 ? 138.070 24.154 8.044 1.00 90.24 662 LYS B C 1
ATOM 5347 O O . LYS B 1 330 ? 137.037 24.172 7.382 1.00 89.95 662 LYS B O 1
ATOM 5349 N N . SER B 1 331 ? 138.146 23.608 9.258 1.00 88.61 663 SER B N 1
ATOM 5350 C CA . SER B 1 331 ? 136.998 22.980 9.923 1.00 85.96 663 SER B CA 1
ATOM 5351 C C . SER B 1 331 ? 137.174 22.984 11.434 1.00 83.67 663 SER B C 1
ATOM 5352 O O . SER B 1 331 ? 138.273 22.794 11.935 1.00 82.48 663 SER B O 1
ATOM 5355 N N . LEU B 1 332 ? 136.076 23.192 12.149 1.00 81.57 664 LEU B N 1
ATOM 5356 C CA . LEU B 1 332 ? 136.078 23.140 13.604 1.00 77.72 664 LEU B CA 1
ATOM 5357 C C . LEU B 1 332 ? 135.700 21.748 14.129 1.00 76.34 664 LEU B C 1
ATOM 5358 O O . LEU B 1 332 ? 135.613 21.540 15.346 1.00 73.95 664 LEU B O 1
ATOM 5363 N N . ARG B 1 333 ? 135.529 20.816 13.193 1.00 74.21 665 ARG B N 1
ATOM 5364 C CA . ARG B 1 333 ? 135.224 19.425 13.480 1.00 72.18 665 ARG B CA 1
ATOM 5365 C C . ARG B 1 333 ? 136.348 18.536 13.025 1.00 71.17 665 ARG B C 1
ATOM 5366 O O . ARG B 1 333 ? 136.149 17.582 12.327 1.00 72.18 665 ARG B O 1
ATOM 5374 N N . THR B 1 334 ? 137.539 18.864 13.447 1.00 70.02 666 THR B N 1
ATOM 5375 C CA . THR B 1 334 ? 138.752 18.189 13.000 1.00 69.15 666 THR B CA 1
ATOM 5376 C C . THR B 1 334 ? 139.468 17.503 14.154 1.00 68.36 666 THR B C 1
ATOM 5377 O O . THR B 1 334 ? 139.728 18.129 15.172 1.00 69.01 666 THR B O 1
ATOM 5381 N N . GLU B 1 335 ? 139.773 16.229 13.997 1.00 66.80 667 GLU B N 1
ATOM 5382 C CA . GLU B 1 335 ? 140.697 15.549 14.869 1.00 64.85 667 GLU B CA 1
ATOM 5383 C C . GLU B 1 335 ? 142.041 15.479 14.210 1.00 65.00 667 GLU B C 1
ATOM 5384 O O . GLU B 1 335 ? 142.235 14.782 13.258 1.00 62.53 667 GLU B O 1
ATOM 5390 N N . TYR B 1 336 ? 142.975 16.239 14.720 1.00 66.70 668 TYR B N 1
ATOM 5391 C CA . TYR B 1 336 ? 144.293 16.302 14.093 1.00 66.43 668 TYR B CA 1
ATOM 5392 C C . TYR B 1 336 ? 145.083 14.986 14.334 1.00 68.58 668 TYR B C 1
ATOM 5393 O O . TYR B 1 336 ? 145.730 14.469 13.416 1.00 66.46 668 TYR B O 1
ATOM 5402 N N . GLY B 1 337 ? 144.990 14.443 15.554 1.00 67.77 669 GLY B N 1
ATOM 5403 C CA . GLY B 1 337 ? 145.670 13.208 15.916 1.00 67.59 669 GLY B CA 1
ATOM 5404 C C . GLY B 1 337 ? 147.183 13.349 15.830 1.00 67.28 669 GLY B C 1
ATOM 5405 O O . GLY B 1 337 ? 147.898 12.371 15.580 1.00 65.12 669 GLY B O 1
ATOM 5406 N N . ASP B 1 338 ? 147.657 14.584 16.019 1.00 66.22 670 ASP B N 1
ATOM 5407 C CA . ASP B 1 338 ? 149.085 14.933 15.995 1.00 66.86 670 ASP B CA 1
ATOM 5408 C C . ASP B 1 338 ? 149.311 16.261 16.706 1.00 65.43 670 ASP B C 1
ATOM 5409 O O . ASP B 1 338 ? 148.397 16.805 17.323 1.00 64.05 670 ASP B O 1
ATOM 5414 N N . LEU B 1 339 ? 150.519 16.801 16.589 1.00 66.33 671 LEU B N 1
ATOM 5415 C CA . LEU B 1 339 ? 150.856 18.070 17.223 1.00 67.79 671 LEU B CA 1
ATOM 5416 C C . LEU B 1 339 ? 150.303 19.303 16.477 1.00 69.75 671 LEU B C 1
ATOM 5417 O O . LEU B 1 339 ? 151.044 20.186 16.064 1.00 69.27 671 LEU B O 1
ATOM 5422 N N . GLU B 1 340 ? 148.985 19.333 16.320 1.00 70.20 672 GLU B N 1
ATOM 5423 C CA . GLU B 1 340 ? 148.252 20.464 15.762 1.00 70.03 672 GLU B CA 1
ATOM 5424 C C . GLU B 1 340 ? 147.054 20.740 16.668 1.00 70.02 672 GLU B C 1
ATOM 5425 O O . GLU B 1 340 ? 146.528 19.835 17.329 1.00 69.16 672 GLU B O 1
ATOM 5431 N N . LEU B 1 341 ? 146.622 21.993 16.693 1.00 67.24 673 LEU B N 1
ATOM 5432 C CA . LEU B 1 341 ? 145.597 22.427 17.624 1.00 64.42 673 LEU B CA 1
ATOM 5433 C C . LEU B 1 341 ? 144.799 23.616 17.109 1.00 65.09 673 LEU B C 1
ATOM 5434 O O . LEU B 1 341 ? 145.376 24.638 16.695 1.00 63.50 673 LEU B O 1
ATOM 5439 N N . CYS B 1 342 ? 143.477 23.501 17.174 1.00 61.46 674 CYS B N 1
ATOM 5440 C CA . CYS B 1 342 ? 142.640 24.660 16.959 1.00 60.61 674 CYS B CA 1
ATOM 5441 C C . CYS B 1 342 ? 142.476 25.452 18.244 1.00 61.82 674 CYS B C 1
ATOM 5442 O O . CYS B 1 342 ? 142.096 24.918 19.291 1.00 59.03 674 CYS B O 1
ATOM 5445 N N . ILE B 1 343 ? 142.818 26.732 18.158 1.00 60.76 675 ILE B N 1
ATOM 5446 C CA . ILE B 1 343 ? 142.507 27.671 19.216 1.00 60.09 675 ILE B CA 1
ATOM 5447 C C . ILE B 1 343 ? 141.345 28.542 18.750 1.00 61.89 675 ILE B C 1
ATOM 5448 O O . ILE B 1 343 ? 141.445 29.247 17.749 1.00 61.20 675 ILE B O 1
ATOM 5453 N N . GLU B 1 344 ? 140.246 28.503 19.468 1.00 62.77 676 GLU B N 1
ATOM 5454 C CA . GLU B 1 344 ? 139.176 29.423 19.238 1.00 65.88 676 GLU B CA 1
ATOM 5455 C C . GLU B 1 344 ? 138.798 30.178 20.482 1.00 66.08 676 GLU B C 1
ATOM 5456 O O . GLU B 1 344 ? 138.885 29.701 21.582 1.00 63.96 676 GLU B O 1
ATOM 5462 N N . VAL B 1 345 ? 138.397 31.402 20.273 1.00 65.53 677 VAL B N 1
ATOM 5463 C CA . VAL B 1 345 ? 137.962 32.286 21.351 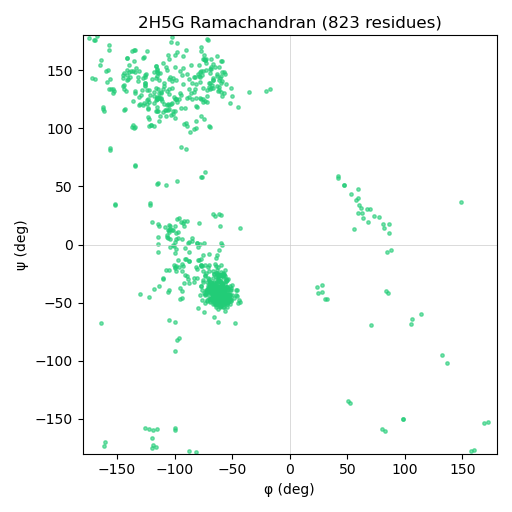1.00 64.65 677 VAL B CA 1
ATOM 5464 C C . VAL B 1 345 ? 136.466 32.109 21.574 1.00 66.98 677 VAL B C 1
ATOM 5465 O O . VAL B 1 345 ? 135.693 31.933 20.630 1.00 70.20 677 VAL B O 1
ATOM 5469 N N . VAL B 1 346 ? 136.029 32.246 22.794 1.00 65.04 678 VAL B N 1
ATOM 5470 C CA . VAL B 1 346 ? 134.622 32.292 23.028 1.00 66.36 678 VAL B CA 1
ATOM 5471 C C . VAL B 1 346 ? 134.274 33.403 23.967 1.00 69.05 678 VAL B C 1
ATOM 5472 O O . VAL B 1 346 ? 135.109 33.977 24.612 1.00 70.39 678 VAL B O 1
ATOM 5476 N N . ASP B 1 347 ? 133.003 33.689 24.045 1.00 71.72 679 ASP B N 1
ATOM 5477 C CA . ASP B 1 347 ? 132.538 34.875 24.804 1.00 73.84 679 ASP B CA 1
ATOM 5478 C C . ASP B 1 347 ? 132.296 34.619 26.291 1.00 74.31 679 ASP B C 1
ATOM 5479 O O . ASP B 1 347 ? 132.477 35.503 27.121 1.00 75.09 679 ASP B O 1
ATOM 5484 N N . ASN B 1 348 ? 131.859 33.407 26.607 1.00 72.53 680 ASN B N 1
ATOM 5485 C CA . ASN B 1 348 ? 131.445 33.023 27.954 1.00 71.87 680 ASN B CA 1
ATOM 5486 C C . ASN B 1 348 ? 131.264 31.494 28.018 1.00 70.03 680 ASN B C 1
ATOM 5487 O O . ASN B 1 348 ? 131.379 30.811 26.988 1.00 66.33 680 ASN B O 1
ATOM 5492 N N . VAL B 1 349 ? 130.971 30.971 29.209 1.00 68.60 681 VAL B N 1
ATOM 5493 C CA . VAL B 1 349 ? 130.732 29.539 29.384 1.00 68.64 681 VAL B CA 1
ATOM 5494 C C . VAL B 1 349 ? 129.698 28.995 28.424 1.00 69.04 681 VAL B C 1
ATOM 5495 O O . VAL B 1 349 ? 129.883 27.903 27.875 1.00 67.59 681 VAL B O 1
ATOM 5499 N N . GLN B 1 350 ? 128.600 29.739 28.248 1.00 69.23 682 GLN B N 1
ATOM 5500 C CA . GLN B 1 350 ? 127.505 29.305 27.379 1.00 68.53 682 GLN B CA 1
ATOM 5501 C C . GLN B 1 350 ? 127.971 29.124 25.941 1.00 67.06 682 GLN B C 1
ATOM 5502 O O . GLN B 1 350 ? 127.640 28.121 25.303 1.00 67.03 682 GLN B O 1
ATOM 5508 N N . ASP B 1 351 ? 128.759 30.087 25.462 1.00 66.98 683 ASP B N 1
ATOM 5509 C CA . ASP B 1 351 ? 129.402 30.035 24.133 1.00 68.21 683 ASP B CA 1
ATOM 5510 C C . ASP B 1 351 ? 130.270 28.772 24.016 1.00 66.36 683 ASP B C 1
ATOM 5511 O O . ASP B 1 351 ? 130.170 28.033 23.039 1.00 64.13 683 ASP B O 1
ATOM 5516 N N . ALA B 1 352 ? 131.105 28.531 25.033 1.00 63.09 684 ALA B N 1
ATOM 5517 C CA . ALA B 1 352 ? 131.927 27.318 25.110 1.00 62.08 684 ALA B CA 1
ATOM 5518 C C . ALA B 1 352 ? 131.057 26.059 24.988 1.00 61.28 684 ALA B C 1
ATOM 5519 O O . ALA B 1 352 ? 131.295 25.216 24.129 1.00 61.37 684 ALA B O 1
ATOM 5521 N N . ILE B 1 353 ? 130.038 25.957 25.838 1.00 60.75 685 ILE B N 1
ATOM 5522 C CA . ILE B 1 353 ? 129.092 24.833 25.828 1.00 60.35 685 ILE B CA 1
ATOM 5523 C C . ILE B 1 353 ? 128.436 24.638 24.445 1.00 61.38 685 ILE B C 1
ATOM 5524 O O . ILE B 1 353 ? 128.409 23.518 23.910 1.00 62.79 685 ILE B O 1
ATOM 5529 N N . ASP B 1 354 ? 127.922 25.732 23.876 1.00 61.75 686 ASP B N 1
ATOM 5530 C CA . ASP B 1 354 ? 127.312 25.719 22.537 1.00 61.00 686 ASP B CA 1
ATOM 5531 C C . ASP B 1 354 ? 128.299 25.212 21.496 1.00 58.44 686 ASP B C 1
ATOM 5532 O O . ASP B 1 354 ? 127.951 24.369 20.670 1.00 62.07 686 ASP B O 1
ATOM 5537 N N . HIS B 1 355 ? 129.535 25.704 21.556 1.00 55.58 687 HIS B N 1
ATOM 5538 C CA . HIS B 1 355 ? 130.580 25.274 20.628 1.00 54.53 687 HIS B CA 1
ATOM 5539 C C . HIS B 1 355 ? 130.841 23.772 20.761 1.00 55.64 687 HIS B C 1
ATOM 5540 O O . HIS B 1 355 ? 130.927 23.057 19.763 1.00 56.96 687 HIS B O 1
ATOM 5547 N N . ILE B 1 356 ? 130.984 23.309 21.999 1.00 52.61 688 ILE B N 1
ATOM 5548 C CA . ILE B 1 356 ? 131.252 21.901 22.258 1.00 53.42 688 ILE B CA 1
ATOM 5549 C C . ILE B 1 356 ? 130.140 21.014 21.696 1.00 53.26 688 ILE B C 1
ATOM 5550 O O .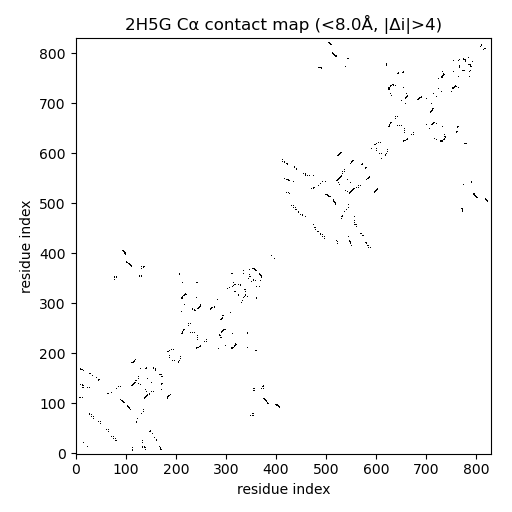 ILE B 1 356 ? 130.415 19.994 21.066 1.00 53.34 688 ILE B O 1
ATOM 5555 N N . HIS B 1 357 ? 128.893 21.440 21.873 1.00 51.26 689 HIS B N 1
ATOM 5556 C CA . HIS B 1 357 ? 127.782 20.660 21.386 1.00 55.83 689 HIS B CA 1
ATOM 5557 C C . HIS B 1 357 ? 127.709 20.659 19.865 1.00 56.61 689 HIS B C 1
ATOM 5558 O O . HIS B 1 357 ? 127.436 19.611 19.230 1.00 55.28 689 HIS B O 1
ATOM 5565 N N . LYS B 1 358 ? 127.970 21.828 19.280 1.00 58.53 690 LYS B N 1
ATOM 5566 C CA . LYS B 1 358 ? 127.938 21.972 17.822 1.00 59.86 690 LYS B CA 1
ATOM 5567 C C . LYS B 1 358 ? 129.038 21.164 17.131 1.00 60.27 690 LYS B C 1
ATOM 5568 O O . LYS B 1 358 ? 128.776 20.457 16.159 1.00 60.08 690 LYS B O 1
ATOM 5574 N N . TYR B 1 359 ? 130.263 21.241 17.643 1.00 59.19 691 TYR B N 1
ATOM 5575 C CA . TYR B 1 359 ? 131.398 20.704 16.896 1.00 58.95 691 TYR B CA 1
ATOM 5576 C C . TYR B 1 359 ? 131.985 19.404 17.453 1.00 59.53 691 TYR B C 1
ATOM 5577 O O . TYR B 1 359 ? 132.653 18.679 16.725 1.00 59.00 691 TYR B O 1
ATOM 5586 N N . GLY B 1 360 ? 131.754 19.124 18.735 1.00 56.99 692 GLY B N 1
ATOM 5587 C CA . GLY B 1 360 ? 132.426 18.016 19.420 1.00 56.46 692 GLY B CA 1
ATOM 5588 C C . GLY B 1 360 ? 131.866 16.641 19.104 1.00 55.47 692 GLY B C 1
ATOM 5589 O O . GLY B 1 360 ? 130.816 16.510 18.468 1.00 55.03 692 GLY B O 1
ATOM 5590 N N . SER B 1 361 ? 132.571 15.610 19.538 1.00 56.63 693 SER B N 1
ATOM 5591 C CA . SER B 1 361 ? 132.108 14.232 19.311 1.00 54.79 693 SER B CA 1
ATOM 5592 C C . SER B 1 361 ? 131.517 13.576 20.572 1.00 54.59 693 SER B C 1
ATOM 5593 O O . SER B 1 361 ? 131.304 12.351 20.593 1.00 54.39 693 SER B O 1
ATOM 5596 N N . SER B 1 362 ? 131.239 14.401 21.595 1.00 53.14 694 SER B N 1
ATOM 5597 C CA . SER B 1 362 ? 130.592 13.961 22.843 1.00 55.25 694 SER B CA 1
ATOM 5598 C C . SER B 1 362 ? 131.438 12.902 23.547 1.00 53.76 694 SER B C 1
ATOM 5599 O O . SER B 1 362 ? 130.921 11.969 24.145 1.00 51.70 694 SER B O 1
ATOM 5602 N N . HIS B 1 363 ? 132.749 13.033 23.430 1.00 51.13 695 HIS B N 1
ATOM 5603 C CA . HIS B 1 363 ? 133.659 12.077 24.003 1.00 53.13 695 HIS B CA 1
ATOM 5604 C C . HIS B 1 363 ? 134.159 12.615 25.364 1.00 54.01 695 HIS B C 1
ATOM 5605 O O . HIS B 1 363 ? 133.638 12.238 26.411 1.00 53.43 695 HIS B O 1
ATOM 5612 N N . THR B 1 364 ? 135.166 13.486 25.333 1.00 54.32 696 THR B N 1
ATOM 5613 C CA . THR B 1 364 ? 135.742 14.056 26.547 1.00 52.46 696 THR B CA 1
ATOM 5614 C C . THR B 1 364 ? 135.848 15.587 26.405 1.00 53.10 696 THR B C 1
ATOM 5615 O O . THR B 1 364 ? 136.427 16.076 25.451 1.00 54.69 696 THR B O 1
ATOM 5619 N N . ASP B 1 365 ? 135.305 16.341 27.355 1.00 51.71 697 ASP B N 1
ATOM 5620 C CA . ASP B 1 365 ? 135.419 17.795 27.279 1.00 51.93 697 ASP B CA 1
ATOM 5621 C C . ASP B 1 365 ? 135.660 18.378 28.640 1.00 53.50 697 ASP B C 1
ATOM 5622 O O . ASP B 1 365 ? 135.080 17.903 29.618 1.00 54.40 697 ASP B O 1
ATOM 5627 N N . VAL B 1 366 ? 136.494 19.416 28.714 1.00 55.28 698 VAL B N 1
ATOM 5628 C CA . VAL B 1 366 ? 137.010 19.883 30.000 1.00 55.33 698 VAL B CA 1
ATOM 5629 C C . VAL B 1 366 ? 136.893 21.396 30.195 1.00 58.66 698 VAL B C 1
ATOM 5630 O O . VAL B 1 366 ? 137.071 22.165 29.231 1.00 56.65 698 VAL B O 1
ATOM 5634 N N . ILE B 1 367 ? 136.615 21.810 31.439 1.00 57.03 699 ILE B N 1
ATOM 5635 C CA . ILE B 1 367 ? 136.681 23.213 31.825 1.00 57.24 699 ILE B CA 1
ATOM 5636 C C . ILE B 1 367 ? 137.860 23.438 32.771 1.00 58.78 699 ILE B C 1
ATOM 5637 O O . ILE B 1 367 ? 138.083 22.634 33.684 1.00 60.98 699 ILE B O 1
ATOM 5642 N N . VAL B 1 368 ? 138.640 24.489 32.513 1.00 56.87 700 VAL B N 1
ATOM 5643 C CA . VAL B 1 368 ? 139.652 24.978 33.460 1.00 57.66 700 VAL B CA 1
ATOM 5644 C C . VAL B 1 368 ? 139.160 26.297 34.047 1.00 58.32 700 VAL B C 1
ATOM 5645 O O . VAL B 1 368 ? 138.959 27.292 33.322 1.00 57.27 700 VAL B O 1
ATOM 5649 N N . THR B 1 369 ? 138.924 26.290 35.358 1.00 59.44 701 THR B N 1
ATOM 5650 C CA . THR B 1 369 ? 138.426 27.473 36.087 1.00 60.32 701 THR B CA 1
ATOM 5651 C C . THR B 1 369 ? 138.601 27.311 37.583 1.00 61.92 701 THR B C 1
ATOM 5652 O O . THR B 1 369 ? 138.638 26.173 38.095 1.00 61.75 701 THR B O 1
ATOM 5656 N N . GLU B 1 370 ? 138.696 28.445 38.282 1.00 61.25 702 GLU B N 1
ATOM 5657 C CA . GLU B 1 370 ? 138.702 28.435 39.744 1.00 60.18 702 GLU B CA 1
ATOM 5658 C C . GLU B 1 370 ? 137.315 28.724 40.297 1.00 60.28 702 GLU B C 1
ATOM 5659 O O . GLU B 1 370 ? 137.059 28.492 41.460 1.00 61.89 702 GLU B O 1
ATOM 5665 N N . ASP B 1 371 ? 136.407 29.198 39.452 1.00 61.86 703 ASP B N 1
ATOM 5666 C CA . ASP B 1 371 ? 135.033 29.463 39.872 1.00 62.60 703 ASP B CA 1
ATOM 5667 C C . ASP B 1 371 ? 134.166 28.204 39.892 1.00 63.42 703 ASP B C 1
ATOM 5668 O O . ASP B 1 371 ? 133.737 27.701 38.851 1.00 63.38 703 ASP B O 1
ATOM 5673 N N . GLU B 1 372 ? 133.878 27.725 41.099 1.00 65.61 704 GLU B N 1
ATOM 5674 C CA . GLU B 1 372 ? 133.068 26.526 41.298 1.00 67.13 704 GLU B CA 1
ATOM 5675 C C . GLU B 1 372 ? 131.695 26.591 40.635 1.00 66.23 704 GLU B C 1
ATOM 5676 O O . GLU B 1 372 ? 131.263 25.609 40.016 1.00 65.23 704 GLU B O 1
ATOM 5682 N N . ASN B 1 373 ? 131.001 27.723 40.761 1.00 62.93 705 ASN B N 1
ATOM 5683 C CA . ASN B 1 373 ? 129.692 27.850 40.128 1.00 62.48 705 ASN B CA 1
ATOM 5684 C C . ASN B 1 373 ? 129.760 27.655 38.611 1.00 61.14 705 ASN B C 1
ATOM 5685 O O . ASN B 1 373 ? 128.903 26.971 38.035 1.00 61.24 705 ASN B O 1
ATOM 5690 N N . THR B 1 374 ? 130.757 28.262 37.967 1.00 59.85 706 THR B N 1
ATOM 5691 C CA . THR B 1 374 ? 130.948 28.124 36.515 1.00 59.70 706 THR B CA 1
ATOM 5692 C C . THR B 1 374 ? 131.256 26.641 36.151 1.00 60.28 706 THR B C 1
ATOM 5693 O O . THR B 1 374 ? 130.627 26.054 35.256 1.00 60.17 706 THR B O 1
ATOM 5697 N N . ALA B 1 375 ? 132.200 26.045 36.881 1.00 58.94 707 ALA B N 1
ATOM 5698 C CA . ALA B 1 375 ? 132.617 24.654 36.669 1.00 58.62 707 ALA B CA 1
ATOM 5699 C C . ALA B 1 375 ? 131.419 23.722 36.748 1.00 59.78 707 ALA B C 1
ATOM 5700 O O . ALA B 1 375 ? 131.207 22.891 35.852 1.00 61.96 707 ALA B O 1
ATOM 5702 N N . GLU B 1 376 ? 130.595 23.896 37.779 1.00 59.13 708 GLU B N 1
ATOM 5703 C CA . GLU B 1 376 ? 129.441 23.019 37.961 1.00 60.39 708 GLU B CA 1
ATOM 5704 C C . GLU B 1 376 ? 128.381 23.231 36.885 1.00 61.98 708 GLU B C 1
ATOM 5705 O O . GLU B 1 376 ? 127.704 22.268 36.470 1.00 63.29 708 GLU B O 1
ATOM 5711 N N . PHE B 1 377 ? 128.263 24.469 36.410 1.00 58.48 709 PHE B N 1
ATOM 5712 C CA . PHE B 1 377 ? 127.364 24.785 35.308 1.00 59.70 709 PHE B CA 1
ATOM 5713 C C . PHE B 1 377 ? 127.751 24.013 34.026 1.00 59.51 709 PHE B C 1
ATOM 5714 O O . PHE B 1 377 ? 126.907 23.370 33.407 1.00 61.54 709 PHE B O 1
ATOM 5722 N N . PHE B 1 378 ? 129.029 24.105 33.651 1.00 58.18 710 PHE B N 1
ATOM 5723 C CA . PHE B 1 378 ? 129.634 23.396 32.531 1.00 58.10 710 PHE B CA 1
ATOM 5724 C C . PHE B 1 378 ? 129.496 21.863 32.680 1.00 58.50 710 PHE B C 1
ATOM 5725 O O . PHE B 1 378 ? 129.125 21.169 31.734 1.00 58.00 710 PHE B O 1
ATOM 5733 N N . LEU B 1 379 ? 129.768 21.351 33.872 1.00 58.03 711 LEU B N 1
ATOM 5734 C CA . LEU B 1 379 ? 129.669 19.918 34.145 1.00 57.62 711 LEU B CA 1
ATOM 5735 C C . LEU B 1 379 ? 128.248 19.418 33.927 1.00 58.87 711 LEU B C 1
ATOM 5736 O O . LEU B 1 379 ? 128.021 18.325 33.382 1.00 60.70 711 LEU B O 1
ATOM 5741 N N . GLN B 1 380 ? 127.280 20.239 34.306 1.00 57.13 712 GLN B N 1
ATOM 5742 C CA . GLN B 1 380 ? 125.877 19.864 34.194 1.00 58.70 712 GLN B CA 1
ATOM 5743 C C . GLN B 1 380 ? 125.358 19.963 32.760 1.00 57.42 712 GLN B C 1
ATOM 5744 O O . GLN B 1 380 ? 124.542 19.133 32.322 1.00 54.76 712 GLN B O 1
ATOM 5747 N N . HIS B 1 381 ? 125.846 20.952 32.015 1.00 58.20 713 HIS B N 1
ATOM 5748 C CA . HIS B 1 381 ? 125.244 21.274 30.705 1.00 58.70 713 HIS B CA 1
ATOM 5749 C C . HIS B 1 381 ? 125.965 20.703 29.494 1.00 58.47 713 HIS B C 1
ATOM 5750 O O . HIS B 1 381 ? 125.382 20.662 28.399 1.00 58.98 713 HIS B O 1
ATOM 5757 N N . VAL B 1 382 ? 127.229 20.309 29.658 1.00 56.95 714 VAL B N 1
ATOM 5758 C CA . VAL B 1 382 ? 127.944 19.615 28.593 1.00 56.24 714 VAL B CA 1
ATOM 5759 C C . VAL B 1 382 ? 127.480 18.131 28.552 1.00 58.17 714 VAL B C 1
ATOM 5760 O O . VAL B 1 382 ? 127.498 17.431 29.555 1.00 55.79 714 VAL B O 1
ATOM 5764 N N . ASP B 1 383 ? 127.048 17.688 27.375 1.00 55.03 715 ASP B N 1
ATOM 5765 C CA . ASP B 1 383 ? 126.414 16.398 27.193 1.00 54.90 715 ASP B CA 1
ATOM 5766 C C . ASP B 1 383 ? 127.389 15.288 26.824 1.00 55.92 715 ASP B C 1
ATOM 5767 O O . ASP B 1 383 ? 126.956 14.239 26.355 1.00 54.74 715 ASP B O 1
ATOM 5772 N N . SER B 1 384 ? 128.688 15.495 27.013 1.00 52.41 716 SER B N 1
ATOM 5773 C CA . SER B 1 384 ? 129.652 14.492 26.587 1.00 52.22 716 SER B CA 1
ATOM 5774 C C . SER B 1 384 ? 129.601 13.279 27.543 1.00 51.77 716 SER B C 1
ATOM 5775 O O . SER B 1 384 ? 129.139 13.386 28.670 1.00 50.37 716 SER B O 1
ATOM 5778 N N . ALA B 1 385 ? 130.070 12.133 27.075 1.00 50.78 717 ALA B N 1
ATOM 5779 C CA . ALA B 1 385 ? 130.225 10.965 27.935 1.00 49.84 717 ALA B CA 1
ATOM 5780 C C . ALA B 1 385 ? 131.085 11.298 29.165 1.00 48.85 717 ALA B C 1
ATOM 5781 O O . ALA B 1 385 ? 130.739 10.919 30.291 1.00 50.46 717 ALA B O 1
ATOM 5783 N N . CYS B 1 386 ? 132.152 12.067 28.954 1.00 49.62 718 CYS B N 1
ATOM 5784 C CA . CYS B 1 386 ? 133.054 12.438 30.045 1.00 48.61 718 CYS B CA 1
ATOM 5785 C C . CYS B 1 386 ? 133.258 13.945 30.127 1.00 52.99 718 CYS B C 1
ATOM 5786 O O . CYS B 1 386 ? 133.726 14.553 29.164 1.00 53.65 718 CYS B O 1
ATOM 5789 N N . VAL B 1 387 ? 132.929 14.551 31.269 1.00 55.93 719 VAL B N 1
ATOM 5790 C CA . VAL B 1 387 ? 133.137 15.993 31.457 1.00 53.94 719 VAL B CA 1
ATOM 5791 C C . VAL B 1 387 ? 134.008 16.230 32.693 1.00 56.46 719 VAL B C 1
ATOM 5792 O O . VAL B 1 387 ? 133.658 15.777 33.802 1.00 51.12 719 VAL B O 1
ATOM 5796 N N . PHE B 1 388 ? 135.132 16.942 32.514 1.00 53.67 720 PHE B N 1
ATOM 5797 C CA . PHE B 1 388 ? 136.130 17.095 33.608 1.00 55.29 720 PHE B CA 1
ATOM 5798 C C . PHE B 1 388 ? 136.247 18.557 34.034 1.00 57.23 720 PHE B C 1
ATOM 5799 O O . PHE B 1 388 ? 136.010 19.465 33.229 1.00 54.72 720 PHE B O 1
ATOM 5807 N N . TRP B 1 389 ? 136.638 18.767 35.284 1.00 54.85 721 TRP B N 1
ATOM 5808 C CA . TRP B 1 389 ? 136.968 20.087 35.778 1.00 57.24 721 TRP B CA 1
ATOM 5809 C C . TRP B 1 389 ? 138.413 20.054 36.315 1.00 56.91 721 TRP B C 1
ATOM 5810 O O . TRP B 1 389 ? 138.707 19.289 37.246 1.00 56.58 721 TRP B O 1
ATOM 5821 N N . ASN B 1 390 ? 139.317 20.828 35.693 1.00 53.68 722 ASN B N 1
ATOM 5822 C CA . ASN B 1 390 ? 140.695 20.966 36.184 1.00 54.00 722 ASN B CA 1
ATOM 5823 C C . ASN B 1 390 ? 141.445 19.625 36.238 1.00 55.38 722 ASN B C 1
ATOM 5824 O O . ASN B 1 390 ? 142.195 19.356 37.197 1.00 55.64 722 ASN B O 1
ATOM 5829 N N . ALA B 1 391 ? 141.222 18.805 35.211 1.00 53.73 723 ALA B N 1
ATOM 5830 C CA . ALA B 1 391 ? 141.957 17.575 34.961 1.00 52.11 723 ALA B CA 1
ATOM 5831 C C . ALA B 1 391 ? 142.096 17.438 33.447 1.00 53.73 723 ALA B C 1
ATOM 5832 O O . ALA B 1 391 ? 141.213 17.853 32.699 1.00 53.30 723 ALA B O 1
ATOM 5834 N N . SER B 1 392 ? 143.198 16.850 33.008 1.00 53.95 724 SER B N 1
ATOM 5835 C CA . SER B 1 392 ? 143.483 16.629 31.597 1.00 54.57 724 SER B CA 1
ATOM 5836 C C . SER B 1 392 ? 142.439 15.775 30.864 1.00 54.90 724 SER B C 1
ATOM 5837 O O . SER B 1 392 ? 141.848 14.872 31.470 1.00 53.92 724 SER B O 1
ATOM 5840 N N . THR B 1 393 ? 142.239 16.044 29.563 1.00 53.22 725 THR B N 1
ATOM 5841 C CA . THR B 1 393 ? 141.355 15.216 28.719 1.00 53.23 725 THR B CA 1
ATOM 5842 C C . THR B 1 393 ? 141.791 13.747 28.745 1.00 53.91 725 THR B C 1
ATOM 5843 O O . THR B 1 393 ? 141.005 12.852 28.476 1.00 52.47 725 THR B O 1
ATOM 5847 N N . ARG B 1 394 ? 143.053 13.512 29.089 1.00 54.56 726 ARG B N 1
ATOM 5848 C CA . ARG B 1 394 ? 143.669 12.201 28.908 1.00 54.02 726 ARG B CA 1
ATOM 5849 C C . ARG B 1 394 ? 143.206 11.174 29.955 1.00 54.05 726 ARG B C 1
ATOM 5850 O O . ARG B 1 394 ? 143.509 9.965 29.843 1.00 53.34 726 ARG B O 1
ATOM 5858 N N . PHE B 1 395 ? 142.479 11.644 30.958 1.00 50.49 727 PHE B N 1
ATOM 5859 C CA . PHE B 1 395 ? 142.018 10.749 32.004 1.00 50.52 727 PHE B CA 1
ATOM 5860 C C . PHE B 1 395 ? 140.920 9.761 31.602 1.00 52.59 727 PHE B C 1
ATOM 5861 O O . PHE B 1 395 ? 140.761 8.774 32.284 1.00 51.80 727 PHE B O 1
ATOM 5869 N N . SER B 1 396 ? 140.186 10.009 30.510 1.00 48.34 728 SER B N 1
ATOM 5870 C CA . SER B 1 396 ? 139.108 9.088 30.110 1.00 50.40 728 SER B CA 1
ATOM 5871 C C . SER B 1 396 ? 139.711 7.758 29.624 1.00 51.29 728 SER B C 1
ATOM 5872 O O . SER B 1 396 ? 140.262 7.660 28.516 1.00 54.71 728 SER B O 1
ATOM 5875 N N . ASP B 1 397 ? 139.680 6.764 30.512 1.00 48.79 729 ASP B N 1
ATOM 5876 C CA . ASP B 1 397 ? 140.264 5.440 30.272 1.00 50.42 729 ASP B CA 1
ATOM 5877 C C . ASP B 1 397 ? 139.726 4.600 31.435 1.00 52.47 729 ASP B C 1
ATOM 5878 O O . ASP B 1 397 ? 139.584 5.115 32.550 1.00 51.37 729 ASP B O 1
ATOM 5883 N N . GLY B 1 398 ? 139.400 3.338 31.171 1.00 47.07 730 GLY B N 1
ATOM 5884 C CA . GLY B 1 398 ? 138.814 2.451 32.201 1.00 49.34 730 GLY B CA 1
ATOM 5885 C C . GLY B 1 398 ? 139.724 2.228 33.398 1.00 51.15 730 GLY B C 1
ATOM 5886 O O . GLY B 1 398 ? 139.288 2.368 34.562 1.00 49.96 730 GLY B O 1
ATOM 5887 N N . TYR B 1 399 ? 140.990 1.899 33.134 1.00 51.09 731 TYR B N 1
ATOM 5888 C CA . TYR B 1 399 ? 141.946 1.749 34.232 1.00 52.65 731 TYR B CA 1
ATOM 5889 C C . TYR B 1 399 ? 142.079 3.063 35.023 1.00 46.60 731 TYR B C 1
ATOM 5890 O O . TYR B 1 399 ? 141.967 3.056 36.239 1.00 49.74 731 TYR B O 1
ATOM 5899 N N . ARG B 1 400 ? 142.268 4.195 34.352 1.00 33.34 732 ARG B N 1
ATOM 5900 C CA . ARG B 1 400 ? 142.388 5.476 35.099 1.00 31.67 732 ARG B CA 1
ATOM 5901 C C . ARG B 1 400 ? 141.158 5.782 35.944 1.00 33.54 732 ARG B C 1
ATOM 5902 O O . ARG B 1 400 ? 141.283 6.387 37.015 1.00 30.26 732 ARG B O 1
ATOM 5910 N N . PHE B 1 401 ? 139.979 5.377 35.457 1.00 30.29 733 PHE B N 1
ATOM 5911 C CA . PHE B 1 401 ? 138.702 5.637 36.134 1.00 29.81 733 PHE B CA 1
ATOM 5912 C C . PHE B 1 401 ? 138.409 4.676 37.301 1.00 30.69 733 PHE B C 1
ATOM 5913 O O . PHE B 1 401 ? 137.344 4.767 37.929 1.00 33.07 733 PHE B O 1
ATOM 5921 N N . GLY B 1 402 ? 139.295 3.707 37.549 1.00 31.19 734 GLY B N 1
ATOM 5922 C CA . GLY B 1 402 ? 139.076 2.747 38.649 1.00 32.51 734 GLY B CA 1
ATOM 5923 C C . GLY B 1 402 ? 138.217 1.549 38.255 1.00 36.59 734 GLY B C 1
ATOM 5924 O O . GLY B 1 402 ? 137.674 0.839 39.122 1.00 35.98 734 GLY B O 1
ATOM 5925 N N . LEU B 1 403 ? 138.076 1.320 36.951 1.00 34.80 735 LEU B N 1
ATOM 5926 C CA . LEU B 1 403 ? 137.298 0.186 36.461 1.00 35.73 735 LEU B CA 1
ATOM 5927 C C . LEU B 1 403 ? 138.170 -1.059 36.273 1.00 36.34 735 LEU B C 1
ATOM 5928 O O . LEU B 1 403 ? 137.670 -2.118 35.877 1.00 36.69 735 LEU B O 1
ATOM 5933 N N . GLY B 1 404 ? 139.472 -0.928 36.511 1.00 36.70 736 GLY B N 1
ATOM 5934 C CA . GLY B 1 404 ? 140.402 -2.032 36.275 1.00 35.50 736 GLY B CA 1
ATOM 5935 C C . GLY B 1 404 ? 140.838 -2.118 34.820 1.00 37.15 736 GLY B C 1
ATOM 5936 O O . GLY B 1 404 ? 141.997 -2.353 34.546 1.00 38.76 736 GLY B O 1
ATOM 5937 N N . ALA B 1 405 ? 139.904 -1.891 33.891 1.00 35.88 737 ALA B N 1
ATOM 5938 C CA . ALA B 1 405 ? 140.155 -2.002 32.461 1.00 38.08 737 ALA B CA 1
ATOM 5939 C C . ALA B 1 405 ? 138.917 -1.532 31.700 1.00 40.45 737 ALA B C 1
ATOM 5940 O O . ALA B 1 405 ? 137.929 -1.167 32.318 1.00 40.76 737 ALA B O 1
ATOM 5942 N N . GLU B 1 406 ? 138.987 -1.513 30.365 1.00 36.64 738 GLU B N 1
ATOM 5943 C CA . GLU B 1 406 ? 137.853 -1.157 29.523 1.00 37.48 738 GLU B CA 1
ATOM 5944 C C . GLU B 1 406 ? 137.841 -2.091 28.339 1.00 39.16 738 GLU B C 1
ATOM 5945 O O . GLU B 1 406 ? 138.901 -2.605 27.929 1.00 36.49 738 GLU B O 1
ATOM 5951 N N . VAL B 1 407 ? 136.666 -2.297 27.758 1.00 39.17 739 VAL B N 1
ATOM 5952 C CA . VAL B 1 407 ? 136.616 -2.956 26.455 1.00 41.42 739 VAL B CA 1
ATOM 5953 C C . VAL B 1 407 ? 136.759 -1.926 25.331 1.00 44.41 739 VAL B C 1
ATOM 5954 O O . VAL B 1 407 ? 137.027 -2.290 24.185 1.00 43.69 739 VAL B O 1
ATOM 5958 N N . GLY B 1 408 ? 136.603 -0.649 25.692 1.00 45.19 740 GLY B N 1
ATOM 5959 C CA . GLY B 1 408 ? 136.675 0.499 24.775 1.00 42.61 740 GLY B CA 1
ATOM 5960 C C . GLY B 1 408 ? 135.974 1.692 25.409 1.00 44.36 740 GLY B C 1
ATOM 5961 O O . GLY B 1 408 ? 135.533 1.620 26.572 1.00 41.88 740 GLY B O 1
ATOM 5962 N N . ILE B 1 409 ? 135.897 2.795 24.665 1.00 42.53 741 ILE B N 1
ATOM 5963 C CA . ILE B 1 409 ? 135.140 3.975 25.084 1.00 43.46 741 ILE B CA 1
ATOM 5964 C C . ILE B 1 409 ? 133.983 4.174 24.104 1.00 44.95 741 ILE B C 1
ATOM 5965 O O . ILE B 1 409 ? 134.187 4.220 22.878 1.00 44.64 741 ILE B O 1
ATOM 5970 N N . SER B 1 410 ? 132.782 4.246 24.660 1.00 38.93 742 SER B N 1
ATOM 5971 C CA . SER B 1 410 ? 131.570 4.452 23.901 1.00 40.03 742 SER B CA 1
ATOM 5972 C C . SER B 1 410 ? 131.041 5.893 23.962 1.00 40.09 742 SER B C 1
ATOM 5973 O O . SER B 1 410 ? 130.971 6.492 25.032 1.00 40.56 742 SER B O 1
ATOM 5976 N N . THR B 1 411 ? 130.664 6.421 22.799 1.00 42.60 743 THR B N 1
ATOM 5977 C CA . THR B 1 411 ? 130.058 7.762 22.673 1.00 48.03 743 THR B CA 1
ATOM 5978 C C . THR B 1 411 ? 128.562 7.680 22.371 1.00 51.78 743 THR B C 1
ATOM 5979 O O . THR B 1 411 ? 127.909 8.689 22.126 1.00 55.35 743 THR B O 1
ATOM 5983 N N . SER B 1 412 ? 128.039 6.458 22.410 1.00 49.67 744 SER B N 1
ATOM 5984 C CA . SER B 1 412 ? 126.620 6.172 22.292 1.00 48.51 744 SER B CA 1
ATOM 5985 C C . SER B 1 412 ? 125.884 6.693 23.521 1.00 48.05 744 SER B C 1
ATOM 5986 O O . SER B 1 412 ? 126.481 6.771 24.581 1.00 44.46 744 SER B O 1
ATOM 5989 N N . ARG B 1 413 ? 124.607 7.058 23.362 1.00 45.67 745 ARG B N 1
ATOM 5990 C CA . ARG B 1 413 ? 123.747 7.436 24.476 1.00 47.38 745 ARG B CA 1
ATOM 5991 C C . ARG B 1 413 ? 122.837 6.275 24.857 1.00 52.61 745 ARG B C 1
ATOM 5992 O O . ARG B 1 413 ? 122.024 6.380 25.776 1.00 56.26 745 ARG B O 1
ATOM 6000 N N . ILE B 1 414 ? 122.941 5.169 24.130 1.00 54.97 746 ILE B N 1
ATOM 6001 C CA . ILE B 1 414 ? 122.237 3.959 24.543 1.00 58.56 746 ILE B CA 1
ATOM 6002 C C . ILE B 1 414 ? 123.243 2.933 25.102 1.00 62.34 746 ILE B C 1
ATOM 6003 O O . ILE B 1 414 ? 124.428 2.913 24.740 1.00 62.32 746 ILE B O 1
ATOM 6008 N N . HIS B 1 415 ? 122.761 2.126 26.035 1.00 63.34 747 HIS B N 1
ATOM 6009 C CA . HIS B 1 415 ? 123.530 1.027 26.643 1.00 64.39 747 HIS B CA 1
ATOM 6010 C C . HIS B 1 415 ? 124.676 1.371 27.594 1.00 62.34 747 HIS B C 1
ATOM 6011 O O . HIS B 1 415 ? 124.595 1.073 28.778 1.00 64.92 747 HIS B O 1
ATOM 6018 N N . ALA B 1 416 ? 125.755 1.932 27.066 1.00 56.24 748 ALA B N 1
ATOM 6019 C CA . ALA B 1 416 ? 126.942 2.192 27.869 1.00 52.57 748 ALA B CA 1
ATOM 6020 C C . ALA B 1 416 ? 127.704 3.373 27.295 1.00 49.75 748 ALA B C 1
ATOM 6021 O O . ALA B 1 416 ? 127.939 3.463 26.083 1.00 48.29 748 ALA B O 1
ATOM 6023 N N . ARG B 1 417 ? 128.066 4.290 28.175 1.00 45.26 749 ARG B N 1
ATOM 6024 C CA . ARG B 1 417 ? 128.620 5.564 27.760 1.00 44.00 749 ARG B CA 1
ATOM 6025 C C . ARG B 1 417 ? 129.967 5.772 28.466 1.00 42.97 749 ARG B C 1
ATOM 6026 O O . ARG B 1 417 ? 130.131 5.427 29.632 1.00 40.92 749 ARG B O 1
ATOM 6034 N N . GLY B 1 418 ? 130.950 6.287 27.743 1.00 39.63 750 GLY B N 1
ATOM 6035 C CA . GLY B 1 418 ? 132.262 6.472 28.320 1.00 38.75 750 GLY B CA 1
ATOM 6036 C C . GLY B 1 418 ? 133.060 5.173 28.274 1.00 39.47 750 GLY B C 1
ATOM 6037 O O . GLY B 1 418 ? 132.763 4.286 27.474 1.00 36.40 750 GLY B O 1
ATOM 6038 N N . PRO B 1 419 ? 134.109 5.068 29.104 1.00 36.45 751 PRO B N 1
ATOM 6039 C CA . PRO B 1 419 ? 134.853 3.806 29.179 1.00 36.34 751 PRO B CA 1
ATOM 6040 C C . PRO B 1 419 ? 133.899 2.727 29.684 1.00 36.24 751 PRO B C 1
ATOM 6041 O O . PRO B 1 419 ? 133.128 2.964 30.630 1.00 34.63 751 PRO B O 1
ATOM 6045 N N . VAL B 1 420 ? 133.896 1.588 29.005 1.00 36.53 752 VAL B N 1
ATOM 6046 C CA . VAL B 1 420 ? 132.921 0.525 29.264 1.00 38.30 752 VAL B CA 1
ATOM 6047 C C . VAL B 1 420 ? 133.671 -0.590 30.020 1.00 39.29 752 VAL B C 1
ATOM 6048 O O . VAL B 1 420 ? 134.629 -1.182 29.501 1.00 39.74 752 VAL B O 1
ATOM 6052 N N . GLY B 1 421 ? 133.262 -0.817 31.250 1.00 33.65 753 GLY B N 1
ATOM 6053 C CA . GLY B 1 421 ? 133.812 -1.874 32.087 1.00 37.30 753 GLY B CA 1
ATOM 6054 C C . GLY B 1 421 ? 132.869 -3.066 32.046 1.00 36.62 753 GLY B C 1
ATOM 6055 O O . GLY B 1 421 ? 132.045 -3.195 31.127 1.00 32.95 753 GLY B O 1
ATOM 6056 N N . LEU B 1 422 ? 132.978 -3.930 33.045 1.00 38.63 754 LEU B N 1
ATOM 6057 C CA . LEU B 1 422 ? 132.250 -5.201 33.036 1.00 44.49 754 LEU B CA 1
ATOM 6058 C C . LEU B 1 422 ? 130.759 -4.979 33.025 1.00 43.68 754 LEU B C 1
ATOM 6059 O O . LEU B 1 422 ? 130.050 -5.662 32.295 1.00 40.12 754 LEU B O 1
ATOM 6064 N N . GLU B 1 423 ? 130.294 -3.983 33.748 1.00 46.94 755 GLU B N 1
ATOM 6065 C CA . GLU B 1 423 ? 128.891 -3.652 33.740 1.00 50.00 755 GLU B CA 1
ATOM 6066 C C . GLU B 1 423 ? 128.258 -3.370 32.395 1.00 48.25 755 GLU B C 1
ATOM 6067 O O . GLU B 1 423 ? 127.108 -3.662 32.196 1.00 50.57 755 GLU B O 1
ATOM 6073 N N . GLY B 1 424 ? 129.005 -2.826 31.459 1.00 43.70 756 GLY B N 1
ATOM 6074 C CA . GLY B 1 424 ? 128.477 -2.679 30.084 1.00 38.74 756 GLY B CA 1
ATOM 6075 C C . GLY B 1 424 ? 128.469 -3.928 29.213 1.00 39.90 756 GLY B C 1
ATOM 6076 O O . GLY B 1 424 ? 128.073 -3.890 28.049 1.00 44.66 756 GLY B O 1
ATOM 6077 N N . LEU B 1 425 ? 128.927 -5.043 29.770 1.00 37.96 757 LEU B N 1
ATOM 6078 C CA . LEU B 1 425 ? 128.867 -6.354 29.129 1.00 36.21 757 LEU B CA 1
ATOM 6079 C C . LEU B 1 425 ? 127.727 -7.224 29.679 1.00 36.55 757 LEU B C 1
ATOM 6080 O O . LEU B 1 425 ? 127.624 -8.423 29.379 1.00 33.43 757 LEU B O 1
ATOM 6085 N N . LEU B 1 426 ? 126.840 -6.584 30.434 1.00 37.87 758 LEU B N 1
ATOM 6086 C CA . LEU B 1 426 ? 125.664 -7.249 31.006 1.00 40.01 758 LEU B CA 1
ATOM 6087 C C . LEU B 1 426 ? 124.379 -6.741 30.410 1.00 42.52 758 LEU B C 1
ATOM 6088 O O . LEU B 1 426 ? 124.278 -5.590 30.005 1.00 35.62 758 LEU B O 1
ATOM 6093 N N . THR B 1 427 ? 123.398 -7.626 30.318 1.00 51.53 759 THR B N 1
ATOM 6094 C CA . THR B 1 427 ? 122.035 -7.187 30.032 1.00 51.51 759 THR B CA 1
ATOM 6095 C C . THR B 1 427 ? 121.137 -7.671 31.184 1.00 53.41 759 THR B C 1
ATOM 6096 O O . THR B 1 427 ? 121.653 -7.937 32.272 1.00 53.24 759 THR B O 1
ATOM 6100 N N . THR B 1 428 ? 119.826 -7.790 30.970 1.00 52.81 760 THR B N 1
ATOM 6101 C CA . THR B 1 428 ? 118.925 -8.184 32.049 1.00 52.52 760 THR B CA 1
ATOM 6102 C C . THR B 1 428 ? 117.882 -9.214 31.625 1.00 53.31 760 THR B C 1
ATOM 6103 O O . THR B 1 428 ? 117.638 -9.461 30.419 1.00 50.44 760 THR B O 1
ATOM 6107 N N . LYS B 1 429 ? 117.241 -9.797 32.638 1.00 53.58 761 LYS B N 1
ATOM 6108 C CA . LYS B 1 429 ? 116.186 -10.779 32.405 1.00 52.89 761 LYS B CA 1
ATOM 6109 C C . LYS B 1 429 ? 115.133 -10.614 33.492 1.00 52.19 761 LYS B C 1
ATOM 6110 O O . LYS B 1 429 ? 115.471 -10.452 34.655 1.00 51.83 761 LYS B O 1
ATOM 6116 N N . TRP B 1 430 ? 113.867 -10.652 33.093 1.00 50.89 762 TRP B N 1
ATOM 6117 C CA . TRP B 1 430 ? 112.744 -10.579 34.018 1.00 53.52 762 TRP B CA 1
ATOM 6118 C C . TRP B 1 430 ? 112.233 -11.987 34.279 1.00 52.86 762 TRP B C 1
ATOM 6119 O O . TRP B 1 430 ? 111.894 -12.735 33.342 1.00 49.99 762 TRP B O 1
ATOM 6130 N N . LEU B 1 431 ? 112.174 -12.325 35.561 1.00 48.81 763 LEU B N 1
ATOM 6131 C CA . LEU B 1 431 ? 111.711 -13.639 35.992 1.00 50.85 763 LEU B CA 1
ATOM 6132 C C . LEU B 1 431 ? 110.430 -13.486 36.773 1.00 52.73 763 LEU B C 1
ATOM 6133 O O . LEU B 1 431 ? 110.370 -12.700 37.727 1.00 52.23 763 LEU B O 1
ATOM 6138 N N . LEU B 1 432 ? 109.389 -14.205 36.344 1.00 50.51 764 LEU B N 1
ATOM 6139 C CA . LEU B 1 432 ? 108.117 -14.154 37.051 1.00 47.48 764 LEU B CA 1
ATOM 6140 C C . LEU B 1 432 ? 107.701 -15.548 37.494 1.00 49.41 764 LEU B C 1
ATOM 6141 O O . LEU B 1 432 ? 107.571 -16.463 36.684 1.00 50.87 764 LEU B O 1
ATOM 6146 N N . ARG B 1 433 ? 107.501 -15.702 38.796 1.00 48.72 765 ARG B N 1
ATOM 6147 C CA . ARG B 1 433 ? 107.149 -17.003 39.360 1.00 49.26 765 ARG B CA 1
ATOM 6148 C C . ARG B 1 433 ? 105.742 -16.917 39.923 1.00 50.03 765 ARG B C 1
ATOM 6149 O O . ARG B 1 433 ? 105.509 -16.160 40.840 1.00 52.72 765 ARG B O 1
ATOM 6157 N N . GLY B 1 434 ? 104.796 -17.658 39.358 1.00 50.53 766 GLY B N 1
ATOM 6158 C CA . GLY B 1 434 ? 103.419 -17.552 39.811 1.00 50.45 766 GLY B CA 1
ATOM 6159 C C . GLY B 1 434 ? 102.896 -18.871 40.329 1.00 53.24 766 GLY B C 1
ATOM 6160 O O . GLY B 1 434 ? 103.668 -19.815 40.557 1.00 53.08 766 GLY B O 1
ATOM 6161 N N . LYS B 1 435 ? 101.583 -18.932 40.501 1.00 52.88 767 LYS B N 1
ATOM 6162 C CA . LYS B 1 435 ? 100.906 -20.158 40.908 1.00 53.65 767 LYS B CA 1
ATOM 6163 C C . LYS B 1 435 ? 100.187 -20.773 39.709 1.00 50.67 767 LYS B C 1
ATOM 6164 O O . LYS B 1 435 ? 100.583 -21.840 39.232 1.00 51.84 767 LYS B O 1
ATOM 6167 N N . ASP B 1 436 ? 99.183 -20.079 39.183 1.00 50.76 768 ASP B N 1
ATOM 6168 C CA . ASP B 1 436 ? 98.449 -20.524 38.005 1.00 52.07 768 ASP B CA 1
ATOM 6169 C C . ASP B 1 436 ? 97.925 -19.261 37.315 1.00 54.13 768 ASP B C 1
ATOM 6170 O O . ASP B 1 436 ? 96.842 -19.247 36.724 1.00 55.08 768 ASP B O 1
ATOM 6175 N N . HIS B 1 437 ? 98.718 -18.191 37.403 1.00 52.03 769 HIS B N 1
ATOM 6176 C CA . HIS B 1 437 ? 98.217 -16.847 37.153 1.00 51.51 769 HIS B CA 1
ATOM 6177 C C . HIS B 1 437 ? 97.895 -16.510 35.695 1.00 49.51 769 HIS B C 1
ATOM 6178 O O . HIS B 1 437 ? 98.691 -16.780 34.793 1.00 51.37 769 HIS B O 1
ATOM 6185 N N . VAL B 1 438 ? 96.717 -15.920 35.499 1.00 48.57 770 VAL B N 1
ATOM 6186 C CA . VAL B 1 438 ? 96.209 -15.514 34.194 1.00 49.65 770 VAL B CA 1
ATOM 6187 C C . VAL B 1 438 ? 95.799 -14.038 34.247 1.00 51.23 770 VAL B C 1
ATOM 6188 O O . VAL B 1 438 ? 95.330 -13.565 35.294 1.00 52.81 770 VAL B O 1
ATOM 6192 N N . VAL B 1 439 ? 96.033 -13.311 33.152 1.00 49.91 771 VAL B N 1
ATOM 6193 C CA . VAL B 1 439 ? 95.701 -11.878 33.071 1.00 49.85 771 VAL B CA 1
ATOM 6194 C C . VAL B 1 439 ? 94.165 -11.587 33.141 1.00 51.51 771 VAL B C 1
ATOM 6195 O O . VAL B 1 439 ? 93.764 -10.567 33.691 1.00 50.87 771 VAL B O 1
ATOM 6199 N N . SER B 1 440 ? 93.319 -12.485 32.617 1.00 49.88 772 SER B N 1
ATOM 6200 C CA . SER B 1 440 ? 91.862 -12.296 32.718 1.00 51.80 772 SER B CA 1
ATOM 6201 C C . SER B 1 440 ? 91.384 -12.119 34.164 1.00 54.22 772 SER B C 1
ATOM 6202 O O . SER B 1 440 ? 90.481 -11.325 34.425 1.00 59.64 772 SER B O 1
ATOM 6205 N N . ASP B 1 441 ? 92.008 -12.836 35.096 1.00 54.92 773 ASP B N 1
ATOM 6206 C CA . ASP B 1 441 ? 91.665 -12.769 36.536 1.00 52.90 773 ASP B CA 1
ATOM 6207 C C . ASP B 1 441 ? 91.809 -11.372 37.121 1.00 55.32 773 ASP B C 1
ATOM 6208 O O . ASP B 1 441 ? 91.128 -11.040 38.097 1.00 55.09 773 ASP B O 1
ATOM 6213 N N . PHE B 1 442 ? 92.684 -10.561 36.519 1.00 51.50 774 PHE B N 1
ATOM 6214 C CA . PHE B 1 442 ? 92.954 -9.178 36.984 1.00 49.90 774 PHE B CA 1
ATOM 6215 C C . PHE B 1 442 ? 92.182 -8.098 36.227 1.00 50.00 774 PHE B C 1
ATOM 6216 O O . PHE B 1 442 ? 92.400 -6.915 36.444 1.00 49.98 774 PHE B O 1
ATOM 6224 N N . SER B 1 443 ? 91.293 -8.512 35.333 1.00 50.45 775 SER B N 1
ATOM 6225 C CA . SER B 1 443 ? 90.504 -7.589 34.533 1.00 53.18 775 SER B CA 1
ATOM 6226 C C . SER B 1 443 ? 89.460 -6.906 35.408 1.00 52.51 775 SER B C 1
ATOM 6227 O O . SER B 1 443 ? 89.328 -7.215 36.599 1.00 52.30 775 SER B O 1
ATOM 6230 N N . GLU B 1 444 ? 88.713 -5.980 34.819 1.00 52.67 776 GLU B N 1
ATOM 6231 C CA . GLU B 1 444 ? 87.789 -5.135 35.578 1.00 54.32 776 GLU B CA 1
ATOM 6232 C C . GLU B 1 444 ? 86.839 -5.947 36.462 1.00 51.37 776 GLU B C 1
ATOM 6233 O O . GLU B 1 444 ? 86.578 -5.583 37.593 1.00 56.90 776 GLU B O 1
ATOM 6239 N N . HIS B 1 445 ? 86.306 -7.031 35.916 1.00 51.92 777 HIS B N 1
ATOM 6240 C CA . HIS B 1 445 ? 85.280 -7.853 36.574 1.00 52.48 777 HIS B CA 1
ATOM 6241 C C . HIS B 1 445 ? 85.857 -9.154 37.112 1.00 52.52 777 HIS B C 1
ATOM 6242 O O . HIS B 1 445 ? 85.118 -10.078 37.422 1.00 53.99 777 HIS B O 1
ATOM 6249 N N . GLY B 1 446 ? 87.183 -9.209 37.232 1.00 51.35 778 GLY B N 1
ATOM 6250 C CA . GLY B 1 446 ? 87.868 -10.438 37.631 1.00 48.51 778 GLY B CA 1
ATOM 6251 C C . GLY B 1 446 ? 87.951 -10.534 39.138 1.00 48.21 778 GLY B C 1
ATOM 6252 O O . GLY B 1 446 ? 87.444 -9.645 39.843 1.00 49.88 778 GLY B O 1
ATOM 6253 N N . SER B 1 447 ? 88.605 -11.584 39.645 1.00 45.98 779 SER B N 1
ATOM 6254 C CA . SER B 1 447 ? 88.628 -11.867 41.074 1.00 46.90 779 SER B CA 1
ATOM 6255 C C . SER B 1 447 ? 89.839 -11.283 41.781 1.00 47.99 779 SER B C 1
ATOM 6256 O O . SER B 1 447 ? 89.843 -11.145 43.009 1.00 49.07 779 SER B O 1
ATOM 6259 N N . LEU B 1 448 ? 90.863 -10.905 41.031 1.00 46.18 780 LEU B N 1
ATOM 6260 C CA . LEU B 1 448 ? 92.165 -10.650 41.639 1.00 50.34 780 LEU B CA 1
ATOM 6261 C C . LEU B 1 448 ? 92.604 -9.204 41.527 1.00 48.57 780 LEU B C 1
ATOM 6262 O O . LEU B 1 448 ? 92.271 -8.509 40.563 1.00 50.80 780 LEU B O 1
ATOM 6267 N N . LYS B 1 449 ? 93.379 -8.766 42.515 1.00 47.15 781 LYS B N 1
ATOM 6268 C CA . LYS B 1 449 ? 93.969 -7.439 42.493 1.00 46.97 781 LYS B CA 1
ATOM 6269 C C . LYS B 1 449 ? 95.487 -7.545 42.481 1.00 49.61 781 LYS B C 1
ATOM 6270 O O . LYS B 1 449 ? 96.075 -8.479 43.060 1.00 50.41 781 LYS B O 1
ATOM 6276 N N . TYR B 1 450 ? 96.114 -6.560 41.834 1.00 50.88 782 TYR B N 1
ATOM 6277 C CA . TYR B 1 450 ? 97.554 -6.377 41.916 1.00 50.76 782 TYR B CA 1
ATOM 6278 C C . TYR B 1 450 ? 97.898 -5.775 43.266 1.00 50.78 782 TYR B C 1
ATOM 6279 O O . TYR B 1 450 ? 97.118 -4.993 43.839 1.00 49.44 782 TYR B O 1
ATOM 6288 N N . LEU B 1 451 ? 99.082 -6.118 43.758 1.00 48.42 783 LEU B N 1
ATOM 6289 C CA . LEU B 1 451 ? 99.624 -5.496 44.942 1.00 49.20 783 LEU B CA 1
ATOM 6290 C C . LEU B 1 451 ? 100.708 -4.522 44.542 1.00 50.28 783 LEU B C 1
ATOM 6291 O O . LEU B 1 451 ? 100.801 -3.465 45.139 1.00 51.96 783 LEU B O 1
ATOM 6296 N N . HIS B 1 452 ? 101.526 -4.883 43.550 1.00 47.38 784 HIS B N 1
ATOM 6297 C CA . HIS B 1 452 ? 102.732 -4.105 43.187 1.00 50.59 784 HIS B CA 1
ATOM 6298 C C . HIS B 1 452 ? 103.541 -3.585 44.394 1.00 52.76 784 HIS B C 1
ATOM 6299 O O . HIS B 1 452 ? 103.759 -2.363 44.544 1.00 53.07 784 HIS B O 1
ATOM 6306 N N . GLU B 1 453 ? 103.978 -4.503 45.254 1.00 51.97 785 GLU B N 1
ATOM 6307 C CA . GLU B 1 453 ? 104.805 -4.139 46.405 1.00 51.17 785 GLU B CA 1
ATOM 6308 C C . GLU B 1 453 ? 106.267 -4.446 46.128 1.00 51.45 785 GLU B C 1
ATOM 6309 O O . GLU B 1 453 ? 106.657 -5.598 45.961 1.00 52.62 785 GLU B O 1
ATOM 6315 N N . ASN B 1 454 ? 107.076 -3.403 46.066 1.00 54.36 786 ASN B N 1
ATOM 6316 C CA . ASN B 1 454 ? 108.507 -3.545 45.870 1.00 55.55 786 ASN B CA 1
ATOM 6317 C C . ASN B 1 454 ? 109.097 -4.143 47.130 1.00 57.51 786 ASN B C 1
ATOM 6318 O O . ASN B 1 454 ? 108.721 -3.738 48.221 1.00 57.16 786 ASN B O 1
ATOM 6323 N N . LEU B 1 455 ? 109.983 -5.128 46.994 1.00 57.44 787 LEU B N 1
ATOM 6324 C CA . LEU B 1 455 ? 110.515 -5.847 48.161 1.00 55.10 787 LEU B CA 1
ATOM 6325 C C . LEU B 1 455 ? 111.969 -5.453 48.326 1.00 57.68 787 LEU B C 1
ATOM 6326 O O . LEU B 1 455 ? 112.603 -5.031 47.357 1.00 54.83 787 LEU B O 1
ATOM 6331 N N . PRO B 1 456 ? 112.517 -5.580 49.549 1.00 62.43 788 PRO B N 1
ATOM 6332 C CA . PRO B 1 456 ? 113.912 -5.132 49.726 1.00 63.28 788 PRO B CA 1
ATOM 6333 C C . PRO B 1 456 ? 114.904 -5.991 48.949 1.00 63.66 788 PRO B C 1
ATOM 6334 O O . PRO B 1 456 ? 114.719 -7.201 48.816 1.00 61.43 788 PRO B O 1
ATOM 6338 N N . ILE B 1 457 ? 115.919 -5.341 48.392 1.00 67.30 789 ILE B N 1
ATOM 6339 C CA . ILE B 1 457 ? 117.060 -6.043 47.813 1.00 70.51 789 ILE B CA 1
ATOM 6340 C C . ILE B 1 457 ? 118.367 -5.648 48.511 1.00 73.54 789 ILE B C 1
ATOM 6341 O O . ILE B 1 457 ? 118.548 -4.478 48.887 1.00 68.74 789 ILE B O 1
ATOM 6346 N N . PRO B 1 458 ? 119.280 -6.628 48.699 1.00 78.12 790 PRO B N 1
ATOM 6347 C CA . PRO B 1 458 ? 120.581 -6.353 49.339 1.00 79.45 790 PRO B CA 1
ATOM 6348 C C . PRO B 1 458 ? 121.297 -5.166 48.675 1.00 79.20 790 PRO B C 1
ATOM 6349 O O . PRO B 1 458 ? 121.304 -5.045 47.438 1.00 76.59 790 PRO B O 1
ATOM 6353 N N . GLN B 1 459 ? 121.834 -4.266 49.501 1.00 84.37 791 GLN B N 1
ATOM 6354 C CA . GLN B 1 459 ? 122.579 -3.105 49.007 1.00 88.37 791 GLN B CA 1
ATOM 6355 C C . GLN B 1 459 ? 123.965 -3.556 48.555 1.00 90.52 791 GLN B C 1
ATOM 6356 O O . GLN B 1 459 ? 124.541 -4.483 49.140 1.00 90.43 791 GLN B O 1
ATOM 6358 N N . ARG B 1 460 ? 124.484 -2.911 47.511 1.00 92.14 792 ARG B N 1
ATOM 6359 C CA . ARG B 1 460 ? 125.776 -3.281 46.916 1.00 94.78 792 ARG B CA 1
ATOM 6360 C C . ARG B 1 460 ? 126.964 -2.959 47.843 1.00 96.35 792 ARG B C 1
ATOM 6361 O O . ARG B 1 460 ? 126.887 -2.041 48.666 1.00 96.14 792 ARG B O 1
ATOM 6369 N N . ASN B 1 461 ? 128.048 -3.729 47.717 1.00 98.50 793 ASN B N 1
ATOM 6370 C CA . ASN B 1 461 ? 129.295 -3.456 48.448 1.00 99.53 793 ASN B CA 1
ATOM 6371 C C . ASN B 1 461 ? 130.096 -2.369 47.730 1.00 100.63 793 ASN B C 1
ATOM 6372 O O . ASN B 1 461 ? 130.195 -2.384 46.499 1.00 99.58 793 ASN B O 1
ATOM 6377 N N . THR B 1 462 ? 130.669 -1.438 48.494 1.00 102.25 794 THR B N 1
ATOM 6378 C CA . THR B 1 462 ? 131.396 -0.295 47.909 1.00 103.14 794 THR B CA 1
ATOM 6379 C C . THR B 1 462 ? 132.861 -0.612 47.554 1.00 103.38 794 THR B C 1
ATOM 6380 O O . THR B 1 462 ? 133.365 -1.717 47.797 1.00 102.44 794 THR B O 1
#

InterPro domains:
  IPR000965 GPR domain [MF_00412] (362-771)
  IPR000965 GPR domain [TIGR00407] (370-761)
  IPR000965 GPR domain [cd07079] (364-766)
  IPR001048 Aspartate/glutamate/uridylate kinase [PF00696] (71-329)
  IPR001057 Glutamate/acetylglutamate kinase [PR00474] (109-123)
  IPR001057 Glutamate/acetylglutamate kinase [PR00474] (162-190)
  IPR001057 Glutamate/acetylglutamate kinase [PR00474] (202-223)
  IPR001057 Glutamate/acetylglutamate kinase [PR00474] (245-272)
  IPR001057 Glutamate/acetylglutamate kinase [PR00474] (303-323)
  IPR005715 Glutamate 5-kinase/delta-1-pyrroline-5-carboxylate synthase [MF_00456] (71-360)
  IPR005766 Delta l-pyrroline-5-carboxylate synthetase [PIRSF036429] (18-791)
  IPR005766 Delta l-pyrroline-5-carboxylate synthetase [TIGR01092] (64-794)
  IPR015590 Aldehyde dehydrogenase domain [PF00171] (363-625)
  IPR016161 Aldehyde/histidinol dehydrogenase [SSF53720] (363-769)
  IPR016162 Aldehyde dehydrogenase, N-terminal [G3DSA:3.40.605.10] (373-769)
  IPR016163 Aldehyde dehydrogenase, C-terminal [G3DSA:3.40.309.10] (581-729)
  IPR019797 Glutamate 5-kinase, conserved site [PS00902] (301-318)
  IPR020593 Gamma-glutamyl phosphate reductase GPR, conserved site [PS01223] (678-699)
  IPR036393 Acetylglutamate kinase-like superfamily [G3DSA:3.40.1160.10] (60-358)
  IPR036393 Acetylglutamate kinase-like superfamily [SSF53633] (71-353)

Secondary structure (DSSP, 8-state):
--HHHHH--HHHH--TTS-HHHHHHHHHHHHHHHHHTHHHHHHHHHHHHHHHTTTS-HHHHHTT---HHHHHHHHHHHHHHHHH-TTSTT-EEEEEEEETTEEEEEEEEE--EEEEEESS-TTHHHHHHHHHHHHT-EEEEE--GGGHHHHHHHHHHHHHHHHTTT-GGGEEEPPTT------EEEEES-HHHHHHHHHH-SSS----S---B--B-TT--TTTHHHHHHHHHHS-TTSTTSB-EEEEEGGGTTSHHHHHHH--TTTT-EEEE-HHHH---SS----SSEEEEEEESSHHHHHHHHHHH--SSEEEEB-S-HHHHHHHHHH--SSEEEESS-GGG-STTTTTSS--S-EE--SSS--EE--GGGGEEEEEEEE-SS--GGGGSTTSS-----EE-------/-HHHHH--HHHH--TTS-HHHHHHHHHHHHHHHHHTHHHHHHHHHHHHHHHTTTS-HHHHHTT---HHHHHHHHHHHHHHHHH-TTSTT-EEEEEEEETTEEEEEEEEE--EEEEEESS-TTHHHHHHHHHHHTT-EEEEE--GGGHHHHHHHHHHHHHHHGGGT-GGGEEE--TTS--------EEEEES-HHHHHHHHHH-SSS----S---B--B-TT--TTTHHHHHHHHHHS-TTSTTSB-EEEEEGGGTTSHHHHHHH--TTTT-EEEE-HHHHHT------SS----SSEEEEEEESSHHHHHHHHHHH--SSEEEEB-S-HHHHHHHHHH--SSEEEESS-GGG-STTTTTSS--SEEE--SSS--EEE-GGGGEEEEEEEE-SS--GGGGSTTSS-----EE---PPPP-

Radius of gyration: 42.68 Å; Cα contacts (8 Å, |Δi|>4): 1699; chains: 2; bounding box: 137×83×73 Å

B-factor: mean 60.37, std 12.21, range [14.85, 103.76]

CATH classification: 3.40.605.10 (+1 more: 3.40.309.10)

Organism: Homo sapiens (NCBI:txid9606)

Solvent-accessible surface area: 39468 Å² total

Nearest PDB structures (foldseek):
  2h5g-assembly1_A-2  TM=1.002E+00  e=1.630E-83  Homo sapiens
  2h5g-assembly2_B  TM=1.002E+00  e=4.391E-80  Homo sapiens
  7f5t-assembly1_B  TM=9.182E-01  e=6.187E-53  Drosophila melanogaster
  7f5u-assembly1_A  TM=9.303E-01  e=2.535E-52  Drosophila melanogaster
  7wxf-assembly1_A  TM=9.181E-01  e=7.920E-51  Drosophila melanogaster